Protein AF-0000000083152908 (afdb_homodimer)

Sequence (862 aa):
MDIRSPMMSALEFSFQCHFSGCSKSYRRKEHLTRHARRHTQTSSIKCPFCHKTFARNDTLRHHVRMYHKSEEVQTNRAIQACINCRSRRSRCDGNSPCGPCSQRGVQCSFAPSSQRCETERDQDPTRRAPINLTPPASNSSLIRNSNIIGKSPCRTLPYIQAYFEKFHPHWPFLHRATFDPDHEPPFLVQSVMMIGLWVTGEENARHAAIDLHEKLTLSIYQQRDRWDMSNDYCEQQQRLRVTPSESRTHWPVATYQGILLHIIFALLGNNDGKLDLQLTHELPEIPSQLLVALVQSCFNRGMFFYPSMLAQFDSTSAPEVFIWVGIEEVKRFALALYRVCRQCRFHGKLLDSGVDPNPRRESPSQCGNLISLSDLRFALPDRDELWHTCSDLAPRLAESPVSYRNKNQEENWISQTARLLQPDVEQFIWIMDIRSPMMSALEFSFQCHFSGCSKSYRRKEHLTRHARRHTQTSSIKCPFCHKTFARNDTLRHHVRMYHKSEEVQTNRAIQACINCRSRRSRCDGNSPCGPCSQRGVQCSFAPSSQRCETERDQDPTRRAPINLTPPASNSSLIRNSNIIGKSPCRTLPYIQAYFEKFHPHWPFLHRATFDPDHEPPFLVQSVMMIGLWVTGEENARHAAIDLHEKLTLSIYQQRDRWDMSNDYCEQQQRLRVTPSESRTHWPVATYQGILLHIIFALLGNNDGKLDLQLTHELPEIPSQLLVALVQSCFNRGMFFYPSMLAQFDSTSAPEVFIWVGIEEVKRFALALYRVCRQCRFHGKLLDSGVDPNPRRESPSQCGNLISLSDLRFALPDRDELWHTCSDLAPRLAESPVSYRNKNQEENWISQTARLLQPDVEQFIWI

Structure (mmCIF, N/CA/C/O backbone):
data_AF-0000000083152908-model_v1
#
loop_
_entity.id
_entity.type
_entity.pdbx_description
1 polymer 'C2H2 type zinc finger domain protein'
#
loop_
_atom_site.group_PDB
_atom_site.id
_atom_site.type_symbol
_atom_site.label_atom_id
_atom_site.label_alt_id
_atom_site.label_comp_id
_atom_site.label_asym_id
_atom_site.label_entity_id
_atom_site.label_seq_id
_atom_site.pdbx_PDB_ins_code
_atom_site.Cartn_x
_atom_site.Cartn_y
_atom_site.Cartn_z
_atom_site.occupancy
_atom_site.B_iso_or_equiv
_atom_site.auth_seq_id
_atom_site.auth_comp_id
_atom_site.auth_asym_id
_atom_site.auth_atom_id
_atom_site.pdbx_PDB_model_num
ATOM 1 N N . MET A 1 1 ? 69 38.594 6.543 1 24.92 1 MET A N 1
ATOM 2 C CA . MET A 1 1 ? 67.875 39.344 5.984 1 24.92 1 MET A CA 1
ATOM 3 C C . MET A 1 1 ? 66.688 38.438 5.797 1 24.92 1 MET A C 1
ATOM 5 O O . MET A 1 1 ? 66.812 37.375 5.156 1 24.92 1 MET A O 1
ATOM 9 N N . ASP A 1 2 ? 65.625 38.531 6.738 1 28.27 2 ASP A N 1
ATOM 10 C CA . ASP A 1 2 ? 64.438 37.812 7.172 1 28.27 2 ASP A CA 1
ATOM 11 C C . ASP A 1 2 ? 63.312 37.969 6.168 1 28.27 2 ASP A C 1
ATOM 13 O O . ASP A 1 2 ? 62.781 39.062 6.008 1 28.27 2 ASP A O 1
ATOM 17 N N . ILE A 1 3 ? 63.438 37.531 4.938 1 31.47 3 ILE A N 1
ATOM 18 C CA . ILE A 1 3 ? 62.562 37.75 3.783 1 31.47 3 ILE A CA 1
ATOM 19 C C . ILE A 1 3 ? 61.125 37.281 4.113 1 31.47 3 ILE A C 1
ATOM 21 O O . ILE A 1 3 ? 60.875 36.094 4.273 1 31.47 3 ILE A O 1
ATOM 25 N N . ARG A 1 4 ? 60.406 38.156 4.93 1 31 4 ARG A N 1
ATOM 26 C CA . ARG A 1 4 ? 59 38.031 5.312 1 31 4 ARG A CA 1
ATOM 27 C C . ARG A 1 4 ? 58.094 38.031 4.086 1 31 4 ARG A C 1
ATOM 29 O O . ARG A 1 4 ? 58.125 38.969 3.301 1 31 4 ARG A O 1
ATOM 36 N N . SER A 1 5 ? 57.969 36.844 3.396 1 33.31 5 SER A N 1
ATOM 37 C CA . SER A 1 5 ? 57.156 36.656 2.203 1 33.31 5 SER A CA 1
ATOM 38 C C . SER A 1 5 ? 55.75 37.188 2.414 1 33.31 5 SER A C 1
ATOM 40 O O . SER A 1 5 ? 55.094 36.875 3.406 1 33.31 5 SER A O 1
ATOM 42 N N . PRO A 1 6 ? 55.375 38.375 1.848 1 30.56 6 PRO A N 1
ATOM 43 C CA . PRO A 1 6 ? 54.094 39.062 2 1 30.56 6 PRO A CA 1
ATOM 44 C C . PRO A 1 6 ? 52.906 38.156 1.707 1 30.56 6 PRO A C 1
ATOM 46 O O . PRO A 1 6 ? 53 37.25 0.871 1 30.56 6 PRO A O 1
ATOM 49 N N . MET A 1 7 ? 52.125 37.906 2.699 1 28.61 7 MET A N 1
ATOM 50 C CA . MET A 1 7 ? 50.875 37.156 2.824 1 28.61 7 MET A CA 1
ATOM 51 C C . MET A 1 7 ? 49.844 37.656 1.826 1 28.61 7 MET A C 1
ATOM 53 O O . MET A 1 7 ? 49.469 38.844 1.853 1 28.61 7 MET A O 1
ATOM 57 N N . MET A 1 8 ? 50 37.438 0.488 1 29.75 8 MET A N 1
ATOM 58 C CA . MET A 1 8 ? 49 37.844 -0.518 1 29.75 8 MET A CA 1
ATOM 59 C C . MET A 1 8 ? 47.594 37.562 -0.024 1 29.75 8 MET A C 1
ATOM 61 O O . MET A 1 8 ? 47.25 36.469 0.379 1 29.75 8 MET A O 1
ATOM 65 N N . SER A 1 9 ? 46.969 38.562 0.534 1 29.78 9 SER A N 1
ATOM 66 C CA . SER A 1 9 ? 45.562 38.625 0.961 1 29.78 9 SER A CA 1
ATOM 67 C C . SER A 1 9 ? 44.625 38.125 -0.128 1 29.78 9 SER A C 1
ATOM 69 O O . SER A 1 9 ? 44.781 38.5 -1.295 1 29.78 9 SER A O 1
ATOM 71 N N . ALA A 1 10 ? 44.219 36.938 -0.158 1 34.75 10 ALA A N 1
ATOM 72 C CA . ALA A 1 10 ? 43.156 36.312 -0.964 1 34.75 10 ALA A CA 1
ATOM 73 C C . ALA A 1 10 ? 41.969 37.25 -1.153 1 34.75 10 ALA A C 1
ATOM 75 O O . ALA A 1 10 ? 41.312 37.625 -0.182 1 34.75 10 ALA A O 1
ATOM 76 N N . LEU A 1 11 ? 42.031 38.188 -2.031 1 35.22 11 LEU A N 1
ATOM 77 C CA . LEU A 1 11 ? 40.938 39.031 -2.484 1 35.22 11 LEU A CA 1
ATOM 78 C C . LEU A 1 11 ? 39.625 38.25 -2.525 1 35.22 11 LEU A C 1
ATOM 80 O O . LEU A 1 11 ? 39.531 37.219 -3.191 1 35.22 11 LEU A O 1
ATOM 84 N N . GLU A 1 12 ? 38.906 38.281 -1.539 1 43.28 12 GLU A N 1
ATOM 85 C CA . GLU A 1 12 ? 37.531 37.75 -1.35 1 43.28 12 GLU A CA 1
ATOM 86 C C . GLU A 1 12 ? 36.594 38.219 -2.449 1 43.28 12 GLU A C 1
ATOM 88 O O . GLU A 1 12 ? 36.344 39.438 -2.578 1 43.28 12 GLU A O 1
ATOM 93 N N . PHE A 1 13 ? 36.594 37.75 -3.691 1 50.22 13 PHE A N 1
ATOM 94 C CA . PHE A 1 13 ? 35.75 38.031 -4.828 1 50.22 13 PHE A CA 1
ATOM 95 C C . PHE A 1 13 ? 34.281 38.031 -4.406 1 50.22 13 PHE A C 1
ATOM 97 O O . PHE A 1 13 ? 33.719 37 -4.059 1 50.22 13 PHE A O 1
ATOM 104 N N . SER A 1 14 ? 33.844 39.125 -3.795 1 58.69 14 SER A N 1
ATOM 105 C CA . SER A 1 14 ? 32.406 39.312 -3.531 1 58.69 14 SER A CA 1
ATOM 106 C C . SER A 1 14 ? 31.688 39.781 -4.777 1 58.69 14 SER A C 1
ATOM 108 O O . SER A 1 14 ? 32.25 40.531 -5.582 1 58.69 14 SER A O 1
ATOM 110 N N . PHE A 1 15 ? 30.672 39.156 -5.309 1 68.31 15 PHE A N 1
ATOM 111 C CA . PHE A 1 15 ? 29.812 39.531 -6.426 1 68.31 15 PHE A CA 1
ATOM 112 C C . PHE A 1 15 ? 28.812 40.594 -6.004 1 68.31 15 PHE A C 1
ATOM 114 O O . PHE A 1 15 ? 28.047 40.406 -5.051 1 68.31 15 PHE A O 1
ATOM 121 N N . GLN A 1 16 ? 28.875 41.75 -6.527 1 68.06 16 GLN A N 1
ATOM 122 C CA . GLN A 1 16 ? 28.047 42.906 -6.164 1 68.06 16 GLN A CA 1
ATOM 123 C C . GLN A 1 16 ? 26.781 42.969 -7.027 1 68.06 16 GLN A C 1
ATOM 125 O O . GLN A 1 16 ? 26.828 42.656 -8.219 1 68.06 16 GLN A O 1
ATOM 130 N N . CYS A 1 17 ? 25.609 43.156 -6.52 1 66.44 17 CYS A N 1
ATOM 131 C CA . CYS A 1 17 ? 24.344 43.281 -7.238 1 66.44 17 CYS A CA 1
ATOM 132 C C . CYS A 1 17 ? 24.375 44.531 -8.141 1 66.44 17 CYS A C 1
ATOM 134 O O . CYS A 1 17 ? 24.859 45.594 -7.742 1 66.44 17 CYS A O 1
ATOM 136 N N . HIS A 1 18 ? 24.094 44.469 -9.414 1 68.81 18 HIS A N 1
ATOM 137 C CA . HIS A 1 18 ? 24.203 45.5 -10.445 1 68.81 18 HIS A CA 1
ATOM 138 C C . HIS A 1 18 ? 22.984 46.406 -10.445 1 68.81 18 HIS A C 1
ATOM 140 O O . HIS A 1 18 ? 22.938 47.375 -11.203 1 68.81 18 HIS A O 1
ATOM 146 N N . PHE A 1 19 ? 21.953 46.125 -9.648 1 61.88 19 PHE A N 1
ATOM 147 C CA . PHE A 1 19 ? 20.781 46.969 -9.688 1 61.88 19 PHE A CA 1
ATOM 148 C C . PHE A 1 19 ? 21.062 48.312 -9.016 1 61.88 19 PHE A C 1
ATOM 150 O O . PHE A 1 19 ? 21.719 48.375 -7.98 1 61.88 19 PHE A O 1
ATOM 157 N N . SER A 1 20 ? 20.688 49.438 -9.688 1 66.44 20 SER A N 1
ATOM 158 C CA . SER A 1 20 ? 20.938 50.812 -9.219 1 66.44 20 SER A CA 1
ATOM 159 C C . SER A 1 20 ? 20.312 51.031 -7.844 1 66.44 20 SER A C 1
ATOM 161 O O . SER A 1 20 ? 19.125 50.75 -7.641 1 66.44 20 SER A O 1
ATOM 163 N N . GLY A 1 21 ? 21.047 51.469 -6.734 1 63.38 21 GLY A N 1
ATOM 164 C CA . GLY A 1 21 ? 20.609 51.75 -5.375 1 63.38 21 GLY A CA 1
ATOM 165 C C . GLY A 1 21 ? 20.812 50.594 -4.434 1 63.38 21 GLY A C 1
ATOM 166 O O . GLY A 1 21 ? 20.531 50.688 -3.238 1 63.38 21 GLY A O 1
ATOM 167 N N . CYS A 1 22 ? 21.016 49.312 -4.969 1 63.5 22 CYS A N 1
ATOM 168 C CA . CYS A 1 22 ? 21.281 48.156 -4.109 1 63.5 22 CYS A CA 1
ATOM 169 C C . CYS A 1 22 ? 22.781 47.969 -3.895 1 63.5 22 CYS A C 1
ATOM 171 O O . CYS A 1 22 ? 23.547 47.969 -4.852 1 63.5 22 CYS A O 1
ATOM 173 N N . SER A 1 23 ? 23.469 48.156 -2.826 1 69.69 23 SER A N 1
ATOM 174 C CA . SER A 1 23 ? 24.875 48.031 -2.449 1 69.69 23 SER A CA 1
ATOM 175 C C . SER A 1 23 ? 25.188 46.656 -1.91 1 69.69 23 SER A C 1
ATOM 177 O O . SER A 1 23 ? 26.266 46.406 -1.355 1 69.69 23 SER A O 1
ATOM 179 N N . LYS A 1 24 ? 24.281 45.75 -2.174 1 68.75 24 LYS A N 1
ATOM 180 C CA . LYS A 1 24 ? 24.5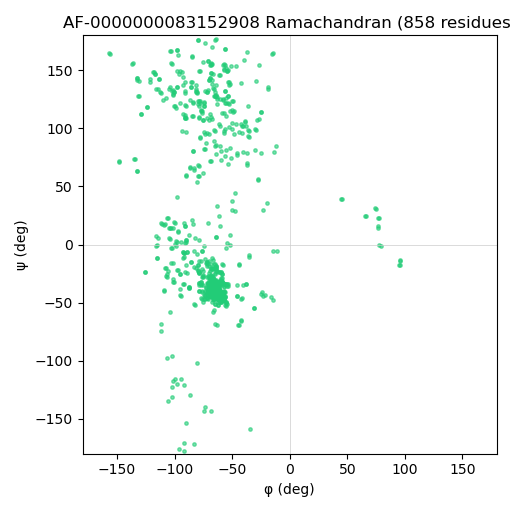31 44.438 -1.599 1 68.75 24 LYS A CA 1
ATOM 181 C C . LYS A 1 24 ? 25.516 43.656 -2.441 1 68.75 24 LYS A C 1
ATOM 183 O O . LYS A 1 24 ? 25.547 43.781 -3.668 1 68.75 24 LYS A O 1
ATOM 188 N N . SER A 1 25 ? 26.609 43.031 -1.909 1 74 25 SER A N 1
ATOM 189 C CA . SER A 1 25 ? 27.641 42.188 -2.516 1 74 25 SER A CA 1
ATOM 190 C C . SER A 1 25 ? 27.578 40.75 -1.979 1 74 25 SER A C 1
ATOM 192 O O . SER A 1 25 ? 27.188 40.531 -0.831 1 74 25 SER A O 1
ATOM 194 N N . TYR A 1 26 ? 27.641 39.875 -2.857 1 66.5 26 TYR A N 1
ATOM 195 C CA . TYR A 1 26 ? 27.547 38.469 -2.514 1 66.5 26 TYR A CA 1
ATOM 196 C C . TYR A 1 26 ? 28.844 37.719 -2.867 1 66.5 26 TYR A C 1
ATOM 198 O 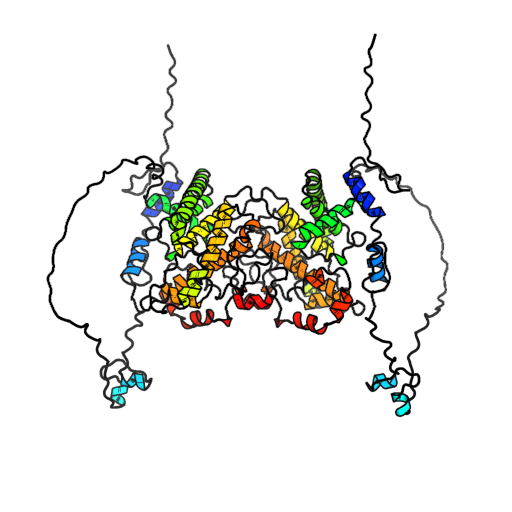O . TYR A 1 26 ? 29.547 38.125 -3.793 1 66.5 26 TYR A O 1
ATOM 206 N N . ARG A 1 27 ? 29.297 36.75 -2.217 1 68.94 27 ARG A N 1
ATOM 207 C CA . ARG A 1 27 ? 30.531 36 -2.439 1 68.94 27 ARG A CA 1
ATOM 208 C C . ARG A 1 27 ? 30.359 35 -3.578 1 68.94 27 ARG A C 1
ATOM 210 O O . ARG A 1 27 ? 31.328 34.656 -4.258 1 68.94 27 ARG A O 1
ATOM 217 N N . ARG A 1 28 ? 29.156 34.594 -3.861 1 66.25 28 ARG A N 1
ATOM 218 C CA . ARG A 1 28 ? 28.828 33.656 -4.93 1 66.25 28 ARG A CA 1
ATOM 219 C C . ARG A 1 28 ? 27.859 34.281 -5.938 1 66.25 28 ARG A C 1
ATOM 221 O O . ARG A 1 28 ? 26.938 35 -5.555 1 66.25 28 ARG A O 1
ATOM 228 N N . LYS A 1 29 ? 28.062 34.031 -7.051 1 66.5 29 LYS A N 1
ATOM 229 C CA . LYS A 1 29 ? 27.328 34.562 -8.195 1 66.5 29 LYS A CA 1
ATOM 230 C C . LYS A 1 29 ? 25.859 34.156 -8.133 1 66.5 29 LYS A C 1
ATOM 232 O O . LYS A 1 29 ? 24.969 34.938 -8.477 1 66.5 29 LYS A O 1
ATOM 237 N N . GLU A 1 30 ? 25.578 33 -7.695 1 65.81 30 GLU A N 1
ATOM 238 C CA . GLU A 1 30 ? 24.219 32.5 -7.641 1 65.81 30 GLU A CA 1
ATOM 239 C C . GLU A 1 30 ? 23.359 33.281 -6.664 1 65.81 30 GLU A C 1
ATOM 241 O O . GLU A 1 30 ? 22.172 33.531 -6.918 1 65.81 30 GLU A O 1
ATOM 246 N N . HIS A 1 31 ? 23.953 33.781 -5.684 1 68.88 31 HIS A N 1
ATOM 247 C CA . HIS A 1 31 ? 23.25 34.625 -4.723 1 68.88 31 HIS A CA 1
ATOM 248 C C . HIS A 1 31 ? 22.938 36 -5.32 1 68.88 31 HIS A C 1
ATOM 250 O O . HIS A 1 31 ? 21.875 36.531 -5.086 1 68.88 31 HIS A O 1
ATOM 256 N N . LEU A 1 32 ? 23.922 36.375 -5.988 1 67.06 32 LEU A N 1
ATOM 257 C CA . LEU A 1 32 ? 23.688 37.625 -6.684 1 67.06 32 LEU A CA 1
ATOM 258 C C . LEU A 1 32 ? 22.547 37.531 -7.676 1 67.06 32 LEU A C 1
ATOM 260 O O . LEU A 1 32 ? 21.703 38.406 -7.762 1 67.06 32 LEU A O 1
ATOM 264 N N . THR A 1 33 ? 22.438 36.469 -8.352 1 65.75 33 THR A N 1
ATOM 265 C CA . THR A 1 33 ? 21.391 36.25 -9.336 1 65.75 33 THR A CA 1
ATOM 266 C C . THR A 1 33 ? 20.016 36.156 -8.672 1 65.75 33 THR A C 1
ATOM 268 O O . THR A 1 33 ? 19.047 36.719 -9.18 1 65.75 33 THR A O 1
ATOM 271 N N . ARG A 1 34 ? 19.891 35.562 -7.613 1 61 34 ARG A N 1
ATOM 272 C CA . ARG A 1 34 ? 18.641 35.469 -6.871 1 61 34 ARG A CA 1
ATOM 273 C C . ARG A 1 34 ? 18.234 36.812 -6.305 1 61 34 ARG A C 1
ATOM 275 O O . ARG A 1 34 ? 17.062 37.188 -6.375 1 61 34 ARG A O 1
ATOM 282 N N . HIS A 1 35 ? 19.172 37.469 -5.805 1 65.31 35 HIS A N 1
ATOM 283 C CA . HIS A 1 35 ? 18.938 38.844 -5.305 1 65.31 35 HIS A CA 1
ATOM 284 C C . HIS A 1 35 ? 18.422 39.75 -6.414 1 65.31 35 HIS A C 1
ATOM 286 O O . HIS A 1 35 ? 17.484 40.5 -6.211 1 65.31 35 HIS A O 1
ATOM 292 N N . ALA A 1 36 ? 19.094 39.594 -7.473 1 63 36 ALA A N 1
ATOM 293 C CA . ALA A 1 36 ? 18.766 40.469 -8.594 1 63 36 ALA A CA 1
ATOM 294 C C . ALA A 1 36 ? 17.312 40.281 -9.023 1 63 36 ALA A C 1
ATOM 296 O O . ALA A 1 36 ? 16.656 41.25 -9.453 1 63 36 ALA A O 1
ATOM 297 N N . ARG A 1 37 ? 16.781 39.125 -8.828 1 59.28 37 ARG A N 1
ATOM 298 C CA . ARG A 1 37 ? 15.406 38.875 -9.211 1 59.28 37 ARG A CA 1
ATOM 299 C C . ARG A 1 37 ? 14.43 39.594 -8.289 1 59.28 37 ARG A C 1
ATOM 301 O O . ARG A 1 37 ? 13.32 39.938 -8.695 1 59.28 37 ARG A O 1
ATOM 308 N N . ARG A 1 38 ? 14.797 39.812 -7.145 1 54.69 38 ARG A N 1
ATOM 309 C CA . ARG A 1 38 ? 13.953 40.531 -6.191 1 54.69 38 ARG A CA 1
ATOM 310 C C . ARG A 1 38 ? 13.719 41.969 -6.641 1 54.69 38 ARG A C 1
ATOM 312 O O . ARG A 1 38 ? 12.711 42.562 -6.289 1 54.69 38 ARG A O 1
ATOM 319 N N . HIS A 1 39 ? 14.711 42.438 -7.141 1 54.06 39 HIS A N 1
ATOM 320 C CA . HIS A 1 39 ? 14.547 43.812 -7.617 1 54.06 39 HIS A CA 1
ATOM 321 C C . HIS A 1 39 ? 13.516 43.906 -8.742 1 54.06 39 HIS A C 1
ATOM 323 O O . HIS A 1 39 ? 12.875 44.938 -8.938 1 54.06 39 HIS A O 1
ATOM 329 N N . THR A 1 40 ? 13.492 43.031 -9.562 1 48.28 40 THR A N 1
ATOM 330 C CA . THR A 1 40 ? 12.562 43.125 -10.688 1 48.28 40 THR A CA 1
ATOM 331 C C . THR A 1 40 ? 11.172 42.625 -10.273 1 48.28 40 THR A C 1
ATOM 333 O O . THR A 1 40 ? 10.164 43.125 -10.773 1 48.28 40 THR A O 1
ATOM 336 N N . GLN A 1 41 ? 10.984 41.406 -9.664 1 41.91 41 GLN A N 1
ATOM 337 C CA . GLN A 1 41 ? 9.656 40.812 -9.633 1 41.91 41 GLN A CA 1
ATOM 338 C C . GLN A 1 41 ? 8.82 41.375 -8.484 1 41.91 41 GLN A C 1
ATOM 340 O O . GLN A 1 41 ? 9.055 41.031 -7.324 1 41.91 41 GLN A O 1
ATOM 345 N N . THR A 1 42 ? 8.469 42.5 -8.359 1 45.31 42 THR A N 1
ATOM 346 C CA . THR A 1 42 ? 7.469 43.062 -7.461 1 45.31 42 THR A CA 1
ATOM 347 C C . THR A 1 42 ? 6.164 42.281 -7.543 1 45.31 42 THR A C 1
ATOM 349 O O . THR A 1 42 ? 5.121 42.75 -7.086 1 45.31 42 THR A O 1
ATOM 352 N N . SER A 1 43 ? 6.016 41.062 -7.809 1 46.47 43 SER A N 1
ATOM 353 C CA . SER A 1 43 ? 4.668 40.562 -8.031 1 46.47 43 SER A CA 1
ATOM 354 C C . SER A 1 43 ? 3.828 40.656 -6.762 1 46.47 43 SER A C 1
ATOM 356 O O . SER A 1 43 ? 4.211 40.125 -5.719 1 46.47 43 SER A O 1
ATOM 358 N N . SER A 1 44 ? 3 41.656 -6.559 1 52.69 44 SER A N 1
ATOM 359 C CA . SER A 1 44 ? 1.922 41.844 -5.59 1 52.69 44 SER A CA 1
ATOM 360 C C . SER A 1 44 ? 0.943 40.656 -5.637 1 52.69 44 SER A C 1
ATOM 362 O O . SER A 1 44 ? 0.66 40.125 -6.707 1 52.69 44 SER A O 1
ATOM 364 N N . ILE A 1 45 ? 0.769 40 -4.574 1 57.84 45 ILE A N 1
ATOM 365 C CA . ILE A 1 45 ? -0.17 38.906 -4.465 1 57.84 45 ILE A CA 1
ATOM 366 C C . ILE A 1 45 ? -1.537 39.406 -4.027 1 57.84 45 ILE A C 1
ATOM 368 O O . ILE A 1 45 ? -1.655 40.094 -2.99 1 57.84 45 ILE A O 1
ATOM 372 N N . LYS A 1 46 ? -2.49 39.219 -4.801 1 57 46 LYS A N 1
ATOM 373 C CA . LYS A 1 46 ? -3.861 39.656 -4.574 1 57 46 LYS A CA 1
ATOM 374 C C . LYS A 1 46 ? -4.582 38.75 -3.59 1 57 46 LYS A C 1
ATOM 376 O O . LYS A 1 46 ? -4.402 37.531 -3.625 1 57 46 LYS A O 1
ATOM 381 N N . CYS A 1 47 ? -5.102 39.219 -2.545 1 55.53 47 CYS A N 1
ATOM 382 C CA . CYS A 1 47 ? -5.957 38.469 -1.643 1 55.53 47 CYS A CA 1
ATOM 383 C C . CYS A 1 47 ? -7.066 37.75 -2.41 1 55.53 47 CYS A C 1
ATOM 385 O O . CYS A 1 47 ? -7.77 38.375 -3.209 1 55.53 47 CYS A O 1
ATOM 387 N N . PRO A 1 48 ? -7.203 36.656 -2.34 1 56.38 48 PRO A N 1
ATOM 388 C CA . PRO A 1 48 ? -8.227 35.969 -3.133 1 56.38 48 PRO A CA 1
ATOM 389 C C . PRO A 1 48 ? -9.648 36.344 -2.732 1 56.38 48 PRO A C 1
ATOM 391 O O . PRO A 1 48 ? -10.594 36.094 -3.475 1 56.38 48 PRO A O 1
ATOM 394 N N . PHE A 1 49 ? -9.875 37 -1.592 1 52.22 49 PHE A N 1
ATOM 395 C CA . PHE A 1 49 ? -11.18 37.312 -1.045 1 52.22 49 PHE A CA 1
ATOM 396 C C . PHE A 1 49 ? -11.469 38.812 -1.224 1 52.22 49 PHE A C 1
ATOM 398 O O . PHE A 1 49 ? -12.609 39.25 -1.075 1 52.22 49 PHE A O 1
ATOM 405 N N . CYS A 1 50 ? -10.555 39.719 -1.281 1 51.06 50 CYS A N 1
ATOM 406 C CA . CYS A 1 50 ? -10.758 41.156 -1.459 1 51.06 50 CYS A CA 1
ATOM 407 C C . CYS A 1 50 ? -9.766 41.719 -2.465 1 51.06 50 CYS A C 1
ATOM 409 O O . CYS A 1 50 ? -8.922 41 -2.988 1 51.06 50 CYS A O 1
ATOM 411 N N . HIS A 1 51 ? -10.016 42.875 -3.16 1 56.28 51 HIS A N 1
ATOM 412 C CA . HIS A 1 51 ? -9.227 43.531 -4.195 1 56.28 51 HIS A CA 1
ATOM 413 C C . HIS A 1 51 ? -7.883 44 -3.65 1 56.28 51 HIS A C 1
ATOM 415 O O . HIS A 1 51 ? -7.109 44.625 -4.363 1 56.28 51 HIS A O 1
ATOM 421 N N . LYS A 1 52 ? -7.641 43.594 -2.373 1 61.03 52 LYS A N 1
ATOM 422 C CA . LYS A 1 52 ? -6.391 44.094 -1.829 1 61.03 52 LYS A CA 1
ATOM 423 C C . LYS A 1 52 ? -5.199 43.25 -2.283 1 61.03 52 LYS A C 1
ATOM 425 O O . LYS A 1 52 ? -5.332 42.062 -2.494 1 61.03 52 LYS A O 1
ATOM 430 N N . THR A 1 53 ? -4.262 43.938 -2.713 1 65.88 53 THR A N 1
ATOM 431 C CA . THR A 1 53 ? -2.996 43.375 -3.16 1 65.88 53 THR A CA 1
ATOM 432 C C . THR A 1 53 ? -1.925 43.531 -2.084 1 65.88 53 THR A C 1
ATOM 434 O O . THR A 1 53 ? -1.911 44.531 -1.354 1 65.88 53 THR A O 1
ATOM 437 N N . PHE A 1 54 ? -1.468 42.469 -1.684 1 60.31 54 PHE A N 1
ATOM 438 C CA . PHE A 1 54 ? -0.451 42.469 -0.639 1 60.31 54 PHE A CA 1
ATOM 439 C C . PHE A 1 54 ? 0.925 42.188 -1.222 1 60.31 54 PHE A C 1
ATOM 441 O O . PHE A 1 54 ? 1.042 41.469 -2.223 1 60.31 54 PHE A O 1
ATOM 448 N N . ALA A 1 55 ? 1.878 42.875 -0.857 1 61.88 55 ALA A N 1
ATOM 449 C CA . ALA A 1 55 ? 3.246 42.75 -1.347 1 61.88 55 ALA A CA 1
ATOM 450 C C . ALA A 1 55 ? 3.881 41.438 -0.833 1 61.88 55 ALA A C 1
ATOM 452 O O . ALA A 1 55 ? 4.789 40.906 -1.463 1 61.88 55 ALA A O 1
ATOM 453 N N . ARG A 1 56 ? 3.24 40.969 0.39 1 56.5 56 ARG A N 1
ATOM 454 C CA . ARG A 1 56 ? 3.773 39.812 1.07 1 56.5 56 ARG A CA 1
ATOM 455 C C . ARG A 1 56 ? 2.664 38.812 1.403 1 56.5 56 ARG A C 1
ATOM 457 O O . ARG A 1 56 ? 1.539 39.219 1.71 1 56.5 56 ARG A O 1
ATOM 464 N N . ASN A 1 57 ? 2.867 37.562 1.284 1 57.22 57 ASN A N 1
ATOM 465 C CA . ASN A 1 57 ? 1.889 36.5 1.518 1 57.22 57 ASN A CA 1
ATOM 466 C C . ASN A 1 57 ? 1.461 36.438 2.982 1 57.22 57 ASN A C 1
ATOM 468 O O . ASN A 1 57 ? 0.298 36.156 3.283 1 57.22 57 ASN A O 1
ATOM 472 N N . ASP A 1 58 ? 2.139 36.844 3.98 1 57.47 58 ASP A N 1
ATOM 473 C CA . ASP A 1 58 ? 1.789 36.875 5.398 1 57.47 58 ASP A CA 1
ATOM 474 C C . ASP A 1 58 ? 0.725 37.938 5.688 1 57.47 58 ASP A C 1
ATOM 476 O O . ASP A 1 58 ? -0.231 37.656 6.422 1 57.47 58 ASP A O 1
ATOM 480 N N . THR A 1 59 ? 0.958 39.062 5.152 1 64.75 59 THR A N 1
ATOM 481 C CA . THR A 1 59 ? -0.036 40.125 5.332 1 64.75 59 THR A CA 1
ATOM 482 C C . THR A 1 59 ? -1.359 39.719 4.676 1 64.75 59 THR A C 1
ATOM 484 O O . THR A 1 59 ? -2.432 40.031 5.199 1 64.75 59 THR A O 1
ATOM 487 N N . LEU A 1 60 ? -1.206 38.969 3.604 1 62.72 60 LEU A N 1
ATOM 488 C CA . LEU A 1 60 ? -2.432 38.469 2.986 1 62.72 60 LEU A CA 1
ATOM 489 C C . LEU A 1 60 ? -3.117 37.438 3.887 1 62.72 60 LEU A C 1
ATOM 491 O O . LEU A 1 60 ? -4.324 37.531 4.117 1 62.72 60 LEU A O 1
ATOM 495 N N . ARG A 1 61 ? -2.508 36.531 4.512 1 62.44 61 ARG A N 1
ATOM 496 C CA . ARG A 1 61 ? -3.088 35.531 5.391 1 62.44 61 ARG A CA 1
ATOM 497 C C . ARG A 1 61 ? -3.662 36.156 6.652 1 62.44 61 ARG A C 1
ATOM 499 O O . ARG A 1 61 ? -4.758 35.812 7.09 1 62.44 61 ARG A O 1
ATOM 506 N N . HIS A 1 62 ? -3.016 37.031 7.379 1 61.94 62 HIS A N 1
ATOM 507 C CA . HIS A 1 62 ? -3.541 37.781 8.5 1 61.94 62 HIS A CA 1
ATOM 508 C C . HIS A 1 62 ? -4.75 38.625 8.078 1 61.94 62 HIS A C 1
ATOM 510 O O . HIS A 1 62 ? -5.762 38.656 8.789 1 61.94 62 HIS A O 1
ATOM 516 N N . HIS A 1 63 ? -4.602 39.312 6.871 1 61.16 63 HIS A N 1
ATOM 517 C CA . HIS A 1 63 ? -5.734 40.031 6.312 1 61.16 63 HIS A CA 1
ATOM 518 C C . HIS A 1 63 ? -6.941 39.125 6.121 1 61.16 63 HIS A C 1
ATOM 520 O O . HIS A 1 63 ? -8.055 39.469 6.527 1 61.16 63 HIS A O 1
ATOM 526 N N . VAL A 1 64 ? -6.617 38.062 5.609 1 60 64 VAL A N 1
ATOM 527 C CA . VAL A 1 64 ? -7.715 37.156 5.348 1 60 64 VAL A CA 1
ATOM 528 C C . VAL A 1 64 ? -8.273 36.625 6.664 1 60 64 VAL A C 1
ATOM 530 O O . VAL A 1 64 ? -9.492 36.562 6.855 1 60 64 VAL A O 1
ATOM 533 N N . ARG A 1 65 ? -7.539 36.219 7.629 1 59.41 65 ARG A N 1
ATOM 534 C CA . ARG A 1 65 ? -7.953 35.719 8.938 1 59.41 65 ARG A CA 1
ATOM 535 C C . ARG A 1 65 ? -8.68 36.812 9.727 1 59.41 65 ARG A C 1
ATOM 537 O O . ARG A 1 65 ? -9.648 36.531 10.438 1 59.41 65 ARG A O 1
ATOM 544 N N . MET A 1 66 ? -8.133 37.938 9.703 1 57.78 66 MET A N 1
ATOM 545 C CA . MET A 1 66 ? -8.68 39.062 10.484 1 57.78 66 MET A CA 1
ATOM 546 C C . MET A 1 66 ? -9.914 39.656 9.82 1 57.78 66 MET A C 1
ATOM 548 O O . MET A 1 66 ? -10.883 40 10.492 1 57.78 66 MET A O 1
ATOM 552 N N . TYR A 1 67 ? -9.812 39.875 8.5 1 49.38 67 TYR A N 1
ATOM 553 C CA . TYR A 1 67 ? -10.828 40.719 7.852 1 49.38 67 TYR A CA 1
ATOM 554 C C . TYR A 1 67 ? -11.766 39.844 7.008 1 49.38 67 TYR A C 1
ATOM 556 O O . TYR A 1 67 ? -12.812 40.312 6.562 1 49.38 67 TYR A O 1
ATOM 564 N N . HIS A 1 68 ? -11.281 38.75 6.605 1 45.34 68 HIS A N 1
ATOM 565 C CA . HIS A 1 68 ? -12.203 37.969 5.789 1 45.34 68 HIS A CA 1
ATOM 566 C C . HIS A 1 68 ? -12.703 36.75 6.535 1 45.34 68 HIS A C 1
ATOM 568 O O . HIS A 1 68 ? -12.93 35.688 5.93 1 45.34 68 HIS A O 1
ATOM 574 N N . LYS A 1 69 ? -12.594 36.656 7.949 1 44.84 69 LYS A N 1
ATOM 575 C CA . LYS A 1 69 ? -13.242 35.625 8.758 1 44.84 69 LYS A CA 1
ATOM 576 C C . LYS A 1 69 ? -14.688 35.406 8.32 1 44.84 69 LYS A C 1
ATOM 578 O O . LYS A 1 69 ? -15.156 34.25 8.25 1 44.84 69 LYS A O 1
ATOM 583 N N . SER A 1 70 ? -15.602 36.312 8.523 1 36.56 70 SER A N 1
ATOM 584 C CA . SER A 1 70 ? -17.047 36.406 8.32 1 36.56 70 SER A CA 1
ATOM 585 C C . SER A 1 70 ? -17.375 36.562 6.836 1 36.56 70 SER A C 1
ATOM 587 O O . SER A 1 70 ? -18.547 36.719 6.473 1 36.56 70 SER A O 1
ATOM 589 N N . GLU A 1 71 ? -16.422 36.844 5.977 1 32.22 71 GLU A N 1
ATOM 590 C CA . GLU A 1 71 ? -17.047 37.344 4.754 1 32.22 71 GLU A CA 1
ATOM 591 C C . GLU A 1 71 ? -17.875 36.25 4.07 1 32.22 71 GLU A C 1
ATOM 593 O O . GLU A 1 71 ? -17.344 35.188 3.715 1 32.22 71 GLU A O 1
ATOM 598 N N . GLU A 1 72 ? -19.172 36.094 4.406 1 32.69 72 GLU A N 1
ATOM 599 C CA . GLU A 1 72 ? -20.422 36 3.654 1 32.69 72 GLU A CA 1
ATOM 600 C C . GLU A 1 72 ? -20.234 36.438 2.209 1 32.69 72 GLU A C 1
ATOM 602 O O . GLU A 1 72 ? -19.844 37.594 1.959 1 32.69 72 GLU A O 1
ATOM 607 N N . VAL A 1 73 ? -19.719 35.594 1.463 1 31.55 73 VAL A N 1
ATOM 608 C CA . VAL A 1 73 ? -19.938 35.969 0.069 1 31.55 73 VAL A CA 1
ATOM 609 C C . VAL A 1 73 ? -21.25 36.75 -0.054 1 31.55 73 VAL A C 1
ATOM 611 O O . VAL A 1 73 ? -22.328 36.219 0.177 1 31.55 73 VAL A O 1
ATOM 614 N N . GLN A 1 74 ? -21.344 37.969 0.202 1 27.16 74 GLN A N 1
ATOM 615 C CA . GLN A 1 74 ? -22.219 39 -0.359 1 27.16 74 GLN A CA 1
ATOM 616 C C . GLN A 1 74 ? -22.422 38.781 -1.855 1 27.16 74 GLN A C 1
ATOM 618 O O . GLN A 1 74 ? -21.5 38.969 -2.646 1 27.16 74 GLN A O 1
ATOM 623 N N . THR A 1 75 ? -23.125 37.719 -2.346 1 29.61 75 THR A N 1
ATOM 624 C CA . THR A 1 75 ? -23.703 38.219 -3.59 1 29.61 75 THR A CA 1
ATOM 625 C C . THR A 1 75 ? -24.062 39.688 -3.471 1 29.61 75 THR A C 1
ATOM 627 O O . THR A 1 75 ? -24.047 40.25 -2.373 1 29.61 75 THR A O 1
ATOM 630 N N . ASN A 1 76 ? -25.062 40.188 -4.414 1 28.02 76 ASN A N 1
ATOM 631 C CA . ASN A 1 76 ? -25.781 41.469 -4.52 1 28.02 76 ASN A CA 1
ATOM 632 C C . ASN A 1 76 ? -26.344 41.906 -3.164 1 28.02 76 ASN A C 1
ATOM 634 O O . ASN A 1 76 ? -26.453 41.094 -2.244 1 28.02 76 ASN A O 1
ATOM 638 N N . ARG A 1 77 ? -26.578 43.312 -2.838 1 31.91 77 ARG A N 1
ATOM 639 C CA . ARG A 1 77 ? -27.5 44.219 -2.162 1 31.91 77 ARG A CA 1
ATOM 640 C C . ARG A 1 77 ? -28.875 43.594 -1.968 1 31.91 77 ARG A C 1
ATOM 642 O O . ARG A 1 77 ? -29.781 43.812 -2.768 1 31.91 77 ARG A O 1
ATOM 649 N N . ALA A 1 78 ? -28.953 42.375 -1.725 1 34.88 78 ALA A N 1
ATOM 650 C CA . ALA A 1 78 ? -30.328 41.938 -1.511 1 34.88 78 ALA A CA 1
ATOM 651 C C . ALA A 1 78 ? -30.984 42.75 -0.378 1 34.88 78 ALA A C 1
ATOM 653 O O . ALA A 1 78 ? -30.344 43 0.637 1 34.88 78 ALA A O 1
ATOM 654 N N . ILE A 1 79 ? -32.062 43.438 -0.585 1 43.38 79 ILE A N 1
ATOM 655 C CA . ILE A 1 79 ? -33 44.25 0.205 1 43.38 79 ILE A CA 1
ATOM 656 C C . ILE A 1 79 ? -33.281 43.531 1.537 1 43.38 79 ILE A C 1
ATOM 658 O O . ILE A 1 79 ? -33.594 42.344 1.571 1 43.38 79 ILE A O 1
ATOM 662 N N . GLN A 1 80 ? -32.688 44 2.578 1 49.06 80 GLN A N 1
ATOM 663 C CA . GLN A 1 80 ? -33.062 43.625 3.939 1 49.06 80 GLN A CA 1
ATOM 664 C C . GLN A 1 80 ? -34.562 43.531 4.086 1 49.06 80 GLN A C 1
ATOM 666 O O . GLN A 1 80 ? -35.312 44.5 3.844 1 49.06 80 GLN A O 1
ATOM 671 N N . ALA A 1 81 ? -35 42.312 4.074 1 58.56 81 ALA A N 1
ATOM 672 C CA . ALA A 1 81 ? -36.438 42.188 4.168 1 58.56 81 ALA A CA 1
ATOM 673 C C . ALA A 1 81 ? -36.969 42.688 5.523 1 58.56 81 ALA A C 1
ATOM 675 O O . ALA A 1 81 ? -36.219 42.625 6.52 1 58.56 81 ALA A O 1
ATOM 676 N N . CYS A 1 82 ? -37.906 43.469 5.633 1 65.38 82 CYS A N 1
ATOM 677 C CA . CYS A 1 82 ? -38.5 44.031 6.844 1 65.38 82 CYS A CA 1
ATOM 678 C C . CYS A 1 82 ? -38.938 42.938 7.801 1 65.38 82 CYS A C 1
ATOM 680 O O . CYS A 1 82 ? -39.062 41.781 7.402 1 65.38 82 CYS A O 1
ATOM 682 N N . ILE A 1 83 ? -38.969 43.156 9.016 1 68.81 83 ILE A N 1
ATOM 683 C CA . ILE A 1 83 ? -39.312 42.25 10.086 1 68.81 83 ILE A CA 1
ATOM 684 C C . ILE A 1 83 ? -40.594 41.469 9.703 1 68.81 83 ILE A C 1
ATOM 686 O O . ILE A 1 83 ? -40.656 40.25 9.938 1 68.81 83 ILE A O 1
ATOM 690 N N . ASN A 1 84 ? -41.5 42.188 8.984 1 71.44 84 ASN A N 1
ATOM 691 C CA . ASN A 1 84 ? -42.781 41.594 8.672 1 71.44 84 ASN A CA 1
ATOM 692 C C . ASN A 1 84 ? -42.688 40.625 7.508 1 71.44 84 ASN A C 1
ATOM 694 O O . ASN A 1 84 ? -43.281 39.531 7.539 1 71.44 84 ASN A O 1
ATOM 698 N N . CYS A 1 85 ? -41.938 40.938 6.508 1 69.88 85 CYS A N 1
ATOM 699 C CA . CYS A 1 85 ? -41.781 40.062 5.348 1 69.88 85 CYS A CA 1
ATOM 700 C C . CYS A 1 85 ? -41 38.812 5.707 1 69.88 85 CYS A C 1
ATOM 702 O O . CYS A 1 85 ? -41.281 37.719 5.176 1 69.88 85 CYS A O 1
ATOM 704 N N . ARG A 1 86 ? -40.156 38.969 6.648 1 66.25 86 ARG A N 1
ATOM 705 C CA . ARG A 1 86 ? -39.375 37.844 7.164 1 66.25 86 ARG A CA 1
ATOM 706 C C . ARG A 1 86 ? -40.281 36.812 7.859 1 66.25 86 ARG A C 1
ATOM 708 O O . ARG A 1 86 ? -40.094 35.625 7.66 1 66.25 86 ARG A O 1
ATOM 715 N N . SER A 1 87 ? -41.125 37.281 8.664 1 67 87 SER A N 1
ATOM 716 C CA . SER A 1 87 ? -41.969 36.406 9.453 1 67 87 SER A CA 1
ATOM 717 C C . SER A 1 87 ? -42.938 35.625 8.555 1 67 87 SER A C 1
ATOM 719 O O . SER A 1 87 ? -43.281 34.5 8.859 1 67 87 SER A O 1
ATOM 721 N N . ARG A 1 88 ? -43.312 36.312 7.5 1 67.75 88 ARG A N 1
ATOM 722 C CA . ARG A 1 88 ? -44.344 35.656 6.656 1 67.75 88 ARG A CA 1
ATOM 723 C C . ARG A 1 88 ? -43.688 35.031 5.422 1 67.75 88 ARG A C 1
ATOM 725 O O . ARG A 1 88 ? -44.406 34.562 4.527 1 67.75 88 ARG A O 1
ATOM 732 N N . ARG A 1 89 ? -42.281 34.906 5.48 1 63.88 89 ARG A N 1
ATOM 733 C CA . ARG A 1 89 ? -41.438 34.281 4.461 1 63.88 89 ARG A CA 1
ATOM 734 C C . ARG A 1 89 ? -41.844 34.75 3.064 1 63.88 89 ARG A C 1
ATOM 736 O O . ARG A 1 89 ? -41.906 33.938 2.131 1 63.88 89 ARG A O 1
ATOM 743 N N . SER A 1 90 ? -42.156 36.094 3.121 1 68.38 90 SER A N 1
ATOM 744 C CA . SER A 1 90 ? -42.5 36.656 1.825 1 68.38 90 SER A CA 1
ATOM 745 C C . SER A 1 90 ? -41.375 37.469 1.237 1 68.38 90 SER A C 1
ATOM 747 O O . SER A 1 90 ? -40.469 37.906 1.966 1 68.38 90 SER A O 1
ATOM 749 N N . ARG A 1 91 ? -41.281 37.656 0.005 1 69.5 91 ARG A N 1
ATOM 750 C CA . ARG A 1 91 ? -40.188 38.312 -0.731 1 69.5 91 ARG A CA 1
ATOM 751 C C . ARG A 1 91 ? -40.156 39.812 -0.469 1 69.5 91 ARG A C 1
ATOM 753 O O . ARG A 1 91 ? -41.031 40.562 -0.969 1 69.5 91 ARG A O 1
ATOM 760 N N . CYS A 1 92 ? -39.312 40.344 0.522 1 66.12 92 CYS A N 1
ATOM 761 C CA . CYS A 1 92 ? -39.188 41.75 0.926 1 66.12 92 CYS A CA 1
ATOM 762 C C . CYS A 1 92 ? -38.312 42.531 -0.066 1 66.12 92 CYS A C 1
ATOM 764 O O . CYS A 1 92 ? -37.312 42 -0.561 1 66.12 92 CYS A O 1
ATOM 766 N N . ASP A 1 93 ? -38.656 43.531 -0.721 1 70.81 93 ASP A N 1
ATOM 767 C CA . ASP A 1 93 ? -37.906 44.281 -1.729 1 70.81 93 ASP A CA 1
ATOM 768 C C . ASP A 1 93 ? -36.906 45.219 -1.08 1 70.81 93 ASP A C 1
ATOM 770 O O . ASP A 1 93 ? -36.281 46.031 -1.762 1 70.81 93 ASP A O 1
ATOM 774 N N . GLY A 1 94 ? -36.688 45.281 0.301 1 67.69 94 GLY A N 1
ATOM 775 C CA . GLY A 1 94 ? -35.656 45.969 1.052 1 67.69 94 GLY A CA 1
ATOM 776 C C . GLY A 1 94 ? -35.906 47.469 1.176 1 67.69 94 GLY A C 1
ATOM 777 O O . GLY A 1 94 ? -35.125 48.156 1.818 1 67.69 94 GLY A O 1
ATOM 778 N N . ASN A 1 95 ? -36.969 47.938 0.599 1 73.88 95 ASN A N 1
ATOM 779 C CA . ASN A 1 95 ? -37.312 49.344 0.707 1 73.88 95 ASN A CA 1
ATOM 780 C C . ASN A 1 95 ? -38.031 49.656 2.021 1 73.88 95 ASN A C 1
ATOM 782 O O . ASN A 1 95 ? -38.562 48.75 2.674 1 73.88 95 ASN A O 1
ATOM 786 N N . SER A 1 96 ? -37.719 50.781 2.746 1 69.31 96 SER A N 1
ATOM 787 C CA . SER A 1 96 ? -38.438 51.219 3.955 1 69.31 96 SER A CA 1
ATOM 788 C C . SER A 1 96 ? -39.531 52.219 3.631 1 69.31 96 SER A C 1
ATOM 790 O O . SER A 1 96 ? -39.25 53.375 3.326 1 69.31 96 SER A O 1
ATOM 792 N N . PRO A 1 97 ? -40.938 51.688 3.504 1 71.94 97 PRO A N 1
ATOM 793 C CA . PRO A 1 97 ? -41.562 50.406 3.807 1 71.94 97 PRO A CA 1
ATOM 794 C C . PRO A 1 97 ? -41.438 49.406 2.662 1 71.94 97 PRO A C 1
ATOM 796 O O . PRO A 1 97 ? -41.375 49.812 1.494 1 71.94 97 PRO A O 1
ATOM 799 N N . CYS A 1 98 ? -41.188 48.188 2.912 1 73 98 CYS A N 1
ATOM 800 C CA . CYS A 1 98 ? -40.969 47.25 1.83 1 73 98 CYS A CA 1
ATOM 801 C C . CYS A 1 98 ? -42.281 47 1.051 1 73 98 CYS A C 1
ATOM 803 O O . CYS A 1 98 ? -43.375 47.219 1.573 1 73 98 CYS A O 1
ATOM 805 N N . GLY A 1 99 ? -42.156 46.844 -0.272 1 78.06 99 GLY A N 1
ATOM 806 C CA . GLY A 1 99 ? -43.281 46.719 -1.163 1 78.06 99 GLY A CA 1
ATOM 807 C C . GLY A 1 99 ? -44.375 45.812 -0.62 1 78.06 99 GLY A C 1
ATOM 808 O O . GLY A 1 99 ? -45.531 46.188 -0.515 1 78.06 99 GLY A O 1
ATOM 809 N N . PRO A 1 100 ? -43.875 44.75 -0.177 1 77.81 100 PRO A N 1
ATOM 810 C CA . PRO A 1 100 ? -44.875 43.812 0.316 1 77.81 100 PRO A CA 1
ATOM 811 C C . PRO A 1 100 ? -45.531 44.281 1.611 1 77.81 100 PRO A C 1
ATOM 813 O O . PRO A 1 100 ? -46.75 44.094 1.795 1 77.81 100 PRO A O 1
ATOM 816 N N . CYS A 1 101 ? -44.781 44.75 2.443 1 74.94 101 CYS A N 1
ATOM 817 C CA . CYS A 1 101 ? -45.375 45.281 3.67 1 74.94 101 CYS A CA 1
ATOM 818 C C . CYS A 1 101 ? -46.281 46.438 3.371 1 74.94 101 CYS A C 1
ATOM 820 O O . CYS A 1 101 ? -47.375 46.562 3.971 1 74.94 101 CYS A O 1
ATOM 822 N N . SER A 1 102 ? -45.875 47.312 2.385 1 78 102 SER A N 1
ATOM 823 C CA . SER A 1 102 ? -46.719 48.406 1.953 1 78 102 SER A CA 1
ATOM 824 C C . SER A 1 102 ? -48.031 47.938 1.35 1 78 102 SER A C 1
ATOM 826 O O . SER A 1 102 ? -49.094 48.531 1.594 1 78 102 SER A O 1
ATOM 828 N N . GLN A 1 103 ? -47.969 46.906 0.614 1 77.38 103 GLN A N 1
ATOM 829 C CA . GLN A 1 103 ? -49.156 46.375 -0.059 1 77.38 103 GLN A CA 1
ATOM 830 C C . GLN A 1 103 ? -50.125 45.75 0.938 1 77.38 103 GLN A C 1
ATOM 832 O O . GLN A 1 103 ? -51.344 45.812 0.768 1 77.38 103 GLN A O 1
ATOM 837 N N . ARG A 1 104 ? -49.469 45.156 1.956 1 74.56 104 ARG A N 1
ATOM 838 C CA . ARG A 1 104 ? -50.281 44.438 2.938 1 74.56 104 ARG A CA 1
ATOM 839 C C . ARG A 1 104 ? -50.719 45.375 4.055 1 74.56 104 ARG A C 1
ATOM 841 O O . ARG A 1 104 ? -51.531 45 4.902 1 74.56 104 ARG A O 1
ATOM 848 N N . GLY A 1 105 ? -50.281 46.562 4.121 1 74.38 105 GLY A N 1
ATOM 849 C CA . GLY A 1 105 ? -50.656 47.562 5.086 1 74.38 105 GLY A CA 1
ATOM 850 C C . GLY A 1 105 ? -50.031 47.375 6.449 1 74.38 105 GLY A C 1
ATOM 851 O O . GLY A 1 105 ? -50.594 47.75 7.469 1 74.38 105 GLY A O 1
ATOM 852 N N . VAL A 1 106 ? -48.969 46.531 6.512 1 71.56 106 VAL A N 1
ATOM 853 C CA . VAL A 1 106 ? -48.344 46.281 7.812 1 71.56 106 VAL A CA 1
ATOM 854 C C . VAL A 1 106 ? -47.125 47.188 8.008 1 71.56 106 VAL A C 1
ATOM 856 O O . VAL A 1 106 ? -46.562 47.656 7.035 1 71.56 106 VAL A O 1
ATOM 859 N N . GLN A 1 107 ? -46.812 47.625 9.203 1 72.81 107 GLN A N 1
ATOM 860 C CA . GLN A 1 107 ? -45.719 48.531 9.547 1 72.81 107 GLN A CA 1
ATOM 861 C C . GLN A 1 107 ? -44.344 47.875 9.32 1 72.81 107 GLN A C 1
ATOM 863 O O . GLN A 1 107 ? -44.031 46.844 9.938 1 72.81 107 GLN A O 1
ATOM 868 N N . CYS A 1 108 ? -43.406 48.188 8.281 1 68.5 108 CYS A N 1
ATOM 869 C CA . CYS A 1 108 ? -42.094 47.656 7.875 1 68.5 108 CYS A CA 1
ATOM 870 C C . CYS A 1 108 ? -41 48.094 8.844 1 68.5 108 CYS A C 1
ATOM 872 O O . CYS A 1 108 ? -40.812 49.281 9.094 1 68.5 108 CYS A O 1
ATOM 874 N N . SER A 1 109 ? -40.531 47.375 9.859 1 69 109 SER A N 1
ATOM 875 C CA . SER A 1 109 ? -39.531 47.812 10.828 1 69 109 SER A CA 1
ATOM 876 C C . SER A 1 109 ? -38.188 47.062 10.625 1 69 109 SER A C 1
ATOM 878 O O . SER A 1 109 ? -38.188 45.875 10.375 1 69 109 SER A O 1
ATOM 880 N N . PHE A 1 110 ? -37 47.688 10.43 1 60.97 110 PHE A N 1
ATOM 881 C CA . PHE A 1 110 ? -35.688 47.094 10.305 1 60.97 110 PHE A CA 1
ATOM 882 C C . PHE A 1 110 ? -34.969 47.094 11.633 1 60.97 110 PHE A C 1
ATOM 884 O O . PHE A 1 110 ? -35.062 48.062 12.391 1 60.97 110 PHE A O 1
ATOM 891 N N . ALA A 1 111 ? -34.469 46.062 12.336 1 47.5 111 ALA A N 1
ATOM 892 C CA . ALA A 1 111 ? -33.938 46.031 13.688 1 47.5 111 ALA A CA 1
ATOM 893 C C . ALA A 1 111 ? -32.688 46.906 13.812 1 47.5 111 ALA A C 1
ATOM 895 O O . ALA A 1 111 ? -31.797 46.812 12.977 1 47.5 111 ALA A O 1
ATOM 896 N N . PRO A 1 112 ? -32.406 48 14.625 1 38.38 112 PRO A N 1
ATOM 897 C CA . PRO A 1 112 ? -31.25 48.906 14.852 1 38.38 112 PRO A CA 1
ATOM 898 C C . PRO A 1 112 ? -30.031 48.156 15.414 1 38.38 112 PRO A C 1
ATOM 900 O O . PRO A 1 112 ? -30.172 47.094 16.016 1 38.38 112 PRO A O 1
ATOM 903 N N . SER A 1 113 ? -28.766 48.344 15.016 1 33.56 113 SER A N 1
ATOM 904 C CA . SER A 1 113 ? -27.469 48 15.562 1 33.56 113 SER A CA 1
ATOM 905 C C . SER A 1 113 ? -27.344 48.375 17.031 1 33.56 113 SER A C 1
ATOM 907 O O . SER A 1 113 ? -27.641 49.5 17.406 1 33.56 113 SER A O 1
ATOM 909 N N . SER A 1 114 ? -27.188 47.438 18.078 1 26.83 114 SER A N 1
ATOM 910 C CA . SER A 1 114 ? -27.219 47.656 19.516 1 26.83 114 SER A CA 1
ATOM 911 C C . SER A 1 114 ? -26 48.438 19.984 1 26.83 114 SER A C 1
ATOM 913 O O . SER A 1 114 ? -24.875 48.094 19.625 1 26.83 114 SER A O 1
ATOM 915 N N . GLN A 1 115 ? -25.906 49.656 20.469 1 24.12 115 GLN A N 1
ATOM 916 C CA . GLN A 1 115 ? -25.078 50.625 21.219 1 24.12 115 GLN A CA 1
ATOM 917 C C . GLN A 1 115 ? -24.5 49.969 22.484 1 24.12 115 GLN A C 1
ATOM 919 O O . GLN A 1 115 ? -25.219 49.344 23.266 1 24.12 115 GLN A O 1
ATOM 924 N N . ARG A 1 116 ? -23.094 49.594 22.406 1 22.33 116 ARG A N 1
ATOM 925 C CA . ARG A 1 116 ? -22.25 49.344 23.562 1 22.33 116 ARG A CA 1
ATOM 926 C C . ARG A 1 116 ? -22.594 50.281 24.719 1 22.33 116 ARG A C 1
ATOM 928 O O . ARG A 1 116 ? -22.641 51.5 24.547 1 22.33 116 ARG A O 1
ATOM 935 N N . CYS A 1 117 ? -23 49.719 25.859 1 19.42 117 CYS A N 1
ATOM 936 C CA . CYS A 1 117 ? -23.453 50.094 27.203 1 19.42 117 CYS A CA 1
ATOM 937 C C . CYS A 1 117 ? -22.297 50.562 28.062 1 19.42 117 CYS A C 1
ATOM 939 O O . CYS A 1 117 ? -21.25 49.906 28.125 1 19.42 117 CYS A O 1
ATOM 941 N N . GLU A 1 118 ? -22.266 51.781 28.641 1 19.12 118 GLU A N 1
ATOM 942 C CA . GLU A 1 118 ? -21.594 52.781 29.484 1 19.12 118 GLU A CA 1
ATOM 943 C C . GLU A 1 118 ? -21.391 52.219 30.891 1 19.12 118 GLU A C 1
ATOM 945 O O . GLU A 1 118 ? -20.969 52.938 31.797 1 19.12 118 GLU A O 1
ATOM 950 N N . THR A 1 119 ? -21.484 51 31.172 1 17.56 119 THR A N 1
ATOM 951 C CA . THR A 1 119 ? -21.75 50.938 32.594 1 17.56 119 THR A CA 1
ATOM 952 C C . THR A 1 119 ? -20.547 51.375 33.406 1 17.56 119 THR A C 1
ATOM 954 O O . THR A 1 119 ? -19.406 51.094 33.031 1 17.56 119 THR A O 1
ATOM 957 N N . GLU A 1 120 ? -20.75 51.906 34.75 1 17.48 120 GLU A N 1
ATOM 958 C CA . GLU A 1 120 ? -20.391 52.781 35.875 1 17.48 120 GLU A CA 1
ATOM 959 C C . GLU A 1 120 ? -19.422 52.094 36.844 1 17.48 120 GLU A C 1
ATOM 961 O O . GLU A 1 120 ? -18.906 52.719 37.781 1 17.48 120 GLU A O 1
ATOM 966 N N . ARG A 1 121 ? -19.188 50.844 36.938 1 17.55 121 ARG A N 1
ATOM 967 C CA . ARG A 1 121 ? -19.109 50.531 38.375 1 17.55 121 ARG A CA 1
ATOM 968 C C . ARG A 1 121 ? -17.859 51.156 39 1 17.55 121 ARG A C 1
ATOM 970 O O . ARG A 1 121 ? -16.828 51.312 38.344 1 17.55 121 ARG A O 1
ATOM 977 N N . ASP A 1 122 ? -17.922 51.406 40.312 1 16.64 122 ASP A N 1
ATOM 978 C CA . ASP A 1 122 ? -17.438 52.25 41.406 1 16.64 122 ASP A CA 1
ATOM 979 C C . ASP A 1 122 ? -16.062 51.781 41.875 1 16.64 122 ASP A C 1
ATOM 981 O O . ASP A 1 122 ? -15.117 52.594 41.906 1 16.64 122 ASP A O 1
ATOM 985 N N . GLN A 1 123 ? -15.977 51 43.094 1 16.08 123 GLN A N 1
ATOM 986 C CA . GLN A 1 123 ? -15.43 51.562 44.344 1 16.08 123 GLN A CA 1
ATOM 987 C C . GLN A 1 123 ? -13.93 51.281 44.438 1 16.08 123 GLN A C 1
ATOM 989 O O . GLN A 1 123 ? -13.125 52.219 44.312 1 16.08 123 GLN A O 1
ATOM 994 N N . ASP A 1 124 ? -13.539 50.5 45.625 1 16.86 124 ASP A N 1
ATOM 995 C CA . ASP A 1 124 ? -12.711 50.969 46.75 1 16.86 124 ASP A CA 1
ATOM 996 C C . ASP A 1 124 ? -11.234 50.656 46.5 1 16.86 124 ASP A C 1
ATOM 998 O O . ASP A 1 124 ? -10.906 49.781 45.688 1 16.86 124 ASP A O 1
ATOM 1002 N N . PRO A 1 125 ? -10.336 51.062 47.625 1 16.94 125 PRO A N 1
ATOM 1003 C CA . PRO A 1 125 ? -9.078 51.781 47.781 1 16.94 125 PRO A CA 1
ATOM 1004 C C . PRO A 1 125 ? -7.863 50.844 47.844 1 16.94 125 PRO A C 1
ATOM 1006 O O . PRO A 1 125 ? -6.766 51.25 47.438 1 16.94 125 PRO A O 1
ATOM 1009 N N . THR A 1 126 ? -7.992 49.656 48.531 1 17.84 126 THR A N 1
ATOM 1010 C CA . THR A 1 126 ? -7.016 49.531 49.594 1 17.84 126 THR A CA 1
ATOM 1011 C C . THR A 1 126 ? -5.625 49.25 49.031 1 17.84 126 THR A C 1
ATOM 1013 O O . THR A 1 126 ? -5.488 48.594 47.969 1 17.84 126 THR A O 1
ATOM 1016 N N . ARG A 1 127 ? -4.633 49.281 50.031 1 17.48 127 ARG A N 1
ATOM 1017 C CA . ARG A 1 127 ? -3.312 49.844 50.25 1 17.48 127 ARG A CA 1
ATOM 1018 C C . ARG A 1 127 ? -2.215 48.938 49.719 1 17.48 127 ARG A C 1
ATOM 1020 O O . ARG A 1 127 ? -2.465 47.781 49.406 1 17.48 127 ARG A O 1
ATOM 1027 N N . ARG A 1 128 ? -1.153 48.656 50.625 1 16.42 128 ARG A N 1
ATOM 1028 C CA . ARG A 1 128 ? 0.229 49.125 50.625 1 16.42 128 ARG A CA 1
ATOM 1029 C C . ARG A 1 128 ? 1.176 48.031 50.094 1 16.42 128 ARG A C 1
ATOM 1031 O O . ARG A 1 128 ? 1.96 48.281 49.188 1 16.42 128 ARG A O 1
ATOM 1038 N N . ALA A 1 129 ? 1.86 47.156 51.062 1 16.38 129 ALA A N 1
ATOM 1039 C CA . ALA A 1 129 ? 3.266 47.438 51.344 1 16.38 129 ALA A CA 1
ATOM 1040 C C . ALA A 1 129 ? 4.184 46.594 50.469 1 16.38 129 ALA A C 1
ATOM 1042 O O . ALA A 1 129 ? 5.008 47.125 49.719 1 16.38 129 ALA A O 1
ATOM 1043 N N . PRO A 1 130 ? 5.07 45.594 51.156 1 17.45 130 PRO A N 1
ATOM 1044 C CA . PRO A 1 130 ? 6.523 45.719 51.312 1 17.45 130 PRO A CA 1
ATOM 1045 C C . PRO A 1 130 ? 7.293 44.969 50.219 1 17.45 130 PRO A C 1
ATOM 1047 O O . PRO A 1 130 ? 6.734 44.094 49.562 1 17.45 130 PRO A O 1
ATOM 1050 N N . ILE A 1 131 ? 8.695 44.938 50.312 1 16.64 131 ILE A N 1
ATOM 1051 C CA . ILE A 1 131 ? 9.961 45.156 49.625 1 16.64 131 ILE A CA 1
ATOM 1052 C C . ILE A 1 131 ? 10.547 43.812 49.188 1 16.64 131 ILE A C 1
ATOM 1054 O O . ILE A 1 131 ? 11.359 43.75 48.281 1 16.64 131 ILE A O 1
ATOM 1058 N N . ASN A 1 132 ? 10.289 42.688 49.906 1 16.56 132 ASN A N 1
ATOM 1059 C CA . ASN A 1 132 ? 11.57 42.094 50.312 1 16.56 132 ASN A CA 1
ATOM 1060 C C . ASN A 1 132 ? 12.336 41.531 49.125 1 16.56 132 ASN A C 1
ATOM 1062 O O . ASN A 1 132 ? 11.758 41.25 48.062 1 16.56 132 ASN A O 1
ATOM 1066 N N . LEU A 1 133 ? 13.078 40.312 49.375 1 17.7 133 LEU A N 1
ATOM 1067 C CA . LEU A 1 133 ? 14.492 39.938 49.406 1 17.7 133 LEU A CA 1
ATOM 1068 C C . LEU A 1 133 ? 14.93 39.312 48.094 1 17.7 133 LEU A C 1
ATOM 1070 O O . LEU A 1 133 ? 14.102 38.75 47.344 1 17.7 133 LEU A O 1
ATOM 1074 N N . THR A 1 134 ? 16.312 39.219 47.812 1 17.25 134 THR A N 1
ATOM 1075 C CA . THR A 1 134 ? 17.359 39.375 46.812 1 17.25 134 THR A CA 1
ATOM 1076 C C . THR A 1 134 ? 17.656 38.062 46.125 1 17.25 134 THR A C 1
ATOM 1078 O O . THR A 1 134 ? 18.375 38.031 45.125 1 17.25 134 THR A O 1
ATOM 1081 N N . PRO A 1 135 ? 17.031 36.875 46.344 1 20.45 135 PRO A N 1
ATOM 1082 C CA . PRO A 1 135 ? 18.094 35.875 46.25 1 20.45 135 PRO A CA 1
ATOM 1083 C C . PRO A 1 135 ? 18.688 35.75 44.844 1 20.45 135 PRO A C 1
ATOM 1085 O O . PRO A 1 135 ? 18.016 36.062 43.875 1 20.45 135 PRO A O 1
ATOM 1088 N N . PRO A 1 136 ? 20.078 35.438 44.719 1 18.31 136 PRO A N 1
ATOM 1089 C CA . PRO A 1 136 ? 21.047 35.562 43.625 1 18.31 136 PRO A CA 1
ATOM 1090 C C . PRO A 1 136 ? 20.781 34.594 42.469 1 18.31 136 PRO A C 1
ATOM 1092 O O . PRO A 1 136 ? 20.172 33.531 42.688 1 18.31 136 PRO A O 1
ATOM 1095 N N . ALA A 1 137 ? 21 35 41.156 1 18.92 137 ALA A N 1
ATOM 1096 C CA . ALA A 1 137 ? 20.734 34.594 39.781 1 18.92 137 ALA A CA 1
ATOM 1097 C C . ALA A 1 137 ? 21.734 33.531 39.312 1 18.92 137 ALA A C 1
ATOM 1099 O O . ALA A 1 137 ? 22.891 33.844 39.062 1 18.92 137 ALA A O 1
ATOM 1100 N N . SER A 1 138 ? 21.906 32.406 40.031 1 18.91 138 SER A N 1
ATOM 1101 C CA . SER A 1 138 ? 23.031 31.594 39.594 1 18.91 138 SER A CA 1
ATOM 1102 C C . SER A 1 138 ? 22.984 31.328 38.094 1 18.91 138 SER A C 1
ATOM 1104 O O . SER A 1 138 ? 21.922 31.359 37.469 1 18.91 138 SER A O 1
ATOM 1106 N N . ASN A 1 139 ? 24.219 31.062 37.312 1 19.3 139 ASN A N 1
ATOM 1107 C CA . ASN A 1 139 ? 24.969 31.156 36.062 1 19.3 139 ASN A CA 1
ATOM 1108 C C . ASN A 1 139 ? 24.594 30.047 35.094 1 19.3 139 ASN A C 1
ATOM 1110 O O . ASN A 1 139 ? 25.328 29.766 34.156 1 19.3 139 ASN A O 1
ATOM 1114 N N . SER A 1 140 ? 23.703 29.188 35.219 1 20.83 140 SER A N 1
ATOM 1115 C CA . SER A 1 140 ? 23.812 28 34.406 1 20.83 140 SER A CA 1
ATOM 1116 C C . SER A 1 140 ? 23.781 28.359 32.906 1 20.83 140 SER A C 1
ATOM 1118 O O . SER A 1 140 ? 22.734 28.766 32.406 1 20.83 140 SER A O 1
ATOM 1120 N N . SER A 1 141 ? 24.906 28.75 32.188 1 21.72 141 SER A N 1
ATOM 1121 C CA . SER A 1 141 ? 25.375 29.359 30.938 1 21.72 141 SER A CA 1
ATOM 1122 C C . SER A 1 141 ? 25 28.5 29.734 1 21.72 141 SER A C 1
ATOM 1124 O O . SER A 1 141 ? 24.594 29.016 28.688 1 21.72 141 SER A O 1
ATOM 1126 N N . LEU A 1 142 ? 25.609 27.266 29.531 1 21.95 142 LEU A N 1
ATOM 1127 C CA . LEU A 1 142 ? 26.219 26.781 28.297 1 21.95 142 LEU A CA 1
ATOM 1128 C C . LEU A 1 142 ? 25.156 26.422 27.266 1 21.95 142 LEU A C 1
ATOM 1130 O O . LEU A 1 142 ? 25.453 26.281 26.078 1 21.95 142 LEU A O 1
ATOM 1134 N N . ILE A 1 143 ? 24.125 25.75 27.625 1 24.55 143 ILE A N 1
ATOM 1135 C CA . ILE A 1 143 ? 23.344 25.031 26.609 1 24.55 143 ILE A CA 1
ATOM 1136 C C . ILE A 1 143 ? 22.781 26.016 25.594 1 24.55 143 ILE A C 1
ATOM 1138 O O . ILE A 1 143 ? 21.609 26.375 25.672 1 24.55 143 ILE A O 1
ATOM 1142 N N . ARG A 1 144 ? 23.422 27.25 25.406 1 26.66 144 ARG A N 1
ATOM 1143 C CA . ARG A 1 144 ? 23.016 28.422 24.625 1 26.66 144 ARG A CA 1
ATOM 1144 C C . ARG A 1 144 ? 23.141 28.141 23.141 1 26.66 144 ARG A C 1
ATOM 1146 O O . ARG A 1 144 ? 22.5 28.812 22.328 1 26.66 144 ARG A O 1
ATOM 1153 N N . ASN A 1 145 ? 24.281 27.438 22.672 1 27.91 145 ASN A N 1
ATOM 1154 C CA . ASN A 1 145 ? 24.734 27.719 21.312 1 27.91 145 ASN A CA 1
ATOM 1155 C C . ASN A 1 145 ? 23.812 27.078 20.281 1 27.91 145 ASN A C 1
ATOM 1157 O O . ASN A 1 145 ? 23.984 27.281 19.078 1 27.91 145 ASN A O 1
ATOM 1161 N N . SER A 1 146 ? 23.453 25.844 20.438 1 30.36 146 SER A N 1
ATOM 1162 C CA . SER A 1 146 ? 22.781 25.172 19.328 1 30.36 146 SER A CA 1
ATOM 1163 C C . SER A 1 146 ? 21.562 25.969 18.875 1 30.36 146 SER A C 1
ATOM 1165 O O . SER A 1 146 ? 20.766 25.484 18.078 1 30.36 146 SER A O 1
ATOM 1167 N N . ASN A 1 147 ? 21.312 27.094 19.484 1 30.36 147 ASN A N 1
ATOM 1168 C CA . ASN A 1 147 ? 20.328 28.156 19.297 1 30.36 147 ASN A CA 1
ATOM 1169 C C . ASN A 1 147 ? 20.516 28.859 17.953 1 30.36 147 ASN A C 1
ATOM 1171 O O . ASN A 1 147 ? 19.938 29.922 17.719 1 30.36 147 ASN A O 1
ATOM 1175 N N . ILE A 1 148 ? 21.734 28.703 17.328 1 32.44 148 ILE A N 1
ATOM 1176 C CA . ILE A 1 148 ? 22.078 29.609 16.234 1 32.44 148 ILE A CA 1
ATOM 1177 C C . ILE A 1 148 ? 21.141 29.344 15.047 1 32.44 148 ILE A C 1
ATOM 1179 O O . ILE A 1 148 ? 21.25 30.016 14.016 1 32.44 148 ILE A O 1
ATOM 1183 N N . ILE A 1 149 ? 20.844 28.078 14.672 1 37.22 149 ILE A N 1
ATOM 1184 C CA . ILE A 1 149 ? 19.922 28.047 13.539 1 37.22 149 ILE A CA 1
ATOM 1185 C C . ILE A 1 149 ? 18.719 28.953 13.82 1 37.22 149 ILE A C 1
ATOM 1187 O O . ILE A 1 149 ? 17.812 28.594 14.562 1 37.22 149 ILE A O 1
ATOM 1191 N N . GLY A 1 150 ? 18.891 30.062 14.438 1 34.06 150 GLY A N 1
ATOM 1192 C CA . GLY A 1 150 ? 18.094 31.188 14.891 1 34.06 150 GLY A CA 1
ATOM 1193 C C . GLY A 1 150 ? 16.984 31.562 13.922 1 34.06 150 GLY A C 1
ATOM 1194 O O . GLY A 1 150 ? 16.969 31.094 12.781 1 34.06 150 GLY A O 1
ATOM 1195 N N . LYS A 1 151 ? 15.984 32.406 14.352 1 41.09 151 LYS A N 1
ATOM 1196 C CA . LYS A 1 151 ? 14.711 33.031 14 1 41.09 151 LYS A CA 1
ATOM 1197 C C . LYS A 1 151 ? 14.828 33.812 12.688 1 41.09 151 LYS A C 1
ATOM 1199 O O . LYS A 1 151 ? 14.039 34.719 12.422 1 41.09 151 LYS A O 1
ATOM 1204 N N . SER A 1 152 ? 15.977 33.969 11.977 1 43.22 152 SER A N 1
ATOM 1205 C CA . SER A 1 152 ? 15.781 34.875 10.859 1 43.22 152 SER A CA 1
ATOM 1206 C C . SER A 1 152 ? 14.914 34.25 9.773 1 43.22 152 SER A C 1
ATOM 1208 O O . SER A 1 152 ? 15.195 33.125 9.32 1 43.22 152 SER A O 1
ATOM 1210 N N . PRO A 1 153 ? 13.688 34.656 9.609 1 49.44 153 PRO A N 1
ATOM 1211 C CA . PRO A 1 153 ? 12.727 34.219 8.594 1 49.44 153 PRO A CA 1
ATOM 1212 C C . PRO A 1 153 ? 13.383 33.969 7.238 1 49.44 153 PRO A C 1
ATOM 1214 O O . PRO A 1 153 ? 12.953 33.062 6.504 1 49.44 153 PRO A O 1
ATOM 1217 N N . CYS A 1 154 ? 14.477 34.781 6.863 1 50.91 154 CYS A N 1
ATOM 1218 C CA . CYS A 1 154 ? 15.078 34.719 5.535 1 50.91 154 CYS A CA 1
ATOM 1219 C C . CYS A 1 154 ? 15.797 33.406 5.324 1 50.91 154 CYS A C 1
ATOM 1221 O O . CYS A 1 154 ? 15.844 32.875 4.207 1 50.91 154 CYS A O 1
ATOM 1223 N N . ARG A 1 155 ? 16.297 32.688 6.336 1 65.81 155 ARG A N 1
ATOM 1224 C CA . ARG A 1 155 ? 17.172 31.547 6.137 1 65.81 155 ARG A CA 1
ATOM 1225 C C . ARG A 1 155 ? 16.359 30.25 6.07 1 65.81 155 ARG A C 1
ATOM 1227 O O . ARG A 1 155 ? 16.797 29.266 5.484 1 65.81 155 ARG A O 1
ATOM 1234 N N . THR A 1 156 ? 15.109 30.281 6.418 1 83.88 156 THR A N 1
ATOM 1235 C CA . THR A 1 156 ? 14.336 29.047 6.492 1 83.88 156 THR A CA 1
ATOM 1236 C C . THR A 1 156 ? 13.453 28.891 5.262 1 83.88 156 THR A C 1
ATOM 1238 O O . THR A 1 156 ? 13.07 27.766 4.902 1 83.88 156 THR A O 1
ATOM 1241 N N . LEU A 1 157 ? 13.25 30 4.5 1 87 157 LEU A N 1
ATOM 1242 C CA . LEU A 1 157 ? 12.25 30.031 3.438 1 87 157 LEU A CA 1
ATOM 1243 C C . LEU A 1 157 ? 12.641 29.125 2.285 1 87 157 LEU A C 1
ATOM 1245 O O . LEU A 1 157 ? 11.797 28.406 1.741 1 87 157 LEU A O 1
ATOM 1249 N N . PRO A 1 158 ? 13.953 29.062 1.991 1 91.62 158 PRO A N 1
ATOM 1250 C CA . PRO A 1 158 ? 14.305 28.172 0.882 1 91.62 158 PRO A CA 1
ATOM 1251 C C . PRO A 1 158 ? 14 26.703 1.186 1 91.62 158 PRO A C 1
ATOM 1253 O O . PRO A 1 158 ? 13.617 25.953 0.287 1 91.62 158 PRO A O 1
ATOM 1256 N N . TYR A 1 159 ? 14.102 26.344 2.418 1 94.69 159 TYR A N 1
ATOM 1257 C CA . TYR A 1 159 ? 13.859 24.953 2.785 1 94.69 159 TYR A CA 1
ATOM 1258 C C . TYR A 1 159 ? 12.367 24.656 2.848 1 94.69 159 TYR A C 1
ATOM 1260 O O . TYR A 1 159 ? 11.93 23.562 2.51 1 94.69 159 TYR A O 1
ATOM 1268 N N . ILE A 1 160 ? 11.625 25.594 3.268 1 95.69 160 ILE A N 1
ATOM 1269 C CA . ILE A 1 160 ? 10.172 25.453 3.238 1 95.69 160 ILE A CA 1
ATOM 1270 C C . ILE A 1 160 ? 9.695 25.328 1.793 1 95.69 160 ILE A C 1
ATOM 1272 O O . ILE A 1 160 ? 8.836 24.516 1.482 1 95.69 160 ILE A O 1
ATOM 1276 N N . GLN A 1 161 ? 10.297 26.109 0.928 1 94.94 161 GLN A N 1
ATOM 1277 C CA . GLN A 1 161 ? 9.961 26.031 -0.491 1 94.94 161 GLN A CA 1
ATOM 1278 C C . GLN A 1 161 ? 10.352 24.672 -1.066 1 94.94 161 GLN A C 1
ATOM 1280 O O . GLN A 1 161 ? 9.602 24.094 -1.853 1 94.94 161 GLN A O 1
ATOM 1285 N N . ALA A 1 162 ? 11.484 24.203 -0.652 1 96.81 162 ALA A N 1
ATOM 1286 C CA . ALA A 1 162 ? 11.922 22.891 -1.104 1 96.81 162 ALA A CA 1
ATOM 1287 C C . ALA A 1 162 ? 10.945 21.797 -0.665 1 96.81 162 ALA A C 1
ATOM 1289 O O . ALA A 1 162 ? 10.664 20.875 -1.422 1 96.81 162 ALA A O 1
ATOM 1290 N N . TYR A 1 163 ? 10.461 21.922 0.536 1 97.75 163 TYR A N 1
ATOM 1291 C CA . TYR A 1 163 ? 9.453 20.984 1.028 1 97.75 163 TYR A CA 1
ATOM 1292 C C . TYR A 1 163 ? 8.258 20.938 0.092 1 97.75 163 TYR A C 1
ATOM 1294 O O . TYR A 1 163 ? 7.852 19.859 -0.35 1 97.75 163 TYR A O 1
ATOM 1302 N N . PHE A 1 164 ? 7.691 22.062 -0.217 1 96.5 164 PHE A N 1
ATOM 1303 C CA . PHE A 1 164 ? 6.438 22.109 -0.964 1 96.5 164 PHE A CA 1
ATOM 1304 C C . PHE A 1 164 ? 6.676 21.812 -2.438 1 96.5 164 PHE A C 1
ATOM 1306 O O . PHE A 1 164 ? 5.785 21.297 -3.121 1 96.5 164 PHE A O 1
ATOM 1313 N N . GLU A 1 165 ? 7.82 21.969 -2.928 1 95.56 165 GLU A N 1
ATOM 1314 C CA . GLU A 1 165 ? 8.109 21.719 -4.34 1 95.56 165 GLU A CA 1
ATOM 1315 C C . GLU A 1 165 ? 8.484 20.266 -4.582 1 95.56 165 GLU A C 1
ATOM 1317 O O . GLU A 1 165 ? 8.078 19.672 -5.586 1 95.56 165 GLU A O 1
ATOM 1322 N N . LYS A 1 166 ? 9.195 19.672 -3.652 1 96.12 166 LYS A N 1
ATOM 1323 C CA . LYS A 1 166 ? 9.789 18.375 -3.924 1 96.12 166 LYS A CA 1
ATOM 1324 C C . LYS A 1 166 ? 9.086 17.281 -3.121 1 96.12 166 LYS A C 1
ATOM 1326 O O . LYS A 1 166 ? 8.891 16.172 -3.617 1 96.12 166 LYS A O 1
ATOM 1331 N N . PHE A 1 167 ? 8.742 17.531 -1.906 1 97.25 167 PHE A N 1
ATOM 1332 C CA . PHE A 1 167 ? 8.203 16.5 -1.02 1 97.25 167 PHE A CA 1
ATOM 1333 C C . PHE A 1 167 ? 6.676 16.5 -1.051 1 97.25 167 PHE A C 1
ATOM 1335 O O . PHE A 1 167 ? 6.055 15.453 -1.18 1 97.25 167 PHE A O 1
ATOM 1342 N N . HIS A 1 168 ? 6.047 17.656 -1.005 1 97.25 168 HIS A N 1
ATOM 1343 C CA . HIS A 1 168 ? 4.609 17.844 -0.866 1 97.25 168 HIS A CA 1
ATOM 1344 C C . HIS A 1 168 ? 3.848 17.125 -1.979 1 97.25 168 HIS A C 1
ATOM 1346 O O . HIS A 1 168 ? 2.777 16.562 -1.742 1 97.25 168 HIS A O 1
ATOM 1352 N N . PRO A 1 169 ? 4.309 17.062 -3.191 1 94.38 169 PRO A N 1
ATOM 1353 C CA . PRO A 1 169 ? 3.576 16.344 -4.242 1 94.38 169 PRO A CA 1
ATOM 1354 C C . PRO A 1 169 ? 3.367 14.867 -3.92 1 94.38 169 PRO A C 1
ATOM 1356 O O . PRO A 1 169 ? 2.408 14.258 -4.398 1 94.38 169 PRO A O 1
ATOM 1359 N N . HIS A 1 170 ? 4.211 14.344 -3.084 1 93.5 170 HIS A N 1
ATOM 1360 C CA . HIS A 1 170 ? 4.121 12.93 -2.73 1 93.5 170 HIS A CA 1
ATOM 1361 C C . HIS A 1 170 ? 3.328 12.734 -1.442 1 93.5 170 HIS A C 1
ATOM 1363 O O . HIS A 1 170 ? 2.807 11.648 -1.189 1 93.5 170 HIS A O 1
ATOM 1369 N N . TRP A 1 171 ? 3.332 13.734 -0.66 1 96.88 171 TRP A N 1
ATOM 1370 C CA . TRP A 1 171 ? 2.629 13.711 0.618 1 96.88 171 TRP A CA 1
ATOM 1371 C C . TRP A 1 171 ? 1.839 15 0.826 1 96.88 171 TRP A C 1
ATOM 1373 O O . TRP A 1 171 ? 2.184 15.812 1.686 1 96.88 171 TRP A O 1
ATOM 1383 N N . PRO A 1 172 ? 0.748 15.109 0.09 1 97 172 PRO A N 1
ATOM 1384 C CA . PRO A 1 172 ? 0.048 16.391 0.068 1 97 172 PRO A CA 1
ATOM 1385 C C . PRO A 1 172 ? -0.958 16.547 1.207 1 97 172 PRO A C 1
ATOM 1387 O O . PRO A 1 172 ? -2.15 16.75 0.961 1 97 172 PRO A O 1
ATOM 1390 N N . PHE A 1 173 ? -0.446 16.594 2.48 1 97.69 173 PHE A N 1
ATOM 1391 C CA . PHE A 1 173 ? -1.413 16.688 3.568 1 97.69 173 PHE A CA 1
ATOM 1392 C C . PHE A 1 173 ? -1.27 18.016 4.316 1 97.69 173 PHE A C 1
ATOM 1394 O O . PHE A 1 173 ? -2.018 18.281 5.254 1 97.69 173 PHE A O 1
ATOM 1401 N N . LEU A 1 174 ? -0.317 18.875 3.914 1 97.56 174 LEU A N 1
ATOM 1402 C CA . LEU A 1 174 ? -0.27 20.25 4.355 1 97.56 174 LEU A CA 1
ATOM 1403 C C . LEU A 1 174 ? -0.813 21.188 3.279 1 97.56 174 LEU A C 1
ATOM 1405 O O . LEU A 1 174 ? -0.485 21.047 2.1 1 97.56 174 LEU A O 1
ATOM 1409 N N . HIS A 1 175 ? -1.654 21.969 3.654 1 95.75 175 HIS A N 1
ATOM 1410 C CA . HIS A 1 175 ? -2.209 22.922 2.691 1 95.75 175 HIS A CA 1
ATOM 1411 C C . HIS A 1 175 ? -1.244 24.062 2.428 1 95.75 175 HIS A C 1
ATOM 1413 O O . HIS A 1 175 ? -1.037 24.922 3.295 1 95.75 175 HIS A O 1
ATOM 1419 N N . ARG A 1 176 ? -0.791 24.141 1.263 1 93.88 176 ARG A N 1
ATOM 1420 C CA . ARG A 1 176 ? 0.277 25.062 0.913 1 93.88 176 ARG A CA 1
ATOM 1421 C C . ARG A 1 176 ? -0.193 26.516 1.035 1 93.88 176 ARG A C 1
ATOM 1423 O O . ARG A 1 176 ? 0.523 27.359 1.57 1 93.88 176 ARG A O 1
ATOM 1430 N N . ALA A 1 177 ? -1.356 26.797 0.596 1 90.56 177 ALA A N 1
ATOM 1431 C CA . ALA A 1 177 ? -1.843 28.172 0.515 1 90.56 177 ALA A CA 1
ATOM 1432 C C . ALA A 1 177 ? -2.047 28.766 1.906 1 90.56 177 ALA A C 1
ATOM 1434 O O . ALA A 1 177 ? -1.905 29.969 2.1 1 90.56 177 ALA A O 1
ATOM 1435 N N . THR A 1 178 ? -2.354 27.938 2.9 1 89.81 178 THR A N 1
ATOM 1436 C CA . THR A 1 178 ? -2.645 28.438 4.234 1 89.81 178 THR A CA 1
ATOM 1437 C C . THR A 1 178 ? -1.453 28.234 5.168 1 89.81 178 THR A C 1
ATOM 1439 O O . THR A 1 178 ? -1.479 28.656 6.32 1 89.81 178 THR A O 1
ATOM 1442 N N . PHE A 1 179 ? -0.406 27.609 4.664 1 92.81 179 PHE A N 1
ATOM 1443 C CA . PHE A 1 179 ? 0.771 27.406 5.5 1 92.81 179 PHE A CA 1
ATOM 1444 C C . PHE A 1 179 ? 1.551 28.703 5.668 1 92.81 179 PHE A C 1
ATOM 1446 O O . PHE A 1 179 ? 2.016 29.281 4.684 1 92.81 179 PHE A O 1
ATOM 1453 N N . ASP A 1 180 ? 1.647 29.109 6.887 1 89.56 180 ASP A N 1
ATOM 1454 C CA . ASP A 1 180 ? 2.379 30.328 7.227 1 89.56 180 ASP A CA 1
ATOM 1455 C C . ASP A 1 180 ? 3.389 30.062 8.344 1 89.56 180 ASP A C 1
ATOM 1457 O O . ASP A 1 180 ? 3.008 29.891 9.5 1 89.56 180 ASP A O 1
ATOM 1461 N N . PRO A 1 181 ? 4.641 30.141 8.039 1 90.81 181 PRO A N 1
ATOM 1462 C CA . PRO A 1 181 ? 5.672 29.797 9.023 1 90.81 181 PRO A CA 1
ATOM 1463 C C . PRO A 1 181 ? 5.633 30.688 10.258 1 90.81 181 PRO A C 1
ATOM 1465 O O . PRO A 1 181 ? 6.059 30.281 11.336 1 90.81 181 PRO A O 1
ATOM 1468 N N . ASP A 1 182 ? 5.098 31.859 10.133 1 89 182 ASP A N 1
ATOM 1469 C CA . ASP A 1 182 ? 5.082 32.812 11.25 1 89 182 ASP A CA 1
ATOM 1470 C C . ASP A 1 182 ? 3.926 32.5 12.203 1 89 182 ASP A C 1
ATOM 1472 O O . ASP A 1 182 ? 3.953 32.906 13.359 1 89 182 ASP A O 1
ATOM 1476 N N . HIS A 1 183 ? 2.912 31.781 11.773 1 89.75 183 HIS A N 1
ATOM 1477 C CA . HIS A 1 183 ? 1.728 31.562 12.594 1 89.75 183 HIS A CA 1
ATOM 1478 C C . HIS A 1 183 ? 1.569 30.078 12.953 1 89.75 183 HIS A C 1
ATOM 1480 O O . HIS A 1 183 ? 0.758 29.734 13.812 1 89.75 183 HIS A O 1
ATOM 1486 N N . GLU A 1 184 ? 2.324 29.281 12.32 1 92.06 184 GLU A N 1
ATOM 1487 C CA . GLU A 1 184 ? 2.279 27.859 12.633 1 92.06 184 GLU A CA 1
ATOM 1488 C C . GLU A 1 184 ? 3.068 27.547 13.898 1 92.06 184 GLU A C 1
ATOM 1490 O O . GLU A 1 184 ? 4.016 28.25 14.242 1 92.06 184 GLU A O 1
ATOM 1495 N N . PRO A 1 185 ? 2.65 26.531 14.625 1 92.06 185 PRO A N 1
ATOM 1496 C CA . PRO A 1 185 ? 3.49 26.094 15.742 1 92.06 185 PRO A CA 1
ATOM 1497 C C . PRO A 1 185 ? 4.93 25.812 15.328 1 92.06 185 PRO A C 1
ATOM 1499 O O . PRO A 1 185 ? 5.164 25.25 14.258 1 92.06 185 PRO A O 1
ATOM 1502 N N . PRO A 1 186 ? 5.852 26.25 16.141 1 93 186 PRO A N 1
ATOM 1503 C CA . PRO A 1 186 ? 7.262 26.078 15.781 1 93 186 PRO A CA 1
ATOM 1504 C C . PRO A 1 186 ? 7.617 24.625 15.461 1 93 186 PRO A C 1
ATOM 1506 O O . PRO A 1 186 ? 8.43 24.375 14.562 1 93 186 PRO A O 1
ATOM 1509 N N . PHE A 1 187 ? 7.02 23.75 16.156 1 94.38 187 PHE A N 1
ATOM 1510 C CA . PHE A 1 187 ? 7.312 22.328 15.922 1 94.38 187 PHE A CA 1
ATOM 1511 C C . PHE A 1 187 ? 7.004 21.938 14.484 1 94.38 187 PHE A C 1
ATOM 1513 O O . PHE A 1 187 ? 7.793 21.25 13.844 1 94.38 187 PHE A O 1
ATOM 1520 N N . LEU A 1 188 ? 5.906 22.281 13.992 1 96.44 188 LEU A N 1
ATOM 1521 C CA . LEU A 1 188 ? 5.531 21.953 12.625 1 96.44 188 LEU A CA 1
ATOM 1522 C C . LEU A 1 188 ? 6.469 22.625 11.625 1 96.44 188 LEU A C 1
ATOM 1524 O O . LEU A 1 188 ? 6.895 21.984 10.648 1 96.44 188 LEU A O 1
ATOM 1528 N N . VAL A 1 189 ? 6.773 23.891 11.898 1 96.5 189 VAL A N 1
ATOM 1529 C CA . VAL A 1 189 ? 7.66 24.625 11.008 1 96.5 189 VAL A CA 1
ATOM 1530 C C . VAL A 1 189 ? 9.016 23.938 10.938 1 96.5 189 VAL A C 1
ATOM 1532 O O . VAL A 1 189 ? 9.57 23.734 9.852 1 96.5 189 VAL A O 1
ATOM 1535 N N . GLN A 1 190 ? 9.484 23.547 12.078 1 96.81 190 GLN A N 1
ATOM 1536 C CA . GLN A 1 190 ? 10.773 22.859 12.133 1 96.81 190 GLN A CA 1
ATOM 1537 C C . GLN A 1 190 ? 10.711 21.5 11.438 1 96.81 190 GLN A C 1
ATOM 1539 O O . GLN A 1 190 ? 11.68 21.078 10.797 1 96.81 190 GLN A O 1
ATOM 1544 N N . SER A 1 191 ? 9.578 20.828 11.562 1 97.69 191 SER A N 1
ATOM 1545 C CA . SER A 1 191 ? 9.406 19.547 10.883 1 97.69 191 SER A CA 1
ATOM 1546 C C . SER A 1 191 ? 9.422 19.719 9.367 1 97.69 191 SER A C 1
ATOM 1548 O O . SER A 1 191 ? 10.039 18.922 8.648 1 97.69 191 SER A O 1
ATOM 1550 N N . VAL A 1 192 ? 8.758 20.719 8.914 1 98.06 192 VAL A N 1
ATOM 1551 C CA . VAL A 1 192 ? 8.742 21.031 7.492 1 98.06 192 VAL A CA 1
ATOM 1552 C C . VAL A 1 192 ? 10.148 21.391 7.023 1 98.06 192 VAL A C 1
ATOM 1554 O O . VAL A 1 192 ? 10.602 20.906 5.977 1 98.06 192 VAL A O 1
ATOM 1557 N N . MET A 1 193 ? 10.859 22.156 7.785 1 97.06 193 MET A N 1
ATOM 1558 C CA . MET A 1 193 ? 12.227 22.547 7.461 1 97.06 193 MET A CA 1
ATOM 1559 C C . MET A 1 193 ? 13.141 21.328 7.414 1 97.06 193 MET A C 1
ATOM 1561 O O . MET A 1 193 ? 14.008 21.234 6.547 1 97.06 193 MET A O 1
ATOM 1565 N N . MET A 1 194 ? 12.922 20.453 8.328 1 97.62 194 MET A N 1
ATOM 1566 C CA . MET A 1 194 ? 13.703 19.219 8.383 1 97.62 194 MET A CA 1
ATOM 1567 C C . MET A 1 194 ? 13.625 18.469 7.062 1 97.62 194 MET A C 1
ATOM 1569 O O . MET A 1 194 ? 14.648 18.109 6.488 1 97.62 194 MET A O 1
ATOM 1573 N N . ILE A 1 195 ? 12.414 18.281 6.594 1 98 195 ILE A N 1
ATOM 1574 C CA . ILE A 1 195 ? 12.219 17.594 5.324 1 98 195 ILE A CA 1
ATOM 1575 C C . ILE A 1 195 ? 12.812 18.422 4.188 1 98 195 ILE A C 1
ATOM 1577 O O . ILE A 1 195 ? 13.43 17.875 3.27 1 98 195 ILE A O 1
ATOM 1581 N N . GLY A 1 196 ? 12.578 19.734 4.27 1 97.75 196 GLY A N 1
ATOM 1582 C CA . GLY A 1 196 ? 13.141 20.625 3.264 1 97.75 196 GLY A CA 1
ATOM 1583 C C . GLY A 1 196 ? 14.648 20.516 3.158 1 97.75 196 GLY A C 1
ATOM 1584 O O . GLY A 1 196 ? 15.203 20.469 2.057 1 97.75 196 GLY A O 1
ATOM 1585 N N . LEU A 1 197 ? 15.312 20.531 4.242 1 96.75 197 LEU A N 1
ATOM 1586 C CA . LEU A 1 197 ? 16.766 20.375 4.289 1 96.75 197 LEU A CA 1
ATOM 1587 C C . LEU A 1 197 ? 17.188 19.062 3.629 1 96.75 197 LEU A C 1
ATOM 1589 O O . LEU A 1 197 ? 18.141 19.047 2.842 1 96.75 197 LEU A O 1
ATOM 1593 N N . TRP A 1 198 ? 16.469 18.062 3.852 1 96 198 TRP A N 1
ATOM 1594 C CA . TRP A 1 198 ? 16.812 16.734 3.365 1 96 198 TRP A CA 1
ATOM 1595 C C . TRP A 1 198 ? 16.672 16.656 1.849 1 96 198 TRP A C 1
ATOM 1597 O O . TRP A 1 198 ? 17.547 16.109 1.169 1 96 198 TRP A O 1
ATOM 1607 N N . VAL A 1 199 ? 15.641 17.172 1.304 1 96.06 199 VAL A N 1
ATOM 1608 C CA . VAL A 1 199 ? 15.297 16.953 -0.098 1 96.06 199 VAL A CA 1
ATOM 1609 C C . VAL A 1 199 ? 16.188 17.828 -0.987 1 96.06 199 VAL A C 1
ATOM 1611 O O . VAL A 1 199 ? 16.219 17.641 -2.205 1 96.06 199 VAL A O 1
ATOM 1614 N N . THR A 1 200 ? 16.859 18.781 -0.459 1 93.44 200 THR A N 1
ATOM 1615 C CA . THR A 1 200 ? 17.781 19.594 -1.245 1 93.44 200 THR A CA 1
ATOM 1616 C C . THR A 1 200 ? 18.922 18.719 -1.78 1 93.44 200 THR A C 1
ATOM 1618 O O . THR A 1 200 ? 19.5 19.031 -2.828 1 93.44 200 THR A O 1
ATOM 1621 N N . GLY A 1 201 ? 19.375 17.703 -0.969 1 90.88 201 GLY A N 1
ATOM 1622 C CA . GLY A 1 201 ? 20.375 16.75 -1.446 1 90.88 201 GLY A CA 1
ATOM 1623 C C . GLY A 1 201 ? 21.781 17.125 -1.056 1 90.88 201 GLY A C 1
ATOM 1624 O O . GLY A 1 201 ? 22.703 16.312 -1.217 1 90.88 201 GLY A O 1
ATOM 1625 N N . GLU A 1 202 ? 21.984 18.297 -0.616 1 91.06 202 GLU A N 1
ATOM 1626 C CA . GLU A 1 202 ? 23.328 18.734 -0.199 1 91.06 202 GLU A CA 1
ATOM 1627 C C . GLU A 1 202 ? 23.75 18.031 1.089 1 91.06 202 GLU A C 1
ATOM 1629 O O . GLU A 1 202 ? 22.953 17.891 2.018 1 91.06 202 GLU A O 1
ATOM 1634 N N . GLU A 1 203 ? 24.969 17.688 1.174 1 90.44 203 GLU A N 1
ATOM 1635 C CA . GLU A 1 203 ? 25.469 16.906 2.289 1 90.44 203 GLU A CA 1
ATOM 1636 C C . GLU A 1 203 ? 25.328 17.641 3.611 1 90.44 203 GLU A C 1
ATOM 1638 O O . GLU A 1 203 ? 24.859 17.078 4.598 1 90.44 203 GLU A O 1
ATOM 1643 N N . ASN A 1 204 ? 25.703 18.875 3.559 1 92.88 204 ASN A N 1
ATOM 1644 C CA . ASN A 1 204 ? 25.594 19.656 4.781 1 92.88 204 ASN A CA 1
ATOM 1645 C C . ASN A 1 204 ? 24.141 19.812 5.215 1 92.88 204 ASN A C 1
ATOM 1647 O O . ASN A 1 204 ? 23.828 19.766 6.41 1 92.88 204 ASN A O 1
ATOM 1651 N N . ALA A 1 205 ? 23.297 20.062 4.285 1 93.88 205 ALA A N 1
ATOM 1652 C CA . ALA A 1 205 ? 21.859 20.203 4.57 1 93.88 205 ALA A CA 1
ATOM 1653 C C . ALA A 1 205 ? 21.281 18.906 5.109 1 93.88 205 ALA A C 1
ATOM 1655 O O . ALA A 1 205 ? 20.469 18.922 6.031 1 93.88 205 ALA A O 1
ATOM 1656 N N . ARG A 1 206 ? 21.719 17.844 4.609 1 93.81 206 ARG A N 1
ATOM 1657 C CA . ARG A 1 206 ? 21.219 16.547 5.066 1 93.81 206 ARG A CA 1
ATOM 1658 C C . ARG A 1 206 ? 21.688 16.25 6.488 1 93.81 206 ARG A C 1
ATOM 1660 O O . ARG A 1 206 ? 20.938 15.703 7.293 1 93.81 206 ARG A O 1
ATOM 1667 N N . HIS A 1 207 ? 22.891 16.641 6.762 1 93.81 207 HIS A N 1
ATOM 1668 C CA . HIS A 1 207 ? 23.375 16.484 8.133 1 93.81 207 HIS A CA 1
ATOM 1669 C C . HIS A 1 207 ? 22.562 17.344 9.102 1 93.81 207 HIS A C 1
ATOM 1671 O O . HIS A 1 207 ? 22.219 16.891 10.195 1 93.81 207 HIS A O 1
ATOM 1677 N N . ALA A 1 208 ? 22.266 18.531 8.625 1 95.19 208 ALA A N 1
ATOM 1678 C CA . ALA A 1 208 ? 21.453 19.422 9.438 1 95.19 208 ALA A CA 1
ATOM 1679 C C . ALA A 1 208 ? 20.062 18.844 9.68 1 95.19 208 ALA A C 1
ATOM 1681 O O . ALA A 1 208 ? 19.5 19 10.758 1 95.19 208 ALA A O 1
ATOM 1682 N N . ALA A 1 209 ? 19.484 18.234 8.672 1 96.75 209 ALA A N 1
ATOM 1683 C CA . ALA A 1 209 ? 18.172 17.594 8.797 1 96.75 209 ALA A CA 1
ATOM 1684 C C . ALA A 1 209 ? 18.203 16.484 9.852 1 96.75 209 ALA A C 1
ATOM 1686 O O . ALA A 1 209 ? 17.297 16.359 10.664 1 96.75 209 ALA A O 1
ATOM 1687 N N . ILE A 1 210 ? 19.25 15.719 9.867 1 94.94 210 ILE A N 1
ATOM 1688 C CA . ILE A 1 210 ? 19.422 14.625 10.828 1 94.94 210 ILE A CA 1
ATOM 1689 C C . ILE A 1 210 ? 19.516 15.188 12.242 1 94.94 210 ILE A C 1
ATOM 1691 O O . ILE A 1 210 ? 18.875 14.68 13.164 1 94.94 210 ILE A O 1
ATOM 1695 N N . ASP A 1 211 ? 20.234 16.219 12.359 1 95.12 211 ASP A N 1
ATOM 1696 C CA . ASP A 1 211 ? 20.375 16.875 13.648 1 95.12 211 ASP A CA 1
ATOM 1697 C C . ASP A 1 211 ? 19.016 17.406 14.133 1 95.12 211 ASP A C 1
ATOM 1699 O O . ASP A 1 211 ? 18.688 17.266 15.312 1 95.12 211 ASP A O 1
ATOM 1703 N N . LEU A 1 212 ? 18.359 18.031 13.258 1 96.25 212 LEU A N 1
ATOM 1704 C CA . LEU A 1 212 ? 17.047 18.578 13.602 1 96.25 212 LEU A CA 1
ATOM 1705 C C . LEU A 1 212 ? 16.094 17.469 14 1 96.25 212 LEU A C 1
ATOM 1707 O O . LEU A 1 212 ? 15.289 17.625 14.93 1 96.25 212 LEU A O 1
ATOM 1711 N N . HIS A 1 213 ? 16.125 16.375 13.336 1 96.19 213 HIS A N 1
ATOM 1712 C CA . HIS A 1 213 ? 15.297 15.227 13.672 1 96.19 213 HIS A CA 1
ATOM 1713 C C . HIS A 1 213 ? 15.539 14.781 15.109 1 96.19 213 HIS A C 1
ATOM 1715 O O . HIS A 1 213 ? 14.586 14.469 15.836 1 96.19 213 HIS A O 1
ATOM 1721 N N . GLU A 1 214 ? 16.734 14.781 15.523 1 93.44 214 GLU A N 1
ATOM 1722 C CA . GLU A 1 214 ? 17.094 14.383 16.891 1 93.44 214 GLU A CA 1
ATOM 1723 C C . GLU A 1 214 ? 16.531 15.375 17.906 1 93.44 214 GLU A C 1
ATOM 1725 O O . GLU A 1 214 ? 15.977 14.977 18.938 1 93.44 214 GLU A O 1
ATOM 1730 N N . LYS A 1 215 ? 16.672 16.594 17.578 1 94.25 215 LYS A N 1
ATOM 1731 C CA . LYS A 1 215 ? 16.156 17.625 18.469 1 94.25 215 LYS A CA 1
ATOM 1732 C C . LYS A 1 215 ? 14.641 17.547 18.578 1 94.25 215 LYS A C 1
ATOM 1734 O O . LYS A 1 215 ? 14.086 17.703 19.672 1 94.25 215 LYS A O 1
ATOM 1739 N N . LEU A 1 216 ? 14.008 17.328 17.484 1 95.19 216 LEU A N 1
ATOM 1740 C CA . LEU A 1 216 ? 12.555 17.266 17.453 1 95.19 216 LEU A CA 1
ATOM 1741 C C . LEU A 1 216 ? 12.055 16.031 18.219 1 95.19 216 LEU A C 1
ATOM 1743 O O . LEU A 1 216 ? 10.977 16.062 18.828 1 95.19 216 LEU A O 1
ATOM 1747 N N . THR A 1 217 ? 12.82 14.992 18.203 1 92.31 217 THR A N 1
ATOM 1748 C CA . THR A 1 217 ? 12.461 13.797 18.969 1 92.31 217 THR A CA 1
ATOM 1749 C C . THR A 1 217 ? 12.32 14.133 20.453 1 92.31 217 THR A C 1
ATOM 1751 O O . THR A 1 217 ? 11.344 13.734 21.094 1 92.31 217 THR A O 1
ATOM 1754 N N . LEU A 1 218 ? 13.203 14.875 20.906 1 88.94 218 LEU A N 1
ATOM 1755 C CA . LEU A 1 218 ? 13.164 15.281 22.297 1 88.94 218 LEU A CA 1
ATOM 1756 C C . LEU A 1 218 ? 11.945 16.156 22.578 1 88.94 218 LEU A C 1
ATOM 1758 O O . LEU A 1 218 ? 11.258 15.977 23.594 1 88.94 218 LEU A O 1
ATOM 1762 N N . SER A 1 219 ? 11.664 17 21.656 1 90.81 219 SER A N 1
ATOM 1763 C CA . SER A 1 219 ? 10.531 17.906 21.812 1 90.81 219 SER A CA 1
ATOM 1764 C C . SER A 1 219 ? 9.211 17.141 21.844 1 90.81 219 SER A C 1
ATOM 1766 O O . SER A 1 219 ? 8.312 17.469 22.625 1 90.81 219 SER A O 1
ATOM 1768 N N . ILE A 1 220 ? 9.07 16.141 21.031 1 91.81 220 ILE A N 1
ATOM 1769 C CA . ILE A 1 220 ? 7.855 15.328 20.953 1 91.81 220 ILE A CA 1
ATOM 1770 C C . ILE A 1 220 ? 7.617 14.625 22.281 1 91.81 220 ILE A C 1
ATOM 1772 O O . ILE A 1 220 ? 6.492 14.609 22.797 1 91.81 220 ILE A O 1
ATOM 1776 N N . TYR A 1 221 ? 8.625 14.188 22.844 1 87.06 221 TYR A N 1
ATOM 1777 C CA . TYR A 1 221 ? 8.484 13.43 24.078 1 87.06 221 TYR A CA 1
ATOM 1778 C C . TYR A 1 221 ? 8.258 14.359 25.266 1 87.06 221 TYR A C 1
ATOM 1780 O O . TYR A 1 221 ? 7.492 14.039 26.172 1 87.06 221 TYR A O 1
ATOM 1788 N N . GLN A 1 222 ? 8.852 15.516 25.203 1 86.06 222 GLN A N 1
ATOM 1789 C CA . GLN A 1 222 ? 8.672 16.5 26.266 1 86.06 222 GLN A CA 1
ATOM 1790 C C . GLN A 1 222 ? 7.246 17.031 26.281 1 86.06 222 GLN A C 1
ATOM 1792 O O . GLN A 1 222 ? 6.707 17.344 27.344 1 86.06 222 GLN A O 1
ATOM 1797 N N . GLN A 1 223 ? 6.617 17.047 25.125 1 87.88 223 GLN A N 1
ATOM 1798 C CA . GLN A 1 223 ? 5.281 17.625 25.031 1 87.88 223 GLN A CA 1
ATOM 1799 C C . GLN A 1 223 ? 4.227 16.531 24.891 1 87.88 223 GLN A C 1
ATOM 1801 O O . GLN A 1 223 ? 3.127 16.781 24.391 1 87.88 223 GLN A O 1
ATOM 1806 N N . ARG A 1 224 ? 4.516 15.391 25.297 1 87.75 224 ARG A N 1
ATOM 1807 C CA . ARG A 1 224 ? 3.625 14.242 25.125 1 87.75 224 ARG A CA 1
ATOM 1808 C C . ARG A 1 224 ? 2.289 14.477 25.812 1 87.75 224 ARG A C 1
ATOM 1810 O O . ARG A 1 224 ? 1.247 14.031 25.344 1 87.75 224 ARG A O 1
ATOM 1817 N N . ASP A 1 225 ? 2.229 15.188 26.844 1 84.62 225 ASP A N 1
ATOM 1818 C CA . ASP A 1 225 ? 1.02 15.445 27.625 1 84.62 225 ASP A CA 1
ATOM 1819 C C . ASP A 1 225 ? 0.034 16.297 26.844 1 84.62 225 ASP A C 1
ATOM 1821 O O . ASP A 1 225 ? -1.173 16.266 27.094 1 84.62 225 ASP A O 1
ATOM 1825 N N . ARG A 1 226 ? 0.54 16.984 25.875 1 85.75 226 ARG A N 1
ATOM 1826 C CA . ARG A 1 226 ? -0.29 17.922 25.125 1 85.75 226 ARG A CA 1
ATOM 1827 C C . ARG A 1 226 ? -0.957 17.25 23.938 1 85.75 226 ARG A C 1
ATOM 1829 O O . ARG A 1 226 ? -2.027 17.672 23.5 1 85.75 226 ARG A O 1
ATOM 1836 N N . TRP A 1 227 ? -0.307 16.203 23.531 1 89.31 227 TRP A N 1
ATOM 1837 C CA . TRP A 1 227 ? -0.842 15.695 22.281 1 89.31 227 TRP A CA 1
ATOM 1838 C C . TRP A 1 227 ? -1.198 14.211 22.406 1 89.31 227 TRP A C 1
ATOM 1840 O O . TRP A 1 227 ? -2.02 13.703 21.641 1 89.31 227 TRP A O 1
ATOM 1850 N N . ASP A 1 228 ? -0.631 13.43 23.297 1 88.44 228 ASP A N 1
ATOM 1851 C CA . ASP A 1 228 ? -0.788 11.977 23.406 1 88.44 228 ASP A CA 1
ATOM 1852 C C . ASP A 1 228 ? -2.041 11.617 24.203 1 88.44 228 ASP A C 1
ATOM 1854 O O . ASP A 1 228 ? -2.121 11.883 25.391 1 88.44 228 ASP A O 1
ATOM 1858 N N . MET A 1 229 ? -2.947 11.117 23.547 1 84.5 229 MET A N 1
ATOM 1859 C CA . MET A 1 229 ? -4.18 10.648 24.188 1 84.5 229 MET A CA 1
ATOM 1860 C C . MET A 1 229 ? -4.277 9.133 24.125 1 84.5 229 MET A C 1
ATOM 1862 O O . MET A 1 229 ? -5.371 8.57 24.25 1 84.5 229 MET A O 1
ATOM 1866 N N . SER A 1 230 ? -3.193 8.461 23.891 1 77.06 230 SER A N 1
ATOM 1867 C CA . SER A 1 230 ? -3.203 7.02 23.656 1 77.06 230 SER A CA 1
ATOM 1868 C C . SER A 1 230 ? -3.66 6.262 24.906 1 77.06 230 SER A C 1
ATOM 1870 O O . SER A 1 230 ? -4.301 5.215 24.797 1 77.06 230 SER A O 1
ATOM 1872 N N . ASN A 1 231 ? -3.295 6.609 26.016 1 66.69 231 ASN A N 1
ATOM 1873 C CA . ASN A 1 231 ? -3.641 5.91 27.25 1 66.69 231 ASN A CA 1
ATOM 1874 C C . ASN A 1 231 ? -4.93 6.453 27.859 1 66.69 231 ASN A C 1
ATOM 1876 O O . ASN A 1 231 ? -5.359 6 28.922 1 66.69 231 ASN A O 1
ATOM 1880 N N . ASP A 1 232 ? -5.598 7.371 27.297 1 61.53 232 ASP A N 1
ATOM 1881 C CA . ASP A 1 232 ? -6.801 7.965 27.875 1 61.53 232 ASP A CA 1
ATOM 1882 C C . ASP A 1 232 ? -8.039 7.137 27.547 1 61.53 232 ASP A C 1
ATOM 1884 O O . ASP A 1 232 ? -9.164 7.645 27.594 1 61.53 232 ASP A O 1
ATOM 1888 N N . TYR A 1 233 ? -7.992 5.883 27.203 1 49.28 233 TYR A N 1
ATOM 1889 C CA . TYR A 1 233 ? -9.195 5.113 26.906 1 49.28 233 TYR A CA 1
ATOM 1890 C C . TYR A 1 233 ? -10.297 5.418 27.922 1 49.28 233 TYR A C 1
ATOM 1892 O O . TYR A 1 233 ? -11.461 5.605 27.547 1 49.28 233 TYR A O 1
ATOM 1900 N N . CYS A 1 234 ? -10.047 5.027 29.172 1 43 234 CYS A N 1
ATOM 1901 C CA . CYS A 1 234 ? -11 4.906 30.266 1 43 234 CYS A CA 1
ATOM 1902 C C . CYS A 1 234 ? -11.703 6.23 30.531 1 43 234 CYS A C 1
ATOM 1904 O O . CYS A 1 234 ? -12.891 6.254 30.859 1 43 234 CYS A O 1
ATOM 1906 N N . GLU A 1 235 ? -11.102 7.297 30.5 1 38.94 235 GLU A N 1
ATOM 1907 C CA . GLU A 1 235 ? -11.766 8.508 30.969 1 38.94 235 GLU A CA 1
ATOM 1908 C C . GLU A 1 235 ? -12.789 9.008 29.953 1 38.94 235 GLU A C 1
ATOM 1910 O O . GLU A 1 235 ? -13.797 9.617 30.328 1 38.94 235 GLU A O 1
ATOM 1915 N N . GLN A 1 236 ? -12.688 8.789 28.688 1 41.75 236 GLN A N 1
ATOM 1916 C CA . GLN A 1 236 ? -13.695 9.258 27.75 1 41.75 236 GLN A CA 1
ATOM 1917 C C . GLN A 1 236 ? -14.961 8.414 27.828 1 41.75 236 GLN A C 1
ATOM 1919 O O . GLN A 1 236 ? -16.062 8.898 27.531 1 41.75 236 GLN A O 1
ATOM 1924 N N . GLN A 1 237 ? -14.977 7.062 27.906 1 40.31 237 GLN A N 1
ATOM 1925 C CA . GLN A 1 237 ? -16.234 6.434 28.266 1 40.31 237 GLN A CA 1
ATOM 1926 C C . GLN A 1 237 ? -16.891 7.137 29.453 1 40.31 237 GLN A C 1
ATOM 1928 O O . GLN A 1 237 ? -18.125 7.184 29.562 1 40.31 237 GLN A O 1
ATOM 1933 N N . GLN A 1 238 ? -16.188 7.457 30.438 1 37.72 238 GLN A N 1
ATOM 1934 C CA . GLN A 1 238 ? -16.75 8.164 31.594 1 37.72 238 GLN A CA 1
ATOM 1935 C C . GLN A 1 238 ? -17.078 9.609 31.234 1 37.72 238 GLN A C 1
ATOM 1937 O O . GLN A 1 238 ? -18 10.203 31.797 1 37.72 238 GLN A O 1
ATOM 1942 N N . ARG A 1 239 ? -16.375 10.344 30.359 1 40.75 239 ARG A N 1
ATOM 1943 C CA . ARG A 1 239 ? -16.75 11.695 29.969 1 40.75 239 ARG A CA 1
ATOM 1944 C C . ARG A 1 239 ? -17.875 11.664 28.922 1 40.75 239 ARG A C 1
ATOM 1946 O O . ARG A 1 239 ? -18.359 12.719 28.5 1 40.75 239 ARG A O 1
ATOM 1953 N N . LEU A 1 240 ? -18.109 10.602 28.141 1 41.69 240 LEU A N 1
ATOM 1954 C CA . LEU A 1 240 ? -19.359 10.68 27.391 1 41.69 240 LEU A CA 1
ATOM 1955 C C . LEU A 1 240 ? -20.531 10.945 28.328 1 41.69 240 LEU A C 1
ATOM 1957 O O . LEU A 1 240 ? -21.672 11.125 27.859 1 41.69 240 LEU A O 1
ATOM 1961 N N . ARG A 1 241 ? -20.641 10.492 29.562 1 36.53 241 ARG A N 1
ATOM 1962 C CA . ARG A 1 241 ? -21.781 10.836 30.375 1 36.53 241 ARG A CA 1
ATOM 1963 C C . ARG A 1 241 ? -21.828 12.336 30.672 1 36.53 241 ARG A C 1
ATOM 1965 O O . ARG A 1 241 ? -22.703 12.805 31.406 1 36.53 241 ARG A O 1
ATOM 1972 N N . VAL A 1 242 ? -20.703 13.016 30.828 1 35.44 242 VAL A N 1
ATOM 1973 C CA . VAL A 1 242 ? -20.891 14.43 31.156 1 35.44 242 VAL A CA 1
ATOM 1974 C C . VAL A 1 242 ? -21.484 15.156 29.953 1 35.44 242 VAL A C 1
ATOM 1976 O O . VAL A 1 242 ? -21.344 14.703 28.812 1 35.44 242 VAL A O 1
ATOM 1979 N N . THR A 1 243 ? -22.25 16.375 30.109 1 36.84 243 THR A N 1
ATOM 1980 C CA . THR A 1 243 ? -23.078 17.297 29.328 1 36.84 243 THR A CA 1
ATOM 1981 C C . THR A 1 243 ? -22.344 17.703 28.047 1 36.84 243 THR A C 1
ATOM 1983 O O . THR A 1 243 ? -21.156 18.016 28.078 1 36.84 243 THR A O 1
ATOM 1986 N N . PRO A 1 244 ? -22.766 17.406 26.734 1 39.56 244 PRO A N 1
ATOM 1987 C CA . PRO A 1 244 ? -22.422 17.797 25.375 1 39.56 244 PRO A CA 1
ATOM 1988 C C . PRO A 1 244 ? -21.766 19.172 25.297 1 39.56 244 PRO A C 1
ATOM 1990 O O . PRO A 1 244 ? -21.25 19.562 24.25 1 39.56 244 PRO A O 1
ATOM 1993 N N . SER A 1 245 ? -22.234 20.172 26.016 1 37.84 245 SER A N 1
ATOM 1994 C CA . SER A 1 245 ? -22.078 21.609 25.844 1 37.84 245 SER A CA 1
ATOM 1995 C C . SER A 1 245 ? -20.609 22.031 25.906 1 37.84 245 SER A C 1
ATOM 1997 O O . SER A 1 245 ? -20.25 23.141 25.516 1 37.84 245 SER A O 1
ATOM 1999 N N . GLU A 1 246 ? -19.781 21.578 26.969 1 42.09 246 GLU A N 1
ATOM 2000 C CA . GLU A 1 246 ? -18.609 22.344 27.391 1 42.09 246 GLU A CA 1
ATOM 2001 C C . GLU A 1 246 ? -17.484 22.203 26.375 1 42.09 246 GLU A C 1
ATOM 2003 O O . GLU A 1 246 ? -17.609 21.5 25.375 1 42.09 246 GLU A O 1
ATOM 2008 N N . SER A 1 247 ? -15.945 22.125 26.766 1 46.31 247 SER A N 1
ATOM 2009 C CA . SER A 1 247 ? -14.672 22.547 26.203 1 46.31 247 SER A CA 1
ATOM 2010 C C . SER A 1 247 ? -14.219 21.594 25.094 1 46.31 247 SER A C 1
ATOM 2012 O O . SER A 1 247 ? -13.719 20.5 25.375 1 46.31 247 SER A O 1
ATOM 2014 N N . ARG A 1 248 ? -14.961 21.406 24.062 1 55.94 248 ARG A N 1
ATOM 2015 C CA . ARG A 1 248 ? -14.469 20.625 22.953 1 55.94 248 ARG A CA 1
ATOM 2016 C C . ARG A 1 248 ? -12.977 20.859 22.719 1 55.94 248 ARG A C 1
ATOM 2018 O O . ARG A 1 248 ? -12.555 21.984 22.438 1 55.94 248 ARG A O 1
ATOM 2025 N N . THR A 1 249 ? -12.141 20.031 23.188 1 70.5 249 THR A N 1
ATOM 2026 C CA . THR A 1 249 ? -10.688 20.125 23.047 1 70.5 249 THR A CA 1
ATOM 2027 C C . THR A 1 249 ? -10.281 20.172 21.578 1 70.5 249 THR A C 1
ATOM 2029 O O . THR A 1 249 ? -10.789 19.391 20.766 1 70.5 249 THR A O 1
ATOM 2032 N N . HIS A 1 250 ? -9.773 21.266 21.188 1 86.06 250 HIS A N 1
ATOM 2033 C CA . HIS A 1 250 ? -9.234 21.5 19.844 1 86.06 250 HIS A CA 1
ATOM 2034 C C . HIS A 1 250 ? -8.203 20.438 19.484 1 86.06 250 HIS A C 1
ATOM 2036 O O . HIS A 1 250 ? -7.383 20.047 20.312 1 86.06 250 HIS A O 1
ATOM 2042 N N . TRP A 1 251 ? -8.438 19.859 18.344 1 92.5 251 TRP A N 1
ATOM 2043 C CA . TRP A 1 251 ? -7.477 18.875 17.844 1 92.5 251 TRP A CA 1
ATOM 2044 C C . TRP A 1 251 ? -6.137 19.531 17.547 1 92.5 251 TRP A C 1
ATOM 2046 O O . TRP A 1 251 ? -6.078 20.578 16.891 1 92.5 251 TRP A O 1
ATOM 2056 N N . PRO A 1 252 ? -5.07 19 18.078 1 93.94 252 PRO A N 1
ATOM 2057 C CA . PRO A 1 252 ? -3.756 19.531 17.703 1 93.94 252 PRO A CA 1
ATOM 2058 C C . PRO A 1 252 ? -3.283 19 16.344 1 93.94 252 PRO A C 1
ATOM 2060 O O . PRO A 1 252 ? -2.275 18.297 16.266 1 93.94 252 PRO A O 1
ATOM 2063 N N . VAL A 1 253 ? -3.9 19.375 15.273 1 95.19 253 VAL A N 1
ATOM 2064 C CA . VAL A 1 253 ? -3.674 18.859 13.938 1 95.19 253 VAL A CA 1
ATOM 2065 C C . VAL A 1 253 ? -2.244 19.156 13.492 1 95.19 253 VAL A C 1
ATOM 2067 O O . VAL A 1 253 ? -1.552 18.281 12.961 1 95.19 253 VAL A O 1
ATOM 2070 N N . ALA A 1 254 ? -1.798 20.391 13.797 1 95.69 254 ALA A N 1
ATOM 2071 C CA . ALA A 1 254 ? -0.455 20.797 13.391 1 95.69 254 ALA A CA 1
ATOM 2072 C C . ALA A 1 254 ? 0.607 19.922 14.062 1 95.69 254 ALA A C 1
ATOM 2074 O O . ALA A 1 254 ? 1.581 19.531 13.422 1 95.69 254 ALA A O 1
ATOM 2075 N N . THR A 1 255 ? 0.409 19.672 15.289 1 95.94 255 THR A N 1
ATOM 2076 C CA . THR A 1 255 ? 1.346 18.828 16.016 1 95.94 255 THR A CA 1
ATOM 2077 C C . THR A 1 255 ? 1.362 17.406 15.445 1 95.94 255 THR A C 1
ATOM 2079 O O . THR A 1 255 ? 2.43 16.828 15.258 1 95.94 255 THR A O 1
ATOM 2082 N N . TYR A 1 256 ? 0.179 16.875 15.156 1 97.88 256 TYR A N 1
ATOM 2083 C CA . TYR A 1 256 ? 0.085 15.539 14.594 1 97.88 256 TYR A CA 1
ATOM 2084 C C . TYR A 1 256 ? 0.732 15.477 13.211 1 97.88 256 TYR A C 1
ATOM 2086 O O . TYR A 1 256 ? 1.41 14.5 12.883 1 97.88 256 TYR A O 1
ATOM 2094 N N . GLN A 1 257 ? 0.53 16.5 12.43 1 98.06 257 GLN A N 1
ATOM 2095 C CA . GLN A 1 257 ? 1.18 16.594 11.125 1 98.06 257 GLN A CA 1
ATOM 2096 C C . GLN A 1 257 ? 2.699 16.609 11.266 1 98.06 257 GLN A C 1
ATOM 2098 O O . GLN A 1 257 ? 3.406 15.938 10.516 1 98.06 257 GLN A O 1
ATOM 2103 N N . GLY A 1 258 ? 3.16 17.375 12.234 1 97.75 258 GLY A N 1
ATOM 2104 C CA . GLY A 1 258 ? 4.59 17.406 12.508 1 97.75 258 GLY A CA 1
ATOM 2105 C C . GLY A 1 258 ? 5.141 16.047 12.906 1 97.75 258 GLY A C 1
ATOM 2106 O O . GLY A 1 258 ? 6.219 15.656 12.453 1 97.75 258 GLY A O 1
ATOM 2107 N N . ILE A 1 259 ? 4.41 15.328 13.734 1 97.69 259 ILE A N 1
ATOM 2108 C CA . ILE A 1 259 ? 4.836 14.008 14.18 1 97.69 259 ILE A CA 1
ATOM 2109 C C . ILE A 1 259 ? 4.871 13.047 13 1 97.69 259 ILE A C 1
ATOM 2111 O O . ILE A 1 259 ? 5.789 12.227 12.883 1 97.69 259 ILE A O 1
ATOM 2115 N N . LEU A 1 260 ? 3.891 13.102 12.156 1 98.19 260 LEU A N 1
ATOM 2116 C CA . LEU A 1 260 ? 3.867 12.25 10.969 1 98.19 260 LEU A CA 1
ATOM 2117 C C . LEU A 1 260 ? 5.082 12.516 10.086 1 98.19 260 LEU A C 1
ATOM 2119 O O . LEU A 1 260 ? 5.715 11.578 9.594 1 98.19 260 LEU A O 1
ATOM 2123 N N . LEU A 1 261 ? 5.406 13.805 9.883 1 98.25 261 LEU A N 1
ATOM 2124 C CA . LEU A 1 261 ? 6.59 14.156 9.109 1 98.25 261 LEU A CA 1
ATOM 2125 C C . LEU A 1 261 ? 7.852 13.594 9.758 1 98.25 261 LEU A C 1
ATOM 2127 O O . LEU A 1 261 ? 8.758 13.141 9.07 1 98.25 261 LEU A O 1
ATOM 2131 N N . HIS A 1 262 ? 7.852 13.68 11.062 1 96.88 262 HIS A N 1
ATOM 2132 C CA . HIS A 1 262 ? 8.969 13.133 11.82 1 96.88 262 HIS A CA 1
ATOM 2133 C C . HIS A 1 262 ? 9.125 11.633 11.562 1 96.88 262 HIS A C 1
ATOM 2135 O O . HIS A 1 262 ? 10.242 11.148 11.391 1 96.88 262 HIS A O 1
ATOM 2141 N N . ILE A 1 263 ? 8.078 10.914 11.555 1 95.44 263 ILE A N 1
ATOM 2142 C CA . ILE A 1 263 ? 8.086 9.469 11.344 1 95.44 263 ILE A CA 1
ATOM 2143 C C . ILE A 1 263 ? 8.508 9.164 9.906 1 95.44 263 ILE A C 1
ATOM 2145 O O . ILE A 1 263 ? 9.312 8.258 9.672 1 95.44 263 ILE A O 1
ATOM 2149 N N . ILE A 1 264 ? 7.977 9.852 8.938 1 96.25 264 ILE A N 1
ATOM 2150 C CA . ILE A 1 264 ? 8.336 9.664 7.535 1 96.25 264 ILE A CA 1
ATOM 2151 C C . ILE A 1 264 ? 9.836 9.883 7.352 1 96.25 264 ILE A C 1
ATOM 2153 O O . ILE A 1 264 ? 10.5 9.133 6.641 1 96.25 264 ILE A O 1
ATOM 2157 N N . PHE A 1 265 ? 10.344 10.93 8.039 1 95.94 265 PHE A N 1
ATOM 2158 C CA . PHE A 1 265 ? 11.766 11.219 7.926 1 95.94 265 PHE A CA 1
ATOM 2159 C C . PHE A 1 265 ? 12.602 10.078 8.5 1 95.94 265 PHE A C 1
ATOM 2161 O O . PHE A 1 265 ? 13.672 9.758 7.984 1 95.94 265 PHE A O 1
ATOM 2168 N N . ALA A 1 266 ? 12.133 9.547 9.57 1 92.69 266 ALA A N 1
ATOM 2169 C CA . ALA A 1 266 ? 12.836 8.422 10.164 1 92.69 266 ALA A CA 1
ATOM 2170 C C . ALA A 1 266 ? 12.992 7.281 9.156 1 92.69 266 ALA A C 1
ATOM 2172 O O . ALA A 1 266 ? 13.992 6.559 9.18 1 92.69 266 ALA A O 1
ATOM 2173 N N . LEU A 1 267 ? 12.055 7.125 8.32 1 90.31 267 LEU A N 1
ATOM 2174 C CA . LEU A 1 267 ? 12.102 6.094 7.289 1 90.31 267 LEU A CA 1
ATOM 2175 C C . LEU A 1 267 ? 13.039 6.504 6.152 1 90.31 267 LEU A C 1
ATOM 2177 O O . LEU A 1 267 ? 13.828 5.691 5.672 1 90.31 267 LEU A O 1
ATOM 2181 N N . LEU A 1 268 ? 12.992 7.727 5.793 1 89.88 268 LEU A N 1
ATOM 2182 C CA . LEU A 1 268 ? 13.797 8.227 4.684 1 89.88 268 LEU A CA 1
ATOM 2183 C C . LEU A 1 268 ? 15.273 8.266 5.059 1 89.88 268 LEU A C 1
ATOM 2185 O O . LEU A 1 268 ? 16.141 7.996 4.219 1 89.88 268 LEU A O 1
ATOM 2189 N N . GLY A 1 269 ? 15.492 8.672 6.242 1 83 269 GLY A N 1
ATOM 2190 C CA . GLY A 1 269 ? 16.875 8.852 6.684 1 83 269 GLY A CA 1
ATOM 2191 C C . GLY A 1 269 ? 17.547 7.555 7.086 1 83 269 GLY A C 1
ATOM 2192 O O . GLY A 1 269 ? 18.766 7.504 7.227 1 83 269 GLY A O 1
ATOM 2193 N N . ASN A 1 270 ? 16.719 6.551 7.32 1 76.5 270 ASN A N 1
ATOM 2194 C CA . ASN A 1 270 ? 17.297 5.281 7.746 1 76.5 270 ASN A CA 1
ATOM 2195 C C . ASN A 1 270 ? 17.891 4.516 6.566 1 76.5 270 ASN A C 1
ATOM 2197 O O . ASN A 1 270 ? 17.172 3.914 5.777 1 76.5 270 ASN A O 1
ATOM 2201 N N . ASN A 1 271 ? 19.141 4.691 6.305 1 63.5 271 ASN A N 1
ATOM 2202 C CA . ASN A 1 271 ? 19.859 4.078 5.191 1 63.5 271 ASN A CA 1
ATOM 2203 C C . ASN A 1 271 ? 20.078 2.586 5.418 1 63.5 271 ASN A C 1
ATOM 2205 O O . ASN A 1 271 ? 20.406 1.854 4.48 1 63.5 271 ASN A O 1
ATOM 2209 N N . ASP A 1 272 ? 19.922 2.197 6.652 1 62.84 272 ASP A N 1
ATOM 2210 C CA . ASP A 1 272 ? 20.281 0.809 6.926 1 62.84 272 ASP A CA 1
ATOM 2211 C C . ASP A 1 272 ? 19.047 -0.091 6.91 1 62.84 272 ASP A C 1
ATOM 2213 O O . ASP A 1 272 ? 19.094 -1.221 7.398 1 62.84 272 ASP A O 1
ATOM 2217 N N . GLY A 1 273 ? 17.938 0.495 6.434 1 62.34 273 GLY A N 1
ATOM 2218 C CA . GLY A 1 273 ? 16.766 -0.312 6.727 1 62.34 273 GLY A CA 1
ATOM 2219 C C . GLY A 1 273 ? 16.594 -1.487 5.785 1 62.34 273 GLY A C 1
ATOM 2220 O O . GLY A 1 273 ? 16.766 -1.345 4.57 1 62.34 273 GLY A O 1
ATOM 2221 N N . LYS A 1 274 ? 16.828 -2.699 6.324 1 68.62 274 LYS A N 1
ATOM 2222 C CA . LYS A 1 274 ? 16.578 -3.961 5.637 1 68.62 274 LYS A CA 1
ATOM 2223 C C . LYS A 1 274 ? 15.086 -4.148 5.367 1 68.62 274 LYS A C 1
ATOM 2225 O O . LYS A 1 274 ? 14.25 -3.814 6.207 1 68.62 274 LYS A O 1
ATOM 2230 N N . LEU A 1 275 ? 14.805 -4.426 4.066 1 78.81 275 LEU A N 1
ATOM 2231 C CA . LEU A 1 275 ? 13.438 -4.766 3.693 1 78.81 275 LEU A CA 1
ATOM 2232 C C . LEU A 1 275 ? 13.016 -6.094 4.316 1 78.81 275 LEU A C 1
ATOM 2234 O O . LEU A 1 275 ? 13.812 -7.035 4.371 1 78.81 275 LEU A O 1
ATOM 2238 N N . ASP A 1 276 ? 11.891 -6.086 4.84 1 83.5 276 ASP A N 1
ATOM 2239 C CA . ASP A 1 276 ? 11.336 -7.348 5.328 1 83.5 276 ASP A CA 1
ATOM 2240 C C . ASP A 1 276 ? 10.75 -8.172 4.184 1 83.5 276 ASP A C 1
ATOM 2242 O O . ASP A 1 276 ? 10.812 -7.758 3.021 1 83.5 276 ASP A O 1
ATOM 2246 N N . LEU A 1 277 ? 10.312 -9.328 4.504 1 88.94 277 LEU A N 1
ATOM 2247 C CA . LEU A 1 277 ? 9.828 -10.25 3.482 1 88.94 277 LEU A CA 1
ATOM 2248 C C . LEU A 1 277 ? 8.555 -9.719 2.836 1 88.94 277 LEU A C 1
ATOM 2250 O O . LEU A 1 277 ? 8.172 -10.164 1.752 1 88.94 277 LEU A O 1
ATOM 2254 N N . GLN A 1 278 ? 7.832 -8.797 3.477 1 88 278 GLN A N 1
ATOM 2255 C CA . GLN A 1 278 ? 6.629 -8.203 2.9 1 88 278 GLN A CA 1
ATOM 2256 C C . GLN A 1 278 ? 6.961 -6.953 2.092 1 88 278 GLN A C 1
ATOM 2258 O O . GLN A 1 278 ? 6.062 -6.258 1.613 1 88 278 GLN A O 1
ATOM 2263 N N . LEU A 1 279 ? 8.25 -6.668 1.971 1 88 279 LEU A N 1
ATOM 2264 C CA . LEU A 1 279 ? 8.75 -5.496 1.257 1 88 279 LEU A CA 1
ATOM 2265 C C . LEU A 1 279 ? 8.336 -4.211 1.967 1 88 279 LEU A C 1
ATOM 2267 O O . LEU A 1 279 ? 8.078 -3.193 1.319 1 88 279 LEU A O 1
ATOM 2271 N N . THR A 1 280 ? 8.086 -4.293 3.264 1 86.5 280 THR A N 1
ATOM 2272 C CA . THR A 1 280 ? 7.789 -3.133 4.098 1 86.5 280 THR A CA 1
ATOM 2273 C C . THR A 1 280 ? 9.039 -2.664 4.836 1 86.5 280 THR A C 1
ATOM 2275 O O . THR A 1 280 ? 10.047 -3.369 4.863 1 86.5 280 THR A O 1
ATOM 2278 N N . HIS A 1 281 ? 8.875 -1.497 5.371 1 84.75 281 HIS A N 1
ATOM 2279 C CA . HIS A 1 281 ? 10.016 -0.883 6.035 1 84.75 281 HIS A CA 1
ATOM 2280 C C . HIS A 1 281 ? 9.961 -1.104 7.543 1 84.75 281 HIS A C 1
ATOM 2282 O O . HIS A 1 281 ? 8.891 -1.002 8.148 1 84.75 281 HIS A O 1
ATOM 2288 N N . GLU A 1 282 ? 11.086 -1.448 8.031 1 80.88 282 GLU A N 1
ATOM 2289 C CA . GLU A 1 282 ? 11.156 -1.578 9.484 1 80.88 282 GLU A CA 1
ATOM 2290 C C . GLU A 1 282 ? 11.406 -0.227 10.148 1 80.88 282 GLU A C 1
ATOM 2292 O O . GLU A 1 282 ? 12.344 0.483 9.789 1 80.88 282 GLU A O 1
ATOM 2297 N N . LEU A 1 283 ? 10.539 0.149 10.984 1 84.31 283 LEU A N 1
ATOM 2298 C CA . LEU A 1 283 ? 10.703 1.379 11.758 1 84.31 283 LEU A CA 1
ATOM 2299 C C . LEU A 1 283 ? 11.523 1.13 13.016 1 84.31 283 LEU A C 1
ATOM 2301 O O . LEU A 1 283 ? 11.352 0.112 13.688 1 84.31 283 LEU A O 1
ATOM 2305 N N . PRO A 1 284 ? 12.445 2.006 13.273 1 81.69 284 PRO A N 1
ATOM 2306 C CA . PRO A 1 284 ? 13.148 1.908 14.555 1 81.69 284 PRO A CA 1
ATOM 2307 C C . PRO A 1 284 ? 12.203 1.938 15.75 1 81.69 284 PRO A C 1
ATOM 2309 O O . PRO A 1 284 ? 11.023 2.262 15.602 1 81.69 284 PRO A O 1
ATOM 2312 N N . GLU A 1 285 ? 12.641 1.657 16.828 1 83.5 285 GLU A N 1
ATOM 2313 C CA . GLU A 1 285 ? 11.828 1.464 18.031 1 83.5 285 GLU A CA 1
ATOM 2314 C C . GLU A 1 285 ? 11.094 2.746 18.406 1 83.5 285 GLU A C 1
ATOM 2316 O O . GLU A 1 285 ? 9.875 2.738 18.594 1 83.5 285 GLU A O 1
ATOM 2321 N N . ILE A 1 286 ? 11.844 3.848 18.516 1 85.75 286 ILE A N 1
ATOM 2322 C CA . ILE A 1 286 ? 11.273 5.094 19 1 85.75 286 ILE A CA 1
ATOM 2323 C C . ILE A 1 286 ? 10.211 5.598 18.016 1 85.75 286 ILE A C 1
ATOM 2325 O O . ILE A 1 286 ? 9.07 5.84 18.406 1 85.75 286 ILE A O 1
ATOM 2329 N N . PRO A 1 287 ? 10.555 5.684 16.75 1 89.25 287 PRO A N 1
ATOM 2330 C CA . PRO A 1 287 ? 9.508 6.09 15.805 1 89.25 287 PRO A CA 1
ATOM 2331 C C . PRO A 1 287 ? 8.328 5.125 15.789 1 89.25 287 PRO A C 1
ATOM 2333 O O . PRO A 1 287 ? 7.188 5.547 15.555 1 89.25 287 PRO A O 1
ATOM 2336 N N . SER A 1 288 ? 8.555 3.885 16.047 1 88.62 288 SER A N 1
ATOM 2337 C CA . SER A 1 288 ? 7.473 2.906 16.109 1 88.62 288 SER A CA 1
ATOM 2338 C C . SER A 1 288 ? 6.512 3.217 17.25 1 88.62 288 SER A C 1
ATOM 2340 O O . SER A 1 288 ? 5.293 3.166 17.078 1 88.62 288 SER A O 1
ATOM 2342 N N . GLN A 1 289 ? 7.031 3.521 18.328 1 87.06 289 GLN A N 1
ATOM 2343 C CA . GLN A 1 289 ? 6.207 3.881 19.484 1 87.06 289 GLN A CA 1
ATOM 2344 C C . GLN A 1 289 ? 5.418 5.16 19.219 1 87.06 289 GLN A C 1
ATOM 2346 O O . GLN A 1 289 ? 4.254 5.266 19.609 1 87.06 289 GLN A O 1
ATOM 2351 N N . LEU A 1 290 ? 6.07 6.031 18.609 1 91.31 290 LEU A N 1
ATOM 2352 C CA . LEU A 1 290 ? 5.414 7.293 18.281 1 91.31 290 LEU A CA 1
ATOM 2353 C C . LEU A 1 290 ? 4.254 7.066 17.312 1 91.31 290 LEU A C 1
ATOM 2355 O O . LEU A 1 290 ? 3.189 7.668 17.469 1 91.31 290 LEU A O 1
ATOM 2359 N N . LEU A 1 291 ? 4.488 6.211 16.344 1 93 291 LEU A N 1
ATOM 2360 C CA . LEU A 1 291 ? 3.445 5.914 15.367 1 93 291 LEU A CA 1
ATOM 2361 C C . LEU A 1 291 ? 2.229 5.297 16.047 1 93 291 LEU A C 1
ATOM 2363 O O . LEU A 1 291 ? 1.094 5.707 15.797 1 93 291 LEU A O 1
ATOM 2367 N N . VAL A 1 292 ? 2.445 4.387 16.906 1 90.75 292 VAL A N 1
ATOM 2368 C CA . VAL A 1 292 ? 1.357 3.723 17.609 1 90.75 292 VAL A CA 1
ATOM 2369 C C . VAL A 1 292 ? 0.601 4.738 18.469 1 90.75 292 VAL A C 1
ATOM 2371 O O . VAL A 1 292 ? -0.632 4.777 18.453 1 90.75 292 VAL A O 1
ATOM 2374 N N . ALA A 1 293 ? 1.332 5.535 19.156 1 91.88 293 ALA A N 1
ATOM 2375 C CA . ALA A 1 293 ? 0.719 6.555 20 1 91.88 293 ALA A CA 1
ATOM 2376 C C . ALA A 1 293 ? -0.094 7.543 19.156 1 91.88 293 ALA A C 1
ATOM 2378 O O . ALA A 1 293 ? -1.19 7.945 19.562 1 91.88 293 ALA A O 1
ATOM 2379 N N . LEU A 1 294 ? 0.466 7.922 18.094 1 95.12 294 LEU A N 1
ATOM 2380 C CA . LEU A 1 294 ? -0.223 8.859 17.219 1 95.12 294 LEU A CA 1
ATOM 2381 C C . LEU A 1 294 ? -1.532 8.273 16.703 1 95.12 294 LEU A C 1
ATOM 2383 O O . LEU A 1 294 ? -2.576 8.93 16.75 1 95.12 294 LEU A O 1
ATOM 2387 N N . VAL A 1 295 ? -1.493 7.035 16.219 1 94.88 295 VAL A N 1
ATOM 2388 C CA . VAL A 1 295 ? -2.672 6.371 15.68 1 94.88 295 VAL A CA 1
ATOM 2389 C C . VAL A 1 295 ? -3.736 6.234 16.766 1 94.88 295 VAL A C 1
ATOM 2391 O O . VAL A 1 295 ? -4.906 6.562 16.547 1 94.88 295 VAL A O 1
ATOM 2394 N N . GLN A 1 296 ? -3.307 5.859 17.891 1 92.25 296 GLN A N 1
ATOM 2395 C CA . GLN A 1 296 ? -4.25 5.684 18.984 1 92.25 296 GLN A CA 1
ATOM 2396 C C . GLN A 1 296 ? -4.863 7.02 19.391 1 92.25 296 GLN A C 1
ATOM 2398 O O . GLN A 1 296 ? -6.055 7.09 19.703 1 92.25 296 GLN A O 1
ATOM 2403 N N . SER A 1 297 ? -4.062 8.016 19.469 1 93.5 297 SER A N 1
ATOM 2404 C CA . SER A 1 297 ? -4.57 9.344 19.781 1 93.5 297 SER A CA 1
ATOM 2405 C C . SER A 1 297 ? -5.613 9.797 18.766 1 93.5 297 SER A C 1
ATOM 2407 O O . SER A 1 297 ? -6.641 10.375 19.141 1 93.5 297 SER A O 1
ATOM 2409 N N . CYS A 1 298 ? -5.344 9.531 17.484 1 96 298 CYS A N 1
ATOM 2410 C CA . CYS A 1 298 ? -6.289 9.898 16.438 1 96 298 CYS A CA 1
ATOM 2411 C C . CYS A 1 298 ? -7.598 9.133 16.594 1 96 298 CYS A C 1
ATOM 2413 O O . CYS A 1 298 ? -8.672 9.688 16.359 1 96 298 CYS A O 1
ATOM 2415 N N . PHE A 1 299 ? -7.523 7.91 16.969 1 93 299 PHE A N 1
ATOM 2416 C CA . PHE A 1 299 ? -8.719 7.117 17.234 1 93 299 PHE A CA 1
ATOM 2417 C C . PHE A 1 299 ? -9.523 7.707 18.391 1 93 299 PHE A C 1
ATOM 2419 O O . PHE A 1 299 ? -10.734 7.918 18.266 1 93 299 PHE A O 1
ATOM 2426 N N . ASN A 1 300 ? -8.805 8.016 19.375 1 91.12 300 ASN A N 1
ATOM 2427 C CA . ASN A 1 300 ? -9.461 8.5 20.594 1 91.12 300 ASN A CA 1
ATOM 2428 C C . ASN A 1 300 ? -10.109 9.867 20.375 1 91.12 300 ASN A C 1
ATOM 2430 O O . ASN A 1 300 ? -11.133 10.18 20.969 1 91.12 300 ASN A O 1
ATOM 2434 N N . ARG A 1 301 ? -9.594 10.609 19.469 1 92.38 301 ARG A N 1
ATOM 2435 C CA . ARG A 1 301 ? -10.133 11.938 19.188 1 92.38 301 ARG A CA 1
ATOM 2436 C C . ARG A 1 301 ? -11.18 11.875 18.078 1 92.38 301 ARG A C 1
ATOM 2438 O O . ARG A 1 301 ? -11.805 12.883 17.75 1 92.38 301 ARG A O 1
ATOM 2445 N N . GLY A 1 302 ? -11.328 10.672 17.438 1 93.44 302 GLY A N 1
ATOM 2446 C CA . GLY A 1 302 ? -12.328 10.5 16.391 1 93.44 302 GLY A CA 1
ATOM 2447 C C . GLY A 1 302 ? -11.938 11.156 15.086 1 93.44 302 GLY A C 1
ATOM 2448 O O . GLY A 1 302 ? -12.797 11.664 14.359 1 93.44 302 GLY A O 1
ATOM 2449 N N . MET A 1 303 ? -10.695 11.234 14.797 1 96.31 303 MET A N 1
ATOM 2450 C CA . MET A 1 303 ? -10.203 11.961 13.625 1 96.31 303 MET A CA 1
ATOM 2451 C C . MET A 1 303 ? -10.453 11.164 12.352 1 96.31 303 MET A C 1
ATOM 2453 O O . MET A 1 303 ? -10.242 11.672 11.25 1 96.31 303 MET A O 1
ATOM 2457 N N . PHE A 1 304 ? -10.961 9.914 12.477 1 97.69 304 PHE A N 1
ATOM 2458 C CA . PHE A 1 304 ? -11.242 9.094 11.312 1 97.69 304 PHE A CA 1
ATOM 2459 C C . PHE A 1 304 ? -12.734 9.039 11.023 1 97.69 304 PHE A C 1
ATOM 2461 O O . PHE A 1 304 ? -13.203 8.172 10.289 1 97.69 304 PHE A O 1
ATOM 2468 N N . PHE A 1 305 ? -13.438 9.898 11.633 1 97.69 305 PHE A N 1
ATOM 2469 C CA . PHE A 1 305 ? -14.891 9.938 11.547 1 97.69 305 PHE A CA 1
ATOM 2470 C C . PHE A 1 305 ? -15.367 11.305 11.07 1 97.69 305 PHE A C 1
ATOM 2472 O O . PHE A 1 305 ? -15.203 12.305 11.766 1 97.69 305 PHE A O 1
ATOM 2479 N N . TYR A 1 306 ? -16.031 11.312 9.93 1 97.25 306 TYR A N 1
ATOM 2480 C CA . TYR A 1 306 ? -16.359 12.562 9.25 1 97.25 306 TYR A CA 1
ATOM 2481 C C . TYR A 1 306 ? -17.219 13.453 10.133 1 97.25 306 TYR A C 1
ATOM 2483 O O . TYR A 1 306 ? -16.969 14.648 10.266 1 97.25 306 TYR A O 1
ATOM 2491 N N . PRO A 1 307 ? -18.25 12.977 10.812 1 95.12 307 PRO A N 1
ATOM 2492 C CA . PRO A 1 307 ? -19.047 13.852 11.672 1 95.12 307 PRO A CA 1
ATOM 2493 C C . PRO A 1 307 ? -18.219 14.508 12.781 1 95.12 307 PRO A C 1
ATOM 2495 O O . PRO A 1 307 ? -18.5 15.648 13.164 1 95.12 307 PRO A O 1
ATOM 2498 N N . SER A 1 308 ? -17.25 13.805 13.273 1 94.56 308 SER A N 1
ATOM 2499 C CA . SER A 1 308 ? -16.359 14.391 14.266 1 94.56 308 SER A CA 1
ATOM 2500 C C . SER A 1 308 ? -15.508 15.508 13.656 1 94.56 308 SER A C 1
ATOM 2502 O O . SER A 1 308 ? -15.25 16.516 14.312 1 94.56 308 SER A O 1
ATOM 2504 N N . MET A 1 309 ? -15.133 15.352 12.406 1 94.69 309 MET A N 1
ATOM 2505 C CA . MET A 1 309 ? -14.391 16.391 11.703 1 94.69 309 MET A CA 1
ATOM 2506 C C . MET A 1 309 ? -15.234 17.641 11.539 1 94.69 309 MET A C 1
ATOM 2508 O O . MET A 1 309 ? -14.766 18.75 11.812 1 94.69 309 MET A O 1
ATOM 2512 N N . LEU A 1 310 ? -16.406 17.391 11.141 1 91.62 310 LEU A N 1
ATOM 2513 C CA . LEU A 1 310 ? -17.312 18.5 10.93 1 91.62 310 LEU A CA 1
ATOM 2514 C C . LEU A 1 310 ? -17.562 19.266 12.227 1 91.62 310 LEU A C 1
ATOM 2516 O O . LEU A 1 310 ? -17.562 20.5 12.242 1 91.62 310 LEU A O 1
ATOM 2520 N N . ALA A 1 311 ? -17.719 18.531 13.281 1 90.06 311 ALA A N 1
ATOM 2521 C CA . ALA A 1 311 ? -17.984 19.125 14.586 1 90.06 311 ALA A CA 1
ATOM 2522 C C . ALA A 1 311 ? -16.797 19.953 15.07 1 90.06 311 ALA A C 1
ATOM 2524 O O . ALA A 1 311 ? -16.969 20.984 15.734 1 90.06 311 ALA A O 1
ATOM 2525 N N . GLN A 1 312 ? -15.641 19.547 14.688 1 89.62 312 GLN A N 1
ATOM 2526 C CA . GLN A 1 312 ? -14.422 20.219 15.133 1 89.62 312 GLN A CA 1
ATOM 2527 C C . GLN A 1 312 ? -14.25 21.578 14.445 1 89.62 312 GLN A C 1
ATOM 2529 O O . GLN A 1 312 ? -13.805 22.531 15.07 1 89.62 312 GLN A O 1
ATOM 2534 N N . PHE A 1 313 ? -14.648 21.625 13.188 1 88.38 313 PHE A N 1
ATOM 2535 C CA . PHE A 1 313 ? -14.32 22.812 12.414 1 88.38 313 PHE A CA 1
ATOM 2536 C C . PHE A 1 313 ? -15.57 23.656 12.164 1 88.38 313 PHE A C 1
ATOM 2538 O O . PHE A 1 313 ? -15.477 24.828 11.812 1 88.38 313 PHE A O 1
ATOM 2545 N N . ASP A 1 314 ? -16.688 22.953 12.312 1 79.44 314 ASP A N 1
ATOM 2546 C CA . ASP A 1 314 ? -17.922 23.672 12.031 1 79.44 314 ASP A CA 1
ATOM 2547 C C . ASP A 1 314 ? -18.266 24.641 13.148 1 79.44 314 ASP A C 1
ATOM 2549 O O . ASP A 1 314 ? -18.719 24.25 14.219 1 79.44 314 ASP A O 1
ATOM 2553 N N . SER A 1 315 ? -17.656 25.781 13.102 1 71.19 315 SER A N 1
ATOM 2554 C CA . SER A 1 315 ? -18.047 26.844 14.031 1 71.19 315 SER A CA 1
ATOM 2555 C C . SER A 1 315 ? -18.953 27.859 13.359 1 71.19 315 SER A C 1
ATOM 2557 O O . SER A 1 315 ? -18.875 28.078 12.148 1 71.19 315 SER A O 1
ATOM 2559 N N . THR A 1 316 ? -20.031 28.141 14.039 1 61.22 316 THR A N 1
ATOM 2560 C CA . THR A 1 316 ? -21.078 29.047 13.578 1 61.22 316 THR A CA 1
ATOM 2561 C C . THR A 1 316 ? -20.484 30.312 12.969 1 61.22 316 THR A C 1
ATOM 2563 O O . THR A 1 316 ? -21.062 30.891 12.055 1 61.22 316 THR A O 1
ATOM 2566 N N . SER A 1 317 ? -19.234 30.625 13.211 1 70.5 317 SER A N 1
ATOM 2567 C CA . SER A 1 317 ? -18.703 31.922 12.789 1 70.5 317 SER A CA 1
ATOM 2568 C C . SER A 1 317 ? -17.594 31.75 11.75 1 70.5 317 SER A C 1
ATOM 2570 O O . SER A 1 317 ? -17.141 32.719 11.148 1 70.5 317 SER A O 1
ATOM 2572 N N . ALA A 1 318 ? -17.328 30.562 11.25 1 75.62 318 ALA A N 1
ATOM 2573 C CA . ALA A 1 318 ? -16.172 30.391 10.367 1 75.62 318 ALA A CA 1
ATOM 2574 C C . ALA A 1 318 ? -16.609 30.328 8.906 1 75.62 318 ALA A C 1
ATOM 2576 O O . ALA A 1 318 ? -17.641 29.75 8.578 1 75.62 318 ALA A O 1
ATOM 2577 N N . PRO A 1 319 ? -15.914 31.094 8.094 1 80.06 319 PRO A N 1
ATOM 2578 C CA . PRO A 1 319 ? -16.188 30.953 6.664 1 80.06 319 PRO A CA 1
ATOM 2579 C C . PRO A 1 319 ? -16.062 29.516 6.176 1 80.06 319 PRO A C 1
ATOM 2581 O O . PRO A 1 319 ? -15.258 28.734 6.699 1 80.06 319 PRO A O 1
ATOM 2584 N N . GLU A 1 320 ? -16.844 29.203 5.191 1 83.25 320 GLU A N 1
ATOM 2585 C CA . GLU A 1 320 ? -16.938 27.844 4.656 1 83.25 320 GLU A CA 1
ATOM 2586 C C . GLU A 1 320 ? -15.602 27.359 4.129 1 83.25 320 GLU A C 1
ATOM 2588 O O . GLU A 1 320 ? -15.297 26.172 4.199 1 83.25 320 GLU A O 1
ATOM 2593 N N . VAL A 1 321 ? -14.875 28.297 3.648 1 85.75 321 VAL A N 1
ATOM 2594 C CA . VAL A 1 321 ? -13.594 27.922 3.064 1 85.75 321 VAL A CA 1
ATOM 2595 C C . VAL A 1 321 ? -12.68 27.359 4.148 1 85.75 321 VAL A C 1
ATOM 2597 O O . VAL A 1 321 ? -11.938 26.406 3.902 1 85.75 321 VAL A O 1
ATOM 2600 N N . PHE A 1 322 ? -12.781 27.859 5.332 1 86.25 322 PHE A N 1
ATOM 2601 C CA . PHE A 1 322 ? -11.914 27.391 6.402 1 86.25 322 PHE A CA 1
ATOM 2602 C C . PHE A 1 322 ? -12.391 26.031 6.938 1 86.25 322 PHE A C 1
ATOM 2604 O O . PHE A 1 322 ? -11.578 25.203 7.344 1 86.25 322 PHE A O 1
ATOM 2611 N N . ILE A 1 323 ? -13.648 25.891 6.887 1 88.56 323 ILE A N 1
ATOM 2612 C CA . ILE A 1 323 ? -14.188 24.578 7.262 1 88.56 323 ILE A CA 1
ATOM 2613 C C . ILE A 1 323 ? -13.711 23.516 6.277 1 88.56 323 ILE A C 1
ATOM 2615 O O . ILE A 1 323 ? -13.234 22.453 6.688 1 88.56 323 ILE A O 1
ATOM 2619 N N . TRP A 1 324 ? -13.75 23.922 5.008 1 92.12 324 TRP A N 1
ATOM 2620 C CA . TRP A 1 324 ? -13.289 23.016 3.957 1 92.12 324 TRP A CA 1
ATOM 2621 C C . TRP A 1 324 ? -11.812 22.688 4.129 1 92.12 324 TRP A C 1
ATOM 2623 O O . TRP A 1 324 ? -11.422 21.516 4.086 1 92.12 324 TRP A O 1
ATOM 2633 N N . VAL A 1 325 ? -11.016 23.688 4.352 1 93.12 325 VAL A N 1
ATOM 2634 C CA . VAL A 1 325 ? -9.578 23.484 4.488 1 93.12 325 VAL A CA 1
ATOM 2635 C C . VAL A 1 325 ? -9.289 22.594 5.691 1 93.12 325 VAL A C 1
ATOM 2637 O O . VAL A 1 325 ? -8.484 21.656 5.609 1 93.12 325 VAL A O 1
ATOM 2640 N N . GLY A 1 326 ? -9.945 22.875 6.781 1 93.75 326 GLY A N 1
ATOM 2641 C CA . GLY A 1 326 ? -9.758 22.078 7.984 1 93.75 326 GLY A CA 1
ATOM 2642 C C . GLY A 1 326 ? -10.094 20.609 7.781 1 93.75 326 GLY A C 1
ATOM 2643 O O . GLY A 1 326 ? -9.297 19.734 8.133 1 93.75 326 GLY A O 1
ATOM 2644 N N . ILE A 1 327 ? -11.211 20.344 7.191 1 95.38 327 ILE A N 1
ATOM 2645 C CA . ILE A 1 327 ? -11.664 18.984 6.973 1 95.38 327 ILE A CA 1
ATOM 2646 C C . ILE A 1 327 ? -10.734 18.281 5.977 1 95.38 327 ILE A C 1
ATOM 2648 O O . ILE A 1 327 ? -10.32 17.141 6.203 1 95.38 327 ILE A O 1
ATOM 2652 N N . GLU A 1 328 ? -10.422 18.969 4.879 1 96.56 328 GLU A N 1
ATOM 2653 C CA . GLU A 1 328 ? -9.57 18.406 3.844 1 96.56 328 GLU A CA 1
ATOM 2654 C C . GLU A 1 328 ? -8.172 18.109 4.379 1 96.56 328 GLU A C 1
ATOM 2656 O O . GLU A 1 328 ? -7.551 17.109 3.994 1 96.56 328 GLU A O 1
ATOM 2661 N N . GLU A 1 329 ? -7.676 18.906 5.238 1 97.06 329 GLU A N 1
ATOM 2662 C CA . GLU A 1 329 ? -6.371 18.672 5.855 1 97.06 329 GLU A CA 1
ATOM 2663 C C . GLU A 1 329 ? -6.391 17.406 6.711 1 97.06 329 GLU A C 1
ATOM 2665 O O . GLU A 1 329 ? -5.457 16.609 6.66 1 97.06 329 GLU A O 1
ATOM 2670 N N . VAL A 1 330 ? -7.43 17.297 7.477 1 97.88 330 VAL A N 1
ATOM 2671 C CA . VAL A 1 330 ? -7.535 16.125 8.359 1 97.88 330 VAL A CA 1
ATOM 2672 C C . VAL A 1 330 ? -7.695 14.859 7.523 1 97.88 330 VAL A C 1
ATOM 2674 O O . VAL A 1 330 ? -7.078 13.836 7.816 1 97.88 330 VAL A O 1
ATOM 2677 N N . LYS A 1 331 ? -8.539 14.93 6.5 1 98.19 331 LYS A N 1
ATOM 2678 C CA . LYS A 1 331 ? -8.703 13.781 5.609 1 98.19 331 LYS A CA 1
ATOM 2679 C C . LYS A 1 331 ? -7.359 13.344 5.023 1 98.19 331 LYS A C 1
ATOM 2681 O O . LYS A 1 331 ? -7.016 12.164 5.059 1 98.19 331 LYS A O 1
ATOM 2686 N N . ARG A 1 332 ? -6.656 14.297 4.508 1 98.25 332 ARG A N 1
ATOM 2687 C CA . ARG A 1 332 ? -5.383 14.016 3.85 1 98.25 332 ARG A CA 1
ATOM 2688 C C . ARG A 1 332 ? -4.34 13.547 4.855 1 98.25 332 ARG A C 1
ATOM 2690 O O . ARG A 1 332 ? -3.541 12.656 4.559 1 98.25 332 ARG A O 1
ATOM 2697 N N . PHE A 1 333 ? -4.355 14.148 6.012 1 98.56 333 PHE A N 1
ATOM 2698 C CA . PHE A 1 333 ? -3.488 13.688 7.086 1 98.56 333 PHE A CA 1
ATOM 2699 C C . PHE A 1 333 ? -3.789 12.234 7.438 1 98.56 333 PHE A C 1
ATOM 2701 O O . PHE A 1 333 ? -2.873 11.414 7.551 1 98.56 333 PHE A O 1
ATOM 2708 N N . ALA A 1 334 ? -5.059 11.898 7.645 1 98.5 334 ALA A N 1
ATOM 2709 C CA . ALA A 1 334 ? -5.477 10.547 8 1 98.5 334 ALA A CA 1
ATOM 2710 C C . ALA A 1 334 ? -5.059 9.547 6.93 1 98.5 334 ALA A C 1
ATOM 2712 O O . ALA A 1 334 ? -4.59 8.453 7.246 1 98.5 334 ALA A O 1
ATOM 2713 N N . LEU A 1 335 ? -5.215 9.898 5.723 1 97.75 335 LEU A N 1
ATOM 2714 C CA . LEU A 1 335 ? -4.855 9.016 4.617 1 97.75 335 LEU A CA 1
ATOM 2715 C C . LEU A 1 335 ? -3.342 8.852 4.52 1 97.75 335 LEU A C 1
ATOM 2717 O O . LEU A 1 335 ? -2.848 7.77 4.207 1 97.75 335 LEU A O 1
ATOM 2721 N N . ALA A 1 336 ? -2.631 9.938 4.719 1 98.06 336 ALA A N 1
ATOM 2722 C CA . ALA A 1 336 ? -1.175 9.836 4.77 1 98.06 336 ALA A CA 1
ATOM 2723 C C . ALA A 1 336 ? -0.73 8.898 5.891 1 98.06 336 ALA A C 1
ATOM 2725 O O . ALA A 1 336 ? 0.173 8.078 5.707 1 98.06 336 ALA A O 1
ATOM 2726 N N . LEU A 1 337 ? -1.354 9.102 7.031 1 97.5 337 LEU A N 1
ATOM 2727 C CA . LEU A 1 337 ? -1.068 8.227 8.164 1 97.5 337 LEU A CA 1
ATOM 2728 C C . LEU A 1 337 ? -1.359 6.773 7.824 1 97.5 337 LEU A C 1
ATOM 2730 O O . LEU A 1 337 ? -0.558 5.887 8.133 1 97.5 337 LEU A O 1
ATOM 2734 N N . TYR A 1 338 ? -2.498 6.559 7.188 1 96.25 338 TYR A N 1
ATOM 2735 C CA . TYR A 1 338 ? -2.867 5.223 6.734 1 96.25 338 TYR A CA 1
ATOM 2736 C C . TYR A 1 338 ? -1.801 4.645 5.816 1 96.25 338 TYR A C 1
ATOM 2738 O O . TYR A 1 338 ? -1.405 3.484 5.961 1 96.25 338 TYR A O 1
ATOM 2746 N N . ARG A 1 339 ? -1.346 5.359 4.859 1 94.44 339 ARG A N 1
ATOM 2747 C CA . ARG A 1 339 ? -0.33 4.938 3.898 1 94.44 339 ARG A CA 1
ATOM 2748 C C . ARG A 1 339 ? 0.97 4.566 4.605 1 94.44 339 ARG A C 1
ATOM 2750 O O . ARG A 1 339 ? 1.602 3.562 4.266 1 94.44 339 ARG A O 1
ATOM 2757 N N . VAL A 1 340 ? 1.375 5.367 5.562 1 94.31 340 VAL A N 1
ATOM 2758 C CA . VAL A 1 340 ? 2.598 5.09 6.309 1 94.31 340 VAL A CA 1
ATOM 2759 C C . VAL A 1 340 ? 2.439 3.791 7.098 1 94.31 340 VAL A C 1
ATOM 2761 O O . VAL A 1 340 ? 3.354 2.965 7.129 1 94.31 340 VAL A O 1
ATOM 2764 N N . CYS A 1 341 ? 1.277 3.641 7.699 1 92.12 341 CYS A N 1
ATOM 2765 C CA . CYS A 1 341 ? 1.023 2.434 8.477 1 92.12 341 CYS A CA 1
ATOM 2766 C C . CYS A 1 341 ? 1.093 1.191 7.598 1 92.12 341 CYS A C 1
ATOM 2768 O O . CYS A 1 341 ? 1.532 0.131 8.047 1 92.12 341 CYS A O 1
ATOM 2770 N N . ARG A 1 342 ? 0.682 1.345 6.395 1 88.44 342 ARG A N 1
ATOM 2771 C CA . ARG A 1 342 ? 0.683 0.213 5.477 1 88.44 342 ARG A CA 1
ATOM 2772 C C . ARG A 1 342 ? 2.098 -0.107 5 1 88.44 342 ARG A C 1
ATOM 2774 O O . ARG A 1 342 ? 2.4 -1.253 4.664 1 88.44 342 ARG A O 1
ATOM 2781 N N . GLN A 1 343 ? 2.926 0.848 5.008 1 87.06 343 GLN A N 1
ATOM 2782 C CA . GLN A 1 343 ? 4.273 0.677 4.477 1 87.06 343 GLN A CA 1
ATOM 2783 C C . GLN A 1 343 ? 5.25 0.27 5.574 1 87.06 343 GLN A C 1
ATOM 2785 O O . GLN A 1 343 ? 6.402 -0.065 5.293 1 87.06 343 GLN A O 1
ATOM 2790 N N . CYS A 1 344 ? 4.758 0.27 6.785 1 83.25 344 CYS A N 1
ATOM 2791 C CA . CYS A 1 344 ? 5.668 -0.028 7.887 1 83.25 344 CYS A CA 1
ATOM 2792 C C . CYS A 1 344 ? 5.23 -1.285 8.625 1 83.25 344 CYS A C 1
ATOM 2794 O O . CYS A 1 344 ? 4.066 -1.676 8.562 1 83.25 344 CYS A O 1
ATOM 2796 N N . ARG A 1 345 ? 6.23 -1.977 9.141 1 73.75 345 ARG A N 1
ATOM 2797 C CA . ARG A 1 345 ? 5.984 -3.1 10.039 1 73.75 345 ARG A CA 1
ATOM 2798 C C . ARG A 1 345 ? 6.457 -2.781 11.453 1 73.75 345 ARG A C 1
ATOM 2800 O O . ARG A 1 345 ? 7.469 -2.102 11.641 1 73.75 345 ARG A O 1
ATOM 2807 N N . PHE A 1 346 ? 5.453 -3.092 12.305 1 66.44 346 PHE A N 1
ATOM 2808 C CA . PHE A 1 346 ? 5.77 -2.787 13.695 1 66.44 346 PHE A CA 1
ATOM 2809 C C . PHE A 1 346 ? 6.367 -4 14.391 1 66.44 346 PHE A C 1
ATOM 2811 O O . PHE A 1 346 ? 6.074 -5.141 14.023 1 66.44 346 PHE A O 1
ATOM 2818 N N . HIS A 1 347 ? 7.371 -3.789 15.156 1 56.78 347 HIS A N 1
ATOM 2819 C CA . HIS A 1 347 ? 7.965 -4.836 15.984 1 56.78 347 HIS A CA 1
ATOM 2820 C C . HIS A 1 347 ? 6.938 -5.445 16.922 1 56.78 347 HIS A C 1
ATOM 2822 O O . HIS A 1 347 ? 6.086 -4.738 17.469 1 56.78 347 HIS A O 1
ATOM 2828 N N . GLY A 1 348 ? 6.25 -6.586 16.719 1 50.56 348 GLY A N 1
ATOM 2829 C CA . GLY A 1 348 ? 5.277 -7.336 17.5 1 50.56 348 GLY A CA 1
ATOM 2830 C C . GLY A 1 348 ? 5.25 -6.938 18.969 1 50.56 348 GLY A C 1
ATOM 2831 O O . GLY A 1 348 ? 4.234 -7.109 19.641 1 50.56 348 GLY A O 1
ATOM 2832 N N . LYS A 1 349 ? 6.375 -6.797 19.578 1 48.22 349 LYS A N 1
ATOM 2833 C CA . LYS A 1 349 ? 6.312 -6.758 21.031 1 48.22 349 LYS A CA 1
ATOM 2834 C C . LYS A 1 349 ? 5.527 -5.543 21.516 1 48.22 349 LYS A C 1
ATOM 2836 O O . LYS A 1 349 ? 5.219 -5.434 22.703 1 48.22 349 LYS A O 1
ATOM 2841 N N . LEU A 1 350 ? 5.438 -4.664 20.766 1 48.88 350 LEU A N 1
ATOM 2842 C CA . LEU A 1 350 ? 4.957 -3.404 21.312 1 48.88 350 LEU A CA 1
ATOM 2843 C C . LEU A 1 350 ? 3.451 -3.459 21.562 1 48.88 350 LEU A C 1
ATOM 2845 O O . LEU A 1 350 ? 2.918 -2.691 22.359 1 48.88 350 LEU A O 1
ATOM 2849 N N . LEU A 1 351 ? 2.662 -4.184 20.703 1 46.34 351 LEU A N 1
ATOM 2850 C CA . LEU A 1 351 ? 1.22 -4.125 20.922 1 46.34 351 LEU A CA 1
ATOM 2851 C C . LEU A 1 351 ? 0.819 -4.906 22.172 1 46.34 351 LEU A C 1
ATOM 2853 O O . LEU A 1 351 ? -0.362 -4.965 22.516 1 46.34 351 LEU A O 1
ATOM 2857 N N . ASP A 1 352 ? 1.582 -5.723 22.734 1 39.94 352 ASP A N 1
ATOM 2858 C CA . ASP A 1 352 ? 1.168 -6.375 23.969 1 39.94 352 ASP A CA 1
ATOM 2859 C C . ASP A 1 352 ? 0.875 -5.348 25.062 1 39.94 352 ASP A C 1
ATOM 2861 O O . ASP A 1 352 ? 0.668 -5.711 26.219 1 39.94 352 ASP A O 1
ATOM 2865 N N . SER A 1 353 ? 1.269 -4.184 24.984 1 36.53 353 SER A N 1
ATOM 2866 C CA . SER A 1 353 ? 0.878 -3.375 26.125 1 36.53 353 SER A CA 1
ATOM 2867 C C . SER A 1 353 ? -0.639 -3.305 26.266 1 36.53 353 SER A C 1
ATOM 2869 O O . SER A 1 353 ? -1.365 -3.504 25.281 1 36.53 353 SER A O 1
ATOM 2871 N N . GLY A 1 354 ? -1.285 -3.246 27.547 1 34.75 354 GLY A N 1
ATOM 2872 C CA . GLY A 1 354 ? -2.566 -3.174 28.234 1 34.75 354 GLY A CA 1
ATOM 2873 C C . GLY A 1 354 ? -3.596 -2.344 27.484 1 34.75 354 GLY A C 1
ATOM 2874 O O . GLY A 1 354 ? -4.559 -1.86 28.078 1 34.75 354 GLY A O 1
ATOM 2875 N N . VAL A 1 355 ? -3.236 -1.657 26.5 1 37.81 355 VAL A N 1
ATOM 2876 C CA . VAL A 1 355 ? -4.375 -0.833 26.109 1 37.81 355 VAL A CA 1
ATOM 2877 C C . VAL A 1 355 ? -5.551 -1.727 25.719 1 37.81 355 VAL A C 1
ATOM 2879 O O . VAL A 1 355 ? -5.379 -2.684 24.953 1 37.81 355 VAL A O 1
ATOM 2882 N N . ASP A 1 356 ? -6.477 -1.878 26.547 1 35.03 356 ASP A N 1
ATOM 2883 C CA . ASP A 1 356 ? -7.805 -2.465 26.391 1 35.03 356 ASP A CA 1
ATOM 2884 C C . ASP A 1 356 ? -8.32 -2.295 24.969 1 35.03 356 ASP A C 1
ATOM 2886 O O . ASP A 1 356 ? -8.406 -1.173 24.469 1 35.03 356 ASP A O 1
ATOM 2890 N N . PRO A 1 357 ? -8.211 -3.295 24.094 1 36.16 357 PRO A N 1
ATOM 2891 C CA . PRO A 1 357 ? -8.844 -3.215 22.766 1 36.16 357 PRO A CA 1
ATOM 2892 C C . PRO A 1 357 ? -10.211 -2.549 22.812 1 36.16 357 PRO A C 1
ATOM 2894 O O . PRO A 1 357 ? -10.891 -2.59 23.844 1 36.16 357 PRO A O 1
ATOM 2897 N N . ASN A 1 358 ? -10.359 -1.413 22.391 1 37.12 358 ASN A N 1
ATOM 2898 C CA . ASN A 1 358 ? -11.789 -1.147 22.234 1 37.12 358 ASN A CA 1
ATOM 2899 C C . ASN A 1 358 ? -12.578 -2.436 22.031 1 37.12 358 ASN A C 1
ATOM 2901 O O . ASN A 1 358 ? -12.203 -3.275 21.219 1 37.12 358 ASN A O 1
ATOM 2905 N N . PRO A 1 359 ? -13.547 -2.889 23.047 1 36.41 359 PRO A N 1
ATOM 2906 C CA . PRO A 1 359 ? -14.266 -4.164 23 1 36.41 359 PRO A CA 1
ATOM 2907 C C . PRO A 1 359 ? -14.547 -4.629 21.562 1 36.41 359 PRO A C 1
ATOM 2909 O O . PRO A 1 359 ? -14.711 -5.828 21.328 1 36.41 359 PRO A O 1
ATOM 2912 N N . ARG A 1 360 ? -15.156 -3.746 20.891 1 35.88 360 ARG A N 1
ATOM 2913 C CA . ARG A 1 360 ? -15.531 -4.277 19.578 1 35.88 360 ARG A CA 1
ATOM 2914 C C . ARG A 1 360 ? -14.297 -4.641 18.75 1 35.88 360 ARG A C 1
ATOM 2916 O O . ARG A 1 360 ? -14.414 -5.195 17.656 1 35.88 360 ARG A O 1
ATOM 2923 N N . ARG A 1 361 ? -13.273 -3.818 18.938 1 40.69 361 ARG A N 1
ATOM 2924 C CA . ARG A 1 361 ? -12.07 -4.223 18.219 1 40.69 361 ARG A CA 1
ATOM 2925 C C . ARG A 1 361 ? -11.477 -5.5 18.812 1 40.69 361 ARG A C 1
ATOM 2927 O O . ARG A 1 361 ? -11.031 -5.508 19.953 1 40.69 361 ARG A O 1
ATOM 2934 N N . GLU A 1 362 ? -12.039 -6.664 18.672 1 36.66 362 GLU A N 1
ATOM 2935 C CA . GLU A 1 362 ? -11.391 -7.941 18.953 1 36.66 362 GLU A CA 1
ATOM 2936 C C . GLU A 1 362 ? -9.875 -7.781 19.078 1 36.66 362 GLU A C 1
ATOM 2938 O O . GLU A 1 362 ? -9.32 -6.773 18.625 1 36.66 362 GLU A O 1
ATOM 2943 N N . SER A 1 363 ? -9.102 -8.82 19.656 1 35 363 SER A N 1
ATOM 2944 C CA . SER A 1 363 ? -7.668 -9.062 19.812 1 35 363 SER A CA 1
ATOM 2945 C C . SER A 1 363 ? -6.875 -8.398 18.688 1 35 363 SER A C 1
ATOM 2947 O O . SER A 1 363 ? -7.289 -8.422 17.531 1 35 363 SER A O 1
ATOM 2949 N N . PRO A 1 364 ? -6.164 -7.324 18.953 1 38.31 364 PRO A N 1
ATOM 2950 C CA . PRO A 1 364 ? -5.223 -6.984 17.891 1 38.31 364 PRO A CA 1
ATOM 2951 C C . PRO A 1 364 ? -4.785 -8.203 17.078 1 38.31 364 PRO A C 1
ATOM 2953 O O . PRO A 1 364 ? -4.191 -9.133 17.625 1 38.31 364 PRO A O 1
ATOM 2956 N N . SER A 1 365 ? -5.684 -8.93 16.516 1 35.81 365 SER A N 1
ATOM 2957 C CA . SER A 1 365 ? -5.273 -10.031 15.656 1 35.81 365 SER A CA 1
ATOM 2958 C C . SER A 1 365 ? -3.834 -9.859 15.195 1 35.81 365 SER A C 1
ATOM 2960 O O . SER A 1 365 ? -3.312 -8.742 15.164 1 35.81 365 SER A O 1
ATOM 2962 N N . GLN A 1 366 ? -3.143 -10.867 15.242 1 38.28 366 GLN A N 1
ATOM 2963 C CA . GLN A 1 366 ? -1.798 -11.031 14.703 1 38.28 366 GLN A CA 1
ATOM 2964 C C . GLN A 1 366 ? -1.53 -10.031 13.586 1 38.28 366 GLN A C 1
ATOM 2966 O O . GLN A 1 366 ? -0.382 -9.836 13.18 1 38.28 366 GLN A O 1
ATOM 2971 N N . CYS A 1 367 ? -2.559 -9.852 12.617 1 44.28 367 CYS A N 1
ATOM 2972 C CA . CYS A 1 367 ? -2.215 -9.125 11.406 1 44.28 367 CYS A CA 1
ATOM 2973 C C . CYS A 1 367 ? -2.105 -7.625 11.672 1 44.28 367 CYS A C 1
ATOM 2975 O O . CYS A 1 367 ? -2.973 -7.043 12.328 1 44.28 367 CYS A O 1
ATOM 2977 N N . GLY A 1 368 ? -0.954 -6.918 11.711 1 53.88 368 GLY A N 1
ATOM 2978 C CA . GLY A 1 368 ? -0.027 -5.797 11.703 1 53.88 368 GLY A CA 1
ATOM 2979 C C . GLY A 1 368 ? -0.655 -4.504 11.219 1 53.88 368 GLY A C 1
ATOM 2980 O O . GLY A 1 368 ? 0.032 -3.488 11.078 1 53.88 368 GLY A O 1
ATOM 2981 N N . ASN A 1 369 ? -1.868 -4.391 10.734 1 72.81 369 ASN A N 1
ATOM 2982 C CA . ASN A 1 369 ? -2.186 -3.068 10.211 1 72.81 369 ASN A CA 1
ATOM 2983 C C . ASN A 1 369 ? -2.811 -2.174 11.273 1 72.81 369 ASN A C 1
ATOM 2985 O O . ASN A 1 369 ? -3.822 -2.535 11.875 1 72.81 369 ASN A O 1
ATOM 2989 N N . LEU A 1 370 ? -2.26 -1.159 11.789 1 84.69 370 LEU A N 1
ATOM 2990 C CA . LEU A 1 370 ? -2.682 -0.195 12.797 1 84.69 370 LEU A CA 1
ATOM 2991 C C . LEU A 1 370 ? -4 0.46 12.414 1 84.69 370 LEU A C 1
ATOM 2993 O O . LEU A 1 370 ? -4.844 0.729 13.273 1 84.69 370 LEU A O 1
ATOM 2997 N N . ILE A 1 371 ? -4.254 0.679 11.164 1 91.44 371 ILE A N 1
ATOM 2998 C CA . ILE A 1 371 ? -5.465 1.299 10.633 1 91.44 371 ILE A CA 1
ATOM 2999 C C . ILE A 1 371 ? -6.012 0.457 9.484 1 91.44 371 ILE A C 1
ATOM 3001 O O . ILE A 1 371 ? -5.266 0.062 8.578 1 91.44 371 ILE A O 1
ATOM 3005 N N . SER A 1 372 ? -7.285 0.094 9.523 1 90.69 372 SER A N 1
ATOM 3006 C CA . SER A 1 372 ? -7.938 -0.64 8.445 1 90.69 372 SER A CA 1
ATOM 3007 C C . SER A 1 372 ? -8.836 0.275 7.613 1 90.69 372 SER A C 1
ATOM 3009 O O . SER A 1 372 ? -9.094 1.414 8.008 1 90.69 372 SER A O 1
ATOM 3011 N N . LEU A 1 373 ? -9.227 -0.22 6.5 1 93.06 373 LEU A N 1
ATOM 3012 C CA . LEU A 1 373 ? -10.125 0.555 5.645 1 93.06 373 LEU A CA 1
ATOM 3013 C C . LEU A 1 373 ? -11.445 0.829 6.348 1 93.06 373 LEU A C 1
ATOM 3015 O O . LEU A 1 373 ? -12.07 1.872 6.133 1 93.06 373 LEU A O 1
ATOM 3019 N N . SER A 1 374 ? -11.883 -0.072 7.18 1 92.69 374 SER A N 1
ATOM 3020 C CA . SER A 1 374 ? -13.148 0.07 7.887 1 92.69 374 SER A CA 1
ATOM 3021 C C . SER A 1 374 ? -13.102 1.222 8.883 1 92.69 374 SER A C 1
ATOM 3023 O O . SER A 1 374 ? -14.141 1.747 9.281 1 92.69 374 SER A O 1
ATOM 3025 N N . ASP A 1 375 ? -11.898 1.605 9.273 1 94.19 375 ASP A N 1
ATOM 3026 C CA . ASP A 1 375 ? -11.719 2.67 10.258 1 94.19 375 ASP A CA 1
ATOM 3027 C C . ASP A 1 375 ? -11.883 4.047 9.617 1 94.19 375 ASP A C 1
ATOM 3029 O O . ASP A 1 375 ? -12.109 5.039 10.305 1 94.19 375 ASP A O 1
ATOM 3033 N N . LEU A 1 376 ? -11.656 4.117 8.305 1 97 376 LEU A N 1
ATOM 3034 C CA . LEU A 1 376 ? -11.672 5.391 7.59 1 97 376 LEU A CA 1
ATOM 3035 C C . LEU A 1 376 ? -13.102 5.773 7.203 1 97 376 LEU A C 1
ATOM 3037 O O . LEU A 1 376 ? -13.5 5.602 6.051 1 97 376 LEU A O 1
ATOM 3041 N N . ARG A 1 377 ? -13.773 6.305 8.18 1 97.81 377 ARG A N 1
ATOM 3042 C CA . ARG A 1 377 ? -15.188 6.621 8.023 1 97.81 377 ARG A CA 1
ATOM 3043 C C . ARG A 1 377 ? -15.383 8.039 7.496 1 97.81 377 ARG A C 1
ATOM 3045 O O . ARG A 1 377 ? -16.031 8.859 8.141 1 97.81 377 ARG A O 1
ATOM 3052 N N . PHE A 1 378 ? -14.852 8.32 6.379 1 97.88 378 PHE A N 1
ATOM 3053 C CA . PHE A 1 378 ? -14.969 9.562 5.625 1 97.88 378 PHE A CA 1
ATOM 3054 C C . PHE A 1 378 ? -14.703 9.328 4.141 1 97.88 378 PHE A C 1
ATOM 3056 O O . PHE A 1 378 ? -14.18 8.273 3.762 1 97.88 378 PHE A O 1
ATOM 3063 N N . ALA A 1 379 ? -15.078 10.266 3.311 1 97 379 ALA A N 1
ATOM 3064 C CA . ALA A 1 379 ? -14.891 10.156 1.866 1 97 379 ALA A CA 1
ATOM 3065 C C . ALA A 1 379 ? -13.492 10.609 1.46 1 97 379 ALA A C 1
ATOM 3067 O O . ALA A 1 379 ? -12.797 11.281 2.23 1 97 379 ALA A O 1
ATOM 3068 N N . LEU A 1 380 ? -13.07 10.227 0.265 1 96.12 380 LEU A N 1
ATOM 3069 C CA . LEU A 1 380 ? -11.797 10.688 -0.279 1 96.12 380 LEU A CA 1
ATOM 3070 C C . LEU A 1 380 ? -11.75 12.211 -0.33 1 96.12 380 LEU A C 1
ATOM 3072 O O . LEU A 1 380 ? -12.781 12.859 -0.466 1 96.12 380 LEU A O 1
ATOM 3076 N N . PRO A 1 381 ? -10.539 12.758 -0.224 1 95.62 381 PRO A N 1
ATOM 3077 C CA . PRO A 1 381 ? -10.391 14.211 -0.318 1 95.62 381 PRO A CA 1
ATOM 3078 C C . PRO A 1 381 ? -10.93 14.773 -1.631 1 95.62 381 PRO A C 1
ATOM 3080 O O . PRO A 1 381 ? -11.016 14.055 -2.627 1 95.62 381 PRO A O 1
ATOM 3083 N N . ASP A 1 382 ? -11.289 15.977 -1.586 1 92.44 382 ASP A N 1
ATOM 3084 C CA . ASP A 1 382 ? -11.789 16.688 -2.756 1 92.44 382 ASP A CA 1
ATOM 3085 C C . ASP A 1 382 ? -10.711 16.812 -3.826 1 92.44 382 ASP A C 1
ATOM 3087 O O . ASP A 1 382 ? -9.594 16.328 -3.65 1 92.44 382 ASP A O 1
ATOM 3091 N N . ARG A 1 383 ? -10.992 17.359 -4.949 1 89.5 383 ARG A N 1
ATOM 3092 C CA . ARG A 1 383 ? -10.109 17.484 -6.105 1 89.5 383 ARG A CA 1
ATOM 3093 C C . ARG A 1 383 ? -8.789 18.141 -5.719 1 89.5 383 ARG A C 1
ATOM 3095 O O . ARG A 1 383 ? -8.773 19.109 -4.961 1 89.5 383 ARG A O 1
ATOM 3102 N N . ASP A 1 384 ? -7.781 17.625 -6.281 1 92 384 ASP A N 1
ATOM 3103 C CA . ASP A 1 384 ? -6.449 18.141 -6.012 1 92 384 ASP A CA 1
ATOM 3104 C C . ASP A 1 384 ? -6.281 19.547 -6.586 1 92 384 ASP A C 1
ATOM 3106 O O . ASP A 1 384 ? -5.535 20.375 -6.039 1 92 384 ASP A O 1
ATOM 3110 N N . GLU A 1 385 ? -6.957 19.781 -7.637 1 88.75 385 GLU A N 1
ATOM 3111 C CA . GLU A 1 385 ? -6.887 21.109 -8.234 1 88.75 385 GLU A CA 1
ATOM 3112 C C . GLU A 1 385 ? -7.312 22.188 -7.238 1 88.75 385 GLU A C 1
ATOM 3114 O O . GLU A 1 385 ? -6.695 23.25 -7.164 1 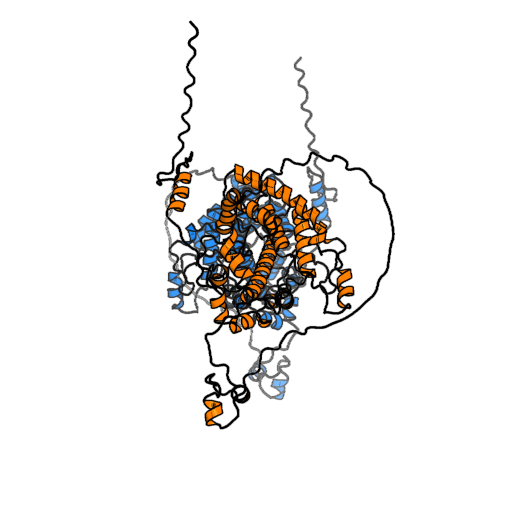88.75 385 GLU A O 1
ATOM 3119 N N . LEU A 1 386 ? -8.359 21.922 -6.477 1 89.44 386 LEU A N 1
ATOM 3120 C CA . LEU A 1 386 ? -8.828 22.859 -5.465 1 89.44 386 LEU A CA 1
ATOM 3121 C C . LEU A 1 386 ? -7.836 22.969 -4.316 1 89.44 386 LEU A C 1
ATOM 3123 O O . LEU A 1 386 ? -7.594 24.062 -3.797 1 89.44 386 LEU A O 1
ATOM 3127 N N . TRP A 1 387 ? -7.234 21.859 -3.953 1 92.88 387 TRP A N 1
ATOM 3128 C CA . TRP A 1 387 ? -6.301 21.797 -2.832 1 92.88 387 TRP A CA 1
ATOM 3129 C C . TRP A 1 387 ? -5.047 22.609 -3.117 1 92.88 387 TRP A C 1
ATOM 3131 O O . TRP A 1 387 ? -4.477 23.234 -2.211 1 92.88 387 TRP A O 1
ATOM 3141 N N . HIS A 1 388 ? -4.652 22.625 -4.355 1 91.06 388 HIS A N 1
ATOM 3142 C CA . HIS A 1 388 ? -3.396 23.281 -4.711 1 91.06 388 HIS A CA 1
ATOM 3143 C C . HIS A 1 388 ? -3.639 24.688 -5.254 1 91.06 388 HIS A C 1
ATOM 3145 O O . HIS A 1 388 ? -2.691 25.406 -5.582 1 91.06 388 HIS A O 1
ATOM 3151 N N . THR A 1 389 ? -4.879 25.047 -5.246 1 86.81 389 THR A N 1
ATOM 3152 C CA . THR A 1 389 ? -5.191 26.391 -5.727 1 86.81 389 THR A CA 1
ATOM 3153 C C . THR A 1 389 ? -4.73 27.453 -4.73 1 86.81 389 THR A C 1
ATOM 3155 O O . THR A 1 389 ? -4.898 27.281 -3.52 1 86.81 389 THR A O 1
ATOM 3158 N N . CYS A 1 390 ? -4.059 28.406 -5.203 1 77.44 390 CYS A N 1
ATOM 3159 C CA . CYS A 1 390 ? -3.5 29.422 -4.32 1 77.44 390 CYS A CA 1
ATOM 3160 C C . CYS A 1 390 ? -4.402 30.656 -4.266 1 77.44 390 CYS A C 1
ATOM 3162 O O . CYS A 1 390 ? -4.336 31.438 -3.314 1 77.44 390 CYS A O 1
ATOM 3164 N N . SER A 1 391 ? -5.195 30.75 -5.312 1 80.19 391 SER A N 1
ATOM 3165 C CA . SER A 1 391 ? -6.07 31.922 -5.371 1 80.19 391 SER A CA 1
ATOM 3166 C C . SER A 1 391 ? -7.5 31.516 -5.711 1 80.19 391 SER A C 1
ATOM 3168 O O . SER A 1 391 ? -7.738 30.438 -6.262 1 80.19 391 SER A O 1
ATOM 3170 N N . ASP A 1 392 ? -8.57 32.094 -5.191 1 81.25 392 ASP A N 1
ATOM 3171 C CA . ASP A 1 392 ? -9.977 32 -5.566 1 81.25 392 ASP A CA 1
ATOM 3172 C C . ASP A 1 392 ? -10.594 30.703 -5.062 1 81.25 392 ASP A C 1
ATOM 3174 O O . ASP A 1 392 ? -11.453 30.125 -5.723 1 81.25 392 ASP A O 1
ATOM 3178 N N . LEU A 1 393 ? -10.023 30.156 -4.082 1 84.69 393 LEU A N 1
ATOM 3179 C CA . LEU A 1 393 ? -10.578 28.922 -3.535 1 84.69 393 LEU A CA 1
ATOM 3180 C C . LEU A 1 393 ? -12 29.141 -3.02 1 84.69 393 LEU A C 1
ATOM 3182 O O . LEU A 1 393 ? -12.898 28.344 -3.303 1 84.69 393 LEU A O 1
ATOM 3186 N N . ALA A 1 394 ? -12.219 30.25 -2.346 1 83.94 394 ALA A N 1
ATOM 3187 C CA . ALA A 1 394 ? -13.516 30.531 -1.732 1 83.94 394 ALA A CA 1
ATOM 3188 C C . ALA A 1 394 ? -14.609 30.625 -2.789 1 83.94 394 ALA A C 1
ATOM 3190 O O . ALA A 1 394 ? -15.641 29.953 -2.691 1 83.94 394 ALA A O 1
ATOM 3191 N N . PRO A 1 395 ? -14.344 31.375 -3.859 1 82.12 395 PRO A N 1
ATOM 3192 C CA . PRO A 1 395 ? -15.383 31.453 -4.895 1 82.12 395 PRO A CA 1
ATOM 3193 C C . PRO A 1 395 ? -15.609 30.125 -5.613 1 82.12 395 PRO A C 1
ATOM 3195 O O . PRO A 1 395 ? -16.734 29.828 -6.016 1 82.12 395 PRO A O 1
ATOM 3198 N N . ARG A 1 396 ? -14.625 29.406 -5.777 1 84.69 396 ARG A N 1
ATOM 3199 C CA . ARG A 1 396 ? -14.75 28.125 -6.469 1 84.69 396 ARG A CA 1
ATOM 3200 C C . ARG A 1 396 ? -15.555 27.125 -5.645 1 84.69 396 ARG A C 1
ATOM 3202 O O . ARG A 1 396 ? -16.328 26.344 -6.191 1 84.69 396 ARG A O 1
ATOM 3209 N N . LEU A 1 397 ? -15.32 27.219 -4.355 1 84.81 397 LEU A N 1
ATOM 3210 C CA . LEU A 1 397 ? -16.047 26.328 -3.465 1 84.81 397 LEU A CA 1
ATOM 3211 C C . LEU A 1 397 ? -17.516 26.719 -3.391 1 84.81 397 LEU A C 1
ATOM 3213 O O . LEU A 1 397 ? -18.391 25.859 -3.219 1 84.81 397 LEU A O 1
ATOM 3217 N N . ALA A 1 398 ? -17.797 27.969 -3.477 1 81.62 398 ALA A N 1
ATOM 3218 C CA . ALA A 1 398 ? -19.156 28.5 -3.363 1 81.62 398 ALA A CA 1
ATOM 3219 C C . ALA A 1 398 ? -19.984 28.172 -4.602 1 81.62 398 ALA A C 1
ATOM 3221 O O . ALA A 1 398 ? -21.219 28.219 -4.562 1 81.62 398 ALA A O 1
ATOM 3222 N N . GLU A 1 399 ? -19.297 27.781 -5.695 1 79.38 399 GLU A N 1
ATOM 3223 C CA . GLU A 1 399 ? -19.984 27.469 -6.934 1 79.38 399 GLU A CA 1
ATOM 3224 C C . GLU A 1 399 ? -20.828 26.203 -6.793 1 79.38 399 GLU A C 1
ATOM 3226 O O . GLU A 1 399 ? -21.875 26.062 -7.426 1 79.38 399 GLU A O 1
ATOM 3231 N N . SER A 1 400 ? -20.375 25.297 -5.922 1 76.5 400 SER A N 1
ATOM 3232 C CA . SER A 1 400 ? -21.125 24.031 -5.805 1 76.5 400 SER A CA 1
ATOM 3233 C C . SER A 1 400 ? -21.047 23.484 -4.383 1 76.5 400 SER A C 1
ATOM 3235 O O . SER A 1 400 ? -20.5 22.406 -4.152 1 76.5 400 SER A O 1
ATOM 3237 N N . PRO A 1 401 ? -21.75 24.156 -3.506 1 72.31 401 PRO A N 1
ATOM 3238 C CA . PRO A 1 401 ? -21.688 23.672 -2.127 1 72.31 401 PRO A CA 1
ATOM 3239 C C . PRO A 1 401 ? -22.406 22.344 -1.947 1 72.31 401 PRO A C 1
ATOM 3241 O O . PRO A 1 401 ? -21.984 21.516 -1.139 1 72.31 401 PRO A O 1
ATOM 3244 N N . VAL A 1 402 ? -23.391 22.156 -2.709 1 76.88 402 VAL A N 1
ATOM 3245 C CA . VAL A 1 402 ? -24.188 20.938 -2.629 1 76.88 402 VAL A CA 1
ATOM 3246 C C . VAL A 1 402 ? -23.328 19.734 -3.07 1 76.88 402 VAL A C 1
ATOM 3248 O O . VAL A 1 402 ? -23.453 18.641 -2.516 1 76.88 402 VAL A O 1
ATOM 3251 N N . SER A 1 403 ? -22.469 20.031 -3.877 1 83.94 403 SER A N 1
ATOM 3252 C CA . SER A 1 403 ? -21.625 18.969 -4.414 1 83.94 403 SER A CA 1
ATOM 3253 C C . SER A 1 403 ? -20.688 18.406 -3.346 1 83.94 403 SER A C 1
ATOM 3255 O O . SER A 1 403 ? -20.5 17.188 -3.254 1 83.94 403 SER A O 1
ATOM 3257 N N . TYR A 1 404 ? -20.188 19.281 -2.465 1 88.94 404 TYR A N 1
ATOM 3258 C CA . TYR A 1 404 ? -19.266 18.844 -1.417 1 88.94 404 TYR A CA 1
ATOM 3259 C C . TYR A 1 404 ? -19.984 18.016 -0.364 1 88.94 404 TYR A C 1
ATOM 3261 O O . TYR A 1 404 ? -19.469 17 0.104 1 88.94 404 TYR A O 1
ATOM 3269 N N . ARG A 1 405 ? -21.188 18.453 -0.064 1 86.44 405 ARG A N 1
ATOM 3270 C CA . ARG A 1 405 ? -22 17.719 0.906 1 86.44 405 ARG A CA 1
ATOM 3271 C C . ARG A 1 405 ? -22.359 16.344 0.377 1 86.44 405 ARG A C 1
ATOM 3273 O O . ARG A 1 405 ? -22.297 15.352 1.11 1 86.44 405 ARG A O 1
ATOM 3280 N N . ASN A 1 406 ? -22.688 16.312 -0.862 1 89.62 406 ASN A N 1
ATOM 3281 C CA . ASN A 1 406 ? -23.047 15.055 -1.487 1 89.62 406 ASN A CA 1
ATOM 3282 C C . ASN A 1 406 ? -21.859 14.094 -1.553 1 89.62 406 ASN A C 1
ATOM 3284 O O . ASN A 1 406 ? -22.031 12.883 -1.379 1 89.62 406 ASN A O 1
ATOM 3288 N N . LYS A 1 407 ? -20.781 14.609 -1.745 1 91.69 407 LYS A N 1
ATOM 3289 C CA . LYS A 1 407 ? -19.562 13.797 -1.86 1 91.69 407 LYS A CA 1
ATOM 3290 C C . LYS A 1 407 ? -19.203 13.172 -0.52 1 91.69 407 LYS A C 1
ATOM 3292 O O . LYS A 1 407 ? -18.547 12.125 -0.477 1 91.69 407 LYS A O 1
ATOM 3297 N N . ASN A 1 408 ? -19.578 13.828 0.528 1 94.69 408 ASN A N 1
ATOM 3298 C CA . ASN A 1 408 ? -19.156 13.375 1.849 1 94.69 408 ASN A CA 1
ATOM 3299 C C . ASN A 1 408 ? -20.25 12.586 2.551 1 94.69 408 ASN A C 1
ATOM 3301 O O . ASN A 1 408 ? -20.188 12.383 3.766 1 94.69 408 ASN A O 1
ATOM 3305 N N . GLN A 1 409 ? -21.188 12.109 1.798 1 94.81 409 GLN A N 1
ATOM 3306 C CA . GLN A 1 409 ? -22.219 11.234 2.354 1 94.81 409 GLN A CA 1
ATOM 3307 C C . GLN A 1 409 ? -21.656 9.867 2.715 1 94.81 409 GLN A C 1
ATOM 3309 O O . GLN A 1 409 ? -20.625 9.453 2.17 1 94.81 409 GLN A O 1
ATOM 3314 N N . GLU A 1 410 ? -22.312 9.203 3.582 1 95.25 410 GLU A N 1
ATOM 3315 C CA . GLU A 1 410 ? -21.844 7.934 4.125 1 95.25 410 GLU A CA 1
ATOM 3316 C C . GLU A 1 410 ? -21.625 6.906 3.018 1 95.25 410 GLU A C 1
ATOM 3318 O O . GLU A 1 410 ? -20.688 6.098 3.092 1 95.25 410 GLU A O 1
ATOM 3323 N N . GLU A 1 411 ? -22.391 6.926 1.972 1 94.06 411 GLU A N 1
ATOM 3324 C CA . GLU A 1 411 ? -22.281 5.98 0.867 1 94.06 411 GLU A CA 1
ATOM 3325 C C . GLU A 1 411 ? -20.938 6.121 0.142 1 94.06 411 GLU A C 1
ATOM 3327 O O . GLU A 1 411 ? -20.5 5.191 -0.536 1 94.06 411 GLU A O 1
ATOM 3332 N N . ASN A 1 412 ? -20.312 7.211 0.302 1 95.5 412 ASN A N 1
ATOM 3333 C CA . ASN A 1 412 ? -19.062 7.484 -0.411 1 95.5 412 ASN A CA 1
ATOM 3334 C C . ASN A 1 412 ? -17.844 7.332 0.5 1 95.5 412 ASN A C 1
ATOM 3336 O O . ASN A 1 412 ? -16.734 7.66 0.108 1 95.5 412 ASN A O 1
ATOM 3340 N N . TRP A 1 413 ? -18.109 6.887 1.737 1 97.25 413 TRP A N 1
ATOM 3341 C CA . TRP A 1 413 ? -17 6.727 2.676 1 97.25 413 TRP A CA 1
ATOM 3342 C C . TRP A 1 413 ? -16.078 5.59 2.244 1 97.25 413 TRP A C 1
ATOM 3344 O O . TRP A 1 413 ? -16.531 4.609 1.652 1 97.25 413 TRP A O 1
ATOM 3354 N N . ILE A 1 414 ? -14.812 5.707 2.525 1 96.75 414 ILE A N 1
ATOM 3355 C CA . ILE A 1 414 ? -13.805 4.699 2.219 1 96.75 414 ILE A CA 1
ATOM 3356 C C . ILE A 1 414 ? -14.141 3.396 2.945 1 96.75 414 ILE A C 1
ATOM 3358 O O . ILE A 1 414 ? -13.93 2.307 2.408 1 96.75 414 ILE A O 1
ATOM 3362 N N . SER A 1 415 ? -14.695 3.5 4.16 1 95.94 415 SER A N 1
ATOM 3363 C CA . SER A 1 415 ? -15.016 2.34 4.984 1 95.94 415 SER A CA 1
ATOM 3364 C C . SER A 1 415 ? -15.984 1.401 4.277 1 95.94 415 SER A C 1
ATOM 3366 O O . SER A 1 415 ? -16.047 0.21 4.59 1 95.94 415 SER A O 1
ATOM 3368 N N . GLN A 1 416 ? -16.781 1.937 3.334 1 94.38 416 GLN A N 1
ATOM 3369 C CA . GLN A 1 416 ? -17.75 1.131 2.598 1 94.38 416 GLN A CA 1
ATOM 3370 C C . GLN A 1 416 ? -17.047 0.074 1.746 1 94.38 416 GLN A C 1
ATOM 3372 O O . GLN A 1 416 ? -17.672 -0.919 1.353 1 94.38 416 GLN A O 1
ATOM 3377 N N . THR A 1 417 ? -15.812 0.255 1.4 1 94.69 417 THR A N 1
ATOM 3378 C CA . THR A 1 417 ? -15.094 -0.666 0.531 1 94.69 417 THR A CA 1
ATOM 3379 C C . THR A 1 417 ? -14.484 -1.808 1.341 1 94.69 417 THR A C 1
ATOM 3381 O O . THR A 1 417 ? -14.039 -2.811 0.775 1 94.69 417 THR A O 1
ATOM 3384 N N . ALA A 1 418 ? -14.422 -1.639 2.66 1 91.44 418 ALA A N 1
ATOM 3385 C CA . ALA A 1 418 ? -13.789 -2.633 3.523 1 91.44 418 ALA A CA 1
ATOM 3386 C C . ALA A 1 418 ? -14.469 -3.994 3.381 1 91.44 418 ALA A C 1
ATOM 3388 O O . ALA A 1 418 ? -13.805 -5.031 3.443 1 91.44 418 ALA A O 1
ATOM 3389 N N . ARG A 1 419 ? -15.711 -3.982 3.129 1 88.75 419 ARG A N 1
ATOM 3390 C CA . ARG A 1 419 ? -16.453 -5.234 3.01 1 88.75 419 ARG A CA 1
ATOM 3391 C C . ARG A 1 419 ? -15.961 -6.051 1.816 1 88.75 419 ARG A C 1
ATOM 3393 O O . ARG A 1 419 ? -15.906 -7.281 1.876 1 88.75 419 ARG A O 1
ATOM 3400 N N . LEU A 1 420 ? -15.531 -5.375 0.812 1 90.62 420 LEU A N 1
ATOM 3401 C CA . LEU A 1 420 ? -15.094 -6.051 -0.404 1 90.62 420 LEU A CA 1
ATOM 3402 C C . LEU A 1 420 ? -13.594 -6.324 -0.361 1 90.62 420 LEU A C 1
ATOM 3404 O O . LEU A 1 420 ? -13.141 -7.383 -0.807 1 90.62 420 LEU A O 1
ATOM 3408 N N . LEU A 1 421 ? -12.867 -5.461 0.227 1 91.62 421 LEU A N 1
ATOM 3409 C CA . LEU A 1 421 ? -11.414 -5.531 0.116 1 91.62 421 LEU A CA 1
ATOM 3410 C C . LEU A 1 421 ? -10.805 -6.156 1.365 1 91.62 421 LEU A C 1
ATOM 3412 O O . LEU A 1 421 ? -9.711 -6.73 1.308 1 91.62 421 LEU A O 1
ATOM 3416 N N . GLN A 1 422 ? -11.43 -5.934 2.498 1 86.19 422 GLN A N 1
ATOM 3417 C CA . GLN A 1 422 ? -10.961 -6.457 3.773 1 86.19 422 GLN A CA 1
ATOM 3418 C C . GLN A 1 422 ? -12.102 -7.102 4.559 1 86.19 422 GLN A C 1
ATOM 3420 O O . GLN A 1 422 ? -12.445 -6.641 5.648 1 86.19 422 GLN A O 1
ATOM 3425 N N . PRO A 1 423 ? -12.688 -8.164 4.031 1 71.44 423 PRO A N 1
ATOM 3426 C CA . PRO A 1 423 ? -13.914 -8.727 4.613 1 71.44 423 PRO A CA 1
ATOM 3427 C C . PRO A 1 423 ? -13.688 -9.32 6.004 1 71.44 423 PRO A C 1
ATOM 3429 O O . PRO A 1 423 ? -14.516 -9.148 6.895 1 71.44 423 PRO A O 1
ATOM 3432 N N . ASP A 1 424 ? -12.781 -10.273 6.059 1 69 424 ASP A N 1
ATOM 3433 C CA . ASP A 1 424 ? -12.625 -10.969 7.332 1 69 424 ASP A CA 1
ATOM 3434 C C . ASP A 1 424 ? -11.258 -10.672 7.957 1 69 424 ASP A C 1
ATOM 3436 O O . ASP A 1 424 ? -10.266 -10.531 7.246 1 69 424 ASP A O 1
ATOM 3440 N N . VAL A 1 425 ? -11.359 -10.555 9.289 1 64.69 425 VAL A N 1
ATOM 3441 C CA . VAL A 1 425 ? -10.164 -10.227 10.062 1 64.69 425 VAL A CA 1
ATOM 3442 C C . VAL A 1 425 ? -9.156 -11.367 9.961 1 64.69 425 VAL A C 1
ATOM 3444 O O . VAL A 1 425 ? -7.945 -11.141 9.992 1 64.69 425 VAL A O 1
ATOM 3447 N N . GLU A 1 426 ? -9.602 -12.461 9.555 1 70.75 426 GLU A N 1
ATOM 3448 C CA . GLU A 1 426 ? -8.688 -13.602 9.57 1 70.75 426 GLU A CA 1
ATOM 3449 C C . GLU A 1 426 ? -8.078 -13.844 8.188 1 70.75 426 GLU A C 1
ATOM 3451 O O . GLU A 1 426 ? -7.148 -14.633 8.039 1 70.75 426 GLU A O 1
ATOM 3456 N N . GLN A 1 427 ? -8.469 -13.07 7.305 1 79.12 427 GLN A N 1
ATOM 3457 C CA . GLN A 1 427 ? -8.023 -13.305 5.938 1 79.12 427 GLN A CA 1
ATOM 3458 C C . GLN A 1 427 ? -6.801 -12.453 5.602 1 79.12 427 GLN A C 1
ATOM 3460 O O . GLN A 1 427 ? -6.605 -11.383 6.188 1 79.12 427 GLN A O 1
ATOM 3465 N N . PHE A 1 428 ? -6.039 -13.016 4.75 1 86.88 428 PHE A N 1
ATOM 3466 C CA . PHE A 1 428 ? -4.867 -12.305 4.254 1 86.88 428 PHE A CA 1
ATOM 3467 C C . PHE A 1 428 ? -5.262 -10.969 3.643 1 86.88 428 PHE A C 1
ATOM 3469 O O . PHE A 1 428 ? -6.219 -10.891 2.867 1 86.88 428 PHE A O 1
ATOM 3476 N N . ILE A 1 429 ? -4.547 -9.938 4.039 1 84.19 429 ILE A N 1
ATOM 3477 C CA . ILE A 1 429 ? -4.852 -8.602 3.535 1 84.19 429 ILE A CA 1
ATOM 3478 C C . ILE A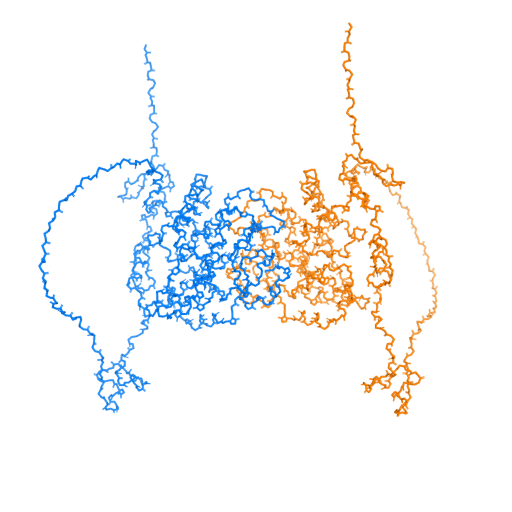 1 429 ? -4.051 -8.336 2.264 1 84.19 429 ILE A C 1
ATOM 3480 O O . ILE A 1 429 ? -2.834 -8.141 2.318 1 84.19 429 ILE A O 1
ATOM 3484 N N . TRP A 1 430 ? -4.742 -8.312 1.182 1 88.69 430 TRP A N 1
ATOM 3485 C CA . TRP A 1 430 ? -4.094 -8.117 -0.111 1 88.69 430 TRP A CA 1
ATOM 3486 C C . TRP A 1 430 ? -3.963 -6.633 -0.435 1 88.69 430 TRP A C 1
ATOM 3488 O O . TRP A 1 430 ? -3.023 -6.223 -1.12 1 88.69 430 TRP A O 1
ATOM 3498 N N . ILE A 1 431 ? -5.051 -5.902 -0.017 1 84.44 431 ILE A N 1
ATOM 3499 C CA . ILE A 1 431 ? -5.125 -4.484 -0.346 1 84.44 431 ILE A CA 1
ATOM 3500 C C . ILE A 1 431 ? -5.348 -3.67 0.927 1 84.44 431 ILE A C 1
ATOM 3502 O O . ILE A 1 431 ? -6.184 -4.027 1.762 1 84.44 431 ILE A O 1
ATOM 3506 N N . MET B 1 1 ? 68.75 -33.781 17.312 1 25.78 1 MET B N 1
ATOM 3507 C CA . MET B 1 1 ? 67.562 -34.594 17.406 1 25.78 1 MET B CA 1
ATOM 3508 C C . MET B 1 1 ? 66.312 -33.75 17.25 1 25.78 1 MET B C 1
ATOM 3510 O O . MET B 1 1 ? 66.125 -32.781 18 1 25.78 1 MET B O 1
ATOM 3514 N N . ASP B 1 2 ? 65.688 -33.656 16.031 1 28.78 2 ASP B N 1
ATOM 3515 C CA . ASP B 1 2 ? 64.688 -32.812 15.383 1 28.78 2 ASP B CA 1
ATOM 3516 C C . ASP B 1 2 ? 63.281 -33.062 15.914 1 28.78 2 ASP B C 1
ATOM 3518 O O . ASP B 1 2 ? 62.812 -34.219 15.875 1 28.78 2 ASP B O 1
ATOM 3522 N N . ILE B 1 3 ? 62.75 -32.469 16.969 1 31.67 3 ILE B N 1
ATOM 3523 C CA . ILE B 1 3 ? 61.562 -32.594 17.797 1 31.67 3 ILE B CA 1
ATOM 3524 C C . ILE B 1 3 ? 60.312 -32.406 16.922 1 31.67 3 ILE B C 1
ATOM 3526 O O . ILE B 1 3 ? 60.031 -31.297 16.484 1 31.67 3 ILE B O 1
ATOM 3530 N N . ARG B 1 4 ? 59.969 -33.438 16.031 1 31.47 4 ARG B N 1
ATOM 3531 C CA . ARG B 1 4 ? 58.812 -33.5 15.117 1 31.47 4 ARG B CA 1
ATOM 3532 C C . ARG B 1 4 ? 57.5 -33.531 15.891 1 31.47 4 ARG B C 1
ATOM 3534 O O . ARG B 1 4 ? 57.25 -34.438 16.672 1 31.47 4 ARG B O 1
ATOM 3541 N N . SER B 1 5 ? 57 -32.344 16.422 1 33.5 5 SER B N 1
ATOM 3542 C CA . SER B 1 5 ? 55.781 -32.219 17.203 1 33.5 5 SER B CA 1
ATOM 3543 C C . SER B 1 5 ? 54.594 -32.844 16.469 1 33.5 5 SER B C 1
ATOM 3545 O O . SER B 1 5 ? 54.312 -32.5 15.32 1 33.5 5 SER B O 1
ATOM 3547 N N . PRO B 1 6 ? 54.125 -34.094 16.797 1 31.42 6 PRO B N 1
ATOM 3548 C CA . PRO B 1 6 ? 53.062 -34.812 16.109 1 31.42 6 PRO B CA 1
ATOM 3549 C C . PRO B 1 6 ? 51.781 -34.031 16.031 1 31.42 6 PRO B C 1
ATOM 3551 O O . PRO B 1 6 ? 51.438 -33.281 16.953 1 31.42 6 PRO B O 1
ATOM 3554 N N . MET B 1 7 ? 51.406 -33.594 14.891 1 28.8 7 MET B N 1
ATOM 3555 C CA . MET B 1 7 ? 50.188 -32.906 14.477 1 28.8 7 MET B CA 1
ATOM 3556 C C . MET B 1 7 ? 48.938 -33.656 14.922 1 28.8 7 MET B C 1
ATOM 3558 O O . MET B 1 7 ? 48.75 -34.812 14.586 1 28.8 7 MET B O 1
ATOM 3562 N N . MET B 1 8 ? 48.406 -33.531 16.188 1 29.8 8 MET B N 1
ATOM 3563 C CA . MET B 1 8 ? 47.188 -34.094 16.734 1 29.8 8 MET B CA 1
ATOM 3564 C C . MET B 1 8 ? 46.031 -33.938 15.75 1 29.8 8 MET B C 1
ATOM 3566 O O . MET B 1 8 ? 45.75 -32.844 15.266 1 29.8 8 MET B O 1
ATOM 3570 N N . SER B 1 9 ? 45.719 -34.906 14.977 1 29.75 9 SER B N 1
ATOM 3571 C CA . SER B 1 9 ? 44.594 -35.062 14.062 1 29.75 9 SER B CA 1
ATOM 3572 C C . SER B 1 9 ? 43.281 -34.75 14.758 1 29.75 9 SER B C 1
ATOM 3574 O O . SER B 1 9 ? 43.031 -35.219 15.867 1 29.75 9 SER B O 1
ATOM 3576 N N . ALA B 1 10 ? 42.688 -33.625 14.641 1 35 10 ALA B N 1
ATOM 3577 C CA . ALA B 1 10 ? 41.344 -33.156 15.047 1 35 10 ALA B CA 1
ATOM 3578 C C . ALA B 1 10 ? 40.281 -34.219 14.781 1 35 10 ALA B C 1
ATOM 3580 O O . ALA B 1 10 ? 40.094 -34.625 13.641 1 35 10 ALA B O 1
ATOM 3581 N N . LEU B 1 11 ? 40.125 -35.219 15.602 1 35.41 11 LEU B N 1
ATOM 3582 C CA . LEU B 1 11 ? 39.031 -36.188 15.617 1 35.41 11 LEU B CA 1
ATOM 3583 C C . LEU B 1 11 ? 37.719 -35.531 15.258 1 35.41 11 LEU B C 1
ATOM 3585 O O . LEU B 1 11 ? 37.281 -34.594 15.922 1 35.41 11 LEU B O 1
ATOM 3589 N N . GLU B 1 12 ? 37.312 -35.531 14.055 1 42.78 12 GLU B N 1
ATOM 3590 C CA . GLU B 1 12 ? 36.062 -35.062 13.469 1 42.78 12 GLU B CA 1
ATOM 3591 C C . GLU B 1 12 ? 34.875 -35.719 14.148 1 42.78 12 GLU B C 1
ATOM 3593 O O . GLU B 1 12 ? 34.719 -36.938 14.133 1 42.78 12 GLU B O 1
ATOM 3598 N N . PHE B 1 13 ? 34.344 -35.312 15.312 1 49.97 13 PHE B N 1
ATOM 3599 C CA . PHE B 1 13 ? 33.188 -35.719 16.094 1 49.97 13 PHE B CA 1
ATOM 3600 C C . PHE B 1 13 ? 31.969 -35.875 15.195 1 49.97 13 PHE B C 1
ATOM 3602 O O . PHE B 1 13 ? 31.453 -34.844 14.695 1 49.97 13 PHE B O 1
ATOM 3609 N N . SER B 1 14 ? 31.859 -36.938 14.453 1 58.72 14 SER B N 1
ATOM 3610 C CA . SER B 1 14 ? 30.625 -37.25 13.727 1 58.72 14 SER B CA 1
ATOM 3611 C C . SER B 1 14 ? 29.562 -37.844 14.648 1 58.72 14 SER B C 1
ATOM 3613 O O . SER B 1 14 ? 29.891 -38.594 15.586 1 58.72 14 SER B O 1
ATOM 3615 N N . PHE B 1 15 ? 28.375 -37.344 14.836 1 67.81 15 PHE B N 1
ATOM 3616 C CA . PHE B 1 15 ? 27.234 -37.812 15.594 1 67.81 15 PHE B CA 1
ATOM 3617 C C . PHE B 1 15 ? 26.516 -38.938 14.852 1 67.81 15 PHE B C 1
ATOM 3619 O O . PHE B 1 15 ? 26.094 -38.75 13.703 1 67.81 15 PHE B O 1
ATOM 3626 N N . GLN B 1 16 ? 26.516 -40.125 15.336 1 68.12 16 GLN B N 1
ATOM 3627 C CA . GLN B 1 16 ? 25.953 -41.312 14.703 1 68.12 16 GLN B CA 1
ATOM 3628 C C . GLN B 1 16 ? 24.484 -41.531 15.117 1 68.12 16 GLN B C 1
ATOM 3630 O O . GLN B 1 16 ? 24.125 -41.25 16.266 1 68.12 16 GLN B O 1
ATOM 3635 N N . CYS B 1 17 ? 23.547 -41.75 14.242 1 66.25 17 CYS B N 1
ATOM 3636 C CA . CYS B 1 17 ? 22.141 -42.031 14.516 1 66.25 17 CYS B CA 1
ATOM 3637 C C . CYS B 1 17 ? 21.984 -43.312 15.344 1 66.25 17 CYS B C 1
ATOM 3639 O O . CYS B 1 17 ? 22.672 -44.281 15.102 1 66.25 17 CYS B O 1
ATOM 3641 N N . HIS B 1 18 ? 21.312 -43.312 16.484 1 68.88 18 HIS B N 1
ATOM 3642 C CA . HIS B 1 18 ? 21.172 -44.375 17.469 1 68.88 18 HIS B CA 1
ATOM 3643 C C . HIS B 1 18 ? 20.109 -45.406 17.047 1 68.88 18 HIS B C 1
ATOM 3645 O O . HIS B 1 18 ? 19.891 -46.375 17.734 1 68.88 18 HIS B O 1
ATOM 3651 N N . PHE B 1 19 ? 19.344 -45.125 15.961 1 61.88 19 PHE B N 1
ATOM 3652 C CA . PHE B 1 19 ? 18.297 -46.094 15.602 1 61.88 19 PHE B CA 1
ATOM 3653 C C . PHE B 1 19 ? 18.891 -47.375 15.047 1 61.88 19 PHE B C 1
ATOM 3655 O O . PHE B 1 19 ? 19.859 -47.344 14.281 1 61.88 19 PHE B O 1
ATOM 3662 N N . SER B 1 20 ? 18.406 -48.562 15.539 1 66.31 20 SER B N 1
ATOM 3663 C CA . SER B 1 20 ? 18.906 -49.875 15.148 1 66.31 20 SER B CA 1
ATOM 3664 C C . SER B 1 20 ? 18.766 -50.062 13.648 1 66.31 20 SER B C 1
ATOM 3666 O O . SER B 1 20 ? 17.688 -49.906 13.078 1 66.31 20 SER B O 1
ATOM 3668 N N . GLY B 1 21 ? 19.859 -50.406 12.828 1 63.44 21 GLY B N 1
ATOM 3669 C CA . GLY B 1 21 ? 19.906 -50.656 11.391 1 63.44 21 GLY B CA 1
ATOM 3670 C C . GLY B 1 21 ? 20.312 -49.406 10.594 1 63.44 21 GLY B C 1
ATOM 3671 O O . GLY B 1 21 ? 20.438 -49.469 9.375 1 63.44 21 GLY B O 1
ATOM 3672 N N . CYS B 1 22 ? 20.219 -48.188 11.211 1 62.94 22 CYS B N 1
ATOM 3673 C CA . CYS B 1 22 ? 20.656 -46.969 10.508 1 62.94 22 CYS B CA 1
ATOM 3674 C C . CYS B 1 22 ? 22.125 -46.656 10.789 1 62.94 22 CYS B C 1
ATOM 3676 O O . CYS B 1 22 ? 22.547 -46.656 11.953 1 62.94 22 CYS B O 1
ATOM 3678 N N . SER B 1 23 ? 23.141 -46.75 10 1 70 23 SER B N 1
ATOM 3679 C CA . SER B 1 23 ? 24.578 -46.531 10.102 1 70 23 SER B CA 1
ATOM 3680 C C . SER B 1 23 ? 24.938 -45.094 9.719 1 70 23 SER B C 1
ATOM 3682 O O . SER B 1 23 ? 26.109 -44.781 9.555 1 70 23 SER B O 1
ATOM 3684 N N . LYS B 1 24 ? 23.922 -44.281 9.703 1 68.62 24 LYS B N 1
ATOM 3685 C CA . LYS B 1 24 ? 24.234 -42.906 9.258 1 68.62 24 LYS B CA 1
ATOM 3686 C C . LYS B 1 24 ? 24.828 -42.094 10.391 1 68.62 24 LYS B C 1
ATOM 3688 O O . LYS B 1 24 ? 24.469 -42.281 11.555 1 68.62 24 LYS B O 1
ATOM 3693 N N . SER B 1 25 ? 25.969 -41.344 10.234 1 73.81 25 SER B N 1
ATOM 3694 C CA . SER B 1 25 ? 26.672 -40.438 11.156 1 73.81 25 SER B CA 1
ATOM 3695 C C . SER B 1 25 ? 26.672 -39 10.656 1 73.81 25 SER B C 1
ATOM 3697 O O . SER B 1 25 ? 26.656 -38.75 9.445 1 73.81 25 SER B O 1
ATOM 3699 N N . TYR B 1 26 ? 26.375 -38.188 11.523 1 66.38 26 TYR B N 1
ATOM 3700 C CA . TYR B 1 26 ? 26.281 -36.75 11.195 1 66.38 26 TYR B CA 1
ATOM 3701 C C . TYR B 1 26 ? 27.312 -35.938 11.961 1 66.38 26 TYR B C 1
ATOM 3703 O O . TYR B 1 26 ? 27.734 -36.344 13.062 1 66.38 26 TYR B O 1
ATOM 3711 N N . ARG B 1 27 ? 27.875 -34.906 11.508 1 69.12 27 ARG B N 1
ATOM 3712 C CA . ARG B 1 27 ? 28.906 -34.094 12.133 1 69.12 27 ARG B CA 1
ATOM 3713 C C . ARG B 1 27 ? 28.297 -33.156 13.188 1 69.12 27 ARG B C 1
ATOM 3715 O O . ARG B 1 27 ? 28.953 -32.781 14.156 1 69.12 27 ARG B O 1
ATOM 3722 N N . ARG B 1 28 ? 27.031 -32.844 13.07 1 66 28 ARG B N 1
ATOM 3723 C CA . ARG B 1 28 ? 26.312 -31.969 14 1 66 28 ARG B CA 1
ATOM 3724 C C . ARG B 1 28 ? 25.125 -32.688 14.625 1 66 28 ARG B C 1
ATOM 3726 O O . ARG B 1 28 ? 24.438 -33.469 13.945 1 66 28 ARG B O 1
ATOM 3733 N N . LYS B 1 29 ? 24.891 -32.469 15.719 1 66.56 29 LYS B N 1
ATOM 3734 C CA . LYS B 1 29 ? 23.875 -33.125 16.547 1 66.56 29 LYS B CA 1
ATOM 3735 C C . LYS B 1 29 ? 22.469 -32.812 16 1 66.56 29 LYS B C 1
ATOM 3737 O O . LYS B 1 29 ? 21.594 -33.688 16.016 1 66.56 29 LYS B O 1
ATOM 3742 N N . GLU B 1 30 ? 22.266 -31.688 15.531 1 66.19 30 GLU B N 1
ATOM 3743 C CA . GLU B 1 30 ? 20.953 -31.266 15.047 1 66.19 30 GLU B CA 1
ATOM 3744 C C . GLU B 1 30 ? 20.531 -32.094 13.828 1 66.19 30 GLU B C 1
ATOM 3746 O O . GLU B 1 30 ? 19.359 -32.438 13.688 1 66.19 30 GLU B O 1
ATOM 3751 N N . HIS B 1 31 ? 21.453 -32.469 13.094 1 69 31 HIS B N 1
ATOM 3752 C CA . HIS B 1 31 ? 21.172 -33.312 11.945 1 69 31 HIS B CA 1
ATOM 3753 C C . HIS B 1 31 ? 20.812 -34.75 12.383 1 69 31 HIS B C 1
ATOM 3755 O O . HIS B 1 31 ? 19.922 -35.375 11.805 1 69 31 HIS B O 1
ATOM 3761 N N . LEU B 1 32 ? 21.547 -35.094 13.305 1 67 32 LEU B N 1
ATOM 3762 C CA . LEU B 1 32 ? 21.219 -36.375 13.867 1 67 32 LEU B CA 1
ATOM 3763 C C . LEU B 1 32 ? 19.812 -36.406 14.438 1 67 32 LEU B C 1
ATOM 3765 O O . LEU B 1 32 ? 19.062 -37.344 14.227 1 67 32 LEU B O 1
ATOM 3769 N N . THR B 1 33 ? 19.406 -35.375 15.047 1 65.56 33 THR B N 1
ATOM 3770 C CA . THR B 1 33 ? 18.078 -35.281 15.648 1 65.56 33 THR B CA 1
ATOM 3771 C C . THR B 1 33 ? 17 -35.281 14.57 1 65.56 33 THR B C 1
ATOM 3773 O O . THR B 1 33 ? 15.961 -35.938 14.727 1 65.56 33 THR B O 1
ATOM 3776 N N . ARG B 1 34 ? 17.156 -34.625 13.547 1 60.91 34 ARG B N 1
ATOM 3777 C CA . ARG B 1 34 ? 16.203 -34.594 12.445 1 60.91 34 ARG B CA 1
ATOM 3778 C C . ARG B 1 34 ? 16.125 -35.969 11.758 1 60.91 34 ARG B C 1
ATOM 3780 O O . ARG B 1 34 ? 15.023 -36.438 11.445 1 60.91 34 ARG B O 1
ATOM 3787 N N . HIS B 1 35 ? 17.203 -36.531 11.57 1 65.31 35 HIS B N 1
ATOM 3788 C CA . HIS B 1 35 ? 17.25 -37.844 11 1 65.31 35 HIS B CA 1
ATOM 3789 C C . HIS B 1 35 ? 16.5 -38.844 11.875 1 65.31 35 HIS B C 1
ATOM 3791 O O . HIS B 1 35 ? 15.727 -39.656 11.367 1 65.31 35 HIS B O 1
ATOM 3797 N N . ALA B 1 36 ? 16.781 -38.719 13.109 1 62.81 36 ALA B N 1
ATOM 3798 C CA . ALA B 1 36 ? 16.188 -39.656 14.047 1 62.81 36 ALA B CA 1
ATOM 3799 C C . ALA B 1 36 ? 14.664 -39.594 13.992 1 62.81 36 ALA B C 1
ATOM 3801 O O . ALA B 1 36 ? 13.992 -40.625 14.18 1 62.81 36 ALA B O 1
ATOM 3802 N N . ARG B 1 37 ? 14.133 -38.469 13.656 1 59 37 ARG B N 1
ATOM 3803 C CA . ARG B 1 37 ? 12.688 -38.344 13.578 1 59 37 ARG B CA 1
ATOM 3804 C C . ARG B 1 37 ? 12.117 -39.094 12.391 1 59 37 ARG B C 1
ATOM 3806 O O . ARG B 1 37 ? 10.969 -39.562 12.422 1 59 37 ARG B O 1
ATOM 3813 N N . ARG B 1 38 ? 12.852 -39.25 11.422 1 54.31 38 ARG B N 1
ATOM 3814 C CA . ARG B 1 38 ? 12.414 -40 10.242 1 54.31 38 ARG B CA 1
ATOM 3815 C C . ARG B 1 38 ? 12.18 -41.469 10.57 1 54.31 38 ARG B C 1
ATOM 3817 O O . ARG B 1 38 ? 11.383 -42.125 9.914 1 54.31 38 ARG B O 1
ATOM 3824 N N . HIS B 1 39 ? 13 -41.875 11.359 1 54.41 39 HIS B N 1
ATOM 3825 C CA . HIS B 1 39 ? 12.812 -43.281 11.734 1 54.41 39 HIS B CA 1
ATOM 3826 C C . HIS B 1 39 ? 11.492 -43.5 12.469 1 54.41 39 HIS B C 1
ATOM 3828 O O . HIS B 1 39 ? 10.922 -44.594 12.438 1 54.41 39 HIS B O 1
ATOM 3834 N N . THR B 1 40 ? 11.117 -42.688 13.258 1 48.12 40 THR B N 1
ATOM 3835 C CA . THR B 1 40 ? 9.898 -42.875 14.023 1 48.12 40 THR B CA 1
ATOM 3836 C C . THR B 1 40 ? 8.672 -42.469 13.203 1 48.12 40 THR B C 1
ATOM 3838 O O . THR B 1 40 ? 7.602 -43.062 13.352 1 48.12 40 THR B O 1
ATOM 3841 N N . GLN B 1 41 ? 8.562 -41.25 12.578 1 41.78 41 GLN B N 1
ATOM 3842 C CA . GLN B 1 41 ? 7.262 -40.75 12.156 1 41.78 41 GLN B CA 1
ATOM 3843 C C . GLN B 1 41 ? 6.871 -41.344 10.797 1 41.78 41 GLN B C 1
ATOM 3845 O O . GLN B 1 41 ? 7.43 -40.938 9.766 1 41.78 41 GLN B O 1
ATOM 3850 N N . THR B 1 42 ? 6.637 -42.5 10.562 1 45.41 42 THR B N 1
ATOM 3851 C CA . THR B 1 42 ? 5.996 -43.125 9.406 1 45.41 42 THR B CA 1
ATOM 3852 C C . THR B 1 42 ? 4.699 -42.375 9.055 1 45.41 42 THR B C 1
ATOM 3854 O O . THR B 1 42 ? 3.871 -42.906 8.305 1 45.41 42 THR B O 1
ATOM 3857 N N . SER B 1 43 ? 4.426 -41.188 9.234 1 46.38 43 SER B N 1
ATOM 3858 C CA . SER B 1 43 ? 3.051 -40.75 9.023 1 46.38 43 SER B CA 1
ATOM 3859 C C . SER B 1 43 ? 2.648 -40.875 7.559 1 46.38 43 SER B C 1
ATOM 3861 O O . SER B 1 43 ? 3.312 -40.344 6.676 1 46.38 43 SER B O 1
ATOM 3863 N N . SER B 1 44 ? 1.967 -41.906 7.129 1 53.06 44 SER B N 1
ATOM 3864 C CA . SER B 1 44 ? 1.247 -42.156 5.883 1 53.06 44 SER B CA 1
ATOM 3865 C C . SER B 1 44 ? 0.245 -41.031 5.605 1 53.06 44 SER B C 1
ATOM 3867 O O . SER B 1 44 ? -0.378 -40.5 6.531 1 53.06 44 SER B O 1
ATOM 3869 N N . ILE B 1 45 ? 0.374 -40.406 4.523 1 57.91 45 ILE B N 1
ATOM 3870 C CA . ILE B 1 45 ? -0.545 -39.344 4.109 1 57.91 45 ILE B CA 1
ATOM 3871 C C . ILE B 1 45 ? -1.686 -39.938 3.291 1 57.91 45 ILE B C 1
ATOM 3873 O O . ILE B 1 45 ? -1.448 -40.625 2.285 1 57.91 45 ILE B O 1
ATOM 3877 N N . LYS B 1 46 ? -2.826 -39.781 3.74 1 58.09 46 LYS B N 1
ATOM 3878 C CA . LYS B 1 46 ? -4.035 -40.281 3.115 1 58.09 46 LYS B CA 1
ATOM 3879 C C . LYS B 1 46 ? -4.473 -39.406 1.944 1 58.09 46 LYS B C 1
ATOM 3881 O O . LYS B 1 46 ? -4.359 -38.188 2.006 1 58.09 46 LYS B O 1
ATOM 3886 N N . CYS B 1 47 ? -4.629 -39.906 0.799 1 55.97 47 CYS B N 1
ATOM 3887 C CA . CYS B 1 47 ? -5.207 -39.219 -0.332 1 55.97 47 CYS B CA 1
ATOM 3888 C C . CYS B 1 47 ? -6.527 -38.562 0.054 1 55.97 47 CYS B C 1
ATOM 3890 O O . CYS B 1 47 ? -7.406 -39.219 0.617 1 55.97 47 CYS B O 1
ATOM 3892 N N . PRO B 1 48 ? -6.688 -37.469 -0.094 1 57.12 48 PRO B N 1
ATOM 3893 C CA . PRO B 1 48 ? -7.934 -36.844 0.339 1 57.12 48 PRO B CA 1
ATOM 3894 C C . PRO B 1 48 ? -9.148 -37.281 -0.467 1 57.12 48 PRO B C 1
ATOM 3896 O O . PRO B 1 48 ? -10.289 -37.062 -0.06 1 57.12 48 PRO B O 1
ATOM 3899 N N . PHE B 1 49 ? -8.984 -37.969 -1.587 1 52.78 49 PHE B N 1
ATOM 3900 C CA . PHE B 1 49 ? -10.047 -38.375 -2.5 1 52.78 49 PHE B CA 1
ATOM 3901 C C . PHE B 1 49 ? -10.297 -39.875 -2.398 1 52.78 49 PHE B C 1
ATOM 3903 O O . PHE B 1 49 ? -11.312 -40.375 -2.891 1 52.78 49 PHE B O 1
ATOM 3910 N N . CYS B 1 50 ? -9.383 -40.688 -2.039 1 51.72 50 CYS B N 1
ATOM 3911 C CA . CYS B 1 50 ? -9.562 -42.125 -1.903 1 51.72 50 CYS B CA 1
ATOM 3912 C C . CYS B 1 50 ? -8.898 -42.656 -0.634 1 51.72 50 CYS B C 1
ATOM 3914 O O . CYS B 1 50 ? -8.289 -41.875 0.109 1 51.72 50 CYS B O 1
ATOM 3916 N N . HIS B 1 51 ? -9.289 -43.812 -0.008 1 56.97 51 HIS B N 1
ATOM 3917 C CA . HIS B 1 51 ? -8.82 -44.406 1.23 1 56.97 51 HIS B CA 1
ATOM 3918 C C . HIS B 1 51 ? -7.348 -44.812 1.127 1 56.97 51 HIS B C 1
ATOM 3920 O O . HIS B 1 51 ? -6.793 -45.406 2.055 1 56.97 51 HIS B O 1
ATOM 3926 N N . LYS B 1 52 ? -6.77 -44.406 -0.031 1 61.22 52 LYS B N 1
ATOM 3927 C CA . LYS B 1 52 ? -5.387 -44.844 -0.159 1 61.22 52 LYS B CA 1
ATOM 3928 C C . LYS B 1 52 ? -4.438 -43.938 0.623 1 61.22 52 LYS B C 1
ATOM 3930 O O . LYS B 1 52 ? -4.688 -42.75 0.763 1 61.22 52 LYS B O 1
ATOM 3935 N N . THR B 1 53 ? -3.641 -44.562 1.34 1 66 53 THR B N 1
ATOM 3936 C CA . THR B 1 53 ? -2.602 -43.938 2.139 1 66 53 THR B CA 1
ATOM 3937 C C . THR B 1 53 ? -1.248 -44.031 1.439 1 66 53 THR B C 1
ATOM 3939 O O . THR B 1 53 ? -0.961 -45.031 0.759 1 66 53 THR B O 1
ATOM 3942 N N . PHE B 1 54 ? -0.744 -42.969 1.18 1 60.12 54 PHE B N 1
ATOM 3943 C CA . PHE B 1 54 ? 0.542 -42.906 0.493 1 60.12 54 PHE B CA 1
ATOM 3944 C C . PHE B 1 54 ? 1.658 -42.531 1.46 1 60.12 54 PHE B C 1
ATOM 3946 O O . PHE B 1 54 ? 1.426 -41.812 2.436 1 60.12 54 PHE B O 1
ATOM 3953 N N . ALA B 1 55 ? 2.697 -43.188 1.412 1 61.5 55 ALA B N 1
ATOM 3954 C CA . ALA B 1 55 ? 3.844 -42.969 2.293 1 61.5 55 ALA B CA 1
ATOM 3955 C C . ALA B 1 55 ? 4.535 -41.656 1.975 1 61.5 55 ALA B C 1
ATOM 3957 O O . ALA B 1 55 ? 5.176 -41.031 2.842 1 61.5 55 ALA B O 1
ATOM 3958 N N . ARG B 1 56 ? 4.262 -41.188 0.59 1 56.5 56 ARG B N 1
ATOM 3959 C CA . ARG B 1 56 ? 4.918 -40 0.08 1 56.5 56 ARG B CA 1
ATOM 3960 C C . ARG B 1 56 ? 3.914 -39.062 -0.595 1 56.5 56 ARG B C 1
ATOM 3962 O O . ARG B 1 56 ? 2.953 -39.531 -1.214 1 56.5 56 ARG B O 1
ATOM 3969 N N . ASN B 1 57 ? 4.012 -37.781 -0.47 1 57.41 57 ASN B N 1
ATOM 3970 C CA . ASN B 1 57 ? 3.102 -36.781 -1.017 1 57.41 57 ASN B CA 1
ATOM 3971 C C . ASN B 1 57 ? 3.129 -36.781 -2.543 1 57.41 57 ASN B C 1
ATOM 3973 O O . ASN B 1 57 ? 2.1 -36.562 -3.186 1 57.41 57 ASN B O 1
ATOM 3977 N N . ASP B 1 58 ? 4.086 -37.156 -3.295 1 57.88 58 ASP B N 1
ATOM 3978 C CA . ASP B 1 58 ? 4.176 -37.188 -4.75 1 57.88 58 ASP B CA 1
ATOM 3979 C C . ASP B 1 58 ? 3.299 -38.312 -5.316 1 57.88 58 ASP B C 1
ATOM 3981 O O . ASP B 1 58 ? 2.592 -38.094 -6.305 1 57.88 58 ASP B O 1
ATOM 3985 N N . THR B 1 59 ? 3.418 -39.438 -4.699 1 64.5 59 THR B N 1
ATOM 3986 C CA . THR B 1 59 ? 2.578 -40.531 -5.148 1 64.5 59 THR B CA 1
ATOM 3987 C C . THR B 1 59 ? 1.102 -40.219 -4.934 1 64.5 59 THR B C 1
ATOM 3989 O O . THR B 1 59 ? 0.254 -40.594 -5.746 1 64.5 59 THR B O 1
ATOM 3992 N N . LEU B 1 60 ? 0.889 -39.438 -3.9 1 62.97 60 LEU B N 1
ATOM 3993 C CA . LEU B 1 60 ? -0.489 -39 -3.691 1 62.97 60 LEU B CA 1
ATOM 3994 C C . LEU B 1 60 ? -0.928 -38.031 -4.781 1 62.97 60 LEU B C 1
ATOM 3996 O O . LEU B 1 60 ? -2.006 -38.188 -5.363 1 62.97 60 LEU B O 1
ATOM 4000 N N . ARG B 1 61 ? -0.205 -37.094 -5.227 1 62.34 61 ARG B N 1
ATOM 4001 C CA . ARG B 1 61 ? -0.551 -36.125 -6.266 1 62.34 61 ARG B CA 1
ATOM 4002 C C . ARG B 1 61 ? -0.692 -36.812 -7.621 1 62.34 61 ARG B C 1
ATOM 4004 O O . ARG B 1 61 ? -1.628 -36.531 -8.375 1 62.34 61 ARG B O 1
ATOM 4011 N N . HIS B 1 62 ? 0.175 -37.625 -8.109 1 62.62 62 HIS B N 1
ATOM 4012 C CA . HIS B 1 62 ? 0.047 -38.438 -9.32 1 62.62 62 HIS B CA 1
ATOM 4013 C C . HIS B 1 62 ? -1.188 -39.344 -9.258 1 62.62 62 HIS B C 1
ATOM 4015 O O . HIS B 1 62 ? -1.944 -39.406 -10.234 1 62.62 62 HIS B O 1
ATOM 4021 N N . HIS B 1 63 ? -1.375 -40 -8.062 1 61.5 63 HIS B N 1
ATOM 4022 C CA . HIS B 1 63 ? -2.58 -40.781 -7.852 1 61.5 63 HIS B CA 1
ATOM 4023 C C . HIS B 1 63 ? -3.836 -39.938 -8.055 1 61.5 63 HIS B C 1
ATOM 4025 O O . HIS B 1 63 ? -4.754 -40.375 -8.766 1 61.5 63 HIS B O 1
ATOM 4031 N N . VAL B 1 64 ? -3.73 -38.875 -7.508 1 60.88 64 VAL B N 1
ATOM 4032 C CA . VAL B 1 64 ? -4.902 -38 -7.609 1 60.88 64 VAL B CA 1
ATOM 4033 C C . VAL B 1 64 ? -5.07 -37.531 -9.055 1 60.88 64 VAL B C 1
ATOM 4035 O O . VAL B 1 64 ? -6.176 -37.531 -9.594 1 60.88 64 VAL B O 1
ATOM 4038 N N . ARG B 1 65 ? -4.105 -37.125 -9.773 1 59.75 65 ARG B N 1
ATOM 4039 C CA . ARG B 1 65 ? -4.141 -36.656 -11.156 1 59.75 65 ARG B CA 1
ATOM 4040 C C . ARG B 1 65 ? -4.531 -37.781 -12.102 1 59.75 65 ARG B C 1
ATOM 4042 O O . ARG B 1 65 ? -5.258 -37.562 -13.078 1 59.75 65 ARG B O 1
ATOM 4049 N N . MET B 1 66 ? -3.941 -38.875 -11.891 1 58.75 66 MET B N 1
ATOM 4050 C CA . MET B 1 66 ? -4.164 -40 -12.781 1 58.75 66 MET B CA 1
ATOM 4051 C C . MET B 1 66 ? -5.52 -40.656 -12.508 1 58.75 66 MET B C 1
ATOM 4053 O O . MET B 1 66 ? -6.219 -41.062 -13.438 1 58.75 66 MET B O 1
ATOM 4057 N N . TYR B 1 67 ? -5.828 -40.906 -11.234 1 50.34 67 TYR B N 1
ATOM 4058 C CA . TYR B 1 67 ? -6.949 -41.781 -10.922 1 50.34 67 TYR B CA 1
ATOM 4059 C C . TYR B 1 67 ? -8.141 -41 -10.414 1 50.34 67 TYR B C 1
ATOM 4061 O O . TYR B 1 67 ? -9.25 -41.531 -10.297 1 50.34 67 TYR B O 1
ATOM 4069 N N . HIS B 1 68 ? -7.867 -39.875 -9.922 1 45.75 68 HIS B N 1
ATOM 4070 C CA . HIS B 1 68 ? -9.031 -39.125 -9.438 1 45.75 68 HIS B CA 1
ATOM 4071 C C . HIS B 1 68 ? -9.336 -37.938 -10.328 1 45.75 68 HIS B C 1
ATOM 4073 O O . HIS B 1 68 ? -9.773 -36.875 -9.852 1 45.75 68 HIS B O 1
ATOM 4079 N N . LYS B 1 69 ? -8.766 -37.875 -11.664 1 45.66 69 LYS B N 1
ATOM 4080 C CA . LYS B 1 69 ? -9.172 -36.875 -12.664 1 45.66 69 LYS B CA 1
ATOM 4081 C C . LYS B 1 69 ? -10.695 -36.75 -12.703 1 45.66 69 LYS B C 1
ATOM 4083 O O . LYS B 1 69 ? -11.211 -35.625 -12.812 1 45.66 69 LYS B O 1
ATOM 4088 N N . SER B 1 70 ? -11.438 -37.719 -13.164 1 37.41 70 SER B N 1
ATOM 4089 C CA . SER B 1 70 ? -12.867 -37.906 -13.383 1 37.41 70 SER B CA 1
ATOM 4090 C C . SER B 1 70 ? -13.625 -38.031 -12.062 1 37.41 70 SER B C 1
ATOM 4092 O O . SER B 1 70 ? -14.836 -38.25 -12.055 1 37.41 70 SER B O 1
ATOM 4094 N N . GLU B 1 71 ? -12.891 -38.25 -10.953 1 33.19 71 GLU B N 1
ATOM 4095 C CA . GLU B 1 71 ? -13.805 -38.719 -9.914 1 33.19 71 GLU B CA 1
ATOM 4096 C C . GLU B 1 71 ? -14.812 -37.625 -9.555 1 33.19 71 GLU B C 1
ATOM 4098 O O . GLU B 1 71 ? -14.438 -36.531 -9.141 1 33.19 71 GLU B O 1
ATOM 4103 N N . GLU B 1 72 ? -15.922 -37.5 -10.305 1 33.22 72 GLU B N 1
ATOM 4104 C CA . GLU B 1 72 ? -17.344 -37.375 -10 1 33.22 72 GLU B CA 1
ATOM 4105 C C . GLU B 1 72 ? -17.625 -37.688 -8.531 1 33.22 72 GLU B C 1
ATOM 4107 O O . GLU B 1 72 ? -17.266 -38.75 -8.039 1 33.22 72 GLU B O 1
ATOM 4112 N N . VAL B 1 73 ? -17.453 -36.625 -7.707 1 32.41 73 VAL B N 1
ATOM 4113 C CA . VAL B 1 73 ? -18.094 -36.844 -6.418 1 32.41 73 VAL B CA 1
ATOM 4114 C C . VAL B 1 73 ? -19.234 -37.844 -6.586 1 32.41 73 VAL B C 1
ATOM 4116 O O . VAL B 1 73 ? -20.234 -37.562 -7.254 1 32.41 73 VAL B O 1
ATOM 4119 N N . GLN B 1 74 ? -19.094 -39.031 -6.668 1 27.55 74 GLN B N 1
ATOM 4120 C CA . GLN B 1 74 ? -20.016 -40.062 -6.277 1 27.55 74 GLN B CA 1
ATOM 4121 C C . GLN B 1 74 ? -20.766 -39.688 -4.996 1 27.55 74 GLN B C 1
ATOM 4123 O O . GLN B 1 74 ? -20.156 -39.594 -3.926 1 27.55 74 GLN B O 1
ATOM 4128 N N . THR B 1 75 ? -21.797 -38.594 -4.988 1 29.16 75 THR B N 1
ATOM 4129 C CA . THR B 1 75 ? -22.844 -38.875 -4.008 1 29.16 75 THR B CA 1
ATOM 4130 C C . THR B 1 75 ? -23 -40.406 -3.836 1 29.16 75 THR B C 1
ATOM 4132 O O . THR B 1 75 ? -22.641 -41.188 -4.723 1 29.16 75 THR B O 1
ATOM 4135 N N . ASN B 1 76 ? -23.203 -40.875 -2.689 1 28.31 76 ASN B N 1
ATOM 4136 C CA . ASN B 1 76 ? -23.906 -42.156 -2.486 1 28.31 76 ASN B CA 1
ATOM 4137 C C . ASN B 1 76 ? -24.859 -42.438 -3.639 1 28.31 76 ASN B C 1
ATOM 4139 O O . ASN B 1 76 ? -25.234 -41.562 -4.398 1 28.31 76 ASN B O 1
ATOM 4143 N N . ARG B 1 77 ? -25.266 -43.75 -4.012 1 32.19 77 ARG B N 1
ATOM 4144 C CA . ARG B 1 77 ? -26.328 -44.562 -4.602 1 32.19 77 ARG B CA 1
ATOM 4145 C C . ARG B 1 77 ? -27.688 -43.875 -4.473 1 32.19 77 ARG B C 1
ATOM 4147 O O . ARG B 1 77 ? -28.484 -44.25 -3.615 1 32.19 77 ARG B O 1
ATOM 4154 N N . ALA B 1 78 ? -27.781 -42.625 -4.453 1 35.19 78 ALA B N 1
ATOM 4155 C CA . ALA B 1 78 ? -29.188 -42.25 -4.582 1 35.19 78 ALA B CA 1
ATOM 4156 C C . ALA B 1 78 ? -29.797 -42.875 -5.848 1 35.19 78 ALA B C 1
ATOM 4158 O O . ALA B 1 78 ? -29.109 -42.969 -6.875 1 35.19 78 ALA B O 1
ATOM 4159 N N . ILE B 1 79 ? -30.875 -43.594 -5.793 1 43.53 79 ILE B N 1
ATOM 4160 C CA . ILE B 1 79 ? -31.766 -44.281 -6.727 1 43.53 79 ILE B CA 1
ATOM 4161 C C . ILE B 1 79 ? -31.984 -43.375 -7.957 1 43.53 79 ILE B C 1
ATOM 4163 O O . ILE B 1 79 ? -32.281 -42.188 -7.836 1 43.53 79 ILE B O 1
ATOM 4167 N N . GLN B 1 80 ? -31.297 -43.688 -9.047 1 49.09 80 GLN B N 1
ATOM 4168 C CA . GLN B 1 80 ? -31.609 -43.125 -10.359 1 49.09 80 GLN B CA 1
ATOM 4169 C C . GLN B 1 80 ? -33.125 -43 -10.547 1 49.09 80 GLN B C 1
ATOM 4171 O O . GLN B 1 80 ? -33.844 -43.969 -10.461 1 49.09 80 GLN B O 1
ATOM 4176 N N . ALA B 1 81 ? -33.531 -41.75 -10.375 1 59.03 81 ALA B N 1
ATOM 4177 C CA . ALA B 1 81 ? -34.969 -41.625 -10.531 1 59.03 81 ALA B CA 1
ATOM 4178 C C . ALA B 1 81 ? -35.406 -41.969 -11.961 1 59.03 81 ALA B C 1
ATOM 4180 O O . ALA B 1 81 ? -34.625 -41.812 -12.898 1 59.03 81 ALA B O 1
ATOM 4181 N N . CYS B 1 82 ? -36.312 -42.781 -12.219 1 65.25 82 CYS B N 1
ATOM 4182 C CA . CYS B 1 82 ? -36.812 -43.188 -13.523 1 65.25 82 CYS B CA 1
ATOM 4183 C C . CYS B 1 82 ? -37.219 -41.969 -14.359 1 65.25 82 CYS B C 1
ATOM 4185 O O . CYS B 1 82 ? -37.375 -40.875 -13.836 1 65.25 82 CYS B O 1
ATOM 4187 N N . ILE B 1 83 ? -37.125 -42.062 -15.617 1 68.62 83 ILE B N 1
ATOM 4188 C CA . ILE B 1 83 ? -37.438 -41 -16.578 1 68.62 83 ILE B CA 1
ATOM 4189 C C . ILE B 1 83 ? -38.688 -40.25 -16.172 1 68.62 83 ILE B C 1
ATOM 4191 O O . ILE B 1 83 ? -38.781 -39.031 -16.25 1 68.62 83 ILE B O 1
ATOM 4195 N N . ASN B 1 84 ? -39.656 -41.062 -15.562 1 71.69 84 ASN B N 1
ATOM 4196 C CA . ASN B 1 84 ? -40.938 -40.5 -15.25 1 71.69 84 ASN B CA 1
ATOM 4197 C C . ASN B 1 84 ? -40.906 -39.656 -13.969 1 71.69 84 ASN B C 1
ATOM 4199 O O . ASN B 1 84 ? -41.5 -38.594 -13.898 1 71.69 84 ASN B O 1
ATOM 4203 N N . CYS B 1 85 ? -40.188 -40.125 -12.984 1 70.12 85 CYS B N 1
ATOM 4204 C CA . CYS B 1 85 ? -40.094 -39.406 -11.719 1 70.12 85 CYS B CA 1
ATOM 4205 C C . CYS B 1 85 ? -39.312 -38.125 -11.883 1 70.12 85 CYS B C 1
ATOM 4207 O O . CYS B 1 85 ? -39.594 -37.094 -11.242 1 70.12 85 CYS B O 1
ATOM 4209 N N . ARG B 1 86 ? -38.406 -38.156 -12.797 1 67.06 86 ARG B N 1
ATOM 4210 C CA . ARG B 1 86 ? -37.594 -37 -13.133 1 67.06 86 ARG B CA 1
ATOM 4211 C C . ARG B 1 86 ? -38.438 -35.875 -13.742 1 67.06 86 ARG B C 1
ATOM 4213 O O . ARG B 1 86 ? -38.312 -34.719 -13.391 1 67.06 86 ARG B O 1
ATOM 4220 N N . SER B 1 87 ? -39.25 -36.25 -14.664 1 67.31 87 SER B N 1
ATOM 4221 C CA . SER B 1 87 ? -40.062 -35.281 -15.375 1 67.31 87 SER B CA 1
ATOM 4222 C C . SER B 1 87 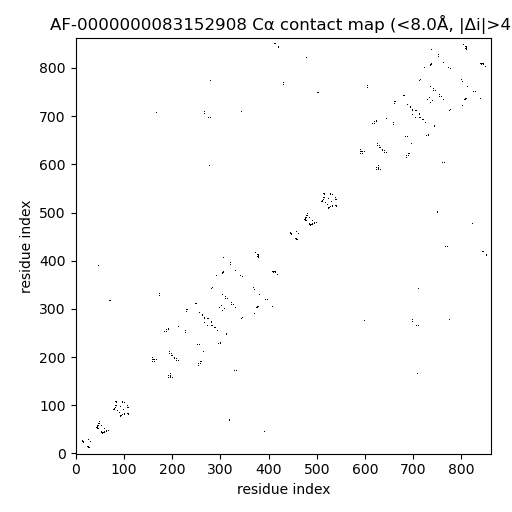? -41.062 -34.594 -14.445 1 67.31 87 SER B C 1
ATOM 4224 O O . SER B 1 87 ? -41.406 -33.438 -14.625 1 67.31 87 SER B O 1
ATOM 4226 N N . ARG B 1 88 ? -41.469 -35.375 -13.484 1 68.25 88 ARG B N 1
ATOM 4227 C CA . ARG B 1 88 ? -42.531 -34.844 -12.625 1 68.25 88 ARG B CA 1
ATOM 4228 C C . ARG B 1 88 ? -41.969 -34.375 -11.289 1 68.25 88 ARG B C 1
ATOM 4230 O O . ARG B 1 88 ? -42.719 -34 -10.383 1 68.25 88 ARG B O 1
ATOM 4237 N N . ARG B 1 89 ? -40.531 -34.25 -11.281 1 64.19 89 ARG B N 1
ATOM 4238 C CA . ARG B 1 89 ? -39.75 -33.75 -10.148 1 64.19 89 ARG B CA 1
ATOM 4239 C C . ARG B 1 89 ? -40.25 -34.375 -8.844 1 64.19 89 ARG B C 1
ATOM 4241 O O . ARG B 1 89 ? -40.375 -33.688 -7.828 1 64.19 89 ARG B O 1
ATOM 4248 N N . SER B 1 90 ? -40.562 -35.719 -9.062 1 68.75 90 SER B N 1
ATOM 4249 C CA . SER B 1 90 ? -41 -36.438 -7.867 1 68.75 90 SER B CA 1
ATOM 4250 C C . SER B 1 90 ? -39.875 -37.312 -7.312 1 68.75 90 SER B C 1
ATOM 4252 O O . SER B 1 90 ? -38.938 -37.656 -8.031 1 68.75 90 SER B O 1
ATOM 4254 N N . ARG B 1 91 ? -39.875 -37.625 -6.109 1 69.69 91 ARG B N 1
ATOM 4255 C CA . ARG B 1 91 ? -38.812 -38.344 -5.391 1 69.69 91 ARG B CA 1
ATOM 4256 C C . ARG B 1 91 ? -38.781 -39.812 -5.824 1 69.69 91 ARG B C 1
ATOM 4258 O O . ARG B 1 91 ? -39.656 -40.594 -5.465 1 69.69 91 ARG B O 1
ATOM 4265 N N . CYS B 1 92 ? -37.875 -40.25 -6.832 1 66.69 92 CYS B N 1
ATOM 4266 C CA . CYS B 1 92 ? -37.719 -41.594 -7.387 1 66.69 92 CYS B CA 1
ATOM 4267 C C . CYS B 1 92 ? -36.906 -42.5 -6.453 1 66.69 92 CYS B C 1
ATOM 4269 O O . CYS B 1 92 ? -35.906 -42.031 -5.855 1 66.69 92 CYS B O 1
ATOM 4271 N N . ASP B 1 93 ? -37.281 -43.531 -5.926 1 71.12 93 ASP B N 1
ATOM 4272 C CA . ASP B 1 93 ? -36.625 -44.438 -4.98 1 71.12 93 ASP B CA 1
ATOM 4273 C C . ASP B 1 93 ? -35.562 -45.281 -5.688 1 71.12 93 ASP B C 1
ATOM 4275 O O . ASP B 1 93 ? -34.969 -46.188 -5.07 1 71.12 93 ASP B O 1
ATOM 4279 N N . GLY B 1 94 ? -35.312 -45.188 -7.031 1 67.56 94 GLY B N 1
ATOM 4280 C CA . GLY B 1 94 ? -34.219 -45.781 -7.809 1 67.56 94 GLY B CA 1
ATOM 4281 C C . GLY B 1 94 ? -34.469 -47.25 -8.117 1 67.56 94 GLY B C 1
ATOM 4282 O O . GLY B 1 94 ? -33.656 -47.875 -8.805 1 67.56 94 GLY B O 1
ATOM 4283 N N . ASN B 1 95 ? -35.531 -47.781 -7.664 1 73.94 95 ASN B N 1
ATOM 4284 C CA . ASN B 1 95 ? -35.875 -49.156 -7.953 1 73.94 95 ASN B CA 1
ATOM 4285 C C . ASN B 1 95 ? -36.531 -49.312 -9.328 1 73.94 95 ASN B C 1
ATOM 4287 O O . ASN B 1 95 ? -37.031 -48.344 -9.898 1 73.94 95 ASN B O 1
ATOM 4291 N N . SER B 1 96 ? -36.125 -50.312 -10.18 1 69.06 96 SER B N 1
ATOM 4292 C CA . SER B 1 96 ? -36.75 -50.625 -11.461 1 69.06 96 SER B CA 1
ATOM 4293 C C . SER B 1 96 ? -37.875 -51.656 -11.305 1 69.06 96 SER B C 1
ATOM 4295 O O . SER B 1 96 ? -37.594 -52.844 -11.102 1 69.06 96 SER B O 1
ATOM 4297 N N . PRO B 1 97 ? -39.25 -51.156 -11.211 1 72.06 97 PRO B N 1
ATOM 4298 C CA . PRO B 1 97 ? -39.875 -49.844 -11.391 1 72.06 97 PRO B CA 1
ATOM 4299 C C . PRO B 1 97 ? -39.812 -49 -10.125 1 72.06 97 PRO B C 1
ATOM 4301 O O . PRO B 1 97 ? -39.812 -49.531 -9.016 1 72.06 97 PRO B O 1
ATOM 4304 N N . CYS B 1 98 ? -39.562 -47.75 -10.227 1 73.44 98 CYS B N 1
ATOM 4305 C CA . CYS B 1 98 ? -39.438 -46.938 -9.023 1 73.44 98 CYS B CA 1
ATOM 4306 C C . CYS B 1 98 ? -40.75 -46.812 -8.297 1 73.44 98 CYS B C 1
ATOM 4308 O O . CYS B 1 98 ? -41.812 -46.969 -8.898 1 73.44 98 CYS B O 1
ATOM 4310 N N . GLY B 1 99 ? -40.719 -46.844 -6.938 1 78.12 99 GLY B N 1
ATOM 4311 C CA . GLY B 1 99 ? -41.906 -46.812 -6.102 1 78.12 99 GLY B CA 1
ATOM 4312 C C . GLY B 1 99 ? -42.969 -45.812 -6.59 1 78.12 99 GLY B C 1
ATOM 4313 O O . GLY B 1 99 ? -44.094 -46.219 -6.809 1 78.12 99 GLY B O 1
ATOM 4314 N N . PRO B 1 100 ? -42.469 -44.688 -6.895 1 77.69 100 PRO B N 1
ATOM 4315 C CA . PRO B 1 100 ? -43.438 -43.688 -7.332 1 77.69 100 PRO B CA 1
ATOM 4316 C C . PRO B 1 100 ? -44.031 -44 -8.703 1 77.69 100 PRO B C 1
ATOM 4318 O O . PRO B 1 100 ? -45.219 -43.781 -8.93 1 77.69 100 PRO B O 1
ATOM 4321 N N . CYS B 1 101 ? -43.188 -44.375 -9.578 1 74.69 101 CYS B N 1
ATOM 4322 C CA . CYS B 1 101 ? -43.719 -44.781 -10.891 1 74.69 101 CYS B CA 1
ATOM 4323 C C . CYS B 1 101 ? -44.656 -45.969 -10.773 1 74.69 101 CYS B C 1
ATOM 4325 O O . CYS B 1 101 ? -45.688 -46 -11.438 1 74.69 101 CYS B O 1
ATOM 4327 N N . SER B 1 102 ? -44.312 -46.938 -9.852 1 77.88 102 SER B N 1
ATOM 4328 C CA . SER B 1 102 ? -45.156 -48.094 -9.602 1 77.88 102 SER B CA 1
ATOM 4329 C C . SER B 1 102 ? -46.5 -47.688 -9.016 1 77.88 102 SER B C 1
ATOM 4331 O O . SER B 1 102 ? -47.531 -48.25 -9.383 1 77.88 102 SER B O 1
ATOM 4333 N N . GLN B 1 103 ? -46.469 -46.719 -8.117 1 77.31 103 GLN B N 1
ATOM 4334 C CA . GLN B 1 103 ? -47.719 -46.281 -7.453 1 77.31 103 GLN B CA 1
ATOM 4335 C C . GLN B 1 103 ? -48.625 -45.531 -8.422 1 77.31 103 GLN B C 1
ATOM 4337 O O . GLN B 1 103 ? -49.844 -45.625 -8.328 1 77.31 103 GLN B O 1
ATOM 4342 N N . ARG B 1 104 ? -47.938 -44.812 -9.352 1 74.56 104 ARG B N 1
ATOM 4343 C CA . ARG B 1 104 ? -48.688 -44 -10.289 1 74.56 104 ARG B CA 1
ATOM 4344 C C . ARG B 1 104 ? -49.062 -44.812 -11.539 1 74.56 104 ARG B C 1
ATOM 4346 O O . ARG B 1 104 ? -49.844 -44.312 -12.383 1 74.56 104 ARG B O 1
ATOM 4353 N N . GLY B 1 105 ? -48.625 -45.969 -11.703 1 74.38 105 GLY B N 1
ATOM 4354 C CA . GLY B 1 105 ? -48.938 -46.875 -12.805 1 74.38 105 GLY B CA 1
ATOM 4355 C C . GLY B 1 105 ? -48.219 -46.531 -14.094 1 74.38 105 GLY B C 1
ATOM 4356 O O . GLY B 1 105 ? -48.75 -46.781 -15.188 1 74.38 105 GLY B O 1
ATOM 4357 N N . VAL B 1 106 ? -47.188 -45.656 -14.016 1 71.75 106 VAL B N 1
ATOM 4358 C CA . VAL B 1 106 ? -46.5 -45.25 -15.242 1 71.75 106 VAL B CA 1
ATOM 4359 C C . VAL B 1 106 ? -45.281 -46.156 -15.461 1 71.75 106 VAL B C 1
ATOM 4361 O O . VAL B 1 106 ? -44.75 -46.75 -14.516 1 71.75 106 VAL B O 1
ATOM 4364 N N . GLN B 1 107 ? -44.844 -46.469 -16.703 1 72.75 107 GLN B N 1
ATOM 4365 C CA . GLN B 1 107 ? -43.719 -47.312 -17.078 1 72.75 107 GLN B CA 1
ATOM 4366 C C . GLN B 1 107 ? -42.406 -46.688 -16.703 1 72.75 107 GLN B C 1
ATOM 4368 O O . GLN B 1 107 ? -42.062 -45.594 -17.172 1 72.75 107 GLN B O 1
ATOM 4373 N N . CYS B 1 108 ? -41.5 -47.125 -15.656 1 68.69 108 CYS B N 1
ATOM 4374 C CA . CYS B 1 108 ? -40.25 -46.656 -15.117 1 68.69 108 CYS B CA 1
ATOM 4375 C C . CYS B 1 108 ? -39.094 -46.938 -16.078 1 68.69 108 CYS B C 1
ATOM 4377 O O . CYS B 1 108 ? -38.875 -48.094 -16.453 1 68.69 108 CYS B O 1
ATOM 4379 N N . SER B 1 109 ? -38.562 -46.125 -16.984 1 68.94 109 SER B N 1
ATOM 4380 C CA . SER B 1 109 ? -37.5 -46.406 -17.938 1 68.94 109 SER B CA 1
ATOM 4381 C C . SER B 1 109 ? -36.219 -45.719 -17.562 1 68.94 109 SER B C 1
ATOM 4383 O O . SER B 1 109 ? -36.219 -44.562 -17.172 1 68.94 109 SER B O 1
ATOM 4385 N N . PHE B 1 110 ? -35.031 -46.344 -17.422 1 60.97 110 PHE B N 1
ATOM 4386 C CA . PHE B 1 110 ? -33.719 -45.781 -17.125 1 60.97 110 PHE B CA 1
ATOM 4387 C C . PHE B 1 110 ? -32.906 -45.625 -18.391 1 60.97 110 PHE B C 1
ATOM 4389 O O . PHE B 1 110 ? -32.938 -46.5 -19.266 1 60.97 110 PHE B O 1
ATOM 4396 N N . ALA B 1 111 ? -32.406 -44.531 -18.984 1 48.38 111 ALA B N 1
ATOM 4397 C CA . ALA B 1 111 ? -31.781 -44.344 -20.281 1 48.38 111 ALA B CA 1
ATOM 4398 C C . ALA B 1 111 ? -30.484 -45.156 -20.375 1 48.38 111 ALA B C 1
ATOM 4400 O O . ALA B 1 111 ? -29.656 -45.125 -19.453 1 48.38 111 ALA B O 1
ATOM 4401 N N . PRO B 1 112 ? -30.078 -46.125 -21.344 1 39.28 112 PRO B N 1
ATOM 4402 C CA . PRO B 1 112 ? -28.875 -46.938 -21.547 1 39.28 112 PRO B CA 1
ATOM 4403 C C . PRO B 1 112 ? -27.656 -46.062 -21.922 1 39.28 112 PRO B C 1
ATOM 4405 O O . PRO B 1 112 ? -27.812 -44.969 -22.438 1 39.28 112 PRO B O 1
ATOM 4408 N N . SER B 1 113 ? -26.438 -46.219 -21.453 1 33.81 113 SER B N 1
ATOM 4409 C CA . SER B 1 113 ? -25.125 -45.688 -21.812 1 33.81 113 SER B CA 1
ATOM 4410 C C . SER B 1 113 ? -24.797 -45.969 -23.266 1 33.81 113 SER B C 1
ATOM 4412 O O . SER B 1 113 ? -24.922 -47.125 -23.719 1 33.81 113 SER B O 1
ATOM 4414 N N . SER B 1 114 ? -24.484 -44.969 -24.281 1 27.52 114 SER B N 1
ATOM 4415 C CA . SER B 1 114 ? -24.312 -45.094 -25.719 1 27.52 114 SER B CA 1
ATOM 4416 C C . SER B 1 114 ? -22.984 -45.75 -26.062 1 27.52 114 SER B C 1
ATOM 4418 O O . SER B 1 114 ? -21.938 -45.406 -25.5 1 27.52 114 SER B O 1
ATOM 4420 N N . GLN B 1 115 ? -22.75 -46.938 -26.812 1 24.16 115 GLN B N 1
ATOM 4421 C CA . GLN B 1 115 ? -21.797 -47.812 -27.5 1 24.16 115 GLN B CA 1
ATOM 4422 C C . GLN B 1 115 ? -21.016 -47.031 -28.578 1 24.16 115 GLN B C 1
ATOM 4424 O O . GLN B 1 115 ? -21.625 -46.406 -29.453 1 24.16 115 GLN B O 1
ATOM 4429 N N . ARG B 1 116 ? -19.719 -46.562 -28.328 1 22.3 116 ARG B N 1
ATOM 4430 C CA . ARG B 1 116 ? -18.75 -46.125 -29.328 1 22.3 116 ARG B CA 1
ATOM 4431 C C . ARG B 1 116 ? -18.75 -47.062 -30.547 1 22.3 116 ARG B C 1
ATOM 4433 O O . ARG B 1 116 ? -18.797 -48.281 -30.391 1 22.3 116 ARG B O 1
ATOM 4440 N N . CYS B 1 117 ? -18.641 -46.438 -31.922 1 19.52 117 CYS B N 1
ATOM 4441 C CA . CYS B 1 117 ? -18.828 -46.656 -33.344 1 19.52 117 CYS B CA 1
ATOM 4442 C C . CYS B 1 117 ? -17.562 -47.281 -33.969 1 19.52 117 CYS B C 1
ATOM 4444 O O . CYS B 1 117 ? -16.469 -46.75 -33.812 1 19.52 117 CYS B O 1
ATOM 4446 N N . GLU B 1 118 ? -17.438 -48.438 -34.688 1 19.53 118 GLU B N 1
ATOM 4447 C CA . GLU B 1 118 ? -16.656 -49.406 -35.438 1 19.53 118 GLU B CA 1
ATOM 4448 C C . GLU B 1 118 ? -16.219 -48.844 -36.812 1 19.53 118 GLU B C 1
ATOM 4450 O O . GLU B 1 118 ? -15.672 -49.562 -37.625 1 19.53 118 GLU B O 1
ATOM 4455 N N . THR B 1 119 ? -16.172 -47.625 -37.188 1 17.47 119 THR B N 1
ATOM 4456 C CA . THR B 1 119 ? -16.219 -47.531 -38.656 1 17.47 119 THR B CA 1
ATOM 4457 C C . THR B 1 119 ? -14.945 -48.094 -39.281 1 17.47 119 THR B C 1
ATOM 4459 O O . THR B 1 119 ? -13.867 -47.969 -38.688 1 17.47 119 THR B O 1
ATOM 4462 N N . GLU B 1 120 ? -14.883 -48.312 -40.812 1 17.42 120 GLU B N 1
ATOM 4463 C CA . GLU B 1 120 ? -14.57 -49.125 -41.969 1 17.42 120 GLU B CA 1
ATOM 4464 C C . GLU B 1 120 ? -13.227 -48.719 -42.562 1 17.42 120 GLU B C 1
ATOM 4466 O O . GLU B 1 120 ? -12.352 -49.562 -42.781 1 17.42 120 GLU B O 1
ATOM 4471 N N . ARG B 1 121 ? -13.086 -48.125 -43.969 1 16.98 121 ARG B N 1
ATOM 4472 C CA . ARG B 1 121 ? -12.688 -48.75 -45.219 1 16.98 121 ARG B CA 1
ATOM 4473 C C . ARG B 1 121 ? -11.219 -48.5 -45.531 1 16.98 121 ARG B C 1
ATOM 4475 O O . ARG B 1 121 ? -10.555 -47.719 -44.844 1 16.98 121 ARG B O 1
ATOM 4482 N N . ASP B 1 122 ? -10.875 -47.781 -46.812 1 16.66 122 ASP B N 1
ATOM 4483 C CA . ASP B 1 122 ? -10.242 -48.281 -48.031 1 16.66 122 ASP B CA 1
ATOM 4484 C C . ASP B 1 122 ? -8.766 -47.875 -48.094 1 16.66 122 ASP B C 1
ATOM 4486 O O . ASP B 1 122 ? -8.328 -47 -47.344 1 16.66 122 ASP B O 1
ATOM 4490 N N . GLN B 1 123 ? -8.18 -47.219 -49.406 1 16.27 123 GLN B N 1
ATOM 4491 C CA . GLN B 1 123 ? -7.316 -47.75 -50.438 1 16.27 123 GLN B CA 1
ATOM 4492 C C . GLN B 1 123 ? -5.898 -47.188 -50.344 1 16.27 123 GLN B C 1
ATOM 4494 O O . GLN B 1 123 ? -4.93 -47.938 -50.281 1 16.27 123 GLN B O 1
ATOM 4499 N N . ASP B 1 124 ? -5.461 -46.062 -51.188 1 16.84 124 ASP B N 1
ATOM 4500 C CA . ASP B 1 124 ? -4.512 -46.219 -52.281 1 16.84 124 ASP B CA 1
ATOM 4501 C C . ASP B 1 124 ? -3.08 -45.969 -51.812 1 16.84 124 ASP B C 1
ATOM 4503 O O . ASP B 1 124 ? -2.867 -45.312 -50.781 1 16.84 124 ASP B O 1
ATOM 4507 N N . PRO B 1 125 ? -1.978 -45.875 -52.844 1 17.41 125 PRO B N 1
ATOM 4508 C CA . PRO B 1 125 ? -0.715 -46.531 -53.156 1 17.41 125 PRO B CA 1
ATOM 4509 C C . PRO B 1 125 ? 0.508 -45.719 -52.781 1 17.41 125 PRO B C 1
ATOM 4511 O O . PRO B 1 125 ? 1.478 -46.25 -52.25 1 17.41 125 PRO B O 1
ATOM 4514 N N . THR B 1 126 ? 0.663 -44.406 -53.344 1 17.66 126 THR B N 1
ATOM 4515 C CA . THR B 1 126 ? 1.81 -44.188 -54.219 1 17.66 126 THR B CA 1
ATOM 4516 C C . THR B 1 126 ? 3.064 -43.875 -53.406 1 17.66 126 THR B C 1
ATOM 4518 O O . THR B 1 126 ? 2.979 -43.438 -52.25 1 17.66 126 THR B O 1
ATOM 4521 N N . ARG B 1 127 ? 4.23 -43.469 -54.094 1 17.95 127 ARG B N 1
ATOM 4522 C CA . ARG B 1 127 ? 5.594 -43.906 -54.375 1 17.95 127 ARG B CA 1
ATOM 4523 C C . ARG B 1 127 ? 6.594 -43.156 -53.5 1 17.95 127 ARG B C 1
ATOM 4525 O O . ARG B 1 127 ? 6.223 -42.219 -52.781 1 17.95 127 ARG B O 1
ATOM 4532 N N . ARG B 1 128 ? 7.695 -42.375 -54.094 1 16.98 128 ARG B N 1
ATOM 4533 C CA . ARG B 1 128 ? 9.094 -42.781 -54.219 1 16.98 128 ARG B CA 1
ATOM 4534 C C . ARG B 1 128 ? 9.984 -41.938 -53.312 1 16.98 128 ARG B C 1
ATOM 4536 O O . ARG B 1 128 ? 10.805 -42.5 -52.562 1 16.98 128 ARG B O 1
ATOM 4543 N N . ALA B 1 129 ? 10.273 -40.531 -53.469 1 17.77 129 ALA B N 1
ATOM 4544 C CA . ALA B 1 129 ? 11.641 -40.281 -53.938 1 17.77 129 ALA B CA 1
ATOM 4545 C C . ALA B 1 129 ? 12.602 -40.125 -52.781 1 17.77 129 ALA B C 1
ATOM 4547 O O . ALA B 1 129 ? 12.18 -39.812 -51.656 1 17.77 129 ALA B O 1
ATOM 4548 N N . PRO B 1 130 ? 13.867 -39.281 -53 1 17.06 130 PRO B N 1
ATOM 4549 C CA . PRO B 1 130 ? 15.281 -39.688 -52.906 1 17.06 130 PRO B CA 1
ATOM 4550 C C . PRO B 1 130 ? 15.93 -39.25 -51.594 1 17.06 130 PRO B C 1
ATOM 4552 O O . PRO B 1 130 ? 15.32 -38.562 -50.812 1 17.06 130 PRO B O 1
ATOM 4555 N N . ILE B 1 131 ? 17.047 -38.312 -51.656 1 17.19 131 ILE B N 1
ATOM 4556 C CA . ILE B 1 131 ? 18.469 -38.594 -51.5 1 17.19 131 ILE B CA 1
ATOM 4557 C C . ILE B 1 131 ? 18.938 -38.094 -50.125 1 17.19 131 ILE B C 1
ATOM 4559 O O . ILE B 1 131 ? 18.266 -37.281 -49.469 1 17.19 131 ILE B O 1
ATOM 4563 N N . ASN B 1 132 ? 20.172 -37.344 -50 1 16.86 132 ASN B N 1
ATOM 4564 C CA . ASN B 1 132 ? 21.5 -37.719 -49.531 1 16.86 132 ASN B CA 1
ATOM 4565 C C . ASN B 1 132 ? 21.844 -37.031 -48.219 1 16.86 132 ASN B C 1
ATOM 4567 O O . ASN B 1 132 ? 22.281 -37.688 -47.25 1 16.86 132 ASN B O 1
ATOM 4571 N N . LEU B 1 133 ? 22.203 -35.594 -48.125 1 18.12 133 LEU B N 1
ATOM 4572 C CA . LEU B 1 133 ? 23.578 -35.188 -47.844 1 18.12 133 LEU B CA 1
ATOM 4573 C C . LEU B 1 133 ? 23.797 -35 -46.344 1 18.12 133 LEU B C 1
ATOM 4575 O O . LEU B 1 133 ? 22.906 -34.562 -45.625 1 18.12 133 LEU B O 1
ATOM 4579 N N . THR B 1 134 ? 25.047 -35.344 -45.719 1 17.64 134 THR B N 1
ATOM 4580 C CA . THR B 1 134 ? 25.656 -35.812 -44.5 1 17.64 134 THR B CA 1
ATOM 4581 C C . THR B 1 134 ? 26.094 -34.656 -43.594 1 17.64 134 THR B C 1
ATOM 4583 O O . THR B 1 134 ? 26.562 -34.875 -42.469 1 17.64 134 THR B O 1
ATOM 4586 N N . PRO B 1 135 ? 25.703 -33.375 -43.625 1 20.27 135 PRO B N 1
ATOM 4587 C CA . PRO B 1 135 ? 26.859 -32.562 -43.219 1 20.27 135 PRO B CA 1
ATOM 4588 C C . PRO B 1 135 ? 27.234 -32.75 -41.75 1 20.27 135 PRO B C 1
ATOM 4590 O O . PRO B 1 135 ? 26.406 -33.156 -40.938 1 20.27 135 PRO B O 1
ATOM 4593 N N . PRO B 1 136 ? 28.578 -32.469 -41.281 1 18.67 136 PRO B N 1
ATOM 4594 C CA . PRO B 1 136 ? 29.438 -32.875 -40.156 1 18.67 136 PRO B CA 1
ATOM 4595 C C . PRO B 1 136 ? 29.078 -32.219 -38.844 1 18.67 136 PRO B C 1
ATOM 4597 O O . PRO B 1 136 ? 28.484 -31.141 -38.844 1 18.67 136 PRO B O 1
ATOM 4600 N N . ALA B 1 137 ? 29.438 -32.812 -37.5 1 18.86 137 ALA B N 1
ATOM 4601 C CA . ALA B 1 137 ? 29.078 -32.938 -36.094 1 18.86 137 ALA B CA 1
ATOM 4602 C C . ALA B 1 137 ? 29.859 -31.953 -35.25 1 18.86 137 ALA B C 1
ATOM 4604 O O . ALA B 1 137 ? 29.906 -32.062 -34.031 1 18.86 137 ALA B O 1
ATOM 4605 N N . SER B 1 138 ? 30.109 -30.672 -35.625 1 18.81 138 SER B N 1
ATOM 4606 C CA . SER B 1 138 ? 31.172 -29.969 -34.906 1 18.81 138 SER B CA 1
ATOM 4607 C C . SER B 1 138 ? 30.906 -29.953 -33.406 1 18.81 138 SER B C 1
ATOM 4609 O O . SER B 1 138 ? 29.75 -30.031 -32.969 1 18.81 138 SER B O 1
ATOM 4611 N N . ASN B 1 139 ? 32 -29.828 -32.406 1 19.3 139 ASN B N 1
ATOM 4612 C CA . ASN B 1 139 ? 32.562 -30.156 -31.094 1 19.3 139 ASN B CA 1
ATOM 4613 C C . ASN B 1 139 ? 32.094 -29.172 -30.016 1 19.3 139 ASN B C 1
ATOM 4615 O O . ASN B 1 139 ? 32.688 -29.094 -28.938 1 19.3 139 ASN B O 1
ATOM 4619 N N . SER B 1 140 ? 31.219 -28.266 -30.094 1 20 140 SER B N 1
ATOM 4620 C CA . SER B 1 140 ? 31.234 -27.172 -29.125 1 20 140 SER B CA 1
ATOM 4621 C C . SER B 1 140 ? 30.984 -27.672 -27.719 1 20 140 SER B C 1
ATOM 4623 O O . SER B 1 140 ? 29.875 -28.094 -27.391 1 20 140 SER B O 1
ATOM 4625 N N . SER B 1 141 ? 31.984 -28.172 -26.828 1 21.7 141 SER B N 1
ATOM 4626 C CA . SER B 1 141 ? 32.219 -28.891 -25.578 1 21.7 141 SER B CA 1
ATOM 4627 C C . SER B 1 141 ? 31.703 -28.094 -24.391 1 21.7 141 SER B C 1
ATOM 4629 O O . SER B 1 141 ? 31.141 -28.672 -23.453 1 21.7 141 SER B O 1
ATOM 4631 N N . LEU B 1 142 ? 32.281 -26.906 -23.969 1 21.2 142 LEU B N 1
ATOM 4632 C CA . LEU B 1 142 ? 32.75 -26.5 -22.656 1 21.2 142 LEU B CA 1
ATOM 4633 C C . LEU B 1 142 ? 31.578 -26.203 -21.719 1 21.2 142 LEU B C 1
ATOM 4635 O O . LEU B 1 142 ? 31.75 -26.203 -20.5 1 21.2 142 LEU B O 1
ATOM 4639 N N . ILE B 1 143 ? 30.594 -25.484 -22.078 1 23.92 143 ILE B N 1
ATOM 4640 C CA . ILE B 1 143 ? 29.781 -24.766 -21.094 1 23.92 143 ILE B CA 1
ATOM 4641 C C . ILE B 1 143 ? 29.078 -25.75 -20.172 1 23.92 143 ILE B C 1
ATOM 4643 O O . ILE B 1 143 ? 27.969 -26.219 -20.484 1 23.92 143 ILE B O 1
ATOM 4647 N N . ARG B 1 144 ? 29.688 -26.969 -19.812 1 26.12 144 ARG B N 1
ATOM 4648 C CA . ARG B 1 144 ? 29.172 -28.141 -19.094 1 26.12 144 ARG B CA 1
ATOM 4649 C C . ARG B 1 144 ? 28.984 -27.828 -17.625 1 26.12 144 ARG B C 1
ATOM 4651 O O . ARG B 1 144 ? 28.141 -28.453 -16.953 1 26.12 144 ARG B O 1
ATOM 4658 N N . ASN B 1 145 ? 30 -27.141 -16.875 1 27.84 145 ASN B N 1
ATOM 4659 C CA . ASN B 1 145 ? 30.188 -27.438 -15.461 1 27.84 145 ASN B CA 1
ATOM 4660 C C . ASN B 1 145 ? 29.094 -26.812 -14.594 1 27.84 145 ASN B C 1
ATOM 4662 O O . ASN B 1 145 ? 29.078 -27.031 -13.383 1 27.84 145 ASN B O 1
ATOM 4666 N N . SER B 1 146 ? 28.797 -25.578 -14.727 1 30.45 146 SER B N 1
ATOM 4667 C CA . SER B 1 146 ? 27.953 -24.922 -13.727 1 30.45 146 SER B CA 1
ATOM 4668 C C . SER B 1 146 ? 26.672 -25.719 -13.484 1 30.45 146 SER B C 1
ATOM 4670 O O . SER B 1 146 ? 25.734 -25.219 -12.852 1 30.45 146 SER B O 1
ATOM 4672 N N . ASN B 1 147 ? 26.562 -26.922 -14.047 1 30.66 147 ASN B N 1
ATOM 4673 C CA . ASN B 1 147 ? 25.531 -27.953 -14.062 1 30.66 147 ASN B CA 1
ATOM 4674 C C . ASN B 1 147 ? 25.375 -28.609 -12.688 1 30.66 147 ASN B C 1
ATOM 4676 O O . ASN B 1 147 ? 24.719 -29.641 -12.562 1 30.66 147 ASN B O 1
ATOM 4680 N N . ILE B 1 148 ? 26.391 -28.453 -11.742 1 32.38 148 ILE B N 1
ATOM 4681 C CA . ILE B 1 148 ? 26.5 -29.344 -10.594 1 32.38 148 ILE B CA 1
ATOM 4682 C C . ILE B 1 148 ? 25.359 -29.062 -9.625 1 32.38 148 ILE B C 1
ATOM 4684 O O . ILE B 1 148 ? 25.266 -29.703 -8.57 1 32.38 148 ILE B O 1
ATOM 4688 N N . ILE B 1 149 ? 24.938 -27.828 -9.336 1 37.34 149 ILE B N 1
ATOM 4689 C CA . ILE B 1 149 ? 23.797 -27.844 -8.422 1 37.34 149 ILE B CA 1
ATOM 4690 C C . ILE B 1 149 ? 22.75 -28.844 -8.906 1 37.34 149 ILE B C 1
ATOM 4692 O O . ILE B 1 149 ? 22.031 -28.578 -9.867 1 37.34 149 ILE B O 1
ATOM 4696 N N . GLY B 1 150 ? 23.125 -30 -9.312 1 34.47 150 GLY B N 1
ATOM 4697 C CA . GLY B 1 150 ? 22.547 -31.203 -9.883 1 34.47 150 GLY B CA 1
ATOM 4698 C C . GLY B 1 150 ? 21.219 -31.562 -9.258 1 34.47 150 GLY B C 1
ATOM 4699 O O . GLY B 1 150 ? 20.844 -31.047 -8.203 1 34.47 150 GLY B O 1
ATOM 4700 N N . LYS B 1 151 ? 20.344 -32.375 -9.938 1 41.31 151 LYS B N 1
ATOM 4701 C CA . LYS B 1 151 ? 19.031 -33 -9.891 1 41.31 151 LYS B CA 1
ATOM 4702 C C . LYS B 1 151 ? 18.828 -33.781 -8.594 1 41.31 151 LYS B C 1
ATOM 4704 O O . LYS B 1 151 ? 18.031 -34.688 -8.539 1 41.31 151 LYS B O 1
ATOM 4709 N N . SER B 1 152 ? 19.734 -33.906 -7.586 1 43.28 152 SER B N 1
ATOM 4710 C CA . SER B 1 152 ? 19.266 -34.844 -6.559 1 43.28 152 SER B CA 1
ATOM 4711 C C . SER B 1 152 ? 18.125 -34.219 -5.746 1 43.28 152 SER B C 1
ATOM 4713 O O . SER B 1 152 ? 18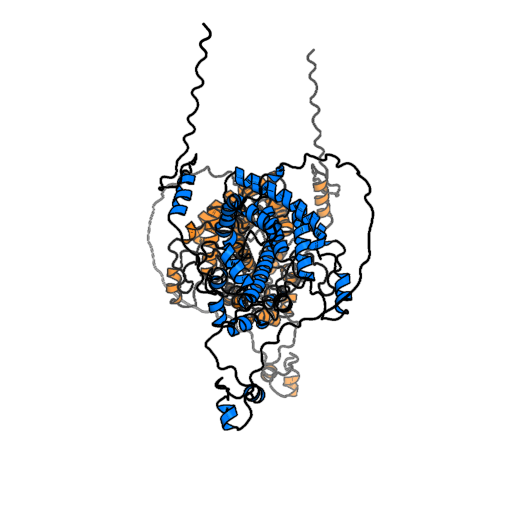.234 -33.125 -5.246 1 43.28 152 SER B O 1
ATOM 4715 N N . PRO B 1 153 ? 16.906 -34.688 -5.922 1 49.25 153 PRO B N 1
ATOM 4716 C CA . PRO B 1 153 ? 15.688 -34.281 -5.211 1 49.25 153 PRO B CA 1
ATOM 4717 C C . PRO B 1 153 ? 15.938 -34 -3.729 1 49.25 153 PRO B C 1
ATOM 4719 O O . PRO B 1 153 ? 15.289 -33.125 -3.145 1 49.25 153 PRO B O 1
ATOM 4722 N N . CYS B 1 154 ? 16.906 -34.781 -3.055 1 50.94 154 CYS B N 1
ATOM 4723 C CA . CYS B 1 154 ? 17.109 -34.75 -1.612 1 50.94 154 CYS B CA 1
ATOM 4724 C C . CYS B 1 154 ? 17.688 -33.375 -1.199 1 50.94 154 CYS B C 1
ATOM 4726 O O . CYS B 1 154 ? 17.406 -32.906 -0.108 1 50.94 154 CYS B O 1
ATOM 4728 N N . ARG B 1 155 ? 18.422 -32.656 -2.012 1 66.06 155 ARG B N 1
ATOM 4729 C CA . ARG B 1 155 ? 19.172 -31.469 -1.565 1 66.06 155 ARG B CA 1
ATOM 4730 C C . ARG B 1 155 ? 18.344 -30.203 -1.728 1 66.06 155 ARG B C 1
ATOM 4732 O O . ARG B 1 155 ? 18.594 -29.203 -1.05 1 66.06 155 ARG B O 1
ATOM 4739 N N . THR B 1 156 ? 17.203 -30.234 -2.41 1 84.06 156 THR B N 1
ATOM 4740 C CA . THR B 1 156 ? 16.453 -29.016 -2.699 1 84.06 156 THR B CA 1
ATOM 4741 C C . THR B 1 156 ? 15.258 -28.891 -1.771 1 84.06 156 THR B C 1
ATOM 4743 O O . THR B 1 156 ? 14.758 -27.797 -1.542 1 84.06 156 THR B O 1
ATOM 4746 N N . LEU B 1 157 ? 14.875 -30.016 -1.094 1 87.19 157 LEU B N 1
ATOM 4747 C CA . LEU B 1 157 ? 13.617 -30.094 -0.358 1 87.19 157 LEU B CA 1
ATOM 4748 C C . LEU B 1 157 ? 13.641 -29.172 0.856 1 87.19 157 LEU B C 1
ATOM 4750 O O . LEU B 1 157 ? 12.656 -28.484 1.139 1 87.19 157 LEU B O 1
ATOM 4754 N N . PRO B 1 158 ? 14.797 -29.078 1.5 1 91.81 158 PRO B N 1
ATOM 4755 C CA . PRO B 1 158 ? 14.797 -28.188 2.66 1 91.81 158 PRO B CA 1
ATOM 4756 C C . PRO B 1 158 ? 14.555 -26.734 2.281 1 91.81 158 PRO B C 1
ATOM 4758 O O . PRO B 1 158 ? 13.922 -25.984 3.037 1 91.81 158 PRO B O 1
ATOM 4761 N N . TYR B 1 159 ? 15.008 -26.344 1.137 1 94.88 159 TYR B N 1
ATOM 4762 C CA . TYR B 1 159 ? 14.836 -24.969 0.712 1 94.88 159 TYR B CA 1
ATOM 4763 C C . TYR B 1 159 ? 13.414 -24.703 0.232 1 94.88 159 TYR B C 1
ATOM 4765 O O . TYR B 1 159 ? 12.867 -23.625 0.432 1 94.88 159 TYR B O 1
ATOM 4773 N N . ILE B 1 160 ? 12.844 -25.672 -0.382 1 95.75 160 ILE B N 1
ATOM 4774 C CA . ILE B 1 160 ? 11.445 -25.562 -0.762 1 95.75 160 ILE B CA 1
ATOM 4775 C C . ILE B 1 160 ? 10.578 -25.469 0.49 1 95.75 160 ILE B C 1
ATOM 4777 O O . ILE B 1 160 ? 9.641 -24.656 0.544 1 95.75 160 ILE B O 1
ATOM 4781 N N . GLN B 1 161 ? 10.922 -26.234 1.481 1 95 161 GLN B N 1
ATOM 4782 C CA . GLN B 1 161 ? 10.203 -26.156 2.75 1 95 161 GLN B CA 1
ATOM 4783 C C . GLN B 1 161 ? 10.383 -24.797 3.41 1 95 161 GLN B C 1
ATOM 4785 O O . GLN B 1 161 ? 9.43 -24.234 3.949 1 95 161 GLN B O 1
ATOM 4790 N N . ALA B 1 162 ? 11.578 -24.297 3.33 1 96.81 162 ALA B N 1
ATOM 4791 C CA . ALA B 1 162 ? 11.836 -22.969 3.885 1 96.81 162 ALA B CA 1
ATOM 4792 C C . ALA B 1 162 ? 11 -21.906 3.186 1 96.81 162 ALA B C 1
ATOM 4794 O O . ALA B 1 162 ? 10.484 -20.984 3.83 1 96.81 162 ALA B O 1
ATOM 4795 N N . TYR B 1 163 ? 10.867 -22.031 1.894 1 97.69 163 TYR B N 1
ATOM 4796 C CA . TYR B 1 163 ? 10.023 -21.109 1.138 1 97.69 163 TYR B CA 1
ATOM 4797 C C . TYR B 1 163 ? 8.602 -21.094 1.697 1 97.69 163 TYR B C 1
ATOM 4799 O O . TYR B 1 163 ? 8.062 -20.031 2.004 1 97.69 163 TYR B O 1
ATOM 4807 N N . PHE B 1 164 ? 8 -22.234 1.839 1 96.5 164 PHE B N 1
ATOM 4808 C CA . PHE B 1 164 ? 6.594 -22.328 2.201 1 96.5 164 PHE B CA 1
ATOM 4809 C C . PHE B 1 164 ? 6.395 -22.016 3.682 1 96.5 164 PHE B C 1
ATOM 4811 O O . PHE B 1 164 ? 5.332 -21.547 4.086 1 96.5 164 PHE B O 1
ATOM 4818 N N . GLU B 1 165 ? 7.359 -22.156 4.473 1 95.56 165 GLU B N 1
ATOM 4819 C CA . GLU B 1 165 ? 7.227 -21.906 5.906 1 95.56 165 GLU B CA 1
ATOM 4820 C C . GLU B 1 165 ? 7.484 -20.438 6.242 1 95.56 165 GLU B C 1
ATOM 4822 O O . GLU B 1 165 ? 6.801 -19.875 7.094 1 95.56 165 GLU B O 1
ATOM 4827 N N . LYS B 1 166 ? 8.414 -19.844 5.555 1 96.06 166 LYS B N 1
ATOM 4828 C CA . LYS B 1 166 ? 8.875 -18.516 5.98 1 96.06 166 LYS B CA 1
ATOM 4829 C C . LYS B 1 166 ? 8.406 -17.438 5.012 1 96.06 166 LYS B C 1
ATOM 4831 O O . LYS B 1 166 ? 8.055 -16.328 5.43 1 96.06 166 LYS B O 1
ATOM 4836 N N . PHE B 1 167 ? 8.414 -17.688 3.744 1 97.19 167 PHE B N 1
ATOM 4837 C CA . PHE B 1 167 ? 8.125 -16.672 2.74 1 97.19 167 PHE B CA 1
ATOM 4838 C C . PHE B 1 167 ? 6.652 -16.719 2.338 1 97.19 167 PHE B C 1
ATOM 4840 O O . PHE B 1 167 ? 5.992 -15.672 2.285 1 97.19 167 PHE B O 1
ATOM 4847 N N . HIS B 1 168 ? 6.09 -17.891 2.123 1 97.19 168 HIS B N 1
ATOM 4848 C CA . HIS B 1 168 ? 4.754 -18.109 1.585 1 97.19 168 HIS B CA 1
ATOM 4849 C C . HIS B 1 168 ? 3.691 -17.422 2.436 1 97.19 168 HIS B C 1
ATOM 4851 O O . HIS B 1 168 ? 2.721 -16.875 1.905 1 97.19 168 HIS B O 1
ATOM 4857 N N . PRO B 1 169 ? 3.785 -17.344 3.725 1 94.31 169 PRO B N 1
ATOM 4858 C CA . PRO B 1 169 ? 2.77 -16.656 4.527 1 94.31 169 PRO B CA 1
ATOM 4859 C C . PRO B 1 169 ? 2.623 -15.172 4.152 1 94.31 169 PRO B C 1
ATOM 4861 O O . PRO B 1 169 ? 1.554 -14.594 4.34 1 94.31 169 PRO B O 1
ATOM 4864 N N . HIS B 1 170 ? 3.656 -14.625 3.586 1 93.38 170 HIS B N 1
ATOM 4865 C CA . HIS B 1 170 ? 3.633 -13.211 3.217 1 93.38 170 HIS B CA 1
ATOM 4866 C C . HIS B 1 170 ? 3.227 -13.031 1.759 1 93.38 170 HIS B C 1
ATOM 4868 O O . HIS B 1 170 ? 2.771 -11.953 1.366 1 93.38 170 HIS B O 1
ATOM 4874 N N . TRP B 1 171 ? 3.469 -14.023 1.011 1 96.81 171 TRP B N 1
ATOM 4875 C CA . TRP B 1 171 ? 3.152 -14.008 -0.414 1 96.81 171 TRP B CA 1
ATOM 4876 C C . TRP B 1 171 ? 2.488 -15.312 -0.834 1 96.81 171 TRP B C 1
ATOM 4878 O O . TRP B 1 171 ? 3.084 -16.125 -1.558 1 96.81 171 TRP B O 1
ATOM 4888 N N . PRO B 1 172 ? 1.238 -15.461 -0.439 1 96.88 172 PRO B N 1
ATOM 4889 C CA . PRO B 1 172 ? 0.596 -16.766 -0.613 1 96.88 172 PRO B CA 1
ATOM 4890 C C . PRO B 1 172 ? -0.04 -16.938 -1.991 1 96.88 172 PRO B C 1
ATOM 4892 O O . PRO B 1 172 ? -1.246 -17.172 -2.096 1 96.88 172 PRO B O 1
ATOM 4895 N N . PHE B 1 173 ? 0.809 -16.984 -3.061 1 97.69 173 PHE B N 1
ATOM 4896 C CA . PHE B 1 173 ? 0.195 -17.094 -4.379 1 97.69 173 PHE B CA 1
ATOM 4897 C C . PHE B 1 173 ? 0.583 -18.406 -5.051 1 97.69 173 PHE B C 1
ATOM 4899 O O . PHE B 1 173 ? 0.146 -18.688 -6.168 1 97.69 173 PHE B O 1
ATOM 4906 N N . LEU B 1 174 ? 1.407 -19.234 -4.395 1 97.5 174 LEU B N 1
ATOM 4907 C CA . LEU B 1 174 ? 1.616 -20.625 -4.805 1 97.5 174 LEU B CA 1
ATOM 4908 C C . LEU B 1 174 ? 0.816 -21.578 -3.92 1 97.5 174 LEU B C 1
ATOM 4910 O O . LEU B 1 174 ? 0.792 -21.422 -2.697 1 97.5 174 LEU B O 1
ATOM 4914 N N . HIS B 1 175 ? 0.133 -22.375 -4.516 1 95.75 175 HIS B N 1
ATOM 4915 C CA . HIS B 1 175 ? -0.645 -23.344 -3.746 1 95.75 175 HIS B CA 1
ATOM 4916 C C . HIS B 1 175 ? 0.237 -24.469 -3.223 1 95.75 175 HIS B C 1
ATOM 4918 O O . HIS B 1 175 ? 0.703 -25.312 -3.994 1 95.75 175 HIS B O 1
ATOM 4924 N N . ARG B 1 176 ? 0.343 -24.547 -1.973 1 93.75 176 ARG B N 1
ATOM 4925 C CA . ARG B 1 176 ? 1.293 -25.438 -1.334 1 93.75 176 ARG B CA 1
ATOM 4926 C C . ARG B 1 176 ? 0.915 -26.906 -1.584 1 93.75 176 ARG B C 1
ATOM 4928 O O . ARG B 1 176 ? 1.775 -27.734 -1.893 1 93.75 176 ARG B O 1
ATOM 4935 N N . ALA B 1 177 ? -0.312 -27.219 -1.49 1 90.5 177 ALA B N 1
ATOM 4936 C CA . ALA B 1 177 ? -0.766 -28.609 -1.55 1 90.5 177 ALA B CA 1
ATOM 4937 C C . ALA B 1 177 ? -0.554 -29.188 -2.941 1 90.5 177 ALA B C 1
ATOM 4939 O O . ALA B 1 177 ? -0.332 -30.391 -3.088 1 90.5 177 ALA B O 1
ATOM 4940 N N . THR B 1 178 ? -0.588 -28.375 -3.984 1 89.75 178 THR B N 1
ATOM 4941 C CA . THR B 1 178 ? -0.48 -28.875 -5.348 1 89.75 178 THR B CA 1
ATOM 4942 C C . THR B 1 178 ? 0.917 -28.625 -5.906 1 89.75 178 THR B C 1
ATOM 4944 O O . THR B 1 178 ? 1.229 -29.047 -7.023 1 89.75 178 THR B O 1
ATOM 4947 N N . PHE B 1 179 ? 1.766 -27.969 -5.141 1 92.75 179 PHE B N 1
ATOM 4948 C CA . PHE B 1 179 ? 3.125 -27.734 -5.613 1 92.75 179 PHE B CA 1
ATOM 4949 C C . PHE B 1 179 ? 3.953 -29.016 -5.551 1 92.75 179 PHE B C 1
ATOM 4951 O O . PHE B 1 179 ? 4.137 -29.594 -4.477 1 92.75 179 PHE B O 1
ATOM 4958 N N . ASP B 1 180 ? 4.398 -29.406 -6.688 1 89.5 180 ASP B N 1
ATOM 4959 C CA . ASP B 1 180 ? 5.227 -30.609 -6.809 1 89.5 180 ASP B CA 1
ATOM 4960 C C . ASP B 1 180 ? 6.504 -30.312 -7.59 1 89.5 180 ASP B C 1
ATOM 4962 O O . ASP B 1 180 ? 6.469 -30.156 -8.812 1 89.5 180 ASP B O 1
ATOM 4966 N N . PRO B 1 181 ? 7.629 -30.359 -6.945 1 90.81 181 PRO B N 1
ATOM 4967 C CA . PRO B 1 181 ? 8.891 -29.984 -7.594 1 90.81 181 PRO B CA 1
ATOM 4968 C C . PRO B 1 181 ? 9.227 -30.875 -8.789 1 90.81 181 PRO B C 1
ATOM 4970 O O . PRO B 1 181 ? 9.93 -30.438 -9.703 1 90.81 181 PRO B O 1
ATOM 4973 N N . ASP B 1 182 ? 8.703 -32.031 -8.812 1 88.94 182 ASP B N 1
ATOM 4974 C CA . ASP B 1 182 ? 9.031 -32.969 -9.883 1 88.94 182 ASP B CA 1
ATOM 4975 C C . ASP B 1 182 ? 8.188 -32.719 -11.125 1 88.94 182 ASP B C 1
ATOM 4977 O O . ASP B 1 182 ? 8.562 -33.125 -12.234 1 88.94 182 ASP B O 1
ATOM 4981 N N . HIS B 1 183 ? 7.07 -32.031 -11.008 1 89.88 183 HIS B N 1
ATOM 4982 C CA . HIS B 1 183 ? 6.168 -31.828 -12.133 1 89.88 183 HIS B CA 1
ATOM 4983 C C . HIS B 1 183 ? 6.074 -30.344 -12.523 1 89.88 183 HIS B C 1
ATOM 4985 O O . HIS B 1 183 ? 5.531 -30.016 -13.578 1 89.88 183 HIS B O 1
ATOM 4991 N N . GLU B 1 184 ? 6.59 -29.531 -11.688 1 92.06 184 GLU B N 1
ATOM 4992 C CA . GLU B 1 184 ? 6.594 -28.109 -12 1 92.06 184 GLU B CA 1
ATOM 4993 C C . GLU B 1 184 ? 7.699 -27.766 -13 1 92.06 184 GLU B C 1
ATOM 4995 O O . GLU B 1 184 ? 8.727 -28.453 -13.055 1 92.06 184 GLU B O 1
ATOM 5000 N N . PRO B 1 185 ? 7.477 -26.766 -13.828 1 92 185 PRO B N 1
ATOM 5001 C CA . PRO B 1 185 ? 8.586 -26.297 -14.664 1 92 185 PRO B CA 1
ATOM 5002 C C . PRO B 1 185 ? 9.836 -25.984 -13.852 1 92 185 PRO B C 1
ATOM 5004 O O . PRO B 1 185 ? 9.75 -25.406 -12.766 1 92 185 PRO B O 1
ATOM 5007 N N . PRO B 1 186 ? 10.969 -26.375 -14.375 1 93 186 PRO B N 1
ATOM 5008 C CA . PRO B 1 186 ? 12.211 -26.172 -13.641 1 93 186 PRO B CA 1
ATOM 5009 C C . PRO B 1 186 ? 12.422 -24.719 -13.234 1 93 186 PRO B C 1
ATOM 5011 O O . PRO B 1 186 ? 12.938 -24.453 -12.141 1 93 186 PRO B O 1
ATOM 5014 N N . PHE B 1 187 ? 12.023 -23.859 -14.062 1 94.38 187 PHE B N 1
ATOM 5015 C CA . PHE B 1 187 ? 12.203 -22.438 -13.766 1 94.38 187 PHE B CA 1
ATOM 5016 C C . PHE B 1 187 ? 11.492 -22.062 -12.469 1 94.38 187 PHE B C 1
ATOM 5018 O O . PHE B 1 187 ? 12.047 -21.344 -11.633 1 94.38 187 PHE B O 1
ATOM 5025 N N . LEU B 1 188 ? 10.312 -22.438 -12.305 1 96.44 188 LEU B N 1
ATOM 5026 C CA . LEU B 1 188 ? 9.555 -22.125 -11.102 1 96.44 188 LEU B CA 1
ATOM 5027 C C . LEU B 1 188 ? 10.188 -22.766 -9.867 1 96.44 188 LEU B C 1
ATOM 5029 O O . LEU B 1 188 ? 10.305 -22.125 -8.82 1 96.44 188 LEU B O 1
ATOM 5033 N N . VAL B 1 189 ? 10.594 -24.031 -10.055 1 96.44 189 VAL B N 1
ATOM 5034 C CA . VAL B 1 189 ? 11.211 -24.734 -8.938 1 96.44 189 VAL B CA 1
ATOM 5035 C C . VAL B 1 189 ? 12.477 -24.016 -8.492 1 96.44 189 VAL B C 1
ATOM 5037 O O . VAL B 1 189 ? 12.695 -23.797 -7.301 1 96.44 189 VAL B O 1
ATOM 5040 N N . GLN B 1 190 ? 13.234 -23.609 -9.445 1 96.81 190 GLN B N 1
ATOM 5041 C CA . GLN B 1 190 ? 14.469 -22.891 -9.141 1 96.81 190 GLN B CA 1
ATOM 5042 C C . GLN B 1 190 ? 14.172 -21.531 -8.492 1 96.81 190 GLN B C 1
ATOM 5044 O O . GLN B 1 190 ? 14.906 -21.094 -7.613 1 96.81 190 GLN B O 1
ATOM 5049 N N . SER B 1 191 ? 13.102 -20.891 -8.938 1 97.69 191 SER B N 1
ATOM 5050 C CA . SER B 1 191 ? 12.719 -19.609 -8.328 1 97.69 191 SER B CA 1
ATOM 5051 C C . SER B 1 191 ? 12.312 -19.797 -6.875 1 97.69 191 SER B C 1
ATOM 5053 O O . SER B 1 191 ? 12.68 -18.984 -6.016 1 97.69 191 SER B O 1
ATOM 5055 N N . VAL B 1 192 ? 11.57 -20.828 -6.625 1 98.06 192 VAL B N 1
ATOM 5056 C CA . VAL B 1 192 ? 11.156 -21.141 -5.262 1 98.06 192 VAL B CA 1
ATOM 5057 C C . VAL B 1 192 ? 12.391 -21.453 -4.414 1 98.06 192 VAL B C 1
ATOM 5059 O O . VAL B 1 192 ? 12.516 -20.969 -3.285 1 98.06 192 VAL B O 1
ATOM 5062 N N . MET B 1 193 ? 13.305 -22.219 -4.938 1 97.12 193 MET B N 1
ATOM 5063 C CA . MET B 1 193 ? 14.539 -22.562 -4.242 1 97.12 193 MET B CA 1
ATOM 5064 C C . MET B 1 193 ? 15.367 -21.312 -3.943 1 97.12 193 MET B C 1
ATOM 5066 O O . MET B 1 193 ? 15.953 -21.203 -2.865 1 97.12 193 MET B O 1
ATOM 5070 N N . MET B 1 194 ? 15.398 -20.453 -4.891 1 97.69 194 MET B N 1
ATOM 5071 C CA . MET B 1 194 ? 16.125 -19.188 -4.73 1 97.69 194 MET B CA 1
ATOM 5072 C C . MET B 1 194 ? 15.656 -18.453 -3.482 1 97.69 194 MET B C 1
ATOM 5074 O O . MET B 1 194 ? 16.469 -18.062 -2.645 1 97.69 194 MET B O 1
ATOM 5078 N N . ILE B 1 195 ? 14.359 -18.297 -3.367 1 98 195 ILE B N 1
ATOM 5079 C CA . ILE B 1 195 ? 13.797 -17.609 -2.205 1 98 195 ILE B CA 1
ATOM 5080 C C . ILE B 1 195 ? 14.062 -18.438 -0.946 1 98 195 ILE B C 1
ATOM 5082 O O . ILE B 1 195 ? 14.375 -17.891 0.109 1 98 195 ILE B O 1
ATOM 5086 N N . GLY B 1 196 ? 13.906 -19.766 -1.084 1 97.75 196 GLY B N 1
ATOM 5087 C CA . GLY B 1 196 ? 14.18 -20.641 0.041 1 97.75 196 GLY B CA 1
ATOM 5088 C C . GLY B 1 196 ? 15.602 -20.5 0.569 1 97.75 196 GLY B C 1
ATOM 5089 O O . GLY B 1 196 ? 15.812 -20.453 1.782 1 97.75 196 GLY B O 1
ATOM 5090 N N . LEU B 1 197 ? 16.531 -20.5 -0.282 1 96.75 197 LEU B N 1
ATOM 5091 C CA . LEU B 1 197 ? 17.938 -20.297 0.082 1 96.75 197 LEU B CA 1
ATOM 5092 C C . LEU B 1 197 ? 18.125 -18.984 0.835 1 96.75 197 LEU B C 1
ATOM 5094 O O . LEU B 1 197 ? 18.812 -18.953 1.859 1 96.75 197 LEU B O 1
ATOM 5098 N N . TRP B 1 198 ? 17.469 -17.984 0.416 1 96 198 TRP B N 1
ATOM 5099 C CA . TRP B 1 198 ? 17.625 -16.656 0.976 1 96 198 TRP B CA 1
ATOM 5100 C C . TRP B 1 198 ? 17.062 -16.578 2.393 1 96 198 TRP B C 1
ATOM 5102 O O . TRP B 1 198 ? 17.703 -16.031 3.291 1 96 198 TRP B O 1
ATOM 5112 N N . VAL B 1 199 ? 15.945 -17.141 2.635 1 96.06 199 VAL B N 1
ATOM 5113 C CA . VAL B 1 199 ? 15.219 -16.938 3.885 1 96.06 199 VAL B CA 1
ATOM 5114 C C . VAL B 1 199 ? 15.836 -17.797 4.984 1 96.06 199 VAL B C 1
ATOM 5116 O O . VAL B 1 199 ? 15.531 -17.609 6.168 1 96.06 199 VAL B O 1
ATOM 5119 N N . THR B 1 200 ? 16.656 -18.734 4.656 1 93.5 200 THR B N 1
ATOM 5120 C CA . THR B 1 200 ? 17.359 -19.516 5.672 1 93.5 200 THR B CA 1
ATOM 5121 C C . THR B 1 200 ? 18.266 -18.625 6.508 1 93.5 200 THR B C 1
ATOM 5123 O O . THR B 1 200 ? 18.531 -18.922 7.676 1 93.5 200 THR B O 1
ATOM 5126 N N . GLY B 1 201 ? 18.906 -17.594 5.863 1 90.88 201 GLY B N 1
ATOM 5127 C CA . GLY B 1 201 ? 19.688 -16.609 6.598 1 90.88 201 GLY B CA 1
ATOM 5128 C C . GLY B 1 201 ? 21.172 -16.938 6.625 1 90.88 201 GLY B C 1
ATOM 5129 O O . GLY B 1 201 ? 21.984 -16.109 7.035 1 90.88 201 GLY B O 1
ATOM 5130 N N . GLU B 1 202 ? 21.516 -18.109 6.273 1 91.31 202 GLU B N 1
ATOM 5131 C CA . GLU B 1 202 ? 22.922 -18.5 6.246 1 91.31 202 GLU B CA 1
ATOM 5132 C C . GLU B 1 202 ? 23.672 -17.797 5.129 1 91.31 202 GLU B C 1
ATOM 5134 O O . GLU B 1 202 ? 23.156 -17.656 4.012 1 91.31 202 GLU B O 1
ATOM 5139 N N . GLU B 1 203 ? 24.859 -17.422 5.375 1 90.69 203 GLU B N 1
ATOM 5140 C CA . GLU B 1 203 ? 25.641 -16.609 4.445 1 90.69 203 GLU B CA 1
ATOM 5141 C C . GLU B 1 203 ? 25.891 -17.359 3.137 1 90.69 203 GLU B C 1
ATOM 5143 O O . GLU B 1 203 ? 25.703 -16.797 2.053 1 90.69 203 GLU B O 1
ATOM 5148 N N . ASN B 1 204 ? 26.281 -18.578 3.299 1 93.12 204 ASN B N 1
ATOM 5149 C CA . ASN B 1 204 ? 26.531 -19.359 2.096 1 93.12 204 ASN B CA 1
ATOM 5150 C C . ASN B 1 204 ? 25.266 -19.547 1.27 1 93.12 204 ASN B C 1
ATOM 5152 O O . ASN B 1 204 ? 25.297 -19.484 0.039 1 93.12 204 ASN B O 1
ATOM 5156 N N . ALA B 1 205 ? 24.203 -19.812 1.928 1 94.06 205 ALA B N 1
ATOM 5157 C CA . ALA B 1 205 ? 22.922 -19.984 1.256 1 94.06 205 ALA B CA 1
ATOM 5158 C C . ALA B 1 205 ? 22.469 -18.703 0.568 1 94.06 205 ALA B C 1
ATOM 5160 O O . ALA B 1 205 ? 21.953 -18.734 -0.545 1 94.06 205 ALA B O 1
ATOM 5161 N N . ARG B 1 206 ? 22.719 -17.641 1.165 1 93.81 206 ARG B N 1
ATOM 5162 C CA . ARG B 1 206 ? 22.344 -16.344 0.587 1 93.81 206 ARG B CA 1
ATOM 5163 C C . ARG B 1 206 ? 23.172 -16.047 -0.649 1 93.81 206 ARG B C 1
ATOM 5165 O O . ARG B 1 206 ? 22.672 -15.5 -1.632 1 93.81 206 ARG B O 1
ATOM 5172 N N . HIS B 1 207 ? 24.422 -16.375 -0.583 1 93.81 207 HIS B N 1
ATOM 5173 C CA . HIS B 1 207 ? 25.25 -16.203 -1.762 1 93.81 207 HIS B CA 1
ATOM 5174 C C . HIS B 1 207 ? 24.781 -17.094 -2.914 1 93.81 207 HIS B C 1
ATOM 5176 O O . HIS B 1 207 ? 24.75 -16.641 -4.066 1 93.81 207 HIS B O 1
ATOM 5182 N N . ALA B 1 208 ? 24.391 -18.297 -2.541 1 95.38 208 ALA B N 1
ATOM 5183 C CA . ALA B 1 208 ? 23.859 -19.203 -3.549 1 95.38 208 ALA B CA 1
ATOM 5184 C C . ALA B 1 208 ? 22.578 -18.641 -4.168 1 95.38 208 ALA B C 1
ATOM 5186 O O . ALA B 1 208 ? 22.328 -18.812 -5.367 1 95.38 208 ALA B O 1
ATOM 5187 N N . ALA B 1 209 ? 21.719 -18.062 -3.367 1 96.75 209 ALA B N 1
ATOM 5188 C CA . ALA B 1 209 ? 20.484 -17.453 -3.857 1 96.75 209 ALA B CA 1
ATOM 5189 C C . ALA B 1 209 ? 20.781 -16.328 -4.859 1 96.75 209 ALA B C 1
ATOM 5191 O O . ALA B 1 209 ? 20.125 -16.234 -5.898 1 96.75 209 ALA B O 1
ATOM 5192 N N . ILE B 1 210 ? 21.766 -15.539 -4.594 1 94.94 210 ILE B N 1
ATOM 5193 C CA . ILE B 1 210 ? 22.156 -14.438 -5.465 1 94.94 210 ILE B CA 1
ATOM 5194 C C . ILE B 1 210 ? 22.672 -14.992 -6.797 1 94.94 210 ILE B C 1
ATOM 5196 O O . ILE B 1 210 ? 22.297 -14.492 -7.863 1 94.94 210 ILE B O 1
ATOM 5200 N N . ASP B 1 211 ? 23.422 -16 -6.695 1 95.19 211 ASP B N 1
ATOM 5201 C CA . ASP B 1 211 ? 23.938 -16.656 -7.898 1 95.19 211 ASP B CA 1
ATOM 5202 C C . ASP B 1 211 ? 22.797 -17.219 -8.742 1 95.19 211 ASP B C 1
ATOM 5204 O O . ASP B 1 211 ? 22.797 -17.078 -9.969 1 95.19 211 ASP B O 1
ATOM 5208 N N . LEU B 1 212 ? 21.922 -17.859 -8.086 1 96.25 212 LEU B N 1
ATOM 5209 C CA . LEU B 1 212 ? 20.781 -18.438 -8.781 1 96.25 212 LEU B CA 1
ATOM 5210 C C . LEU B 1 212 ? 19.938 -17.344 -9.445 1 96.25 212 LEU B C 1
ATOM 5212 O O . LEU B 1 212 ? 19.438 -17.531 -10.555 1 96.25 212 LEU B O 1
ATOM 5216 N N . HIS B 1 213 ? 19.766 -16.266 -8.797 1 96.12 213 HIS B N 1
ATOM 5217 C CA . HIS B 1 213 ? 19.031 -15.133 -9.359 1 96.12 213 HIS B CA 1
ATOM 5218 C C . HIS B 1 213 ? 19.656 -14.672 -10.664 1 96.12 213 HIS B C 1
ATOM 5220 O O . HIS B 1 213 ? 18.938 -14.383 -11.633 1 96.12 213 HIS B O 1
ATOM 5226 N N . GLU B 1 214 ? 20.922 -14.641 -10.734 1 93.31 214 GLU B N 1
ATOM 5227 C CA . GLU B 1 214 ? 21.641 -14.234 -11.938 1 93.31 214 GLU B CA 1
ATOM 5228 C C . GLU B 1 214 ? 21.422 -15.234 -13.07 1 93.31 214 GLU B C 1
ATOM 5230 O O . GLU B 1 214 ? 21.156 -14.836 -14.211 1 93.31 214 GLU B O 1
ATOM 5235 N N . LYS B 1 215 ? 21.484 -16.453 -12.711 1 94.19 215 LYS B N 1
ATOM 5236 C CA . LYS B 1 215 ? 21.281 -17.5 -13.711 1 94.19 215 LYS B CA 1
ATOM 5237 C C . LYS B 1 215 ? 19.844 -17.453 -14.242 1 94.19 215 LYS B C 1
ATOM 5239 O O . LYS B 1 215 ? 19.625 -17.625 -15.445 1 94.19 215 LYS B O 1
ATOM 5244 N N . LEU B 1 216 ? 18.922 -17.25 -13.367 1 95.19 216 LEU B N 1
ATOM 5245 C CA . LEU B 1 216 ? 17.516 -17.219 -13.758 1 95.19 216 LEU B CA 1
ATOM 5246 C C . LEU B 1 216 ? 17.219 -16 -14.633 1 95.19 216 LEU B C 1
ATOM 5248 O O . LEU B 1 216 ? 16.359 -16.062 -15.508 1 95.19 216 LEU B O 1
ATOM 5252 N N . THR B 1 217 ? 17.906 -14.93 -14.398 1 92.25 217 THR B N 1
ATOM 5253 C CA . THR B 1 217 ? 17.766 -13.742 -15.234 1 92.25 217 THR B CA 1
ATOM 5254 C C . THR B 1 217 ? 18.047 -14.07 -16.703 1 92.25 217 THR B C 1
ATOM 5256 O O . THR B 1 217 ? 17.281 -13.703 -17.594 1 92.25 217 THR B O 1
ATOM 5259 N N . LEU B 1 218 ? 19.047 -14.797 -16.891 1 88.94 218 LEU B N 1
ATOM 5260 C CA . LEU B 1 218 ? 19.406 -15.203 -18.25 1 88.94 218 LEU B CA 1
ATOM 5261 C C . LEU B 1 218 ? 18.344 -16.109 -18.844 1 88.94 218 LEU B C 1
ATOM 5263 O O . LEU B 1 218 ? 17.953 -15.938 -20.016 1 88.94 218 LEU B O 1
ATOM 5267 N N . SER B 1 219 ? 17.828 -16.969 -18.047 1 90.81 219 SER B N 1
ATOM 5268 C CA . SER B 1 219 ? 16.812 -17.906 -18.5 1 90.81 219 SER B CA 1
ATOM 5269 C C . SER B 1 219 ? 15.531 -17.172 -18.906 1 90.81 219 SER B C 1
ATOM 5271 O O . SER B 1 219 ? 14.898 -17.516 -19.906 1 90.81 219 SER B O 1
ATOM 5273 N N . ILE B 1 220 ? 15.148 -16.156 -18.172 1 91.81 220 ILE B N 1
ATOM 5274 C CA . ILE B 1 220 ? 13.938 -15.383 -18.453 1 91.81 220 ILE B CA 1
ATOM 5275 C C . ILE B 1 220 ? 14.07 -14.688 -19.797 1 91.81 220 ILE B C 1
ATOM 5277 O O . ILE B 1 220 ? 13.133 -14.688 -20.594 1 91.81 220 ILE B O 1
ATOM 5281 N N . TYR B 1 221 ? 15.188 -14.227 -20.047 1 87.06 221 TYR B N 1
ATOM 5282 C CA . TYR B 1 221 ? 15.383 -13.461 -21.281 1 87.06 221 TYR B CA 1
ATOM 5283 C C . TYR B 1 221 ? 15.523 -14.391 -22.484 1 87.06 221 TYR B C 1
ATOM 5285 O O . TYR B 1 221 ? 15.047 -14.078 -23.578 1 87.06 221 TYR B O 1
ATOM 5293 N N . GLN B 1 222 ? 16.109 -15.539 -22.234 1 86.06 222 GLN B N 1
ATOM 5294 C CA . GLN B 1 222 ? 16.266 -16.516 -23.312 1 86.06 222 GLN B CA 1
ATOM 5295 C C . GLN B 1 222 ? 14.914 -17.094 -23.734 1 86.06 222 GLN B C 1
ATOM 5297 O O . GLN B 1 222 ? 14.703 -17.406 -24.906 1 86.06 222 GLN B O 1
ATOM 5302 N N . GLN B 1 223 ? 13.984 -17.125 -22.812 1 87.75 223 GLN B N 1
ATOM 5303 C CA . GLN B 1 223 ? 12.688 -17.734 -23.094 1 87.75 223 GLN B CA 1
ATOM 5304 C C . GLN B 1 223 ? 11.609 -16.672 -23.25 1 87.75 223 GLN B C 1
ATOM 5306 O O . GLN B 1 223 ? 10.422 -16.938 -23.078 1 87.75 223 GLN B O 1
ATOM 5311 N N . ARG B 1 224 ? 11.969 -15.531 -23.562 1 87.75 224 ARG B N 1
ATOM 5312 C CA . ARG B 1 224 ? 11.039 -14.406 -23.656 1 87.75 224 ARG B CA 1
ATOM 5313 C C . ARG B 1 224 ? 9.953 -14.672 -24.688 1 87.75 224 ARG B C 1
ATOM 5315 O O . ARG B 1 224 ? 8.805 -14.258 -24.516 1 87.75 224 ARG B O 1
ATOM 5322 N N . ASP B 1 225 ? 10.195 -15.367 -25.688 1 84.56 225 ASP B N 1
ATOM 5323 C CA . ASP B 1 225 ? 9.266 -15.648 -26.781 1 84.56 225 ASP B CA 1
ATOM 5324 C C . ASP B 1 225 ? 8.117 -16.547 -26.297 1 84.56 225 ASP B C 1
ATOM 5326 O O . ASP B 1 225 ? 7.027 -16.531 -26.875 1 84.56 225 ASP B O 1
ATOM 5330 N N . ARG B 1 226 ? 8.344 -17.219 -25.219 1 85.69 226 ARG B N 1
ATOM 5331 C CA . ARG B 1 226 ? 7.371 -18.188 -24.75 1 85.69 226 ARG B CA 1
ATOM 5332 C C . ARG B 1 226 ? 6.379 -17.531 -23.781 1 85.69 226 ARG B C 1
ATOM 5334 O O . ARG B 1 226 ? 5.238 -18 -23.656 1 85.69 226 ARG B O 1
ATOM 5341 N N . TRP B 1 227 ? 6.859 -16.469 -23.203 1 89.19 227 TRP B N 1
ATOM 5342 C CA . TRP B 1 227 ? 5.984 -15.984 -22.156 1 89.19 227 TRP B CA 1
ATOM 5343 C C . TRP B 1 227 ? 5.633 -14.516 -22.375 1 89.19 227 TRP B C 1
ATOM 5345 O O . TRP B 1 227 ? 4.617 -14.031 -21.875 1 89.19 227 TRP B O 1
ATOM 5355 N N . ASP B 1 228 ? 6.414 -13.711 -23.094 1 88.5 228 ASP B N 1
ATOM 5356 C CA . ASP B 1 228 ? 6.25 -12.266 -23.234 1 88.5 228 ASP B CA 1
ATOM 5357 C C . ASP B 1 228 ? 5.262 -11.93 -24.344 1 88.5 228 ASP B C 1
ATOM 5359 O O . ASP B 1 228 ? 5.531 -12.195 -25.516 1 88.5 228 ASP B O 1
ATOM 5363 N N . MET B 1 229 ? 4.188 -11.453 -23.984 1 84.38 229 MET B N 1
ATOM 5364 C CA . MET B 1 229 ? 3.17 -11.023 -24.938 1 84.38 229 MET B CA 1
ATOM 5365 C C . MET B 1 229 ? 3.02 -9.508 -24.922 1 84.38 229 MET B C 1
ATOM 5367 O O . MET B 1 229 ? 1.993 -8.977 -25.359 1 84.38 229 MET B O 1
ATOM 5371 N N . SER B 1 230 ? 3.982 -8.812 -24.391 1 77.19 230 SER B N 1
ATOM 5372 C CA . SER B 1 230 ? 3.869 -7.375 -24.188 1 77.19 230 SER B CA 1
ATOM 5373 C C . SER B 1 230 ? 3.758 -6.629 -25.516 1 77.19 230 SER B C 1
ATOM 5375 O O . SER B 1 230 ? 3.086 -5.598 -25.594 1 77.19 230 SER B O 1
ATOM 5377 N N . ASN B 1 231 ? 4.418 -6.969 -26.484 1 66.75 231 ASN B N 1
ATOM 5378 C CA . ASN B 1 231 ? 4.414 -6.281 -27.766 1 66.75 231 ASN B CA 1
ATOM 5379 C C . ASN B 1 231 ? 3.357 -6.855 -28.703 1 66.75 231 ASN B C 1
ATOM 5381 O O . ASN B 1 231 ? 3.232 -6.414 -29.844 1 66.75 231 ASN B O 1
ATOM 5385 N N . ASP B 1 232 ? 2.578 -7.789 -28.359 1 61.59 232 ASP B N 1
ATOM 5386 C CA . ASP B 1 232 ? 1.6 -8.414 -29.234 1 61.59 232 ASP B CA 1
ATOM 5387 C C . ASP B 1 232 ? 0.302 -7.613 -29.281 1 61.59 232 ASP B C 1
ATOM 5389 O O . ASP B 1 232 ? -0.749 -8.141 -29.656 1 61.59 232 ASP B O 1
ATOM 5393 N N . TYR B 1 233 ? 0.21 -6.379 -28.906 1 49.62 233 TYR B N 1
ATOM 5394 C CA . TYR B 1 233 ? -1.043 -5.637 -28.969 1 49.62 233 TYR B CA 1
ATOM 5395 C C . TYR B 1 233 ? -1.774 -5.926 -30.281 1 49.62 233 TYR B C 1
ATOM 5397 O O . TYR B 1 233 ? -2.986 -6.152 -30.281 1 49.62 233 TYR B O 1
ATOM 5405 N N . CYS B 1 234 ? -1.153 -5.523 -31.375 1 43.47 234 CYS B N 1
ATOM 5406 C CA . CYS B 1 234 ? -1.728 -5.387 -32.719 1 43.47 234 CYS B CA 1
ATOM 5407 C C . CYS B 1 234 ? -2.305 -6.715 -33.188 1 43.47 234 CYS B C 1
ATOM 5409 O O . CYS B 1 234 ? -3.338 -6.738 -33.875 1 43.47 234 CYS B O 1
ATOM 5411 N N . GLU B 1 235 ? -1.746 -7.777 -33 1 39 235 GLU B N 1
ATOM 5412 C CA . GLU B 1 235 ? -2.225 -8.992 -33.656 1 39 235 GLU B CA 1
ATOM 5413 C C . GLU B 1 235 ? -3.492 -9.516 -32.969 1 39 235 GLU B C 1
ATOM 5415 O O . GLU B 1 235 ? -4.34 -10.133 -33.625 1 39 235 GLU B O 1
ATOM 5420 N N . GLN B 1 236 ? -3.771 -9.328 -31.734 1 41.78 236 GLN B N 1
ATOM 5421 C CA . GLN B 1 236 ? -5.004 -9.82 -31.125 1 41.78 236 GLN B CA 1
ATOM 5422 C C . GLN B 1 236 ? -6.207 -8.992 -31.578 1 41.78 236 GLN B C 1
ATOM 5424 O O . GLN B 1 236 ? -7.332 -9.5 -31.609 1 41.78 236 GLN B O 1
ATOM 5429 N N . GLN B 1 237 ? -6.211 -7.645 -31.656 1 40.56 237 GLN B N 1
ATOM 5430 C CA . GLN B 1 237 ? -7.324 -7.035 -32.375 1 40.56 237 GLN B CA 1
ATOM 5431 C C . GLN B 1 237 ? -7.582 -7.742 -33.688 1 40.56 237 GLN B C 1
ATOM 5433 O O . GLN B 1 237 ? -8.727 -7.824 -34.156 1 40.56 237 GLN B O 1
ATOM 5438 N N . GLN B 1 238 ? -6.621 -8.062 -34.438 1 37.81 238 GLN B N 1
ATOM 5439 C CA . GLN B 1 238 ? -6.805 -8.789 -35.688 1 37.81 238 GLN B CA 1
ATOM 5440 C C . GLN B 1 238 ? -7.199 -10.242 -35.438 1 37.81 238 GLN B C 1
ATOM 5442 O O . GLN B 1 238 ? -7.91 -10.844 -36.219 1 37.81 238 GLN B O 1
ATOM 5447 N N . ARG B 1 239 ? -6.762 -10.977 -34.375 1 40.94 239 ARG B N 1
ATOM 5448 C CA . ARG B 1 239 ? -7.203 -12.336 -34.094 1 40.94 239 ARG B CA 1
ATOM 5449 C C . ARG B 1 239 ? -8.57 -12.336 -33.406 1 40.94 239 ARG B C 1
ATOM 5451 O O . ARG B 1 239 ? -9.133 -13.398 -33.156 1 40.94 239 ARG B O 1
ATOM 5458 N N . LEU B 1 240 ? -9.047 -11.289 -32.75 1 42.06 240 LEU B N 1
ATOM 5459 C CA . LEU B 1 240 ? -10.453 -11.398 -32.375 1 42.06 240 LEU B CA 1
ATOM 5460 C C . LEU B 1 240 ? -11.312 -11.688 -33.594 1 42.06 240 LEU B C 1
ATOM 5462 O O . LEU B 1 240 ? -12.516 -11.938 -33.469 1 42.06 240 LEU B O 1
ATOM 5466 N N . ARG B 1 241 ? -11.07 -11.219 -34.812 1 36.97 241 ARG B N 1
ATOM 5467 C CA . ARG B 1 241 ? -11.93 -11.578 -35.906 1 36.97 241 ARG B CA 1
ATOM 5468 C C . ARG B 1 241 ? -11.859 -13.07 -36.219 1 36.97 241 ARG B C 1
ATOM 5470 O O . ARG B 1 241 ? -12.484 -13.555 -37.156 1 36.97 241 ARG B O 1
ATOM 5477 N N . VAL B 1 242 ? -10.711 -13.727 -36.062 1 35.66 242 VAL B N 1
ATOM 5478 C CA . VAL B 1 242 ? -10.75 -15.133 -36.406 1 35.66 242 VAL B CA 1
ATOM 5479 C C . VAL B 1 242 ? -11.625 -15.898 -35.438 1 35.66 242 VAL B C 1
ATOM 5481 O O . VAL B 1 242 ? -11.82 -15.461 -34.312 1 35.66 242 VAL B O 1
ATOM 5484 N N . THR B 1 243 ? -12.281 -17.156 -35.781 1 37 243 THR B N 1
ATOM 5485 C CA . THR B 1 243 ? -13.25 -18.109 -35.25 1 37 243 THR B CA 1
ATOM 5486 C C . THR B 1 243 ? -12.906 -18.5 -33.812 1 37 243 THR B C 1
ATOM 5488 O O . THR B 1 243 ? -11.75 -18.797 -33.531 1 37 243 THR B O 1
ATOM 5491 N N . PRO B 1 244 ? -13.664 -18.203 -32.688 1 39.84 244 PRO B N 1
ATOM 5492 C CA . PRO B 1 244 ? -13.703 -18.594 -31.281 1 39.84 244 PRO B CA 1
ATOM 5493 C C . PRO B 1 244 ? -13.086 -19.969 -31.016 1 39.84 244 PRO B C 1
ATOM 5495 O O . PRO B 1 244 ? -12.875 -20.344 -29.859 1 39.84 244 PRO B O 1
ATOM 5498 N N . SER B 1 245 ? -13.297 -20.969 -31.844 1 38.06 245 SER B N 1
ATOM 5499 C CA . SER B 1 245 ? -13.188 -22.406 -31.625 1 38.06 245 SER B CA 1
ATOM 5500 C C . SER B 1 245 ? -11.758 -22.797 -31.266 1 38.06 245 SER B C 1
ATOM 5502 O O . SER B 1 245 ? -11.523 -23.891 -30.75 1 38.06 245 SER B O 1
ATOM 5504 N N . GLU B 1 246 ? -10.664 -22.359 -32.031 1 42.25 246 GLU B N 1
ATOM 5505 C CA . GLU B 1 246 ? -9.414 -23.109 -32.094 1 42.25 246 GLU B CA 1
ATOM 5506 C C . GLU B 1 246 ? -8.625 -22.953 -30.781 1 42.25 246 GLU B C 1
ATOM 5508 O O . GLU B 1 246 ? -9.117 -22.344 -29.828 1 42.25 246 GLU B O 1
ATOM 5513 N N . SER B 1 247 ? -7.055 -22.781 -30.734 1 46.09 247 SER B N 1
ATOM 5514 C CA . SER B 1 247 ? -5.98 -23.172 -29.828 1 46.09 247 SER B CA 1
ATOM 5515 C C . SER B 1 247 ? -5.895 -22.234 -28.641 1 46.09 247 SER B C 1
ATOM 5517 O O . SER B 1 247 ? -5.375 -21.109 -28.75 1 46.09 247 SER B O 1
ATOM 5519 N N . ARG B 1 248 ? -6.902 -22.062 -27.844 1 55.94 248 ARG B N 1
ATOM 5520 C CA . ARG B 1 248 ? -6.773 -21.281 -26.625 1 55.94 248 ARG B CA 1
ATOM 5521 C C . ARG B 1 248 ? -5.398 -21.469 -26 1 55.94 248 ARG B C 1
ATOM 5523 O O . ARG B 1 248 ? -5.035 -22.594 -25.609 1 55.94 248 ARG B O 1
ATOM 5530 N N . THR B 1 249 ? -4.484 -20.625 -26.203 1 70.31 249 THR B N 1
ATOM 5531 C CA . THR B 1 249 ? -3.129 -20.688 -25.672 1 70.31 249 THR B CA 1
ATOM 5532 C C . THR B 1 249 ? -3.148 -20.719 -24.141 1 70.31 249 THR B C 1
ATOM 5534 O O . THR B 1 249 ? -3.883 -19.953 -23.516 1 70.31 249 THR B O 1
ATOM 5537 N N . HIS B 1 250 ? -2.744 -21.797 -23.625 1 85.94 250 HIS B N 1
ATOM 5538 C CA . HIS B 1 250 ? -2.604 -22.016 -22.188 1 85.94 250 HIS B CA 1
ATOM 5539 C C . HIS B 1 250 ? -1.74 -20.938 -21.547 1 85.94 250 HIS B C 1
ATOM 5541 O O . HIS B 1 250 ? -0.727 -20.516 -22.125 1 85.94 250 HIS B O 1
ATOM 5547 N N . TRP B 1 251 ? -2.303 -20.359 -20.516 1 92.44 251 TRP B N 1
ATOM 5548 C CA . TRP B 1 251 ? -1.544 -19.359 -19.766 1 92.44 251 TRP B CA 1
ATOM 5549 C C . TRP B 1 251 ? -0.323 -19.984 -19.109 1 92.44 251 TRP B C 1
ATOM 5551 O O . TRP B 1 251 ? -0.426 -21.031 -18.469 1 92.44 251 TRP B O 1
ATOM 5561 N N . PRO B 1 252 ? 0.833 -19.422 -19.312 1 93.94 252 PRO B N 1
ATOM 5562 C CA . PRO B 1 252 ? 2 -19.906 -18.578 1 93.94 252 PRO B CA 1
ATOM 5563 C C . PRO B 1 252 ? 2.059 -19.391 -17.141 1 93.94 252 PRO B C 1
ATOM 5565 O O . PRO B 1 252 ? 2.986 -18.656 -16.781 1 93.94 252 PRO B O 1
ATOM 5568 N N . VAL B 1 253 ? 1.177 -19.797 -16.297 1 95.19 253 VAL B N 1
ATOM 5569 C CA . VAL B 1 253 ? 1.006 -19.266 -14.945 1 95.19 253 VAL B CA 1
ATOM 5570 C C . VAL B 1 253 ? 2.264 -19.531 -14.117 1 95.19 253 VAL B C 1
ATOM 5572 O O . VAL B 1 253 ? 2.758 -18.641 -13.422 1 95.19 253 VAL B O 1
ATOM 5575 N N . ALA B 1 254 ? 2.807 -20.75 -14.289 1 95.62 254 ALA B N 1
ATOM 5576 C CA . ALA B 1 254 ? 3.996 -21.125 -13.523 1 95.62 254 ALA B CA 1
ATOM 5577 C C . ALA B 1 254 ? 5.176 -20.234 -13.867 1 95.62 254 ALA B C 1
ATOM 5579 O O . ALA B 1 254 ? 5.922 -19.812 -12.984 1 95.62 254 ALA B O 1
ATOM 5580 N N . THR B 1 255 ? 5.328 -19.969 -15.094 1 96 255 THR B N 1
ATOM 5581 C CA . THR B 1 255 ? 6.406 -19.094 -15.531 1 96 255 THR B CA 1
ATOM 5582 C C . THR B 1 255 ? 6.223 -17.672 -14.977 1 96 255 THR B C 1
ATOM 5584 O O . THR B 1 255 ? 7.18 -17.062 -14.508 1 96 255 THR B O 1
ATOM 5587 N N . TYR B 1 256 ? 4.992 -17.172 -15.039 1 97.88 256 TYR B N 1
ATOM 5588 C CA . TYR B 1 256 ? 4.703 -15.844 -14.523 1 97.88 256 TYR B CA 1
ATOM 5589 C C . TYR B 1 256 ? 4.938 -15.773 -13.023 1 97.88 256 TYR B C 1
ATOM 5591 O O . TYR B 1 256 ? 5.469 -14.781 -12.516 1 97.88 256 TYR B O 1
ATOM 5599 N N . GLN B 1 257 ? 4.559 -16.812 -12.328 1 98.06 257 GLN B N 1
ATOM 5600 C CA . GLN B 1 257 ? 4.816 -16.891 -10.891 1 98.06 257 GLN B CA 1
ATOM 5601 C C . GLN B 1 257 ? 6.312 -16.859 -10.602 1 98.06 257 GLN B C 1
ATOM 5603 O O . GLN B 1 257 ? 6.762 -16.172 -9.68 1 98.06 257 GLN B O 1
ATOM 5608 N N . GLY B 1 258 ? 7.043 -17.625 -11.398 1 97.75 258 GLY B N 1
ATOM 5609 C CA . GLY B 1 258 ? 8.492 -17.609 -11.25 1 97.75 258 GLY B CA 1
ATOM 5610 C C . GLY B 1 258 ? 9.102 -16.234 -11.484 1 97.75 258 GLY B C 1
ATOM 5611 O O . GLY B 1 258 ? 9.992 -15.812 -10.75 1 97.75 258 GLY B O 1
ATOM 5612 N N . ILE B 1 259 ? 8.617 -15.523 -12.492 1 97.62 259 ILE B N 1
ATOM 5613 C CA . ILE B 1 259 ? 9.117 -14.188 -12.805 1 97.62 259 ILE B CA 1
ATOM 5614 C C . ILE B 1 259 ? 8.789 -13.227 -11.664 1 97.62 259 ILE B C 1
ATOM 5616 O O . ILE B 1 259 ? 9.617 -12.391 -11.289 1 97.62 259 ILE B O 1
ATOM 5620 N N . LEU B 1 260 ? 7.605 -13.328 -11.125 1 98.19 260 LEU B N 1
ATOM 5621 C CA . LEU B 1 260 ? 7.23 -12.484 -10 1 98.19 260 LEU B CA 1
ATOM 5622 C C . LEU B 1 260 ? 8.148 -12.727 -8.805 1 98.19 260 LEU B C 1
ATOM 5624 O O . LEU B 1 260 ? 8.594 -11.773 -8.156 1 98.19 260 LEU B O 1
ATOM 5628 N N . LEU B 1 261 ? 8.438 -13.992 -8.516 1 98.19 261 LEU B N 1
ATOM 5629 C CA . LEU B 1 261 ? 9.359 -14.32 -7.438 1 98.19 261 LEU B CA 1
ATOM 5630 C C . LEU B 1 261 ? 10.742 -13.719 -7.711 1 98.19 261 LEU B C 1
ATOM 5632 O O . LEU B 1 261 ? 11.406 -13.242 -6.789 1 98.19 261 LEU B O 1
ATOM 5636 N N . HIS B 1 262 ? 11.117 -13.797 -8.961 1 96.81 262 HIS B N 1
ATOM 5637 C CA . HIS B 1 262 ? 12.391 -13.219 -9.375 1 96.81 262 HIS B CA 1
ATOM 5638 C C . HIS B 1 262 ? 12.43 -11.719 -9.086 1 96.81 262 HIS B C 1
ATOM 5640 O O . HIS B 1 262 ? 13.438 -11.203 -8.609 1 96.81 262 HIS B O 1
ATOM 5646 N N . ILE B 1 263 ? 11.398 -11.031 -9.367 1 95.44 263 ILE B N 1
ATOM 5647 C CA . ILE B 1 263 ? 11.305 -9.586 -9.164 1 95.44 263 ILE B CA 1
ATOM 5648 C C . ILE B 1 263 ? 11.297 -9.273 -7.672 1 95.44 263 ILE B C 1
ATOM 5650 O O . ILE B 1 263 ? 11.977 -8.352 -7.219 1 95.44 263 ILE B O 1
ATOM 5654 N N . ILE B 1 264 ? 10.539 -9.984 -6.887 1 96.19 264 ILE B N 1
ATOM 5655 C CA . ILE B 1 264 ? 10.484 -9.797 -5.441 1 96.19 264 ILE B CA 1
ATOM 5656 C C . ILE B 1 264 ? 11.875 -9.984 -4.844 1 96.19 264 ILE B C 1
ATOM 5658 O O . ILE B 1 264 ? 12.289 -9.211 -3.975 1 96.19 264 ILE B O 1
ATOM 5662 N N . PHE B 1 265 ? 12.578 -11.008 -5.359 1 95.94 265 PHE B N 1
ATOM 5663 C CA . PHE B 1 265 ? 13.922 -11.258 -4.852 1 95.94 265 PHE B CA 1
ATOM 5664 C C . PHE B 1 265 ? 14.852 -10.094 -5.172 1 95.94 265 PHE B C 1
ATOM 5666 O O . PHE B 1 265 ? 15.719 -9.75 -4.367 1 95.94 265 PHE B O 1
ATOM 5673 N N . ALA B 1 266 ? 14.695 -9.57 -6.324 1 92.62 266 ALA B N 1
ATOM 5674 C CA . ALA B 1 266 ? 15.508 -8.422 -6.699 1 92.62 266 ALA B CA 1
ATOM 5675 C C . ALA B 1 266 ? 15.344 -7.285 -5.695 1 92.62 266 ALA B C 1
ATOM 5677 O O . ALA B 1 266 ? 16.297 -6.535 -5.438 1 92.62 266 ALA B O 1
ATOM 5678 N N . LEU B 1 267 ? 14.203 -7.156 -5.156 1 90.25 267 LEU B N 1
ATOM 5679 C CA . LEU B 1 267 ? 13.922 -6.133 -4.156 1 90.25 267 LEU B CA 1
ATOM 5680 C C . LEU B 1 267 ? 14.508 -6.52 -2.805 1 90.25 267 LEU B C 1
ATOM 5682 O O . LEU B 1 267 ? 15.109 -5.688 -2.121 1 90.25 267 LEU B O 1
ATOM 5686 N N . LEU B 1 268 ? 14.398 -7.734 -2.465 1 89.81 268 LEU B N 1
ATOM 5687 C CA . LEU B 1 268 ? 14.875 -8.219 -1.171 1 89.81 268 LEU B CA 1
ATOM 5688 C C . LEU B 1 268 ? 16.391 -8.211 -1.112 1 89.81 268 LEU B C 1
ATOM 5690 O O . LEU B 1 268 ? 16.984 -7.926 -0.066 1 89.81 268 LEU B O 1
ATOM 5694 N N . GLY B 1 269 ? 16.953 -8.609 -2.178 1 83 269 GLY B N 1
ATOM 5695 C CA . GLY B 1 269 ? 18.406 -8.758 -2.215 1 83 269 GLY B CA 1
ATOM 5696 C C . GLY B 1 269 ? 19.125 -7.438 -2.416 1 83 269 GLY B C 1
ATOM 5697 O O . GLY B 1 269 ? 20.344 -7.352 -2.211 1 83 269 GLY B O 1
ATOM 5698 N N . ASN B 1 270 ? 18.375 -6.445 -2.885 1 76.25 270 ASN B N 1
ATOM 5699 C CA . ASN B 1 270 ? 19.016 -5.156 -3.135 1 76.25 270 ASN B CA 1
ATOM 5700 C C . ASN B 1 270 ? 19.234 -4.383 -1.839 1 76.25 270 ASN B C 1
ATOM 5702 O O . ASN B 1 270 ? 18.312 -3.805 -1.283 1 76.25 270 ASN B O 1
ATOM 5706 N N . ASN B 1 271 ? 20.359 -4.543 -1.236 1 63.28 271 ASN B N 1
ATOM 5707 C CA . ASN B 1 271 ? 20.734 -3.926 0.032 1 63.28 271 ASN B CA 1
ATOM 5708 C C . ASN B 1 271 ? 20.953 -2.422 -0.121 1 63.28 271 ASN B C 1
ATOM 5710 O O . ASN B 1 271 ? 20.984 -1.692 0.871 1 63.28 271 ASN B O 1
ATOM 5714 N N . ASP B 1 272 ? 21.141 -2.027 -1.348 1 62.91 272 ASP B N 1
ATOM 5715 C CA . ASP B 1 272 ? 21.516 -0.626 -1.51 1 62.91 272 ASP B CA 1
ATOM 5716 C C . ASP B 1 272 ? 20.312 0.237 -1.848 1 62.91 272 ASP B C 1
ATOM 5718 O O . ASP B 1 272 ? 20.453 1.368 -2.314 1 62.91 272 ASP B O 1
ATOM 5722 N N . GLY B 1 273 ? 19.109 -0.386 -1.695 1 62.41 273 GLY B N 1
ATOM 5723 C CA . GLY B 1 273 ? 18.047 0.386 -2.312 1 62.41 273 GLY B CA 1
ATOM 5724 C C . GLY B 1 273 ? 17.594 1.554 -1.46 1 62.41 273 GLY B C 1
ATOM 5725 O O . GLY B 1 273 ? 17.406 1.411 -0.249 1 62.41 273 GLY B O 1
ATOM 5726 N N . LYS B 1 274 ? 17.922 2.766 -1.927 1 68.69 274 LYS B N 1
ATOM 5727 C CA . LYS B 1 274 ? 17.453 4.016 -1.343 1 68.69 274 LYS B CA 1
ATOM 5728 C C . LYS B 1 274 ? 15.945 4.164 -1.508 1 68.69 274 LYS B C 1
ATOM 5730 O O . LYS B 1 274 ? 15.391 3.791 -2.543 1 68.69 274 LYS B O 1
ATOM 5735 N N . LEU B 1 275 ? 15.289 4.438 -0.346 1 79.31 275 LEU B N 1
ATOM 5736 C CA . LEU B 1 275 ? 13.867 4.734 -0.384 1 79.31 275 LEU B CA 1
ATOM 5737 C C . LEU B 1 275 ? 13.602 6.055 -1.102 1 79.31 275 LEU B C 1
ATOM 5739 O O . LEU B 1 275 ? 14.352 7.02 -0.927 1 79.31 275 LEU B O 1
ATOM 5743 N N . ASP B 1 276 ? 12.672 6.035 -1.926 1 83.69 276 ASP B N 1
ATOM 5744 C CA . ASP B 1 276 ? 12.25 7.285 -2.553 1 83.69 276 ASP B CA 1
ATOM 5745 C C . ASP B 1 276 ? 11.344 8.086 -1.624 1 83.69 276 ASP B C 1
ATOM 5747 O O . ASP B 1 276 ? 11.078 7.676 -0.492 1 83.69 276 ASP B O 1
ATOM 5751 N N . LEU B 1 277 ? 10.984 9.234 -2.055 1 89.25 277 LEU B N 1
ATOM 5752 C CA . LEU B 1 277 ? 10.203 10.141 -1.214 1 89.25 277 LEU B CA 1
ATOM 5753 C C . LEU B 1 277 ? 8.812 9.57 -0.948 1 89.25 277 LEU B C 1
ATOM 5755 O O . LEU B 1 277 ? 8.133 10.008 -0.016 1 89.25 277 LEU B O 1
ATOM 5759 N N . GLN B 1 278 ? 8.328 8.641 -1.76 1 88.38 278 GLN B N 1
ATOM 5760 C CA . GLN B 1 278 ? 7.031 8.016 -1.541 1 88.38 278 GLN B CA 1
ATOM 5761 C C . GLN B 1 278 ? 7.16 6.77 -0.666 1 88.38 278 GLN B C 1
ATOM 5763 O O . GLN B 1 278 ? 6.184 6.051 -0.455 1 88.38 278 GLN B O 1
ATOM 5768 N N . LEU B 1 279 ? 8.375 6.512 -0.19 1 88.12 279 LEU B N 1
ATOM 5769 C CA . LEU B 1 279 ? 8.68 5.352 0.638 1 88.12 279 LEU B CA 1
ATOM 5770 C C . LEU B 1 279 ? 8.523 4.059 -0.157 1 88.12 279 LEU B C 1
ATOM 5772 O O . LEU B 1 279 ? 8.125 3.031 0.394 1 88.12 279 LEU B O 1
ATOM 5776 N N . THR B 1 280 ? 8.648 4.137 -1.464 1 86.81 280 THR B N 1
ATOM 5777 C CA . THR B 1 280 ? 8.633 2.971 -2.342 1 86.81 280 THR B CA 1
ATOM 5778 C C . THR B 1 280 ? 10.055 2.539 -2.695 1 86.81 280 THR B C 1
ATOM 5780 O O . THR B 1 280 ? 11.016 3.275 -2.447 1 86.81 280 THR B O 1
ATOM 5783 N N . HIS B 1 281 ? 10.086 1.373 -3.254 1 84.81 281 HIS B N 1
ATOM 5784 C CA . HIS B 1 281 ? 11.383 0.792 -3.57 1 84.81 281 HIS B CA 1
ATOM 5785 C C . HIS B 1 281 ? 11.742 1.016 -5.035 1 84.81 281 HIS B C 1
ATOM 5787 O O . HIS B 1 281 ? 10.891 0.876 -5.918 1 84.81 281 HIS B O 1
ATOM 5793 N N . GLU B 1 282 ? 12.953 1.399 -5.191 1 81.12 282 GLU B N 1
ATOM 5794 C CA . GLU B 1 282 ? 13.414 1.54 -6.566 1 81.12 282 GLU B CA 1
ATOM 5795 C C . GLU B 1 282 ? 13.883 0.201 -7.129 1 81.12 282 GLU B C 1
ATOM 5797 O O . GLU B 1 282 ? 14.711 -0.481 -6.52 1 81.12 282 GLU B O 1
ATOM 5802 N N . LEU B 1 283 ? 13.305 -0.198 -8.172 1 84.5 283 LEU B N 1
ATOM 5803 C CA . LEU B 1 283 ? 13.711 -1.421 -8.859 1 84.5 283 LEU B CA 1
ATOM 5804 C C . LEU B 1 283 ? 14.844 -1.146 -9.836 1 84.5 283 LEU B C 1
ATOM 5806 O O . LEU B 1 283 ? 14.836 -0.131 -10.531 1 84.5 283 LEU B O 1
ATOM 5810 N N . PRO B 1 284 ? 15.828 -1.998 -9.82 1 81.69 284 PRO B N 1
ATOM 5811 C CA . PRO B 1 284 ? 16.859 -1.877 -10.852 1 81.69 284 PRO B CA 1
ATOM 5812 C C . PRO B 1 284 ? 16.297 -1.93 -12.266 1 81.69 284 PRO B C 1
ATOM 5814 O O . PRO B 1 284 ? 15.125 -2.283 -12.453 1 81.69 284 PRO B O 1
ATOM 5817 N N . GLU B 1 285 ? 17 -1.63 -13.18 1 83.62 285 GLU B N 1
ATOM 5818 C CA . GLU B 1 285 ? 16.562 -1.453 -14.555 1 83.62 285 GLU B CA 1
ATOM 5819 C C . GLU B 1 285 ? 16 -2.752 -15.125 1 83.62 285 GLU B C 1
ATOM 5821 O O . GLU B 1 285 ? 14.883 -2.775 -15.648 1 83.62 285 GLU B O 1
ATOM 5826 N N . ILE B 1 286 ? 16.766 -3.838 -15.008 1 85.75 286 ILE B N 1
ATOM 5827 C CA . ILE B 1 286 ? 16.391 -5.098 -15.633 1 85.75 286 ILE B CA 1
ATOM 5828 C C . ILE B 1 286 ? 15.117 -5.633 -15 1 85.75 286 ILE B C 1
ATOM 5830 O O . ILE B 1 286 ? 14.133 -5.906 -15.688 1 85.75 286 ILE B O 1
ATOM 5834 N N . PRO B 1 287 ? 15.086 -5.711 -13.68 1 89.25 287 PRO B N 1
ATOM 5835 C CA . PRO B 1 287 ? 13.836 -6.145 -13.062 1 89.25 287 PRO B CA 1
ATOM 5836 C C . PRO B 1 287 ? 12.664 -5.215 -13.391 1 89.25 287 PRO B C 1
ATOM 5838 O O . PRO B 1 287 ? 11.523 -5.664 -13.484 1 89.25 287 PRO B O 1
ATOM 5841 N N . SER B 1 288 ? 12.922 -3.971 -13.57 1 88.75 288 SER B N 1
ATOM 5842 C CA . SER B 1 288 ? 11.883 -3.021 -13.945 1 88.75 288 SER B CA 1
ATOM 5843 C C . SER B 1 288 ? 11.289 -3.352 -15.312 1 88.75 288 SER B C 1
ATOM 5845 O O . SER B 1 288 ? 10.07 -3.336 -15.484 1 88.75 288 SER B O 1
ATOM 5847 N N . GLN B 1 289 ? 12.102 -3.643 -16.203 1 87.12 289 GLN B N 1
ATOM 5848 C CA . GLN B 1 289 ? 11.648 -4.02 -17.531 1 87.12 289 GLN B CA 1
ATOM 5849 C C . GLN B 1 289 ? 10.844 -5.316 -17.5 1 87.12 289 GLN B C 1
ATOM 5851 O O . GLN B 1 289 ? 9.844 -5.453 -18.203 1 87.12 289 GLN B O 1
ATOM 5856 N N . LEU B 1 290 ? 11.328 -6.18 -16.719 1 91.31 290 LEU B N 1
ATOM 5857 C CA . LEU B 1 290 ? 10.641 -7.457 -16.594 1 91.31 290 LEU B CA 1
ATOM 5858 C C . LEU B 1 290 ? 9.25 -7.266 -15.992 1 91.31 290 LEU B C 1
ATOM 5860 O O . LEU B 1 290 ? 8.281 -7.891 -16.438 1 91.31 290 LEU B O 1
ATOM 5864 N N . LEU B 1 291 ? 9.172 -6.398 -15 1 93.19 291 LEU B N 1
ATOM 5865 C CA . LEU B 1 291 ? 7.887 -6.133 -14.359 1 93.19 291 LEU B CA 1
ATOM 5866 C C . LEU B 1 291 ? 6.895 -5.543 -15.359 1 93.19 291 LEU B C 1
ATOM 5868 O O . LEU B 1 291 ? 5.746 -5.984 -15.43 1 93.19 291 LEU B O 1
ATOM 5872 N N . VAL B 1 292 ? 7.32 -4.629 -16.125 1 90.88 292 VAL B N 1
ATOM 5873 C CA . VAL B 1 292 ? 6.457 -3.988 -17.109 1 90.88 292 VAL B CA 1
ATOM 5874 C C . VAL B 1 292 ? 6 -5.02 -18.141 1 90.88 292 VAL B C 1
ATOM 5876 O O . VAL B 1 292 ? 4.812 -5.09 -18.469 1 90.88 292 VAL B O 1
ATOM 5879 N N . ALA B 1 293 ? 6.918 -5.797 -18.594 1 91.94 293 ALA B N 1
ATOM 5880 C CA . ALA B 1 293 ? 6.594 -6.828 -19.562 1 91.94 293 ALA B CA 1
ATOM 5881 C C . ALA B 1 293 ? 5.605 -7.84 -19 1 91.94 293 ALA B C 1
ATOM 5883 O O . ALA B 1 293 ? 4.676 -8.266 -19.688 1 91.94 293 ALA B O 1
ATOM 5884 N N . LEU B 1 294 ? 5.844 -8.211 -17.812 1 95.12 294 LEU B N 1
ATOM 5885 C CA . LEU B 1 294 ? 4.961 -9.172 -17.156 1 95.12 294 LEU B CA 1
ATOM 5886 C C . LEU B 1 294 ? 3.545 -8.617 -17.031 1 95.12 294 LEU B C 1
ATOM 5888 O O . LEU B 1 294 ? 2.576 -9.305 -17.375 1 95.12 294 LEU B O 1
ATOM 5892 N N . VAL B 1 295 ? 3.418 -7.387 -16.562 1 94.88 295 VAL B N 1
ATOM 5893 C CA . VAL B 1 295 ? 2.117 -6.754 -16.375 1 94.88 295 VAL B CA 1
ATOM 5894 C C . VAL B 1 295 ? 1.398 -6.641 -17.719 1 94.88 295 VAL B C 1
ATOM 5896 O O . VAL B 1 295 ? 0.224 -7 -17.828 1 94.88 295 VAL B O 1
ATOM 5899 N N . GLN B 1 296 ? 2.115 -6.242 -18.688 1 92.44 296 GLN B N 1
ATOM 5900 C CA . GLN B 1 296 ? 1.517 -6.09 -20 1 92.44 296 GLN B CA 1
ATOM 5901 C C . GLN B 1 296 ? 1.078 -7.438 -20.562 1 92.44 296 GLN B C 1
ATOM 5903 O O . GLN B 1 296 ? 0.021 -7.539 -21.203 1 92.44 296 GLN B O 1
ATOM 5908 N N . SER B 1 297 ? 1.891 -8.422 -20.406 1 93.56 297 SER B N 1
ATOM 5909 C CA . SER B 1 297 ? 1.525 -9.758 -20.844 1 93.56 297 SER B CA 1
ATOM 5910 C C . SER B 1 297 ? 0.251 -10.242 -20.172 1 93.56 297 SER B C 1
ATOM 5912 O O . SER B 1 297 ? -0.615 -10.844 -20.812 1 93.56 297 SER B O 1
ATOM 5914 N N . CYS B 1 298 ? 0.146 -9.969 -18.875 1 96 298 CYS B N 1
ATOM 5915 C CA . CYS B 1 298 ? -1.046 -10.367 -18.125 1 96 298 CYS B CA 1
ATOM 5916 C C . CYS B 1 298 ? -2.277 -9.633 -18.641 1 96 298 CYS B C 1
ATOM 5918 O O . CYS B 1 298 ? -3.361 -10.211 -18.719 1 96 298 CYS B O 1
ATOM 5920 N N . PHE B 1 299 ? -2.129 -8.398 -18.984 1 93.06 299 PHE B N 1
ATOM 5921 C CA . PHE B 1 299 ? -3.227 -7.637 -19.562 1 93.06 299 PHE B CA 1
ATOM 5922 C C . PHE B 1 299 ? -3.66 -8.242 -20.891 1 93.06 299 PHE B C 1
ATOM 5924 O O . 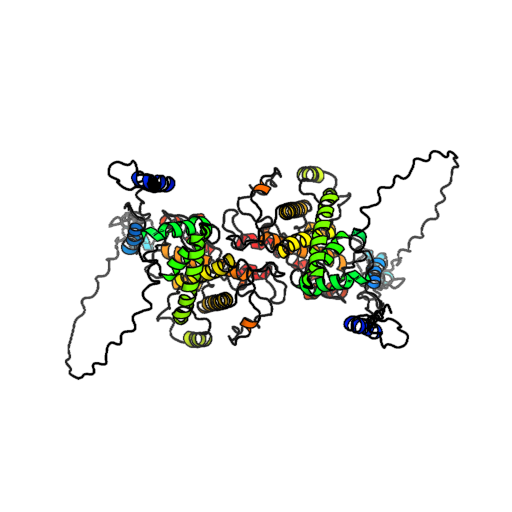PHE B 1 299 ? -4.852 -8.484 -21.125 1 93.06 299 PHE B O 1
ATOM 5931 N N . ASN B 1 300 ? -2.688 -8.539 -21.656 1 91.25 300 ASN B N 1
ATOM 5932 C CA . ASN B 1 300 ? -2.965 -9.031 -23 1 91.25 300 ASN B CA 1
ATOM 5933 C C . ASN B 1 300 ? -3.605 -10.414 -22.969 1 91.25 300 ASN B C 1
ATOM 5935 O O . ASN B 1 300 ? -4.414 -10.758 -23.828 1 91.25 300 ASN B O 1
ATOM 5939 N N . ARG B 1 301 ? -3.346 -11.156 -21.953 1 92.38 301 ARG B N 1
ATOM 5940 C CA . ARG B 1 301 ? -3.906 -12.492 -21.828 1 92.38 301 ARG B CA 1
ATOM 5941 C C . ARG B 1 301 ? -5.227 -12.469 -21.062 1 92.38 301 ARG B C 1
ATOM 5943 O O . ARG B 1 301 ? -5.887 -13.5 -20.906 1 92.38 301 ARG B O 1
ATOM 5950 N N . GLY B 1 302 ? -5.574 -11.273 -20.5 1 93.44 302 GLY B N 1
ATOM 5951 C CA . GLY B 1 302 ? -6.828 -11.133 -19.766 1 93.44 302 GLY B CA 1
ATOM 5952 C C . GLY B 1 302 ? -6.805 -11.789 -18.406 1 93.44 302 GLY B C 1
ATOM 5953 O O . GLY B 1 302 ? -7.82 -12.32 -17.953 1 93.44 302 GLY B O 1
ATOM 5954 N N . MET B 1 303 ? -5.699 -11.828 -17.781 1 96.38 303 MET B N 1
ATOM 5955 C CA . MET B 1 303 ? -5.531 -12.539 -16.516 1 96.38 303 MET B CA 1
ATOM 5956 C C . MET B 1 303 ? -6.152 -11.758 -15.359 1 96.38 303 MET B C 1
ATOM 5958 O O . MET B 1 303 ? -6.242 -12.266 -14.242 1 96.38 303 MET B O 1
ATOM 5962 N N . PHE B 1 304 ? -6.641 -10.539 -15.633 1 97.75 304 PHE B N 1
ATOM 5963 C CA . PHE B 1 304 ? -7.254 -9.727 -14.594 1 97.75 304 PHE B CA 1
ATOM 5964 C C . PHE B 1 304 ? -8.773 -9.711 -14.742 1 97.75 304 PHE B C 1
ATOM 5966 O O . PHE B 1 304 ? -9.453 -8.859 -14.164 1 97.75 304 PHE B O 1
ATOM 5973 N N . PHE B 1 305 ? -9.242 -10.586 -15.516 1 97.69 305 PHE B N 1
ATOM 5974 C CA . PHE B 1 305 ? -10.664 -10.664 -15.844 1 97.69 305 PHE B CA 1
ATOM 5975 C C . PHE B 1 305 ? -11.219 -12.047 -15.516 1 97.69 305 PHE B C 1
ATOM 5977 O O . PHE B 1 305 ? -10.836 -13.039 -16.141 1 97.69 305 PHE B O 1
ATOM 5984 N N . TYR B 1 306 ? -12.18 -12.086 -14.609 1 97.25 306 TYR B N 1
ATOM 5985 C CA . TYR B 1 306 ? -12.648 -13.344 -14.047 1 97.25 306 TYR B CA 1
ATOM 5986 C C . TYR B 1 306 ? -13.211 -14.258 -15.133 1 97.25 306 TYR B C 1
ATOM 5988 O O . TYR B 1 306 ? -12.891 -15.445 -15.18 1 97.25 306 TYR B O 1
ATOM 5996 N N . PRO B 1 307 ? -14.008 -13.812 -16.078 1 95.19 307 PRO B N 1
ATOM 5997 C CA . PRO B 1 307 ? -14.508 -14.703 -17.125 1 95.19 307 PRO B CA 1
ATOM 5998 C C . PRO B 1 307 ? -13.391 -15.328 -17.953 1 95.19 307 PRO B C 1
ATOM 6000 O O . PRO B 1 307 ? -13.516 -16.469 -18.391 1 95.19 307 PRO B O 1
ATOM 6003 N N . SER B 1 308 ? -12.344 -14.594 -18.156 1 94.5 308 SER B N 1
ATOM 6004 C CA . SER B 1 308 ? -11.188 -15.148 -18.859 1 94.5 308 SER B CA 1
ATOM 6005 C C . SER B 1 308 ? -10.516 -16.234 -18.031 1 94.5 308 SER B C 1
ATOM 6007 O O . SER B 1 308 ? -10.055 -17.25 -18.578 1 94.5 308 SER B O 1
ATOM 6009 N N . MET B 1 309 ? -10.508 -16.078 -16.734 1 94.69 309 MET B N 1
ATOM 6010 C CA . MET B 1 309 ? -9.961 -17.109 -15.844 1 94.69 309 MET B CA 1
ATOM 6011 C C . MET B 1 309 ? -10.781 -18.391 -15.922 1 94.69 309 MET B C 1
ATOM 6013 O O . MET B 1 309 ? -10.227 -19.484 -16.047 1 94.69 309 MET B O 1
ATOM 6017 N N . LEU B 1 310 ? -12.023 -18.156 -15.859 1 91.62 310 LEU B N 1
ATOM 6018 C CA . LEU B 1 310 ? -12.93 -19.297 -15.906 1 91.62 310 LEU B CA 1
ATOM 6019 C C . LEU B 1 310 ? -12.773 -20.062 -17.219 1 91.62 310 LEU B C 1
ATOM 6021 O O . LEU B 1 310 ? -12.742 -21.297 -17.234 1 91.62 310 LEU B O 1
ATOM 6025 N N . ALA B 1 311 ? -12.656 -19.328 -18.281 1 90.06 311 ALA B N 1
ATOM 6026 C CA . ALA B 1 311 ? -12.531 -19.938 -19.609 1 90.06 311 ALA B CA 1
ATOM 6027 C C . ALA B 1 311 ? -11.234 -20.719 -19.734 1 90.06 311 ALA B C 1
ATOM 6029 O O . ALA B 1 311 ? -11.188 -21.75 -20.406 1 90.06 311 ALA B O 1
ATOM 6030 N N . GLN B 1 312 ? -10.234 -20.297 -19.062 1 89.62 312 GLN B N 1
ATOM 6031 C CA . GLN B 1 312 ? -8.922 -20.922 -19.141 1 89.62 312 GLN B CA 1
ATOM 6032 C C . GLN B 1 312 ? -8.922 -22.266 -18.438 1 89.62 312 GLN B C 1
ATOM 6034 O O . GLN B 1 312 ? -8.281 -23.219 -18.891 1 89.62 312 GLN B O 1
ATOM 6039 N N . PHE B 1 313 ? -9.656 -22.328 -17.328 1 88.25 313 PHE B N 1
ATOM 6040 C CA . PHE B 1 313 ? -9.531 -23.531 -16.5 1 88.25 313 PHE B CA 1
ATOM 6041 C C . PHE B 1 313 ? -10.773 -24.391 -16.609 1 88.25 313 PHE B C 1
ATOM 6043 O O . PHE B 1 313 ? -10.75 -25.578 -16.234 1 88.25 313 PHE B O 1
ATOM 6050 N N . ASP B 1 314 ? -11.82 -23.719 -17.047 1 79.38 314 ASP B N 1
ATOM 6051 C CA . ASP B 1 314 ? -13.078 -24.469 -17.125 1 79.38 314 ASP B CA 1
ATOM 6052 C C . ASP B 1 314 ? -13.055 -25.453 -18.297 1 79.38 314 ASP B C 1
ATOM 6054 O O . ASP B 1 314 ? -13.195 -25.047 -19.453 1 79.38 314 ASP B O 1
ATOM 6058 N N . SER B 1 315 ? -12.469 -26.562 -18.094 1 71.31 315 SER B N 1
ATOM 6059 C CA . SER B 1 315 ? -12.555 -27.625 -19.078 1 71.31 315 SER B CA 1
ATOM 6060 C C . SER B 1 315 ? -13.586 -28.672 -18.688 1 71.31 315 SER B C 1
ATOM 6062 O O . SER B 1 315 ? -13.836 -28.906 -17.516 1 71.31 315 SER B O 1
ATOM 6064 N N . THR B 1 316 ? -14.414 -28.984 -19.656 1 61.41 316 THR B N 1
ATOM 6065 C CA . THR B 1 316 ? -15.523 -29.922 -19.5 1 61.41 316 THR B CA 1
ATOM 6066 C C . THR B 1 316 ? -15.086 -31.172 -18.734 1 61.41 316 THR B C 1
ATOM 6068 O O . THR B 1 316 ? -15.883 -31.781 -18.016 1 61.41 316 THR B O 1
ATOM 6071 N N . SER B 1 317 ? -13.812 -31.453 -18.625 1 70.75 317 SER B N 1
ATOM 6072 C CA . SER B 1 317 ? -13.367 -32.719 -18.078 1 70.75 317 SER B CA 1
ATOM 6073 C C . SER B 1 317 ? -12.617 -32.531 -16.766 1 70.75 317 SER B C 1
ATOM 6075 O O . SER B 1 317 ? -12.312 -33.5 -16.062 1 70.75 317 SER B O 1
ATOM 6077 N N . ALA B 1 318 ? -12.539 -31.344 -16.219 1 75.81 318 ALA B N 1
ATOM 6078 C CA . ALA B 1 318 ? -11.68 -31.141 -15.047 1 75.81 318 ALA B CA 1
ATOM 6079 C C . ALA B 1 318 ? -12.508 -31.109 -13.766 1 75.81 318 ALA B C 1
ATOM 6081 O O . ALA B 1 318 ? -13.609 -30.562 -13.75 1 75.81 318 ALA B O 1
ATOM 6082 N N . PRO B 1 319 ? -12.055 -31.828 -12.789 1 80.12 319 PRO B N 1
ATOM 6083 C CA . PRO B 1 319 ? -12.711 -31.719 -11.492 1 80.12 319 PRO B CA 1
ATOM 6084 C C . PRO B 1 319 ? -12.781 -30.281 -10.984 1 80.12 319 PRO B C 1
ATOM 6086 O O . PRO B 1 319 ? -11.875 -29.484 -11.266 1 80.12 319 PRO B O 1
ATOM 6089 N N . GLU B 1 320 ? -13.797 -30 -10.25 1 83.12 320 GLU B N 1
ATOM 6090 C CA . GLU B 1 320 ? -14.086 -28.656 -9.766 1 83.12 320 GLU B CA 1
ATOM 6091 C C . GLU B 1 320 ? -12.953 -28.125 -8.891 1 83.12 320 GLU B C 1
ATOM 6093 O O . GLU B 1 320 ? -12.672 -26.922 -8.875 1 83.12 320 GLU B O 1
ATOM 6098 N N . VAL B 1 321 ? -12.375 -29.047 -8.219 1 85.75 321 VAL B N 1
ATOM 6099 C CA . VAL B 1 321 ? -11.312 -28.656 -7.297 1 85.75 321 VAL B CA 1
ATOM 6100 C C . VAL B 1 321 ? -10.148 -28.047 -8.086 1 85.75 321 VAL B C 1
ATOM 6102 O O . VAL B 1 321 ? -9.531 -27.078 -7.641 1 85.75 321 VAL B O 1
ATOM 6105 N N . PHE B 1 322 ? -9.898 -28.547 -9.25 1 86.38 322 PHE B N 1
ATOM 6106 C CA . PHE B 1 322 ? -8.773 -28.047 -10.039 1 86.38 322 PHE B CA 1
ATOM 6107 C C . PHE B 1 322 ? -9.125 -26.719 -10.68 1 86.38 322 PHE B C 1
ATOM 6109 O O . PHE B 1 322 ? -8.25 -25.859 -10.852 1 86.38 322 PHE B O 1
ATOM 6116 N N . ILE B 1 323 ? -10.352 -26.594 -10.984 1 88.62 323 ILE B N 1
ATOM 6117 C CA . ILE B 1 323 ? -10.797 -25.312 -11.5 1 88.62 323 ILE B CA 1
ATOM 6118 C C . ILE B 1 323 ? -10.641 -24.234 -10.422 1 88.62 323 ILE B C 1
ATOM 6120 O O . ILE B 1 323 ? -10.102 -23.156 -10.688 1 88.62 323 ILE B O 1
ATOM 6124 N N . TRP B 1 324 ? -11.023 -24.656 -9.211 1 92.06 324 TRP B N 1
ATOM 6125 C CA . TRP B 1 324 ? -10.906 -23.75 -8.078 1 92.06 324 TRP B CA 1
ATOM 6126 C C . TRP B 1 324 ? -9.445 -23.375 -7.824 1 92.06 324 TRP B C 1
ATOM 6128 O O . TRP B 1 324 ? -9.117 -22.188 -7.676 1 92.06 324 TRP B O 1
ATOM 6138 N N . VAL B 1 325 ? -8.594 -24.344 -7.816 1 93.06 325 VAL B N 1
ATOM 6139 C CA . VAL B 1 325 ? -7.18 -24.094 -7.547 1 93.06 325 VAL B CA 1
ATOM 6140 C C . VAL B 1 325 ? -6.594 -23.188 -8.625 1 93.06 325 VAL B C 1
ATOM 6142 O O . VAL B 1 325 ? -5.867 -22.25 -8.32 1 93.06 325 VAL B O 1
ATOM 6145 N N . GLY B 1 326 ? -6.91 -23.484 -9.852 1 93.75 326 GLY B N 1
ATOM 6146 C CA . GLY B 1 326 ? -6.418 -22.672 -10.953 1 93.75 326 GLY B CA 1
ATOM 6147 C C . GLY B 1 326 ? -6.836 -21.219 -10.852 1 93.75 326 GLY B C 1
ATOM 6148 O O . GLY B 1 326 ? -6 -20.328 -10.977 1 93.75 326 GLY B O 1
ATOM 6149 N N . ILE B 1 327 ? -8.078 -21 -10.609 1 95.38 327 ILE B N 1
ATOM 6150 C CA . ILE B 1 327 ? -8.617 -19.641 -10.523 1 95.38 327 ILE B CA 1
ATOM 6151 C C . ILE B 1 327 ? -8.023 -18.922 -9.312 1 95.38 327 ILE B C 1
ATOM 6153 O O . ILE B 1 327 ? -7.59 -17.781 -9.414 1 95.38 327 ILE B O 1
ATOM 6157 N N . GLU B 1 328 ? -8.016 -19.609 -8.172 1 96.5 328 GLU B N 1
ATOM 6158 C CA . GLU B 1 328 ? -7.504 -19.016 -6.938 1 96.5 328 GLU B CA 1
ATOM 6159 C C . GLU B 1 328 ? -6.02 -18.688 -7.055 1 96.5 328 GLU B C 1
ATOM 6161 O O . GLU B 1 328 ? -5.559 -17.672 -6.516 1 96.5 328 GLU B O 1
ATOM 6166 N N . GLU B 1 329 ? -5.277 -19.469 -7.734 1 97 329 GLU B N 1
ATOM 6167 C CA . GLU B 1 329 ? -3.861 -19.203 -7.961 1 97 329 GLU B CA 1
ATOM 6168 C C . GLU B 1 329 ? -3.672 -17.938 -8.789 1 97 329 GLU B C 1
ATOM 6170 O O . GLU B 1 329 ? -2.812 -17.109 -8.484 1 97 329 GLU B O 1
ATOM 6175 N N . VAL B 1 330 ? -4.453 -17.828 -9.82 1 97.88 330 VAL B N 1
ATOM 6176 C CA . VAL B 1 330 ? -4.34 -16.672 -10.695 1 97.88 330 VAL B CA 1
ATOM 6177 C C . VAL B 1 330 ? -4.766 -15.406 -9.945 1 97.88 330 VAL B C 1
ATOM 6179 O O . VAL B 1 330 ? -4.117 -14.367 -10.055 1 97.88 330 VAL B O 1
ATOM 6182 N N . LYS B 1 331 ? -5.863 -15.508 -9.203 1 98.19 331 LYS B N 1
ATOM 6183 C CA . LYS B 1 331 ? -6.301 -14.375 -8.398 1 98.19 331 LYS B CA 1
ATOM 6184 C C . LYS B 1 331 ? -5.191 -13.906 -7.453 1 98.19 331 LYS B C 1
ATOM 6186 O O . LYS B 1 331 ? -4.879 -12.719 -7.395 1 98.19 331 LYS B O 1
ATOM 6191 N N . ARG B 1 332 ? -4.637 -14.844 -6.758 1 98.25 332 ARG B N 1
ATOM 6192 C CA . ARG B 1 332 ? -3.609 -14.523 -5.773 1 98.25 332 ARG B CA 1
ATOM 6193 C C . ARG B 1 332 ? -2.338 -14.023 -6.445 1 98.25 332 ARG B C 1
ATOM 6195 O O . ARG B 1 332 ? -1.678 -13.109 -5.938 1 98.25 332 ARG B O 1
ATOM 6202 N N . PHE B 1 333 ? -2.01 -14.609 -7.555 1 98.56 333 PHE B N 1
ATOM 6203 C CA . PHE B 1 333 ? -0.885 -14.117 -8.344 1 98.56 333 PHE B CA 1
ATOM 6204 C C . PHE B 1 333 ? -1.112 -12.672 -8.773 1 98.56 333 PHE B C 1
ATOM 6206 O O . PHE B 1 333 ? -0.225 -11.836 -8.625 1 98.56 333 PHE B O 1
ATOM 6213 N N . ALA B 1 334 ? -2.279 -12.375 -9.328 1 98.5 334 ALA B N 1
ATOM 6214 C CA . ALA B 1 334 ? -2.619 -11.031 -9.789 1 98.5 334 ALA B CA 1
ATOM 6215 C C . ALA B 1 334 ? -2.547 -10.023 -8.641 1 98.5 334 ALA B C 1
ATOM 6217 O O . ALA B 1 334 ? -2.037 -8.914 -8.812 1 98.5 334 ALA B O 1
ATOM 6218 N N . LEU B 1 335 ? -3.025 -10.391 -7.523 1 97.75 335 LEU B N 1
ATOM 6219 C CA . LEU B 1 335 ? -3.016 -9.508 -6.363 1 97.75 335 LEU B CA 1
ATOM 6220 C C . LEU B 1 335 ? -1.595 -9.305 -5.848 1 97.75 335 LEU B C 1
ATOM 6222 O O . LEU B 1 335 ? -1.238 -8.211 -5.406 1 97.75 335 LEU B O 1
ATOM 6226 N N . ALA B 1 336 ? -0.828 -10.359 -5.844 1 98 336 ALA B N 1
ATOM 6227 C CA . ALA B 1 336 ? 0.581 -10.219 -5.48 1 98 336 ALA B CA 1
ATOM 6228 C C . ALA B 1 336 ? 1.296 -9.266 -6.438 1 98 336 ALA B C 1
ATOM 6230 O O . ALA B 1 336 ? 2.09 -8.43 -6.008 1 98 336 ALA B O 1
ATOM 6231 N N . LEU B 1 337 ? 1.019 -9.477 -7.703 1 97.56 337 LEU B N 1
ATOM 6232 C CA . LEU B 1 337 ? 1.588 -8.594 -8.719 1 97.56 337 LEU B CA 1
ATOM 6233 C C . LEU B 1 337 ? 1.174 -7.148 -8.477 1 97.56 337 LEU B C 1
ATOM 6235 O O . LEU B 1 337 ? 2.004 -6.242 -8.547 1 97.56 337 LEU B O 1
ATOM 6239 N N . TYR B 1 338 ? -0.108 -6.961 -8.188 1 96.31 338 TYR B N 1
ATOM 6240 C CA . TYR B 1 338 ? -0.625 -5.637 -7.859 1 96.31 338 TYR B CA 1
ATOM 6241 C C . TYR B 1 338 ? 0.125 -5.039 -6.676 1 96.31 338 TYR B C 1
ATOM 6243 O O . TYR B 1 338 ? 0.513 -3.867 -6.707 1 96.31 338 TYR B O 1
ATOM 6251 N N . ARG B 1 339 ? 0.321 -5.754 -5.629 1 94.44 339 ARG B N 1
ATOM 6252 C CA . ARG B 1 339 ? 1.015 -5.312 -4.422 1 94.44 339 ARG B CA 1
ATOM 6253 C C . ARG B 1 339 ? 2.451 -4.906 -4.734 1 94.44 339 ARG B C 1
ATOM 6255 O O . ARG B 1 339 ? 2.936 -3.887 -4.234 1 94.44 339 ARG B O 1
ATOM 6262 N N . VAL B 1 340 ? 3.127 -5.691 -5.539 1 94.31 340 VAL B N 1
ATOM 6263 C CA . VAL B 1 340 ? 4.504 -5.379 -5.914 1 94.31 340 VAL B CA 1
ATOM 6264 C C . VAL B 1 340 ? 4.539 -4.082 -6.719 1 94.31 340 VAL B C 1
ATOM 6266 O O . VAL B 1 340 ? 5.402 -3.23 -6.5 1 94.31 340 VAL B O 1
ATOM 6269 N N . CYS B 1 341 ? 3.59 -3.947 -7.625 1 92.19 341 CYS B N 1
ATOM 6270 C CA . CYS B 1 341 ? 3.531 -2.744 -8.445 1 92.19 341 CYS B CA 1
ATOM 6271 C C . CYS B 1 341 ? 3.316 -1.504 -7.59 1 92.19 341 CYS B C 1
ATOM 6273 O O . CYS B 1 341 ? 3.836 -0.43 -7.898 1 92.19 341 CYS B O 1
ATOM 6275 N N . ARG B 1 342 ? 2.586 -1.678 -6.543 1 88.56 342 ARG B N 1
ATOM 6276 C CA . ARG B 1 342 ? 2.297 -0.553 -5.66 1 88.56 342 ARG B CA 1
ATOM 6277 C C . ARG B 1 342 ? 3.512 -0.2 -4.809 1 88.56 342 ARG B C 1
ATOM 6279 O O . ARG B 1 342 ? 3.678 0.952 -4.402 1 88.56 342 ARG B O 1
ATOM 6286 N N . GLN B 1 343 ? 4.324 -1.13 -4.574 1 87.06 343 GLN B N 1
ATOM 6287 C CA . GLN B 1 343 ? 5.457 -0.932 -3.68 1 87.06 343 GLN B CA 1
ATOM 6288 C C . GLN B 1 343 ? 6.699 -0.498 -4.453 1 87.06 343 GLN B C 1
ATOM 6290 O O . GLN B 1 343 ? 7.715 -0.136 -3.855 1 87.06 343 GLN B O 1
ATOM 6295 N N . CYS B 1 344 ? 6.586 -0.499 -5.754 1 83.5 344 CYS B N 1
ATOM 6296 C CA . CYS B 1 344 ? 7.766 -0.181 -6.551 1 83.5 344 CYS B CA 1
ATOM 6297 C C . CYS B 1 344 ? 7.531 1.063 -7.398 1 83.5 344 CYS B C 1
ATOM 6299 O O . CYS B 1 344 ? 6.387 1.42 -7.684 1 83.5 344 CYS B O 1
ATOM 6301 N N . ARG B 1 345 ? 8.625 1.769 -7.602 1 74.38 345 ARG B N 1
ATOM 6302 C CA . ARG B 1 345 ? 8.625 2.873 -8.555 1 74.38 345 ARG B CA 1
ATOM 6303 C C . ARG B 1 345 ? 9.508 2.555 -9.758 1 74.38 345 ARG B C 1
ATOM 6305 O O . ARG B 1 345 ? 10.539 1.9 -9.617 1 74.38 345 ARG B O 1
ATOM 6312 N N . PHE B 1 346 ? 8.805 2.84 -10.859 1 67 346 PHE B N 1
ATOM 6313 C CA . PHE B 1 346 ? 9.516 2.51 -12.086 1 67 346 PHE B CA 1
ATOM 6314 C C . PHE B 1 346 ? 10.32 3.703 -12.586 1 67 346 PHE B C 1
ATOM 6316 O O . PHE B 1 346 ? 9.961 4.855 -12.328 1 67 346 PHE B O 1
ATOM 6323 N N . HIS B 1 347 ? 11.484 3.463 -13.055 1 58 347 HIS B N 1
ATOM 6324 C CA . HIS B 1 347 ? 12.32 4.484 -13.672 1 58 347 HIS B CA 1
ATOM 6325 C C . HIS B 1 347 ? 11.609 5.141 -14.852 1 58 347 HIS B C 1
ATOM 6327 O O . HIS B 1 347 ? 10.914 4.465 -15.609 1 58 347 HIS B O 1
ATOM 6333 N N . GLY B 1 348 ? 10.898 6.297 -14.844 1 50.78 348 GLY B N 1
ATOM 6334 C CA . GLY B 1 348 ? 10.18 7.086 -15.836 1 50.78 348 GLY B CA 1
ATOM 6335 C C . GLY B 1 348 ? 10.516 6.695 -17.266 1 50.78 348 GLY B C 1
ATOM 6336 O O . GLY B 1 348 ? 9.711 6.914 -18.172 1 50.78 348 GLY B O 1
ATOM 6337 N N . LYS B 1 349 ? 11.773 6.574 -17.578 1 48.19 349 LYS B N 1
ATOM 6338 C CA . LYS B 1 349 ? 12.062 6.578 -19 1 48.19 349 LYS B CA 1
ATOM 6339 C C . LYS B 1 349 ? 11.43 5.375 -19.703 1 48.19 349 LYS B C 1
ATOM 6341 O O . LYS B 1 349 ? 11.461 5.27 -20.922 1 48.19 349 LYS B O 1
ATOM 6346 N N . LEU B 1 350 ? 11.125 4.488 -19.016 1 48.56 350 LEU B N 1
ATOM 6347 C CA . LEU B 1 350 ? 10.828 3.236 -19.703 1 48.56 350 LEU B CA 1
ATOM 6348 C C . LEU B 1 350 ? 9.445 3.291 -20.344 1 48.56 350 LEU B C 1
ATOM 6350 O O . LEU B 1 350 ? 9.141 2.504 -21.25 1 48.56 350 LEU B O 1
ATOM 6354 N N . LEU B 1 351 ? 8.445 3.979 -19.734 1 46.06 351 LEU B N 1
ATOM 6355 C CA . LEU B 1 351 ? 7.113 3.904 -20.344 1 46.06 351 LEU B CA 1
ATOM 6356 C C . LEU B 1 351 ? 7.062 4.695 -21.641 1 46.06 351 LEU B C 1
ATOM 6358 O O . LEU B 1 351 ? 6.02 4.758 -22.297 1 46.06 351 LEU B O 1
ATOM 6362 N N . ASP B 1 352 ? 7.945 5.531 -21.969 1 39.75 352 ASP B N 1
ATOM 6363 C CA . ASP B 1 352 ? 7.879 6.188 -23.281 1 39.75 352 ASP B CA 1
ATOM 6364 C C . ASP B 1 352 ? 7.891 5.16 -24.406 1 39.75 352 ASP B C 1
ATOM 6366 O O . ASP B 1 352 ? 8 5.527 -25.578 1 39.75 352 ASP B O 1
ATOM 6370 N N . SER B 1 353 ? 8.258 4 -24.234 1 36.25 353 SER B N 1
ATOM 6371 C CA . SER B 1 353 ? 8.211 3.193 -25.453 1 36.25 353 SER B CA 1
ATOM 6372 C C . SER B 1 353 ? 6.789 3.094 -26 1 36.25 353 SER B C 1
ATOM 6374 O O . SER B 1 353 ? 5.82 3.264 -25.25 1 36.25 353 SER B O 1
ATOM 6376 N N . GLY B 1 354 ? 6.516 3.039 -27.406 1 34.56 354 GLY B N 1
ATOM 6377 C CA . GLY B 1 354 ? 5.477 2.947 -28.422 1 34.56 354 GLY B CA 1
ATOM 6378 C C . GLY B 1 354 ? 4.309 2.076 -28 1 34.56 354 GLY B C 1
ATOM 6379 O O . GLY B 1 354 ? 3.566 1.57 -28.844 1 34.56 354 GLY B O 1
ATOM 6380 N N . VAL B 1 355 ? 4.391 1.389 -26.953 1 37.41 355 VAL B N 1
ATOM 6381 C CA . VAL B 1 355 ? 3.211 0.529 -26.922 1 37.41 355 VAL B CA 1
ATOM 6382 C C . VAL B 1 355 ? 1.948 1.385 -26.875 1 37.41 355 VAL B C 1
ATOM 6384 O O . VAL B 1 355 ? 1.866 2.34 -26.094 1 37.41 355 VAL B O 1
ATOM 6387 N N . ASP B 1 356 ? 1.279 1.499 -27.922 1 35.09 356 ASP B N 1
ATOM 6388 C CA . ASP B 1 356 ? -0.055 2.043 -28.156 1 35.09 356 ASP B CA 1
ATOM 6389 C C . ASP B 1 356 ? -0.945 1.858 -26.938 1 35.09 356 ASP B C 1
ATOM 6391 O O . ASP B 1 356 ? -1.136 0.735 -26.469 1 35.09 356 ASP B O 1
ATOM 6395 N N . PRO B 1 357 ? -1.15 2.867 -26.078 1 35.94 357 PRO B N 1
ATOM 6396 C CA . PRO B 1 357 ? -2.127 2.773 -24.984 1 35.94 357 PRO B CA 1
ATOM 6397 C C . PRO B 1 357 ? -3.402 2.041 -25.406 1 35.94 357 PRO B C 1
ATOM 6399 O O . PRO B 1 357 ? -3.762 2.041 -26.578 1 35.94 357 PRO B O 1
ATOM 6402 N N . ASN B 1 358 ? -3.611 0.899 -25.031 1 36.62 358 ASN B N 1
ATOM 6403 C CA . ASN B 1 358 ? -5.016 0.591 -25.266 1 36.62 358 ASN B CA 1
ATOM 6404 C C . ASN B 1 358 ? -5.871 1.855 -25.297 1 36.62 358 ASN B C 1
ATOM 6406 O O . ASN B 1 358 ? -5.754 2.709 -24.422 1 36.62 358 ASN B O 1
ATOM 6410 N N . PRO B 1 359 ? -6.531 2.277 -26.516 1 36.34 359 PRO B N 1
ATOM 6411 C CA . PRO B 1 359 ? -7.273 3.529 -26.672 1 36.34 359 PRO B CA 1
ATOM 6412 C C . PRO B 1 359 ? -7.941 3.988 -25.391 1 36.34 359 PRO B C 1
ATOM 6414 O O . PRO B 1 359 ? -8.164 5.188 -25.188 1 36.34 359 PRO B O 1
ATOM 6417 N N . ARG B 1 360 ? -8.695 3.104 -24.875 1 35.59 360 ARG B N 1
ATOM 6418 C CA . ARG B 1 360 ? -9.422 3.623 -23.734 1 35.59 360 ARG B CA 1
ATOM 6419 C C . ARG B 1 360 ? -8.469 4 -22.609 1 35.59 360 ARG B C 1
ATOM 6421 O O . ARG B 1 360 ? -8.883 4.543 -21.578 1 35.59 360 ARG B O 1
ATOM 6428 N N . ARG B 1 361 ? -7.41 3.186 -22.5 1 40.53 361 ARG B N 1
ATOM 6429 C CA . ARG B 1 361 ? -6.469 3.607 -21.469 1 40.53 361 ARG B CA 1
ATOM 6430 C C . ARG B 1 361 ? -5.766 4.902 -21.875 1 40.53 361 ARG B C 1
ATOM 6432 O O . ARG B 1 361 ? -5.004 4.93 -22.844 1 40.53 361 ARG B O 1
ATOM 6439 N N . GLU B 1 362 ? -6.348 6.039 -21.891 1 36.59 362 GLU B N 1
ATOM 6440 C CA . GLU B 1 362 ? -5.695 7.344 -21.969 1 36.59 362 GLU B CA 1
ATOM 6441 C C . GLU B 1 362 ? -4.207 7.238 -21.656 1 36.59 362 GLU B C 1
ATOM 6443 O O . GLU B 1 362 ? -3.76 6.25 -21.062 1 36.59 362 GLU B O 1
ATOM 6448 N N . SER B 1 363 ? -3.344 8.297 -22 1 34.81 363 SER B N 1
ATOM 6449 C CA . SER B 1 363 ? -1.938 8.594 -21.75 1 34.81 363 SER B CA 1
ATOM 6450 C C . SER B 1 363 ? -1.461 7.926 -20.453 1 34.81 363 SER B C 1
ATOM 6452 O O . SER B 1 363 ? -2.182 7.91 -19.453 1 34.81 363 SER B O 1
ATOM 6454 N N . PRO B 1 364 ? -0.653 6.887 -20.531 1 38.47 364 PRO B N 1
ATOM 6455 C CA . PRO B 1 364 ? -0.025 6.562 -19.25 1 38.47 364 PRO B CA 1
ATOM 6456 C C . PRO B 1 364 ? 0.122 7.781 -18.344 1 38.47 364 PRO B C 1
ATOM 6458 O O . PRO B 1 364 ? 0.809 8.742 -18.688 1 38.47 364 PRO B O 1
ATOM 6461 N N . SER B 1 365 ? -0.928 8.469 -18.062 1 35.75 365 SER B N 1
ATOM 6462 C CA . SER B 1 365 ? -0.804 9.57 -17.109 1 35.75 365 SER B CA 1
ATOM 6463 C C . SER B 1 365 ? 0.459 9.438 -16.266 1 35.75 365 SER B C 1
ATOM 6465 O O . SER B 1 365 ? 0.985 8.336 -16.094 1 35.75 365 SER B O 1
ATOM 6467 N N . GLN B 1 366 ? 1.117 10.461 -16.141 1 38.12 366 GLN B N 1
ATOM 6468 C CA . GLN B 1 366 ? 2.244 10.664 -15.227 1 38.12 366 GLN B CA 1
ATOM 6469 C C . GLN B 1 366 ? 2.203 9.664 -14.07 1 38.12 366 GLN B C 1
ATOM 6471 O O . GLN B 1 366 ? 3.189 9.5 -13.359 1 38.12 366 GLN B O 1
ATOM 6476 N N . CYS B 1 367 ? 0.945 9.438 -13.484 1 44.28 367 CYS B N 1
ATOM 6477 C CA . CYS B 1 367 ? 0.936 8.719 -12.211 1 44.28 367 CYS B CA 1
ATOM 6478 C C . CYS B 1 367 ? 1.184 7.23 -12.422 1 44.28 367 CYS B C 1
ATOM 6480 O O . CYS B 1 367 ? 0.594 6.621 -13.312 1 44.28 367 CYS B O 1
ATOM 6482 N N . GLY B 1 368 ? 2.33 6.559 -12.117 1 54.03 368 GLY B N 1
ATOM 6483 C CA . GLY B 1 368 ? 3.25 5.473 -11.812 1 54.03 368 GLY B CA 1
ATOM 6484 C C . GLY B 1 368 ? 2.547 4.156 -11.531 1 54.03 368 GLY B C 1
ATOM 6485 O O . GLY B 1 368 ? 3.193 3.16 -11.203 1 54.03 368 GLY B O 1
ATOM 6486 N N . ASN B 1 369 ? 1.233 4.008 -11.445 1 73 369 ASN B N 1
ATOM 6487 C CA . ASN B 1 369 ? 0.812 2.678 -11.023 1 73 369 ASN B CA 1
ATOM 6488 C C . ASN B 1 369 ? 0.535 1.772 -12.227 1 73 369 ASN B C 1
ATOM 6490 O O . ASN B 1 369 ? -0.268 2.115 -13.094 1 73 369 ASN B O 1
ATOM 6494 N N . LEU B 1 370 ? 1.21 0.768 -12.562 1 84.81 370 LEU B N 1
ATOM 6495 C CA . LEU B 1 370 ? 1.115 -0.203 -13.648 1 84.81 370 LEU B CA 1
ATOM 6496 C C . LEU B 1 370 ? -0.244 -0.894 -13.641 1 84.81 370 LEU B C 1
ATOM 6498 O O . LEU B 1 370 ? -0.805 -1.181 -14.703 1 84.81 370 LEU B O 1
ATOM 6502 N N . ILE B 1 371 ? -0.823 -1.126 -12.516 1 91.56 371 ILE B N 1
ATOM 6503 C CA . ILE B 1 371 ? -2.113 -1.781 -12.336 1 91.56 371 ILE B CA 1
ATOM 6504 C C . ILE B 1 371 ? -2.986 -0.958 -11.391 1 91.56 371 ILE B C 1
ATOM 6506 O O . ILE B 1 371 ? -2.533 -0.545 -10.32 1 91.56 371 ILE B O 1
ATOM 6510 N N . SER B 1 372 ? -4.215 -0.625 -11.797 1 90.81 372 SER B N 1
ATOM 6511 C CA . SER B 1 372 ? -5.164 0.088 -10.945 1 90.81 372 SER B CA 1
ATOM 6512 C C . SER B 1 372 ? -6.23 -0.854 -10.398 1 90.81 372 SER B C 1
ATOM 6514 O O . SER B 1 372 ? -6.344 -1.998 -10.844 1 90.81 372 SER B O 1
ATOM 6516 N N . LEU B 1 373 ? -6.934 -0.377 -9.43 1 93.06 373 LEU B N 1
ATOM 6517 C CA . LEU B 1 373 ? -8.008 -1.181 -8.859 1 93.06 373 LEU B CA 1
ATOM 6518 C C . LEU B 1 373 ? -9.07 -1.487 -9.906 1 93.06 373 LEU B C 1
ATOM 6520 O O . LEU B 1 373 ? -9.703 -2.549 -9.867 1 93.06 373 LEU B O 1
ATOM 6524 N N . SER B 1 374 ? -9.281 -0.595 -10.836 1 92.69 374 SER B N 1
ATOM 6525 C CA . SER B 1 374 ? -10.297 -0.768 -11.867 1 92.69 374 SER B CA 1
ATOM 6526 C C . SER B 1 374 ? -9.938 -1.912 -12.805 1 92.69 374 SER B C 1
ATOM 6528 O O . SER B 1 374 ? -10.812 -2.463 -13.484 1 92.69 374 SER B O 1
ATOM 6530 N N . ASP B 1 375 ? -8.664 -2.262 -12.844 1 94.25 375 ASP B N 1
ATOM 6531 C CA . ASP B 1 375 ? -8.188 -3.316 -13.734 1 94.25 375 ASP B CA 1
ATOM 6532 C C . ASP B 1 375 ? -8.492 -4.699 -13.156 1 94.25 375 ASP B C 1
ATOM 6534 O O . ASP B 1 375 ? -8.492 -5.695 -13.883 1 94.25 375 ASP B O 1
ATOM 6538 N N . LEU B 1 376 ? -8.641 -4.766 -11.836 1 97 376 LEU B N 1
ATOM 6539 C CA . LEU B 1 376 ? -8.828 -6.043 -11.156 1 97 376 LEU B CA 1
ATOM 6540 C C . LEU B 1 376 ? -10.289 -6.465 -11.18 1 97 376 LEU B C 1
ATOM 6542 O O . LEU B 1 376 ? -11.008 -6.309 -10.195 1 97 376 LEU B O 1
ATOM 6546 N N . ARG B 1 377 ? -10.656 -7.023 -12.312 1 97.81 377 ARG B N 1
ATOM 6547 C CA . ARG B 1 377 ? -12.047 -7.379 -12.555 1 97.81 377 ARG B CA 1
ATOM 6548 C C . ARG B 1 377 ? -12.336 -8.805 -12.094 1 97.81 377 ARG B C 1
ATOM 6550 O O . ARG B 1 377 ? -12.766 -9.641 -12.891 1 97.81 377 ARG B O 1
ATOM 6557 N N . PHE B 1 378 ? -12.141 -9.07 -10.867 1 97.88 378 PHE B N 1
ATOM 6558 C CA . PHE B 1 378 ? -12.43 -10.32 -10.18 1 97.88 378 PHE B CA 1
ATOM 6559 C C . PHE B 1 378 ? -12.602 -10.086 -8.68 1 97.88 378 PHE B C 1
ATOM 6561 O O . PHE B 1 378 ? -12.242 -9.016 -8.172 1 97.88 378 PHE B O 1
ATOM 6568 N N . ALA B 1 379 ? -13.156 -11.039 -7.992 1 96.94 379 ALA B N 1
ATOM 6569 C CA . ALA B 1 379 ? -13.391 -10.938 -6.555 1 96.94 379 ALA B CA 1
ATOM 6570 C C . ALA B 1 379 ? -12.148 -11.344 -5.77 1 96.94 379 ALA B C 1
ATOM 6572 O O . ALA B 1 379 ? -11.25 -11.992 -6.312 1 96.94 379 ALA B O 1
ATOM 6573 N N . LEU B 1 380 ? -12.086 -10.953 -4.5 1 96.12 380 LEU B N 1
ATOM 6574 C CA . LEU B 1 380 ? -11.008 -11.383 -3.617 1 96.12 380 LEU B CA 1
ATOM 6575 C C . LEU B 1 380 ? -10.938 -12.906 -3.549 1 96.12 380 LEU B C 1
ATOM 6577 O O . LEU B 1 380 ? -11.953 -13.586 -3.703 1 96.12 380 LEU B O 1
ATOM 6581 N N . PRO B 1 381 ? -9.727 -13.414 -3.322 1 95.62 381 PRO B N 1
ATOM 6582 C CA . PRO B 1 381 ? -9.57 -14.867 -3.188 1 95.62 381 PRO B CA 1
ATOM 6583 C C . PRO B 1 381 ? -10.445 -15.453 -2.078 1 95.62 381 PRO B C 1
ATOM 6585 O O . PRO B 1 381 ? -10.82 -14.742 -1.145 1 95.62 381 PRO B O 1
ATOM 6588 N N . ASP B 1 382 ? -10.734 -16.672 -2.221 1 92.44 382 ASP B N 1
ATOM 6589 C CA . ASP B 1 382 ? -11.531 -17.406 -1.24 1 92.44 382 ASP B CA 1
ATOM 6590 C C . ASP B 1 382 ? -10.789 -17.516 0.092 1 92.44 382 ASP B C 1
ATOM 6592 O O . ASP B 1 382 ? -9.68 -17.016 0.233 1 92.44 382 ASP B O 1
ATOM 6596 N N . ARG B 1 383 ? -11.359 -18.062 1.095 1 89.5 383 ARG B N 1
ATOM 6597 C CA . ARG B 1 383 ? -10.844 -18.172 2.455 1 89.5 383 ARG B CA 1
ATOM 6598 C C . ARG B 1 383 ? -9.445 -18.781 2.459 1 89.5 383 ARG B C 1
ATOM 6600 O O . ARG B 1 383 ? -9.188 -19.75 1.739 1 89.5 383 ARG B O 1
ATOM 6607 N N . ASP B 1 384 ? -8.656 -18.25 3.279 1 92 384 ASP B N 1
ATOM 6608 C CA . ASP B 1 384 ? -7.289 -18.734 3.4 1 92 384 ASP B CA 1
ATOM 6609 C C . ASP B 1 384 ? -7.254 -20.141 4 1 92 384 ASP B C 1
ATOM 6611 O O . ASP B 1 384 ? -6.363 -20.938 3.691 1 92 384 ASP B O 1
ATOM 6615 N N . GLU B 1 385 ? -8.195 -20.391 4.82 1 88.69 385 GLU B N 1
ATOM 6616 C CA . GLU B 1 385 ? -8.258 -21.719 5.418 1 88.69 385 GLU B CA 1
ATOM 6617 C C . GLU B 1 385 ? -8.352 -22.797 4.348 1 88.69 385 GLU B C 1
ATOM 6619 O O . GLU B 1 385 ? -7.711 -23.844 4.453 1 88.69 385 GLU B O 1
ATOM 6624 N N . LEU B 1 386 ? -9.148 -22.562 3.322 1 89.44 386 LEU B N 1
ATOM 6625 C CA . LEU B 1 386 ? -9.289 -23.5 2.221 1 89.44 386 LEU B CA 1
ATOM 6626 C C . LEU B 1 386 ? -8 -23.578 1.401 1 89.44 386 LEU B C 1
ATOM 6628 O O . LEU B 1 386 ? -7.59 -24.656 0.978 1 89.44 386 LEU B O 1
ATOM 6632 N N . TRP B 1 387 ? -7.348 -22.469 1.213 1 92.81 387 TRP B N 1
ATOM 6633 C CA . TRP B 1 387 ? -6.137 -22.359 0.402 1 92.81 387 TRP B CA 1
ATOM 6634 C C . TRP B 1 387 ? -4.992 -23.141 1.034 1 92.81 387 TRP B C 1
ATOM 6636 O O . TRP B 1 387 ? -4.172 -23.734 0.328 1 92.81 387 TRP B O 1
ATOM 6646 N N . HIS B 1 388 ? -4.969 -23.141 2.334 1 91.06 388 HIS B N 1
ATOM 6647 C CA . HIS B 1 388 ? -3.85 -23.766 3.035 1 91.06 388 HIS B CA 1
ATOM 6648 C C . HIS B 1 388 ? -4.191 -25.172 3.486 1 91.06 388 HIS B C 1
ATOM 6650 O O . HIS B 1 388 ? -3.354 -25.875 4.066 1 91.06 388 HIS B O 1
ATOM 6656 N N . THR B 1 389 ? -5.363 -25.578 3.139 1 86.5 389 THR B N 1
ATOM 6657 C CA . THR B 1 389 ? -5.762 -26.922 3.514 1 86.5 389 THR B CA 1
ATOM 6658 C C . THR B 1 389 ? -5.004 -27.969 2.688 1 86.5 389 THR B C 1
ATOM 6660 O O . THR B 1 389 ? -4.816 -27.781 1.482 1 86.5 389 THR B O 1
ATOM 6663 N N . CYS B 1 390 ? -4.477 -28.922 3.328 1 77.44 390 CYS B N 1
ATOM 6664 C CA . CYS B 1 390 ? -3.662 -29.922 2.641 1 77.44 390 CYS B CA 1
ATOM 6665 C C . CYS B 1 390 ? -4.477 -31.172 2.33 1 77.44 390 CYS B C 1
ATOM 6667 O O . CYS B 1 390 ? -4.121 -31.938 1.436 1 77.44 390 CYS B O 1
ATOM 6669 N N . SER B 1 391 ? -5.535 -31.297 3.115 1 80.19 391 SER B N 1
ATOM 6670 C CA . SER B 1 391 ? -6.355 -32.469 2.924 1 80.19 391 SER B CA 1
ATOM 6671 C C . SER B 1 391 ? -7.84 -32.125 2.857 1 80.19 391 SER B C 1
ATOM 6673 O O . SER B 1 391 ? -8.25 -31.062 3.322 1 80.19 391 SER B O 1
ATOM 6675 N N . ASP B 1 392 ? -8.703 -32.75 2.053 1 81.06 392 ASP B N 1
ATOM 6676 C CA . ASP B 1 392 ? -10.164 -32.688 2.025 1 81.06 392 ASP B CA 1
ATOM 6677 C C . ASP B 1 392 ? -10.648 -31.391 1.363 1 81.06 392 ASP B C 1
ATOM 6679 O O . ASP B 1 392 ? -11.672 -30.828 1.758 1 81.06 392 ASP B O 1
ATOM 6683 N N . LEU B 1 393 ? -9.836 -30.828 0.573 1 84.56 393 LEU B N 1
ATOM 6684 C CA . LEU B 1 393 ? -10.25 -29.609 -0.112 1 84.56 393 LEU B CA 1
ATOM 6685 C C . LEU B 1 393 ? -11.461 -29.875 -1.005 1 84.56 393 LEU B C 1
ATOM 6687 O O . LEU B 1 393 ? -12.422 -29.109 -0.985 1 84.56 393 LEU B O 1
ATOM 6691 N N . ALA B 1 394 ? -11.453 -30.969 -1.721 1 83.81 394 ALA B N 1
ATOM 6692 C CA . ALA B 1 394 ? -12.516 -31.281 -2.672 1 83.81 394 ALA B CA 1
ATOM 6693 C C . ALA B 1 394 ? -13.859 -31.422 -1.967 1 83.81 394 ALA B C 1
ATOM 6695 O O . ALA B 1 394 ? -14.836 -30.781 -2.352 1 83.81 394 ALA B O 1
ATOM 6696 N N . PRO B 1 395 ? -13.898 -32.156 -0.866 1 82.12 395 PRO B N 1
ATOM 6697 C CA . PRO B 1 395 ? -15.18 -32.281 -0.164 1 82.12 395 PRO B CA 1
ATOM 6698 C C . PRO B 1 395 ? -15.633 -30.969 0.46 1 82.12 395 PRO B C 1
ATOM 6700 O O . PRO B 1 395 ? -16.844 -30.703 0.534 1 82.12 395 PRO B O 1
ATOM 6703 N N . ARG B 1 396 ? -14.75 -30.234 0.9 1 84.62 396 ARG B N 1
ATOM 6704 C CA . ARG B 1 396 ? -15.102 -28.969 1.53 1 84.62 396 ARG B CA 1
ATOM 6705 C C . ARG B 1 396 ? -15.672 -27.984 0.51 1 84.62 396 ARG B C 1
ATOM 6707 O O . ARG B 1 396 ? -16.594 -27.234 0.819 1 84.62 396 ARG B O 1
ATOM 6714 N N . LEU B 1 397 ? -15.078 -28.031 -0.657 1 84.75 397 LEU B N 1
ATOM 6715 C CA . LEU B 1 397 ? -15.555 -27.156 -1.72 1 84.75 397 LEU B CA 1
ATOM 6716 C C . LEU B 1 397 ? -16.938 -27.594 -2.203 1 84.75 397 LEU B C 1
ATOM 6718 O O . LEU B 1 397 ? -17.75 -26.766 -2.607 1 84.75 397 LEU B O 1
ATOM 6722 N N . ALA B 1 398 ? -17.188 -28.844 -2.193 1 81.75 398 ALA B N 1
ATOM 6723 C CA . ALA B 1 398 ? -18.438 -29.422 -2.682 1 81.75 398 ALA B CA 1
ATOM 6724 C C . ALA B 1 398 ? -19.578 -29.109 -1.726 1 81.75 398 ALA B C 1
ATOM 6726 O O . ALA B 1 398 ? -20.75 -29.203 -2.105 1 81.75 398 ALA B O 1
ATOM 6727 N N . GLU B 1 399 ? -19.234 -28.734 -0.487 1 79.38 399 GLU B N 1
ATOM 6728 C CA . GLU B 1 399 ? -20.266 -28.438 0.508 1 79.38 399 GLU B CA 1
ATOM 6729 C C . GLU B 1 399 ? -21.062 -27.188 0.138 1 79.38 399 GLU B C 1
ATOM 6731 O O . GLU B 1 399 ? -22.25 -27.094 0.457 1 79.38 399 GLU B O 1
ATOM 6736 N N . SER B 1 400 ? -20.422 -26.266 -0.581 1 76.06 400 SER B N 1
ATOM 6737 C CA . SER B 1 400 ? -21.125 -25.047 -0.905 1 76.06 400 SER B CA 1
ATOM 6738 C C . SER B 1 400 ? -20.688 -24.484 -2.252 1 76.06 400 SER B C 1
ATOM 6740 O O . SER B 1 400 ? -20.109 -23.391 -2.316 1 76.06 400 SER B O 1
ATOM 6742 N N . PRO B 1 401 ? -21.078 -25.172 -3.289 1 71.88 401 PRO B N 1
ATOM 6743 C CA . PRO B 1 401 ? -20.656 -24.672 -4.598 1 71.88 401 PRO B CA 1
ATOM 6744 C C . PRO B 1 401 ? -21.328 -23.359 -4.977 1 71.88 401 PRO B C 1
ATOM 6746 O O . PRO B 1 401 ? -20.703 -22.516 -5.633 1 71.88 401 PRO B O 1
ATOM 6749 N N . VAL B 1 402 ? -22.5 -23.203 -4.527 1 76.5 402 VAL B N 1
ATOM 6750 C CA . VAL B 1 402 ? -23.266 -21.984 -4.832 1 76.5 402 VAL B CA 1
ATOM 6751 C C . VAL B 1 402 ? -22.609 -20.781 -4.172 1 76.5 402 VAL B C 1
ATOM 6753 O O . VAL B 1 402 ? -22.609 -19.688 -4.738 1 76.5 402 VAL B O 1
ATOM 6756 N N . SER B 1 403 ? -21.984 -21.062 -3.158 1 84.06 403 SER B N 1
ATOM 6757 C CA . SER B 1 403 ? -21.375 -19.969 -2.41 1 84.06 403 SER B CA 1
ATOM 6758 C C . SER B 1 403 ? -20.188 -19.375 -3.168 1 84.06 403 SER B C 1
ATOM 6760 O O . SER B 1 403 ? -20 -18.156 -3.203 1 84.06 403 SER B O 1
ATOM 6762 N N . TYR B 1 404 ? -19.422 -20.234 -3.879 1 89 404 TYR B N 1
ATOM 6763 C CA . TYR B 1 404 ? -18.25 -19.766 -4.625 1 89 404 TYR B CA 1
ATOM 6764 C C . TYR B 1 404 ? -18.672 -18.953 -5.84 1 89 404 TYR B C 1
ATOM 6766 O O . TYR B 1 404 ? -18.078 -17.922 -6.145 1 89 404 TYR B O 1
ATOM 6774 N N . ARG B 1 405 ? -19.734 -19.406 -6.465 1 86.75 405 ARG B N 1
ATOM 6775 C CA . ARG B 1 405 ? -20.266 -18.688 -7.621 1 86.75 405 ARG B CA 1
ATOM 6776 C C . ARG B 1 405 ? -20.797 -17.328 -7.215 1 86.75 405 ARG B C 1
ATOM 6778 O O . ARG B 1 405 ? -20.547 -16.328 -7.902 1 86.75 405 ARG B O 1
ATOM 6785 N N . ASN B 1 406 ? -21.453 -17.328 -6.105 1 89.69 406 ASN B N 1
ATOM 6786 C CA . ASN B 1 406 ? -22.016 -16.062 -5.609 1 89.69 406 ASN B CA 1
ATOM 6787 C C . ASN B 1 406 ? -20.922 -15.086 -5.215 1 89.69 406 ASN B C 1
ATOM 6789 O O . ASN B 1 406 ? -21.062 -13.875 -5.43 1 89.69 406 ASN B O 1
ATOM 6793 N N . LYS B 1 407 ? -19.922 -15.57 -4.734 1 91.75 407 LYS B N 1
ATOM 6794 C CA . LYS B 1 407 ? -18.812 -14.727 -4.285 1 91.75 407 LYS B CA 1
ATOM 6795 C C . LYS B 1 407 ? -18.094 -14.086 -5.469 1 91.75 407 LYS B C 1
ATOM 6797 O O . LYS B 1 407 ? -17.5 -13.016 -5.332 1 91.75 407 LYS B O 1
ATOM 6802 N N . ASN B 1 408 ? -18.156 -14.75 -6.57 1 94.69 408 ASN B N 1
ATOM 6803 C CA . ASN B 1 408 ? -17.375 -14.273 -7.723 1 94.69 408 ASN B CA 1
ATOM 6804 C C . ASN B 1 408 ? -18.266 -13.508 -8.703 1 94.69 408 ASN B C 1
ATOM 6806 O O . ASN B 1 408 ? -17.875 -13.297 -9.859 1 94.69 408 ASN B O 1
ATOM 6810 N N . GLN B 1 409 ? -19.391 -13.062 -8.25 1 94.81 409 GLN B N 1
ATOM 6811 C CA . GLN B 1 409 ? -20.25 -12.219 -9.07 1 94.81 409 GLN B CA 1
ATOM 6812 C C . GLN B 1 409 ? -19.641 -10.828 -9.266 1 94.81 409 GLN B C 1
ATOM 6814 O O . GLN B 1 409 ? -18.828 -10.391 -8.453 1 94.81 409 GLN B O 1
ATOM 6819 N N . GLU B 1 410 ? -20.047 -10.18 -10.281 1 95.31 410 GLU B N 1
ATOM 6820 C CA . GLU B 1 410 ? -19.484 -8.898 -10.68 1 95.31 410 GLU B CA 1
ATOM 6821 C C . GLU B 1 410 ? -19.609 -7.867 -9.555 1 95.31 410 GLU B C 1
ATOM 6823 O O . GLU B 1 410 ? -18.719 -7.031 -9.367 1 95.31 410 GLU B O 1
ATOM 6828 N N . GLU B 1 411 ? -20.641 -7.914 -8.766 1 94 411 GLU B N 1
ATOM 6829 C CA . GLU B 1 411 ? -20.875 -6.969 -7.68 1 94 411 GLU B CA 1
ATOM 6830 C C . GLU B 1 411 ? -19.797 -7.078 -6.609 1 94 411 GLU B C 1
ATOM 6832 O O . GLU B 1 411 ? -19.594 -6.141 -5.832 1 94 411 GLU B O 1
ATOM 6837 N N . ASN B 1 412 ? -19.109 -8.148 -6.59 1 95.56 412 ASN B N 1
ATOM 6838 C CA . ASN B 1 412 ? -18.109 -8.391 -5.555 1 95.56 412 ASN B CA 1
ATOM 6839 C C . ASN B 1 412 ? -16.688 -8.203 -6.086 1 95.56 412 ASN B C 1
ATOM 6841 O O . ASN B 1 412 ? -15.719 -8.5 -5.395 1 95.56 412 ASN B O 1
ATOM 6845 N N . TRP B 1 413 ? -16.609 -7.75 -7.344 1 97.25 413 TRP B N 1
ATOM 6846 C CA . TRP B 1 413 ? -15.281 -7.555 -7.934 1 97.25 413 TRP B CA 1
ATOM 6847 C C . TRP B 1 413 ? -14.555 -6.395 -7.262 1 97.25 413 TRP B C 1
ATOM 6849 O O . TRP B 1 413 ? -15.18 -5.426 -6.824 1 97.25 413 TRP B O 1
ATOM 6859 N N . ILE B 1 414 ? -13.25 -6.48 -7.176 1 96.75 414 ILE B N 1
ATOM 6860 C CA . ILE B 1 414 ? -12.398 -5.445 -6.598 1 96.75 414 ILE B CA 1
ATOM 6861 C C . ILE B 1 414 ? -12.555 -4.152 -7.395 1 96.75 414 ILE B C 1
ATOM 6863 O O . ILE B 1 414 ? -12.531 -3.059 -6.824 1 96.75 414 ILE B O 1
ATOM 6867 N N . SER B 1 415 ? -12.742 -4.254 -8.719 1 95.94 415 SER B N 1
ATOM 6868 C CA . SER B 1 415 ? -12.844 -3.098 -9.602 1 95.94 415 SER B CA 1
ATOM 6869 C C . SER B 1 415 ? -13.992 -2.189 -9.195 1 95.94 415 SER B C 1
ATOM 6871 O O . SER B 1 415 ? -14 -0.999 -9.523 1 95.94 415 SER B O 1
ATOM 6873 N N . GLN B 1 416 ? -15.016 -2.75 -8.516 1 94.31 416 GLN B N 1
ATOM 6874 C CA . GLN B 1 416 ? -16.172 -1.975 -8.078 1 94.31 416 GLN B CA 1
ATOM 6875 C C . GLN B 1 416 ? -15.773 -0.904 -7.07 1 9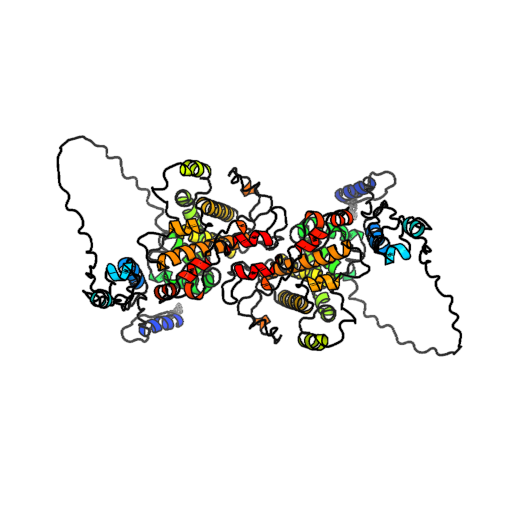4.31 416 GLN B C 1
ATOM 6877 O O . GLN B 1 416 ? -16.5 0.066 -6.863 1 94.31 416 GLN B O 1
ATOM 6882 N N . THR B 1 417 ? -14.68 -1.049 -6.395 1 94.62 417 THR B N 1
ATOM 6883 C CA . THR B 1 417 ? -14.25 -0.112 -5.363 1 94.62 417 THR B CA 1
ATOM 6884 C C . THR B 1 417 ? -13.469 1.048 -5.973 1 94.62 417 THR B C 1
ATOM 6886 O O . THR B 1 417 ? -13.234 2.059 -5.309 1 94.62 417 THR B O 1
ATOM 6889 N N . ALA B 1 418 ? -13.047 0.884 -7.227 1 91.5 418 ALA B N 1
ATOM 6890 C CA . ALA B 1 418 ? -12.227 1.896 -7.879 1 91.5 418 ALA B CA 1
ATOM 6891 C C . ALA B 1 418 ? -12.945 3.24 -7.934 1 91.5 418 ALA B C 1
ATOM 6893 O O . ALA B 1 418 ? -12.32 4.293 -7.809 1 91.5 418 ALA B O 1
ATOM 6894 N N . ARG B 1 419 ? -14.203 3.193 -8.031 1 88.94 419 ARG B N 1
ATOM 6895 C CA . ARG B 1 419 ? -14.977 4.426 -8.133 1 88.94 419 ARG B CA 1
ATOM 6896 C C . ARG B 1 419 ? -14.867 5.242 -6.848 1 88.94 419 ARG B C 1
ATOM 6898 O O . ARG B 1 419 ? -14.836 6.473 -6.887 1 88.94 419 ARG B O 1
ATOM 6905 N N . LEU B 1 420 ? -14.727 4.574 -5.762 1 90.81 420 LEU B N 1
ATOM 6906 C CA . LEU B 1 420 ? -14.672 5.25 -4.469 1 90.81 420 LEU B CA 1
ATOM 6907 C C . LEU B 1 420 ? -13.227 5.566 -4.086 1 90.81 420 LEU B C 1
ATOM 6909 O O . LEU B 1 420 ? -12.953 6.625 -3.52 1 90.81 420 LEU B O 1
ATOM 6913 N N . LEU B 1 421 ? -12.328 4.73 -4.457 1 91.69 421 LEU B N 1
ATOM 6914 C CA . LEU B 1 421 ? -10.969 4.84 -3.943 1 91.69 421 LEU B CA 1
ATOM 6915 C C . LEU B 1 421 ? -10.055 5.488 -4.977 1 91.69 421 LEU B C 1
ATOM 6917 O O . LEU B 1 421 ? -9.039 6.09 -4.617 1 91.69 421 LEU B O 1
ATOM 6921 N N . GLN B 1 422 ? -10.328 5.246 -6.234 1 86.38 422 GLN B N 1
ATOM 6922 C CA . GLN B 1 422 ? -9.531 5.789 -7.332 1 86.38 422 GLN B CA 1
ATOM 6923 C C . GLN B 1 422 ? -10.422 6.398 -8.414 1 86.38 422 GLN B C 1
ATOM 6925 O O . GLN B 1 422 ? -10.438 5.93 -9.555 1 86.38 422 GLN B O 1
ATOM 6930 N N . PRO B 1 423 ? -11.172 7.445 -8.07 1 71.94 423 PRO B N 1
ATOM 6931 C CA . PRO B 1 423 ? -12.195 7.965 -8.977 1 71.94 423 PRO B CA 1
ATOM 6932 C C . PRO B 1 423 ? -11.609 8.57 -10.25 1 71.94 423 PRO B C 1
ATOM 6934 O O . PRO B 1 423 ? -12.156 8.383 -11.336 1 71.94 423 PRO B O 1
ATOM 6937 N N . ASP B 1 424 ? -10.742 9.531 -10.047 1 69.12 424 ASP B N 1
ATOM 6938 C CA . ASP B 1 424 ? -10.258 10.234 -11.227 1 69.12 424 ASP B CA 1
ATOM 6939 C C . ASP B 1 424 ? -8.773 9.969 -11.453 1 69.12 424 ASP B C 1
ATOM 6941 O O . ASP B 1 424 ? -8.008 9.836 -10.492 1 69.12 424 ASP B O 1
ATOM 6945 N N . VAL B 1 425 ? -8.5 9.867 -12.758 1 64.88 425 VAL B N 1
ATOM 6946 C CA . VAL B 1 425 ? -7.133 9.578 -13.172 1 64.88 425 VAL B CA 1
ATOM 6947 C C . VAL B 1 425 ? -6.219 10.742 -12.797 1 64.88 425 VAL B C 1
ATOM 6949 O O . VAL B 1 425 ? -5.039 10.547 -12.5 1 64.88 425 VAL B O 1
ATOM 6952 N N . GLU B 1 426 ? -6.793 11.828 -12.531 1 70.88 426 GLU B N 1
ATOM 6953 C CA . GLU B 1 426 ? -5.941 12.992 -12.297 1 70.88 426 GLU B CA 1
ATOM 6954 C C . GLU B 1 426 ? -5.758 13.25 -10.805 1 70.88 426 GLU B C 1
ATOM 6956 O O . GLU B 1 426 ? -4.938 14.078 -10.406 1 70.88 426 GLU B O 1
ATOM 6961 N N . GLN B 1 427 ? -6.336 12.453 -10.055 1 79.44 427 GLN B N 1
ATOM 6962 C CA . GLN B 1 427 ? -6.297 12.703 -8.617 1 79.44 427 GLN B CA 1
ATOM 6963 C C . GLN B 1 427 ? -5.199 11.875 -7.949 1 79.44 427 GLN B C 1
ATOM 6965 O O . GLN B 1 427 ? -4.812 10.82 -8.453 1 79.44 427 GLN B O 1
ATOM 6970 N N . PHE B 1 428 ? -4.723 12.469 -6.922 1 87.12 428 PHE B N 1
ATOM 6971 C CA . PHE B 1 428 ? -3.717 11.789 -6.109 1 87.12 428 PHE B CA 1
ATOM 6972 C C . PHE B 1 428 ? -4.23 10.438 -5.625 1 87.12 428 PHE B C 1
ATOM 6974 O O . PHE B 1 428 ? -5.363 10.336 -5.152 1 87.12 428 PHE B O 1
ATOM 6981 N N . ILE B 1 429 ? -3.396 9.43 -5.797 1 84.5 429 ILE B N 1
ATOM 6982 C CA . ILE B 1 429 ? -3.795 8.086 -5.391 1 84.5 429 ILE B CA 1
ATOM 6983 C C . ILE B 1 429 ? -3.371 7.84 -3.945 1 84.5 429 ILE B C 1
ATOM 6985 O O . ILE B 1 429 ? -2.184 7.688 -3.656 1 84.5 429 ILE B O 1
ATOM 6989 N N . TRP B 1 430 ? -4.336 7.805 -3.102 1 89 430 TRP B N 1
ATOM 6990 C CA . TRP B 1 430 ? -4.07 7.625 -1.679 1 89 430 TRP B CA 1
ATOM 6991 C C . TRP B 1 430 ? -3.99 6.145 -1.322 1 89 430 TRP B C 1
ATOM 6993 O O . TRP B 1 430 ? -3.275 5.758 -0.394 1 89 430 TRP B O 1
ATOM 7003 N N . ILE B 1 431 ? -4.887 5.387 -2.02 1 84.69 431 ILE B N 1
ATOM 7004 C CA . ILE B 1 431 ? -5.012 3.967 -1.713 1 84.69 431 ILE B CA 1
ATOM 7005 C C . ILE B 1 431 ? -4.828 3.146 -2.986 1 84.69 431 ILE B C 1
ATOM 7007 O O . ILE B 1 431 ? -5.414 3.461 -4.023 1 84.69 431 ILE B O 1
#

InterPro domains:
  IPR001138 Zn(2)Cys(6) fungal-type DNA-binding domain [PF00172] (80-116)
  IPR001138 Zn(2)Cys(6) fungal-type DNA-binding domain [PS00463] (81-108)
  IPR001138 Zn(2)Cys(6) fungal-type DNA-binding domain [PS50048] (81-110)
  IPR001138 Zn(2)Cys(6) fungal-type DNA-binding domain [SM00066] (76-119)
  IPR001138 Zn(2)Cys(6) fungal-type DNA-binding domain [cd00067] (77-110)
  IPR007219 Xylanolytic transcriptional activator, regulatory domain [PF04082] (160-257)
  IPR013087 Zinc finger C2H2-type [PF00096] (15-39)
  IPR013087 Zinc finger C2H2-type [PF00096] (46-68)
  IPR013087 Zinc finger C2H2-type [PS00028] (17-39)
  IPR013087 Zinc finger C2H2-type [PS00028] (47-68)
  IPR013087 Zinc finger C2H2-type [PS50157] (15-44)
  IPR013087 Zinc finger C2H2-type [PS50157] (45-73)
  IPR013087 Zinc finger C2H2-type [SM00355] (15-39)
  IPR013087 Zinc finger C2H2-type [SM00355] (45-68)
  IPR036236 Zinc finger C2H2 superfamily [SSF57667] (16-65)
  IPR036864 Zn(2)-C6 fungal-type DNA-binding domain superfamily [G3DSA:4.10.240.10] (73-130)
  IPR036864 Zn(2)-C6 fungal-type DNA-binding domain superfamily [SSF57701] (74-116)

Foldseek 3Di:
DPPPPDPPDPPQPWQAQPDPPGRDTHSDPVVSVVVNVVVPCQPFCAQQQDRDTHSDLVVSLCCCVVPVFQPPPPDDPQQPAFPVCVVVVHRFNNDQQTPVCVVVVHHRHDDDDDDDDPDDDDDDDDDDDDDDDDDDDDDPDDVPPVCVVDDPPVVQVQLLVQLCPPPCVVQVLDQPLNDDCVPAPVLLSLLSSLVSLCSVPDPVSPVVSVVSLVVSLVVCVVCCVVAFCLQVPPVVVVVVPPDPPDDLDAHPLSVLLSLLSSLVVQQVVPPPWDQDPVRATEGDDSNLVSLLRSLSSCVVQLLLAQVSLCVNQVDPRGQPLRSLSSNLSSLSSVVSSQVNLVRYFHDVVPVPDPPDQPVVNPDVPPDRRSDAQLSNQWAHHDDVCLSNDNHNSSVVCVVCVVVVVVCTDRCRTSSVCCCVQPNDPPDDRPD/DDCPPPDPDPPQPWQAQPDPPGRDTHSDVVVSVVVNVVVPCQPFCAQQVDRDTHSDLVVSLCCCVVPVFQPDPPPDPQQPAFPVCVVVVHRFSNDQQTPVCVVVVHHRHDDDDDDDDDDDDYDDDDDDDYDDDDDDDDDPPDPPPVCPVDDPPVPQVQLLVQLCPPPCVVQVLDQPLNDDCVPAPVLLSLLSSLVSLCSVPDPVSPVVSVVSLVVSLVVCVVCCVVAFCLQVPPVVVVVVPPDPPDDLDAHPLSVLNSLLSSLVVQQVVPPPWDQDPVRATEGDDSNLVSLLRSLSSCVVQLLLAQVSLCVNQVDPRGQPLRSLSSNLSSLSSVVSSQVNLVRYAHDVVPVPDPPDQPVVNPDVPPDRRSDAQLSNQWAHHDDVCLSNDNHNSSVVCVVCVVVVVVCGDRCRTSSVCCCVQPNDPPDDRPD

Solvent-accessible surface area (backbone atoms only — not comparable to full-atom values): 51774 Å² total; per-residue (Å²): 136,84,80,76,74,78,78,78,74,77,75,77,65,56,33,62,43,83,54,90,94,50,85,55,63,26,69,44,62,69,55,27,55,56,53,53,47,58,73,68,60,69,70,57,46,61,37,62,86,50,96,50,63,22,81,44,72,63,61,34,52,51,44,40,60,71,70,46,32,65,59,62,80,69,65,81,89,68,41,62,48,23,57,55,29,56,75,68,74,41,85,31,66,34,44,97,59,13,58,50,31,55,75,69,70,48,84,50,47,76,88,80,84,84,79,88,79,80,83,72,89,80,85,90,82,84,88,81,86,89,82,80,87,77,82,84,82,81,72,94,67,74,94,54,64,89,56,65,88,51,86,58,68,78,75,50,48,66,24,43,49,40,22,58,69,68,48,27,81,67,54,69,35,67,53,65,69,76,61,42,76,87,78,46,58,64,65,33,46,50,35,43,32,29,52,7,27,40,72,71,66,44,67,68,38,34,51,49,18,53,52,46,49,56,53,48,52,53,51,53,62,73,45,35,86,78,66,58,41,46,84,49,63,70,57,48,71,60,49,67,72,51,80,88,80,68,87,75,75,77,76,62,56,59,58,52,53,21,50,51,48,50,43,53,44,55,58,62,67,43,76,77,60,60,60,43,93,76,70,28,39,59,56,56,67,67,54,42,52,49,50,53,36,50,52,40,19,38,58,70,69,33,64,42,30,44,71,50,43,47,60,72,47,61,46,98,68,53,30,66,56,56,35,49,50,52,44,43,32,45,47,32,39,50,44,50,50,44,45,51,40,69,43,36,46,69,72,71,75,65,72,71,55,81,72,71,55,57,80,84,51,59,72,82,52,89,77,70,60,88,65,55,53,61,56,35,40,36,33,67,65,74,62,52,70,64,60,68,39,76,60,45,51,56,64,60,50,67,73,44,55,67,55,57,57,62,52,57,34,76,88,40,15,47,23,67,42,17,64,62,55,54,64,51,91,85,40,83,77,71,108,137,85,84,75,77,79,78,78,76,77,77,78,65,56,33,62,43,82,56,89,94,50,87,56,60,24,70,45,64,68,56,29,54,56,52,54,47,60,73,68,61,71,70,57,45,60,37,63,88,50,95,50,63,24,80,45,72,63,61,34,52,50,44,40,59,71,70,45,36,70,59,62,79,70,67,76,88,66,38,61,45,22,57,56,24,54,75,66,74,42,86,32,65,32,44,96,57,11,59,51,32,58,76,69,72,48,84,48,48,77,88,81,85,88,82,90,86,82,89,86,88,91,87,91,86,86,89,82,86,89,90,84,90,77,85,87,83,83,76,94,71,74,96,57,68,93,58,64,90,51,85,59,71,80,76,49,48,65,23,44,49,39,23,59,69,68,48,28,82,67,56,69,35,68,53,65,70,78,61,43,77,88,78,45,58,64,64,32,45,50,34,43,34,29,52,6,26,39,74,68,65,45,67,70,37,35,52,50,19,54,51,45,50,55,55,47,52,52,51,53,62,74,45,33,84,78,68,57,40,49,83,49,64,70,56,49,71,59,48,66,72,52,78,89,80,68,88,75,76,76,76,62,58,59,58,53,52,22,51,50,47,49,44,54,44,55,58,60,68,44,75,79,59,60,62,43,93,74,69,27,40,61,54,56,68,67,54,40,52,50,50,53,36,50,52,39,19,36,58,71,68,32,65,44,30,44,70,50,41,46,60,72,47,63,45,100,70,55,38,66,55,57,34,48,51,52,46,45,33,44,47,31,40,49,43,50,50,44,46,50,40,69,42,36,44,69,71,73,76,64,72,72,55,81,72,71,57,57,80,84,50,59,72,82,52,88,75,71,61,89,66,55,54,60,56,34,41,35,34,67,68,74,62,53,70,63,60,69,39,76,60,46,51,57,63,58,50,65,72,44,55,67,56,57,56,62,50,56,33,75,89,41,15,49,23,68,41,16,66,62,55,55,64,51,93,86,41,83,77,71,110

pLDDT: mean 70.45, std 25.33, range [16.08, 98.56]

Secondary structure (DSSP, 8-state):
--------------EE--STT---EESSHHHHHHHHHHHH---PEEPSSSS-EESSHHHHHHHHHHHSSS-----S------HHHHHTT------SS-HHHHHHT----PPP------------------------------TTGGG-S-S-HHHHHHHHHHIIIIITTTS--S-GGG--TTTS-HHHHHHHHHHHHHHT--HHHHHHHHHHHHHHHHHHHHTHHHH--TT-HHHHHHHTSS-TTS------HHHHHHHHHHHHHHHHH-TT--B-TTSPEEPPHHHHHHHHHHHHHHHHHTTTBHHHHHHHH--TTS-HHHHHHHHHHHHHHHHHHHHHHHHEE--GGGGGS-----TTS-S--SS--SS-GGG-BSBPP--HHHHT--S-HHHHHHT-HHHHHHHTSGGGBGGGGHHHHS--TTS----/--------------EE--STT---EESSHHHHHHHHHHHH---PEEPSSSS-EESSHHHHHHHHHHHSSS------------HHHHHTT------SS-HHHHHHT----PPPPP----------------------------TTGGG-S---HHHHHHHHHHIIIIITTTS--S-GGG--TTTS-HHHHHHHHHHHHHHT--HHHHHHHHHHHHHHHHHHHHTHHHH--TT-HHHHHHHTSS-TTS------HHHHHHHHHHHHHHHHH-TT--B-TTSPEEPPHHHHHHHHHHHHHHHHHTTTBHHHHHHHH--TTS-HHHHHHHHHHHHHHHHHHHHHHHHEE--GGGGGS-----TTS-S--SS--SS-GGG-BSBPP--HHHHT--S-HHHHHHT-HHHHHHHTSGGGBGGGGHHHHS--TTS----

Nearest PDB structures (foldseek):
  8fy4-assembly1_A  TM=1.753E-01  e=3.541E+00  Gallus gallus

Organism: NCBI:txid41062

Radius of gyration: 37.9 Å; Cα contacts (8 Å, |Δi|>4): 913; chains: 2; bounding box: 118×103×106 Å